Protein AF-A0A536C2M0-F1 (afdb_monomer)

Solvent-accessible surface area (backbone atoms only — not comparable to full-atom values): 43815 Å² total; per-residue (Å²): 137,82,63,84,84,75,64,47,43,55,42,24,46,32,40,23,33,34,29,74,51,56,62,31,41,65,32,45,52,44,29,53,51,19,35,37,63,30,38,89,35,29,48,61,45,98,79,72,23,25,18,38,5,13,20,39,30,31,41,58,37,59,72,48,51,52,53,48,32,55,76,70,71,53,86,73,71,83,84,46,45,65,25,37,28,34,34,38,30,42,58,54,72,66,70,65,17,54,48,48,42,51,50,52,54,48,43,45,48,54,23,27,53,76,48,73,32,47,70,76,50,74,45,74,56,68,66,36,66,81,43,38,25,70,72,36,49,77,68,45,52,45,47,34,32,40,35,31,36,39,62,74,90,54,50,73,67,56,52,39,40,33,33,50,53,21,48,40,46,31,54,51,49,34,60,75,69,71,48,63,64,47,76,57,21,55,27,64,36,34,43,52,53,58,36,37,19,25,34,70,31,52,54,57,26,29,50,64,75,66,38,79,67,47,30,22,26,34,25,36,30,27,24,34,15,58,85,75,58,83,71,40,60,85,71,16,31,39,54,78,42,34,37,72,32,37,39,52,68,22,44,58,12,52,53,49,53,54,57,22,35,53,96,44,45,55,62,84,70,53,99,53,64,72,60,55,56,74,66,57,56,85,86,44,51,64,63,52,32,49,36,36,54,41,50,52,38,34,61,40,72,41,55,66,68,56,32,43,48,37,38,40,38,50,53,52,87,58,44,97,60,60,67,55,45,40,25,39,52,58,43,39,56,47,64,35,56,46,61,35,32,38,27,26,35,36,38,37,85,53,78,36,44,35,38,39,25,16,44,79,33,72,38,63,40,23,34,39,41,30,66,82,32,49,34,37,36,20,50,45,76,79,32,53,87,62,83,91,35,71,63,68,52,74,55,65,62,50,52,31,29,40,40,36,37,31,42,91,76,79,6,80,42,49,41,68,63,51,44,53,52,60,25,66,71,52,69,38,53,58,26,36,73,75,36,41,41,79,49,73,42,50,53,71,82,89,73,84,64,90,60,50,70,67,49,37,53,70,50,66,60,51,74,61,49,48,66,59,39,50,45,38,12,21,53,70,32,33,69,58,86,85,79,84,78,89,85,69,65,58,62,76,71,38,86,66,93,72,64,75,60,71,31,47,41,78,54,62,45,70,91,76,46,68,54,49,53,55,79,87,49,37,50,61,43,46,53,44,32,76,38,36,41,52,42,34,68,46,52,81,63,51,65,40,27,45,33,37,41,26,75,47,33,59,29,30,71,55,17,51,52,53,51,58,68,36,52,87,81,42,23,49,43,83,39,71,34,48,36,55,48,91,52,48,82,69,34,53,58,58,38,43,54,48,45,24,52,52,50,50,52,43,43,75,72,56,27,10,26,37,33,41,28,33,81,78,43,52,98,62,21,41,59,49,60,64,61,59,46,44,20,31,34,40,56,44,27,46,76,70,54,44,40,44,42,38,26,36,32,37,39,31,56,66,40,73,49,43,69,41,50,51,49,35,26,17,39,42,32,52,32,39,26,38,54,46,39,47,53,49,44,27,53,39,14,76,69,63,76,38,62,71,75,15,44,40,43,51,50,12,32,53,19,34,52,43,10,36,52,56,40,40,44,47,54,37,9,36,44,27,42,47,42,40,61,25,41,37,40,28,51,65,40,44,66,56,62,86,74,68,69,81,81,29,61,99,89,49,80,44,66,77,69,45,80,82,79,77,73,84,73,81,88,74,80,79,83,76,77,86,78,81,84,90,72,87,88,80,83,89,89,90,85,84,88,80,82,89,79,87,82,88,82,90,81,92,75,94,70,92,80,79,81,74,82,77,73,70,58,72,70,51,61,77,78,53,92,83,76,135

Sequence (820 aa):
MYDSRFEHDACGIGFVADAGGRASRGIVDAALAALHRVRHRGAVAADHRSGDGAGLLLAIPDAFLRDWMQRAAIHVESPARLGVAVVFLSNAPGPDGHQQRRLTRRLFAEACGAEQLDLIDWRPVPVDPDALGDLARSTAPQIEQAIITAGDSVSTADAEARCYRARKRVERAIRAAGLQAYVASMSFRTMTYKAMCAADQLAAFYPDLRDPRFVAPFAIFHQRYSTNTAPSWERAQPFRMLCHNGEINTIQGNVNRMRAREGRLGAGLSDDEALLVPVIDDRGSDSAMLDNALELLVRGGRDIRQGLAMLVPEAWEGFDVDPAVRDFYRYHACLMEPWDGPAGLVFTDGTRVGAALDRNGLRPLRYAVCEDGLIACASEAGAVDVNGHGRVRRGKLGPGEMLCVDPEHGGLEENDAIKTRLAAQEPYGRWLEDELQSLDTGEPDETVMPDLVARQAAFGYTKEEFTYVLRPMATQGKEPIFSMGDDTALSVLAQPPRLLYSYFKQRFAQVTNPPIDHLRERLVMSLRSYLGAPAPLLSGGREAARLVQLDSFLLYPSGLEAVRTLGNPFASSDLNATFPVAEGACGLRAACERLAEDAERAARLGASILIISDRRAGPERAPIPALLAVGSVHHHLMRQGLRGQTSLLVETDEAREVHHIVCLLGYGAQAICPRLGMASIRALASAGHLKGEATDGRGAQEHYVKALEDGTLKVLAKMGISTLDGYQGAQIFEIRGRVCRGVAGPGEPGLLQAPQAGHRIPCDEPRCRRRPPRRGASGTGPGVSGAERDGGGARAATRCDGATGWQRLRLLRALCPHRQ

Mean predicted aligned error: 9.54 Å

pLDDT: mean 85.48, std 20.74, range [21.59, 98.56]

Nearest PDB structures (foldseek):
  1ofd-assembly2_B  TM=9.448E-01  e=6.809E-69  Synechocystis sp. PCC 6803
  1ea0-assembly2_B  TM=9.592E-01  e=6.047E-64  Azospirillum brasilense
  7mfm-assembly1_G  TM=9.576E-01  e=8.088E-64  Bacillus subtilis
  6s6u-assembly1_A  TM=9.479E-01  e=1.482E-64  Azospirillum brasilense
  6s6s-assembly1_C  TM=9.487E-01  e=2.995E-63  Azospirillum brasilense

Radius of gyration: 31.08 Å; Cα contacts (8 Å, |Δi|>4): 1672; chains: 1; bounding box: 67×86×111 Å

Secondary structure (DSSP, 8-state):
---TTS--B--EEEEEEETT---BHHHHHHHHHHHHHTGGGS-B-TTSS-BS-EEEEEE--HHHHHHHHHHTT----TTPEEEEEEEEE----HHHHHHHHHHHHHHHHHHHHHTT-EEEEEEEPP--GGGS-HHHHHH--EEEEEEEEE-TTS-HHHHHHHHHHHHHHHHHHHHHTT--EEEEEEESSEEEEEESS-GGGHHHH-GGGG-TT--BSEEEEEE--BSSS---TTTSS--SSEEEEE--TTHHHHHHHHHHHTT---SSS-S-GGGT-SSS-TTS-HHHHHHHHHHHHHHTT--HHHHHHHHS----SSS---HHHHHHHHHHHTT-----S-EEEEEE-SS-EEEEE-TT--S--EEEEETTSEEEEESSTTSS--TTSSSEEEEE--TT-EEEEEGGGTEEEPHHHHHHHHHTSS-HHHHHHHH-EEE-------PPPTTHHHHHHHTT--HHHIIIIIHHHHHHSS-----S---SPPTTT-SS---GGGGEEE----SSSPPP-TTTSGGG-B--EEES-PPPTT--SGGGG-SEEES-SB--HHHHHHHHT--TTS-EEEEE-EEEGGGHHHHHHHHHHHHHHHHHHHHHTT-SEEEEE-TT-BTTEEEPPHHHHHHHHHHHHHHTT-GGG-EEEEEESS--SHHHHHHHHHTT-SEEEEHHHHHHHHHHHHTT---GGGGSHHHHHHHHHHHHHHHHHHHHHTTT--BHHHHTT---EEE-S---GGGS-TTSPPSSPPS-------------PPPPP-------------------------------TTSTTTTGGGT-----

Foldseek 3Di:
DADLAPWFWQKWWWKKFFLQFDKALVRLVLQLLLLQVRLVSWDADPVNKFTLKKKKKFWDLVVVVVVVCVVVVQDDPPPWQKKKWKKFFDPDDDDVSVVLRVVLVVQLCVLCVVLVKDQRDKAFFDFDLVSHDPVQSVQGGRIIMGIITDDPVADQLSQFLSQVLSQLSSVVVCVVVVGPMDTQEIHSQMDMQMGRTRSNSSCVGGVLSVDNSPIGRMMIIMHIYIPRDDRDRSQHDDGHWKDKRWAQLLLLVQLLLLLLLQVFQDDDSDPDSVSCPPLADSSYHSNSRLVSQLCSQVSLPDDSLLSCCLAQNALLQLDDDDPLLSLSSVLSVLQHDHSDTFIWMWGDPSQKTKIWTHNQNQAWKKWKAFPSRMIMIISDPPSGDCPPRHDIDIDIDGGGWMWMAHSVVSGIDTRVRSSVVSSPPDPSVVLLVVAEAEAELDAFDPDFDPCLVVLCLLLPNDPCCVVQALQCLLFPLAGGDDDDDDPADQQQPDPDHDAPLSLWAFFFDDPRTAFDDCVPVVSSFAAKFWFFFAHNNSDDDSRRSNIYIYRHLEHAPRRVVVLCPDDPQQHEDEQAQKFFCVCFPVRLLVSLVVSLVVLVVCLVVNNQEYEYAPPPDDDGIRGRRQLLNLLSNCVSCSVVSRNSGHAYEYEDCNDAHLSSVLSSQQSAHRHYYNHSNLSSQLVCLVVVVYDDPSVDSRSSSVSNSSNSVSSNSVSCSSSRHRYSSSRGNSLSIDGHHCPDPVSDDVPDDDSDDDPDPDDDPDPDDDPDDDDDDDDDDDDDDDDDDDDYDDDDDDDDDDDDDDDPPPVSPPRVCSRDVDDD

Structure (mmCIF, N/CA/C/O backbone):
data_AF-A0A536C2M0-F1
#
_entry.id   AF-A0A536C2M0-F1
#
loop_
_atom_site.group_PDB
_atom_site.id
_atom_site.type_symbol
_atom_site.label_atom_id
_atom_site.label_alt_id
_atom_site.label_comp_id
_atom_site.label_asym_id
_atom_site.label_entity_id
_atom_site.label_seq_id
_atom_site.pdbx_PDB_ins_code
_atom_site.Cartn_x
_atom_site.Cartn_y
_atom_site.Cartn_z
_atom_site.occupancy
_atom_site.B_iso_or_equiv
_atom_site.auth_seq_id
_atom_site.auth_comp_id
_atom_site.auth_asym_id
_atom_site.auth_atom_id
_atom_site.pdbx_PDB_model_num
ATOM 1 N N . MET A 1 1 ? -18.039 -11.584 -13.721 1.00 43.62 1 MET A N 1
ATOM 2 C CA . MET A 1 1 ? -17.262 -10.357 -13.991 1.00 43.62 1 MET A CA 1
ATOM 3 C C . MET A 1 1 ? -17.204 -9.522 -12.709 1.00 43.62 1 MET A C 1
ATOM 5 O O . MET A 1 1 ? -17.569 -8.363 -12.707 1.00 43.62 1 MET A O 1
ATOM 9 N N . TYR A 1 2 ? -16.775 -10.140 -11.610 1.00 33.44 2 TYR A N 1
ATOM 10 C CA . TYR A 1 2 ? -16.559 -9.502 -10.313 1.00 33.44 2 TYR A CA 1
ATOM 11 C C . TYR A 1 2 ? -15.317 -10.175 -9.735 1.00 33.44 2 TYR A C 1
ATOM 13 O O . TYR A 1 2 ? -15.229 -11.405 -9.772 1.00 33.44 2 TYR A O 1
ATOM 21 N N . ASP A 1 3 ? -14.351 -9.373 -9.314 1.00 42.38 3 ASP A N 1
ATOM 22 C CA . ASP A 1 3 ? -13.128 -9.810 -8.657 1.00 42.38 3 ASP A CA 1
ATOM 23 C C . ASP A 1 3 ? -12.963 -8.908 -7.437 1.00 42.38 3 ASP A C 1
ATOM 25 O O . ASP A 1 3 ? -12.897 -7.686 -7.578 1.00 42.38 3 ASP A O 1
ATOM 29 N N . SER A 1 4 ? -12.952 -9.502 -6.245 1.00 41.84 4 SER A N 1
ATOM 30 C CA . SER A 1 4 ? -12.942 -8.791 -4.962 1.00 41.84 4 SER A CA 1
ATOM 31 C C . SER A 1 4 ? -11.640 -8.033 -4.686 1.00 41.84 4 SER A C 1
ATOM 33 O O . SER A 1 4 ? -11.461 -7.512 -3.595 1.00 41.84 4 SER A O 1
ATOM 35 N N . ARG A 1 5 ? -10.701 -8.001 -5.638 1.00 43.47 5 ARG A N 1
ATOM 36 C CA . ARG A 1 5 ? -9.422 -7.284 -5.537 1.00 43.47 5 ARG A CA 1
ATOM 37 C C . ARG A 1 5 ? -9.456 -5.864 -6.116 1.00 43.47 5 ARG A C 1
ATOM 39 O O . ARG A 1 5 ? -8.456 -5.165 -6.022 1.00 43.47 5 ARG A O 1
ATOM 46 N N . PHE A 1 6 ? -10.559 -5.444 -6.743 1.00 46.09 6 PHE A N 1
ATOM 47 C CA . PHE A 1 6 ? -10.724 -4.112 -7.357 1.00 46.09 6 PHE A CA 1
ATOM 48 C C . PHE A 1 6 ? -11.804 -3.294 -6.631 1.00 46.09 6 PHE A C 1
ATOM 50 O O . PHE A 1 6 ? -12.827 -2.935 -7.215 1.00 46.09 6 PHE A O 1
ATOM 57 N N . GLU A 1 7 ? -11.631 -3.099 -5.325 1.00 50.50 7 GLU A N 1
ATOM 58 C CA . GLU A 1 7 ? -12.629 -2.487 -4.437 1.00 50.50 7 GLU A CA 1
ATOM 59 C C . GLU A 1 7 ? -12.290 -1.023 -4.138 1.00 50.50 7 GLU A C 1
ATOM 61 O O . GLU A 1 7 ? -11.118 -0.679 -4.064 1.00 50.50 7 GLU A O 1
ATOM 66 N N . HIS A 1 8 ? -13.307 -0.163 -3.974 1.00 53.41 8 HIS A N 1
ATOM 67 C CA . HIS A 1 8 ? -13.130 1.296 -3.894 1.00 53.41 8 HIS A CA 1
ATOM 68 C C . HIS A 1 8 ? -14.104 1.935 -2.904 1.00 53.41 8 HIS A C 1
ATOM 70 O O . HIS A 1 8 ? -15.258 1.488 -2.838 1.00 53.41 8 HIS A O 1
ATOM 76 N N . ASP A 1 9 ? -13.670 3.018 -2.238 1.00 49.25 9 ASP A N 1
ATOM 77 C CA . ASP A 1 9 ? -14.422 3.664 -1.163 1.00 49.25 9 ASP A CA 1
ATOM 78 C C . ASP A 1 9 ? -14.393 5.225 -1.191 1.00 49.25 9 ASP A C 1
ATOM 80 O O . ASP A 1 9 ? -13.340 5.859 -1.304 1.00 49.25 9 ASP A O 1
ATOM 84 N N . ALA A 1 10 ? -15.554 5.884 -1.045 1.00 55.78 10 ALA A N 1
ATOM 85 C CA . ALA A 1 10 ? -15.697 7.351 -0.949 1.00 55.78 10 ALA A CA 1
ATOM 86 C C . ALA A 1 10 ? -16.332 7.776 0.389 1.00 55.78 10 ALA A C 1
ATOM 88 O O . ALA A 1 10 ? -17.512 8.081 0.459 1.00 55.78 10 ALA A O 1
ATOM 89 N N . CYS A 1 11 ? -15.550 7.784 1.466 1.00 79.12 11 CYS A N 1
ATOM 90 C CA . CYS A 1 11 ? -16.065 7.743 2.841 1.00 79.12 11 CYS A CA 1
ATOM 91 C C . CYS A 1 11 ? -16.278 9.112 3.523 1.00 79.12 11 CYS A C 1
ATOM 93 O O . CYS A 1 11 ? -15.862 10.168 3.038 1.00 79.12 11 CYS A O 1
ATOM 95 N N . GLY A 1 12 ? -16.853 9.084 4.723 1.00 87.62 12 GLY A N 1
ATOM 96 C CA . GLY A 1 12 ? -16.712 10.136 5.733 1.00 87.62 12 GLY A CA 1
ATOM 97 C C . GLY A 1 12 ? -15.883 9.613 6.904 1.00 87.62 12 GLY A C 1
ATOM 98 O O . GLY A 1 12 ? -16.214 8.567 7.449 1.00 87.62 12 GLY A O 1
ATOM 99 N N . ILE A 1 13 ? -14.804 10.303 7.280 1.00 95.12 13 ILE A N 1
ATOM 100 C CA . ILE A 1 13 ? -13.907 9.870 8.371 1.00 95.12 13 ILE A CA 1
ATOM 101 C C . ILE A 1 13 ? -13.542 11.020 9.304 1.00 95.12 13 ILE A C 1
ATOM 103 O O . ILE A 1 13 ? -13.619 12.189 8.899 1.00 95.12 13 ILE A O 1
ATOM 107 N N . GLY A 1 14 ? -13.104 10.682 10.516 1.00 97.12 14 GLY A N 1
ATOM 108 C CA . GLY A 1 14 ? -12.529 11.628 11.466 1.00 97.12 14 GLY A CA 1
ATOM 109 C C . GLY A 1 14 ? -12.258 11.033 12.847 1.00 97.12 14 GLY A C 1
ATOM 110 O O . GLY A 1 14 ? -12.533 9.862 13.105 1.00 97.12 14 GLY A O 1
ATOM 111 N N . PHE A 1 15 ? -11.733 11.868 13.741 1.00 98.31 15 PHE A N 1
ATOM 112 C CA . PHE A 1 15 ? -11.610 11.595 15.165 1.00 98.31 15 PHE A CA 1
ATOM 113 C C . PHE A 1 15 ? -11.997 12.808 16.014 1.00 98.31 15 PHE A C 1
ATOM 115 O O . PHE A 1 15 ? -11.946 13.958 15.566 1.00 98.31 15 PHE A O 1
ATOM 122 N N . VAL A 1 16 ? -12.338 12.528 17.269 1.00 98.12 16 VAL A N 1
ATOM 123 C CA . VAL A 1 16 ? -12.486 13.505 18.352 1.00 98.12 16 VAL A CA 1
ATOM 124 C C . VAL A 1 16 ? -11.619 13.046 19.521 1.00 98.12 16 VAL A C 1
ATOM 126 O O . VAL A 1 16 ? -11.600 11.853 19.820 1.00 98.12 16 VAL A O 1
ATOM 129 N N . ALA A 1 17 ? -10.892 13.959 20.161 1.00 98.19 17 ALA A N 1
ATOM 130 C CA . ALA A 1 17 ? -9.970 13.659 21.253 1.00 98.19 17 ALA A CA 1
ATOM 131 C C . ALA A 1 17 ? -9.904 14.791 22.284 1.00 98.19 17 ALA A C 1
ATOM 133 O O . ALA A 1 17 ? -10.069 15.962 21.944 1.00 98.19 17 ALA A O 1
ATOM 134 N N . ASP A 1 18 ? -9.615 14.438 23.534 1.00 97.56 18 ASP A N 1
ATOM 135 C CA . ASP A 1 18 ? -9.184 15.383 24.566 1.00 97.56 18 ASP A CA 1
ATOM 136 C C . ASP A 1 18 ? -7.654 15.506 24.542 1.00 97.56 18 ASP A C 1
ATOM 138 O O . ASP A 1 18 ? -6.939 14.503 24.596 1.00 97.56 18 ASP A O 1
ATOM 142 N N . ALA A 1 19 ? -7.142 16.737 24.484 1.00 96.00 19 ALA A N 1
ATOM 143 C CA . ALA A 1 19 ? -5.707 17.017 24.410 1.00 96.00 19 ALA A CA 1
ATOM 144 C C . ALA A 1 19 ? -4.906 16.440 25.591 1.00 96.00 19 ALA A C 1
ATOM 146 O O . ALA A 1 19 ? -3.742 16.090 25.424 1.00 96.00 19 ALA A O 1
ATOM 147 N N . GLY A 1 20 ? -5.517 16.338 26.776 1.00 95.31 20 GLY A N 1
ATOM 148 C CA . GLY A 1 20 ? -4.897 15.787 27.981 1.00 95.31 20 GLY A CA 1
ATOM 149 C C . GLY A 1 20 ? -5.212 14.310 28.223 1.00 95.31 20 GLY A C 1
ATOM 150 O O . GLY A 1 20 ? -4.865 13.791 29.281 1.00 95.31 20 GLY A O 1
ATOM 151 N N . GLY A 1 21 ? -5.896 13.631 27.294 1.00 95.12 21 GLY A N 1
ATOM 152 C CA . GLY A 1 21 ? -6.261 12.221 27.434 1.00 95.12 21 GLY A CA 1
ATOM 153 C C . GLY A 1 21 ? -7.352 11.948 28.476 1.00 95.12 21 GLY A C 1
ATOM 154 O O . GLY A 1 21 ? -7.460 10.824 28.969 1.00 95.12 21 GLY A O 1
ATOM 155 N N . ARG A 1 22 ? -8.173 12.942 28.841 1.00 95.44 22 ARG A N 1
ATOM 156 C CA . ARG A 1 22 ? -9.270 12.748 29.805 1.00 95.44 22 ARG A CA 1
ATOM 157 C C . ARG A 1 22 ? -10.456 12.056 29.144 1.00 95.44 22 ARG A C 1
ATOM 159 O O . ARG A 1 22 ? -11.030 12.561 28.183 1.00 95.44 22 ARG A O 1
ATOM 166 N N . ALA A 1 23 ? -10.869 10.920 29.700 1.00 96.38 23 ALA A N 1
ATOM 167 C CA . ALA A 1 23 ? -12.039 10.206 29.211 1.00 96.38 23 ALA A CA 1
ATOM 168 C C . ALA A 1 23 ? -13.341 10.922 29.590 1.00 96.38 23 ALA A C 1
ATOM 170 O O . ALA A 1 23 ? -13.558 11.259 30.754 1.00 96.38 23 ALA A O 1
ATOM 171 N N . SER A 1 24 ? -14.237 11.121 28.621 1.00 97.12 24 SER A N 1
ATOM 172 C CA . SER A 1 24 ? -15.564 11.678 28.890 1.00 97.12 24 SER A CA 1
ATOM 173 C C . SER A 1 24 ? -16.629 11.130 27.943 1.00 97.12 24 SER A C 1
ATOM 175 O O . SER A 1 24 ? -16.334 10.615 26.862 1.00 97.12 24 SER A O 1
ATOM 177 N N . ARG A 1 25 ? -17.894 11.257 28.355 1.00 97.06 25 ARG A N 1
ATOM 178 C CA . ARG A 1 25 ? -19.053 10.939 27.511 1.00 97.06 25 ARG A CA 1
ATOM 179 C C . ARG A 1 25 ? -19.182 11.916 26.338 1.00 97.06 25 ARG A C 1
ATOM 181 O O . ARG A 1 25 ? -19.550 11.505 25.243 1.00 97.06 25 ARG A O 1
ATOM 188 N N . GLY A 1 26 ? -18.785 13.176 26.546 1.00 97.00 26 GLY A N 1
ATOM 189 C CA . GLY A 1 26 ? -18.818 14.221 25.522 1.00 97.00 26 GLY A CA 1
ATOM 190 C C . GLY A 1 26 ? -17.988 13.886 24.279 1.00 97.00 26 GLY A C 1
ATOM 191 O O . GLY A 1 26 ? -18.430 14.166 23.171 1.00 97.00 26 GLY A O 1
ATOM 192 N N . ILE A 1 27 ? -16.843 13.209 24.435 1.00 97.75 27 ILE A N 1
ATOM 193 C CA . ILE A 1 27 ? -16.026 12.740 23.300 1.00 97.75 27 ILE A CA 1
ATOM 194 C C . ILE A 1 27 ? -16.785 11.711 22.452 1.00 97.75 27 ILE A C 1
ATOM 196 O O . ILE A 1 27 ? -16.799 11.804 21.224 1.00 97.75 27 ILE A O 1
ATOM 200 N N . VAL A 1 28 ? -17.449 10.749 23.099 1.00 97.94 28 VAL A N 1
ATOM 201 C CA . VAL A 1 28 ? -18.222 9.705 22.408 1.00 97.94 28 VAL A CA 1
ATOM 202 C C . VAL A 1 28 ? -19.438 10.315 21.706 1.00 97.94 28 VAL A C 1
ATOM 204 O O . VAL A 1 28 ? -19.684 10.017 20.538 1.00 97.94 28 VAL A O 1
ATOM 207 N N . ASP A 1 29 ? -20.162 11.216 22.375 1.00 97.50 29 ASP A N 1
ATOM 208 C CA . ASP A 1 29 ? -21.311 11.922 21.791 1.00 97.50 29 ASP A CA 1
ATOM 209 C C . ASP A 1 29 ? -20.912 12.784 20.592 1.00 97.50 29 ASP A C 1
ATOM 211 O O . ASP A 1 29 ? -21.575 12.741 19.554 1.00 97.50 29 ASP A O 1
ATOM 215 N N . ALA A 1 30 ? -19.803 13.519 20.699 1.00 97.38 30 ALA A N 1
ATOM 216 C CA . ALA A 1 30 ? -19.278 14.328 19.607 1.00 97.38 30 ALA A CA 1
ATOM 217 C C . ALA A 1 30 ? -18.901 13.466 18.392 1.00 97.38 30 ALA A C 1
ATOM 219 O O . ALA A 1 30 ? -19.223 13.831 17.261 1.00 97.38 30 ALA A O 1
ATOM 220 N N . ALA A 1 31 ? -18.279 12.302 18.608 1.00 97.62 31 ALA A N 1
ATOM 221 C CA . ALA A 1 31 ? -17.926 11.384 17.527 1.00 97.62 31 ALA A CA 1
ATOM 222 C C . ALA A 1 31 ? -19.160 10.744 16.864 1.00 97.62 31 ALA A C 1
ATOM 224 O O . ALA A 1 31 ? -19.213 10.651 15.638 1.00 97.62 31 ALA A O 1
ATOM 225 N N . LEU A 1 32 ? -20.183 10.358 17.636 1.00 97.12 32 LEU A N 1
ATOM 226 C CA . LEU A 1 32 ? -21.446 9.833 17.095 1.00 97.12 32 LEU A CA 1
ATOM 227 C C . LEU A 1 32 ? -22.232 10.901 16.321 1.00 97.12 32 LEU A C 1
ATOM 229 O O . LEU A 1 32 ? -22.760 10.625 15.241 1.00 97.12 32 LEU A O 1
ATOM 233 N N . ALA A 1 33 ? -22.278 12.134 16.832 1.00 96.62 33 ALA A N 1
ATOM 234 C CA . ALA A 1 33 ? -22.889 13.262 16.132 1.00 96.62 33 ALA A CA 1
ATOM 235 C C . ALA A 1 33 ? -22.145 13.584 14.825 1.00 96.62 33 ALA A C 1
ATOM 237 O O . ALA A 1 33 ? -22.774 13.867 13.803 1.00 96.62 33 ALA A O 1
ATOM 238 N N . ALA A 1 34 ? -20.813 13.496 14.833 1.00 96.00 34 ALA A N 1
ATOM 239 C CA . ALA A 1 34 ? -19.998 13.681 13.640 1.00 96.00 34 ALA A CA 1
ATOM 240 C C . ALA A 1 34 ? -20.207 12.565 12.612 1.00 96.00 34 ALA A C 1
ATOM 242 O O . ALA A 1 34 ? -20.372 12.862 11.428 1.00 96.00 34 ALA A O 1
ATOM 243 N N . LEU A 1 35 ? -20.291 11.308 13.060 1.00 95.25 35 LEU A N 1
ATOM 244 C CA . LEU A 1 35 ? -20.639 10.170 12.210 1.00 95.25 35 LEU A CA 1
ATOM 245 C C . LEU A 1 35 ? -21.989 10.406 11.518 1.00 95.25 35 LEU A C 1
ATOM 247 O O . LEU A 1 35 ? -22.083 10.307 10.296 1.00 95.25 35 LEU A O 1
ATOM 251 N N . HIS A 1 36 ? -23.012 10.822 12.270 1.00 92.94 36 HIS A N 1
ATOM 252 C CA . HIS A 1 36 ? -24.323 11.172 11.718 1.00 92.94 36 HIS A CA 1
ATOM 253 C C . HIS A 1 36 ? -24.239 12.271 10.642 1.00 92.94 36 HIS A C 1
ATOM 255 O O . HIS A 1 36 ? -24.861 12.162 9.584 1.00 92.94 36 HIS A O 1
ATOM 261 N N . ARG A 1 37 ? -23.437 13.316 10.878 1.00 93.19 37 ARG A N 1
ATOM 262 C CA . ARG A 1 37 ? -23.270 14.453 9.956 1.00 93.19 37 ARG A CA 1
ATOM 263 C C . ARG A 1 37 ? -22.512 14.113 8.675 1.00 93.19 37 ARG A C 1
ATOM 265 O O . ARG A 1 37 ? -22.620 14.876 7.726 1.00 93.19 37 ARG A O 1
ATOM 272 N N . VAL A 1 38 ? -21.790 12.991 8.615 1.00 89.94 38 VAL A N 1
ATOM 273 C CA . VAL A 1 38 ? -21.142 12.512 7.379 1.00 89.94 38 VAL A CA 1
ATOM 274 C C . VAL A 1 38 ? -21.971 11.468 6.627 1.00 89.94 38 VAL A C 1
ATOM 276 O O . VAL A 1 38 ? -21.480 10.864 5.673 1.00 89.94 38 VAL A O 1
ATOM 279 N N . ARG A 1 39 ? -23.245 11.269 6.995 1.00 87.06 39 ARG A N 1
ATOM 280 C CA . ARG A 1 39 ? -24.156 10.328 6.322 1.00 87.06 39 ARG A CA 1
ATOM 281 C C . ARG A 1 39 ? -24.278 10.577 4.817 1.00 87.06 39 ARG A C 1
ATOM 283 O O . ARG A 1 39 ? -24.389 9.617 4.063 1.00 87.06 39 ARG A O 1
ATOM 290 N N . HIS A 1 40 ? -24.230 11.830 4.359 1.00 85.44 40 HIS A N 1
ATOM 291 C CA . HIS A 1 40 ? -24.286 12.171 2.926 1.00 85.44 40 HIS A CA 1
ATOM 292 C C . HIS A 1 40 ? -23.073 11.674 2.131 1.00 85.44 40 HIS A C 1
ATOM 294 O O . HIS A 1 40 ? -23.117 11.667 0.904 1.00 85.44 40 HIS A O 1
ATOM 300 N N . ARG A 1 41 ? -22.000 11.258 2.815 1.00 82.12 41 ARG A N 1
ATOM 301 C CA . ARG A 1 41 ? -20.825 10.602 2.228 1.00 82.12 41 ARG A CA 1
ATOM 302 C C . ARG A 1 41 ? -20.906 9.076 2.267 1.00 82.12 41 ARG A C 1
ATOM 304 O O . ARG A 1 41 ? -19.920 8.430 1.961 1.00 82.12 41 ARG A O 1
ATOM 311 N N . GLY A 1 42 ? -22.030 8.490 2.674 1.00 75.56 42 GLY A N 1
ATOM 312 C CA . GLY A 1 42 ? -22.269 7.046 2.646 1.00 75.56 42 GLY A CA 1
ATOM 313 C C . GLY A 1 42 ? -23.322 6.674 1.607 1.00 75.56 42 GLY A C 1
ATOM 314 O O . GLY A 1 42 ? -24.225 7.463 1.325 1.00 75.56 42 GLY A O 1
ATOM 315 N N . ALA A 1 43 ? -23.217 5.477 1.028 1.00 71.00 43 ALA A N 1
ATOM 316 C CA . ALA A 1 43 ? -24.312 4.942 0.233 1.00 71.00 43 ALA A CA 1
ATOM 317 C C . ALA A 1 43 ? -25.363 4.406 1.205 1.00 71.00 43 ALA A C 1
ATOM 319 O O . ALA A 1 43 ? -25.044 3.686 2.155 1.00 71.00 43 ALA A O 1
ATOM 320 N N . VAL A 1 44 ? -26.616 4.786 0.980 1.00 74.94 44 VAL A N 1
ATOM 321 C CA . VAL A 1 44 ? -27.752 4.326 1.774 1.00 74.94 44 VAL A CA 1
ATOM 322 C C . VAL A 1 44 ? -28.727 3.662 0.817 1.00 74.94 44 VAL A C 1
ATOM 324 O O . VAL A 1 44 ? -29.064 4.234 -0.222 1.00 74.94 44 VAL A O 1
ATOM 327 N N . ALA A 1 45 ? -29.160 2.447 1.145 1.00 73.88 45 ALA A N 1
ATOM 328 C CA . ALA A 1 45 ? -30.148 1.744 0.342 1.00 73.88 45 ALA A CA 1
ATOM 329 C C . ALA A 1 45 ? -31.516 2.445 0.409 1.00 73.88 45 ALA A C 1
ATOM 331 O O . ALA A 1 45 ? -31.763 3.317 1.244 1.00 73.88 45 ALA A O 1
ATOM 332 N N . ALA A 1 46 ? -32.443 2.028 -0.456 1.00 75.50 46 ALA A N 1
ATOM 333 C CA . ALA A 1 46 ? -33.794 2.590 -0.510 1.00 75.50 46 ALA A CA 1
ATOM 334 C C . ALA A 1 46 ? -34.590 2.433 0.805 1.00 75.50 46 ALA A C 1
ATOM 336 O O . ALA A 1 46 ? -35.563 3.149 1.016 1.00 75.50 46 ALA A O 1
ATOM 337 N N . ASP A 1 47 ? -34.177 1.527 1.697 1.00 73.69 47 ASP A N 1
ATOM 338 C CA . ASP A 1 47 ? -34.771 1.340 3.029 1.00 73.69 47 ASP A CA 1
ATOM 339 C C . ASP A 1 47 ? -34.327 2.398 4.062 1.00 73.69 47 ASP A C 1
ATOM 341 O O . ASP A 1 47 ? -34.791 2.382 5.202 1.00 73.69 47 ASP A O 1
ATOM 345 N N . HIS A 1 48 ? -33.419 3.305 3.683 1.00 75.94 48 HIS A N 1
ATOM 346 C CA . HIS A 1 48 ? -32.809 4.338 4.523 1.00 75.94 48 HIS A CA 1
ATOM 347 C C . HIS A 1 48 ? -32.037 3.840 5.762 1.00 75.94 48 HIS A C 1
ATOM 349 O O . HIS A 1 48 ? -31.532 4.674 6.520 1.00 75.94 48 HIS A O 1
ATOM 355 N N . ARG A 1 49 ? -31.914 2.522 5.963 1.00 78.50 49 ARG A N 1
ATOM 356 C CA . ARG A 1 49 ? -31.291 1.884 7.138 1.00 78.50 49 ARG A CA 1
ATOM 357 C C . ARG A 1 49 ? -30.034 1.108 6.767 1.00 78.50 49 ARG A C 1
ATOM 359 O O . ARG A 1 49 ? -29.032 1.176 7.481 1.00 78.50 49 ARG A O 1
ATOM 366 N N . SER A 1 50 ? -30.077 0.385 5.652 1.00 78.31 50 SER A N 1
ATOM 367 C CA . SER A 1 50 ? -28.931 -0.344 5.127 1.00 78.31 50 SER A CA 1
ATOM 368 C C . SER A 1 50 ? -27.925 0.638 4.536 1.00 78.31 50 SER A C 1
ATOM 370 O O . SER A 1 50 ? -28.273 1.520 3.748 1.00 78.31 50 SER A O 1
ATOM 372 N N . GLY A 1 51 ? -26.664 0.464 4.914 1.00 83.25 51 GLY A N 1
ATOM 373 C CA . GLY A 1 51 ? -25.530 1.194 4.365 1.00 83.25 51 GLY A CA 1
ATOM 374 C C . GLY A 1 51 ? -24.317 0.278 4.275 1.00 83.25 51 GLY A C 1
ATOM 375 O O . GLY A 1 51 ? -24.301 -0.803 4.868 1.00 83.25 51 GLY A O 1
ATOM 376 N N . ASP A 1 52 ? -23.295 0.712 3.544 1.00 83.00 52 ASP A N 1
ATOM 377 C CA . ASP A 1 52 ? -22.133 -0.136 3.233 1.00 83.00 52 ASP A CA 1
ATOM 378 C C . ASP A 1 52 ? -21.219 -0.425 4.428 1.00 83.00 52 ASP A C 1
ATOM 380 O O . ASP A 1 52 ? -20.327 -1.273 4.339 1.00 83.00 52 ASP A O 1
ATOM 384 N N . GLY A 1 53 ? -21.422 0.291 5.532 1.00 91.38 53 GLY A N 1
ATOM 385 C CA . GLY A 1 53 ? -20.688 0.125 6.775 1.00 91.38 53 GLY A CA 1
ATOM 386 C C . GLY A 1 53 ? -20.531 1.438 7.531 1.00 91.38 53 GLY A C 1
ATOM 387 O O . GLY A 1 53 ? -20.189 2.460 6.940 1.00 91.38 53 GLY A O 1
ATOM 388 N N . ALA A 1 54 ? -20.726 1.388 8.842 1.00 94.62 54 ALA A N 1
ATOM 389 C CA . ALA A 1 54 ? -20.406 2.468 9.764 1.00 94.62 54 ALA A CA 1
ATOM 390 C C . ALA A 1 54 ? -19.722 1.887 11.001 1.00 94.62 54 ALA A C 1
ATOM 392 O O . ALA A 1 54 ? -20.004 0.750 11.397 1.00 94.62 54 ALA A O 1
ATOM 393 N N . GLY A 1 55 ? -18.852 2.664 11.637 1.00 96.69 55 GLY A N 1
ATOM 394 C CA . GLY A 1 55 ? -18.197 2.204 12.850 1.00 96.69 55 GLY A CA 1
ATOM 395 C C . GLY A 1 55 ? -17.524 3.290 13.669 1.00 96.69 55 GLY A C 1
ATOM 396 O O . GLY A 1 55 ? -17.308 4.419 13.222 1.00 96.69 55 GLY A O 1
ATOM 397 N N . LEU A 1 56 ? -17.194 2.890 14.892 1.00 97.81 56 LEU A N 1
ATOM 398 C CA . LEU A 1 56 ? -16.524 3.669 15.913 1.00 97.81 56 LEU A CA 1
ATOM 399 C C . LEU A 1 56 ? -15.418 2.812 16.544 1.00 97.81 56 LEU A C 1
ATOM 401 O O . LEU A 1 56 ? -15.681 1.709 17.028 1.00 97.81 56 LEU A O 1
ATOM 405 N N . LEU A 1 57 ? -14.192 3.323 16.557 1.00 98.25 57 LEU A N 1
ATOM 406 C CA . LEU A 1 57 ? -13.071 2.771 17.316 1.00 98.25 57 LEU A CA 1
ATOM 407 C C . LEU A 1 57 ? -12.755 3.726 18.455 1.00 98.25 57 LEU A C 1
ATOM 409 O O . LEU A 1 57 ? -12.637 4.931 18.251 1.00 98.25 57 LEU A O 1
ATOM 413 N N . LEU A 1 58 ? -12.621 3.187 19.657 1.00 97.44 58 LEU A N 1
ATOM 414 C CA . LEU A 1 58 ? -12.333 3.966 20.851 1.00 97.44 58 LEU A CA 1
ATOM 415 C C . LEU A 1 58 ? -11.472 3.170 21.833 1.00 97.44 58 LEU A C 1
ATOM 417 O O . LEU A 1 58 ? -11.269 1.962 21.667 1.00 97.44 58 LEU A O 1
ATOM 421 N N . ALA A 1 59 ? -10.996 3.851 22.872 1.00 96.19 59 ALA A N 1
ATOM 422 C CA . ALA A 1 59 ? -10.373 3.187 24.007 1.00 96.19 59 ALA A CA 1
ATOM 423 C C . ALA A 1 59 ? -11.373 2.270 24.734 1.00 96.19 59 ALA A C 1
ATOM 425 O O . ALA A 1 59 ? -12.578 2.524 24.737 1.00 96.19 59 ALA A O 1
ATOM 426 N N . ILE A 1 60 ? -10.877 1.212 25.373 1.00 96.12 60 ILE A N 1
ATOM 427 C CA . ILE A 1 60 ? -11.706 0.294 26.156 1.00 96.12 60 ILE A CA 1
ATOM 428 C C . ILE A 1 60 ? -12.290 1.039 27.373 1.00 96.12 60 ILE A C 1
ATOM 430 O O . ILE A 1 60 ? -11.519 1.524 28.204 1.00 96.12 60 ILE A O 1
ATOM 434 N N . PRO A 1 61 ? -13.629 1.116 27.536 1.00 94.75 61 PRO A N 1
ATOM 435 C CA . PRO A 1 61 ? -14.247 1.750 28.694 1.00 94.75 61 PRO A CA 1
ATOM 436 C C . PRO A 1 61 ? -14.215 0.779 29.884 1.00 94.75 61 PRO A C 1
ATOM 438 O O . PRO A 1 61 ? -15.199 0.110 30.200 1.00 94.75 61 PRO A O 1
ATOM 441 N N . ASP A 1 62 ? -13.052 0.685 30.531 1.00 92.38 62 ASP A N 1
ATOM 442 C CA . ASP A 1 62 ? -12.748 -0.283 31.597 1.00 92.38 62 ASP A CA 1
ATOM 443 C C . ASP A 1 62 ? -13.807 -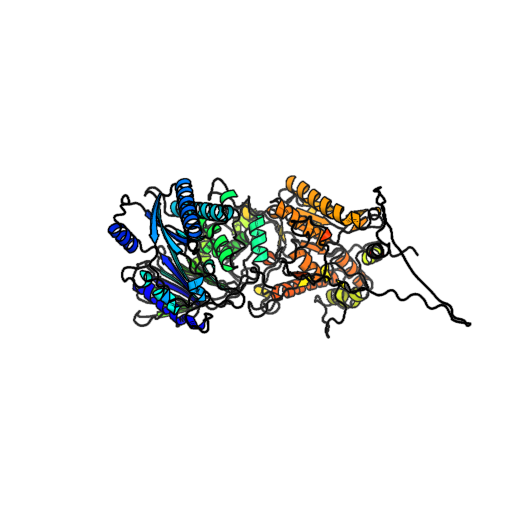0.285 32.717 1.00 92.38 62 ASP A C 1
ATOM 445 O O . ASP A 1 62 ? -14.362 -1.335 33.037 1.00 92.38 62 ASP A O 1
ATOM 449 N N . ALA A 1 63 ? -14.193 0.891 33.224 1.00 91.94 63 ALA A N 1
ATOM 450 C CA . ALA A 1 63 ? -15.198 1.012 34.283 1.00 91.94 63 ALA A CA 1
ATOM 451 C C . ALA A 1 63 ? -16.573 0.440 33.886 1.00 91.94 63 ALA A C 1
ATOM 453 O O . ALA A 1 63 ? -17.234 -0.204 34.700 1.00 91.94 63 ALA A O 1
ATOM 454 N N . PHE A 1 64 ? -16.996 0.637 32.631 1.00 95.00 64 PHE A N 1
ATOM 455 C CA . PHE A 1 64 ? -18.255 0.096 32.112 1.00 95.00 64 PHE A CA 1
ATOM 456 C C . PHE A 1 64 ? -18.227 -1.438 32.062 1.00 95.00 64 PHE A C 1
ATOM 458 O O . PHE A 1 64 ? -19.194 -2.096 32.452 1.00 95.00 64 PHE A O 1
ATOM 465 N N . LEU A 1 65 ? -17.106 -2.021 31.624 1.00 94.19 65 LEU A N 1
ATOM 466 C CA . LEU A 1 65 ? -16.953 -3.473 31.555 1.00 94.19 65 LEU A CA 1
ATOM 467 C C . LEU A 1 65 ? -16.838 -4.112 32.937 1.00 94.19 65 LEU A C 1
ATOM 469 O O . LEU A 1 65 ? -17.475 -5.135 33.173 1.00 94.19 65 LEU A O 1
ATOM 473 N N . ARG A 1 66 ? -16.089 -3.508 33.866 1.00 92.25 66 ARG A N 1
ATOM 474 C CA . ARG A 1 66 ? -15.972 -4.018 35.243 1.00 92.25 66 ARG A CA 1
ATOM 475 C C . ARG A 1 66 ? -17.310 -4.009 35.973 1.00 92.25 66 ARG A C 1
ATOM 477 O O . ARG A 1 66 ? -17.634 -4.970 36.661 1.00 92.25 66 ARG A O 1
ATOM 484 N N . ASP A 1 67 ? -18.121 -2.977 35.770 1.00 92.75 67 ASP A N 1
ATOM 485 C CA . ASP A 1 67 ? -19.490 -2.924 36.289 1.00 92.75 67 ASP A CA 1
ATOM 486 C C . ASP A 1 67 ? -20.393 -4.012 35.663 1.00 92.75 67 ASP A C 1
ATOM 488 O O . ASP A 1 67 ? -21.184 -4.648 36.366 1.00 92.75 67 ASP A O 1
ATOM 492 N N . TRP A 1 68 ? -20.250 -4.302 34.362 1.00 94.00 68 TRP A N 1
ATOM 493 C CA . TRP A 1 68 ? -20.913 -5.462 33.751 1.00 94.00 68 TRP A CA 1
ATOM 494 C C . TRP A 1 68 ? -20.443 -6.790 34.369 1.00 94.00 68 TRP A C 1
ATOM 496 O O . TRP A 1 68 ? -21.290 -7.611 34.722 1.00 94.00 68 TRP A O 1
ATOM 506 N N . MET A 1 69 ? -19.133 -6.980 34.560 1.00 93.19 69 MET A N 1
ATOM 507 C CA . MET A 1 69 ? -18.559 -8.186 35.175 1.00 93.19 69 MET A CA 1
ATOM 508 C C . MET A 1 69 ? -19.083 -8.390 36.597 1.00 93.19 69 MET A C 1
ATOM 510 O O . MET A 1 69 ? -19.515 -9.488 36.943 1.00 93.19 69 MET A O 1
ATOM 514 N N . GLN A 1 70 ? -19.135 -7.320 37.394 1.00 92.62 70 GLN A N 1
ATOM 515 C CA . GLN A 1 70 ? -19.675 -7.356 38.749 1.00 92.62 70 GLN A CA 1
ATOM 516 C C . GLN A 1 70 ? -21.145 -7.796 38.759 1.00 92.62 70 GLN A C 1
ATOM 518 O O . GLN A 1 70 ? -21.522 -8.662 39.548 1.00 92.62 70 GLN A O 1
ATOM 523 N N . ARG A 1 71 ? -21.979 -7.259 37.855 1.00 92.25 71 ARG A N 1
ATOM 524 C CA . ARG A 1 71 ? -23.379 -7.699 37.704 1.00 92.25 71 ARG A CA 1
ATOM 525 C C . ARG A 1 71 ? -23.509 -9.151 37.249 1.00 92.25 71 ARG A C 1
ATOM 527 O O . ARG A 1 71 ? -24.470 -9.813 37.629 1.00 92.25 71 ARG A O 1
ATOM 534 N N . ALA A 1 72 ? -22.570 -9.629 36.441 1.00 92.25 72 ALA A N 1
ATOM 535 C CA . ALA A 1 72 ? -22.509 -11.011 35.979 1.00 92.25 72 ALA A CA 1
ATOM 536 C C . ALA A 1 72 ? -21.881 -11.972 37.012 1.00 92.25 72 ALA A C 1
ATOM 538 O O . ALA A 1 72 ? -21.745 -13.157 36.724 1.00 92.25 72 ALA A O 1
ATOM 539 N N . ALA A 1 73 ? -21.510 -11.484 38.205 1.00 92.94 73 ALA A N 1
ATOM 540 C CA . ALA A 1 73 ? -20.786 -12.233 39.236 1.00 92.94 73 ALA A CA 1
ATOM 541 C C . ALA A 1 73 ? -19.441 -12.824 38.754 1.00 92.94 73 ALA A C 1
ATOM 543 O O . ALA A 1 73 ? -18.952 -13.818 39.299 1.00 92.94 73 ALA A O 1
ATOM 544 N N . ILE A 1 74 ? -18.817 -12.183 37.763 1.00 90.75 74 ILE A N 1
ATOM 545 C CA . ILE A 1 74 ? -17.491 -12.527 37.249 1.00 90.75 74 ILE A CA 1
ATOM 546 C C . ILE A 1 74 ? -16.453 -11.808 38.107 1.00 90.75 74 ILE A C 1
ATOM 548 O O . ILE A 1 74 ? -16.424 -10.578 38.174 1.00 90.75 74 ILE A O 1
ATOM 552 N N . HIS A 1 75 ? -15.592 -12.586 38.755 1.00 82.94 75 HIS A N 1
ATOM 553 C CA . HIS A 1 75 ? -14.534 -12.076 39.616 1.00 82.94 75 HIS A CA 1
ATOM 554 C C . HIS A 1 75 ? -13.194 -12.251 38.910 1.00 82.94 75 HIS A C 1
ATOM 556 O O . HIS A 1 75 ? -12.872 -13.339 38.442 1.00 82.94 75 HIS A O 1
ATOM 562 N N . VAL A 1 76 ? -12.422 -11.173 38.847 1.00 80.12 76 VAL A N 1
ATOM 563 C CA . VAL A 1 76 ? -11.050 -11.172 38.340 1.00 80.12 76 VAL A CA 1
ATOM 564 C C . VAL A 1 76 ? -10.145 -10.695 39.462 1.00 80.12 76 VAL A C 1
ATOM 566 O O . VAL A 1 76 ? -10.525 -9.804 40.226 1.00 80.12 76 VAL A O 1
ATOM 569 N N . GLU A 1 77 ? -8.966 -11.299 39.576 1.00 70.81 77 GLU A N 1
ATOM 570 C CA . GLU A 1 77 ? -7.957 -10.875 40.541 1.00 70.81 77 GLU A CA 1
ATOM 571 C C . GLU A 1 77 ? -7.586 -9.410 40.280 1.00 70.81 77 GLU A C 1
ATOM 573 O O . GLU A 1 77 ? -7.125 -9.039 39.203 1.00 70.81 77 GLU A O 1
ATOM 578 N N . SER A 1 78 ? -7.833 -8.541 41.257 1.00 62.53 78 SER A N 1
ATOM 579 C CA . SER A 1 78 ? -7.351 -7.162 41.202 1.00 62.53 78 SER A CA 1
ATOM 580 C C . SER A 1 78 ? -5.844 -7.170 41.476 1.00 62.53 78 SER A C 1
ATOM 582 O O . SER A 1 78 ? -5.469 -7.783 42.480 1.00 62.53 78 SER A O 1
ATOM 584 N N . PRO A 1 79 ? -4.987 -6.456 40.712 1.00 63.56 79 PRO A N 1
ATOM 585 C CA . PRO A 1 79 ? -5.286 -5.428 39.696 1.00 63.56 79 PRO A CA 1
ATOM 586 C C . PRO A 1 79 ? -5.203 -5.812 38.193 1.00 63.56 79 PRO A C 1
ATOM 588 O O . PRO A 1 79 ? -4.948 -4.923 37.380 1.00 63.56 79 PRO A O 1
ATOM 591 N N . ALA A 1 80 ? -5.531 -7.048 37.787 1.00 78.25 80 ALA A N 1
ATOM 592 C CA . ALA A 1 80 ? -5.323 -7.520 36.410 1.00 78.25 80 ALA A CA 1
ATOM 593 C C . ALA A 1 80 ? -5.835 -6.570 35.301 1.00 78.25 80 ALA A C 1
ATOM 595 O O . ALA A 1 80 ? -6.958 -6.028 35.333 1.00 78.25 80 ALA A O 1
ATOM 596 N N . ARG A 1 81 ? -5.003 -6.417 34.261 1.00 88.75 81 ARG A N 1
ATOM 597 C CA . ARG A 1 81 ? -5.292 -5.594 33.080 1.00 88.75 81 ARG A CA 1
ATOM 598 C C . ARG A 1 81 ? -6.404 -6.226 32.250 1.00 88.75 81 ARG A C 1
ATOM 600 O O . ARG A 1 81 ? -6.311 -7.397 31.895 1.00 88.75 81 ARG A O 1
ATOM 607 N N . LEU A 1 82 ? -7.410 -5.431 31.888 1.00 92.81 82 LEU A N 1
ATOM 608 C CA . LEU A 1 82 ? -8.565 -5.875 31.110 1.00 92.81 82 LEU A CA 1
ATOM 609 C C . LEU A 1 82 ? -8.366 -5.629 29.611 1.00 92.81 82 LEU A C 1
ATOM 611 O O . LEU A 1 82 ? -8.038 -4.522 29.189 1.00 92.81 82 LEU A O 1
ATOM 615 N N . GLY A 1 83 ? -8.587 -6.662 28.808 1.00 95.81 83 GLY A N 1
ATOM 616 C CA . GLY A 1 83 ? -8.584 -6.628 27.353 1.00 95.81 83 GLY A CA 1
ATOM 617 C C . GLY A 1 83 ? -9.864 -7.220 26.783 1.00 95.81 83 GLY A C 1
ATOM 618 O O . GLY A 1 83 ? -10.596 -7.953 27.451 1.00 95.81 83 GLY A O 1
ATOM 619 N N . VAL A 1 84 ? -10.152 -6.872 25.532 1.00 98.00 84 VAL A N 1
ATOM 620 C CA . VAL A 1 84 ? -11.378 -7.276 24.845 1.00 98.00 84 VAL A CA 1
ATOM 621 C C . VAL A 1 84 ? -11.064 -7.702 23.421 1.00 98.00 84 VAL A C 1
ATOM 623 O O . VAL A 1 84 ? -10.407 -6.980 22.667 1.00 98.00 84 VAL A O 1
ATOM 626 N N . ALA A 1 85 ? -11.600 -8.856 23.030 1.00 98.44 85 ALA A N 1
ATOM 627 C CA . ALA A 1 85 ? -11.737 -9.232 21.632 1.00 98.44 85 ALA A CA 1
ATOM 628 C C . ALA A 1 85 ? -13.192 -9.072 21.186 1.00 98.44 85 ALA A C 1
ATOM 630 O O . ALA A 1 85 ? -14.072 -9.736 21.724 1.00 98.44 85 ALA A O 1
ATOM 631 N N . VAL A 1 86 ? -13.449 -8.215 20.196 1.00 98.56 86 VAL A N 1
ATOM 632 C CA . VAL A 1 86 ? -14.763 -8.101 19.547 1.00 98.56 86 VAL A CA 1
ATOM 633 C C . VAL A 1 86 ? -14.802 -9.091 18.391 1.00 98.56 86 VAL A C 1
ATOM 635 O O . VAL A 1 86 ? -13.997 -9.000 17.458 1.00 98.56 86 VAL A O 1
ATOM 638 N N . VAL A 1 87 ? -15.727 -10.045 18.453 1.00 98.44 87 VAL A N 1
ATOM 639 C CA . VAL A 1 87 ? -15.775 -11.192 17.544 1.00 98.44 87 VAL A CA 1
ATOM 640 C C . VAL A 1 87 ? -17.138 -11.278 16.876 1.00 98.44 87 VAL A C 1
ATOM 642 O O . VAL A 1 87 ? -18.180 -11.278 17.529 1.00 98.44 87 VAL A O 1
ATOM 645 N N . PHE A 1 88 ? -17.119 -11.388 15.553 1.00 98.06 88 PHE A N 1
ATOM 646 C CA . PHE A 1 88 ? -18.281 -11.710 14.740 1.00 98.06 88 PHE A CA 1
ATOM 647 C C . PHE A 1 88 ? -18.303 -13.217 14.538 1.00 98.06 88 PHE A C 1
ATOM 649 O O . PHE A 1 88 ? -17.417 -13.779 13.896 1.00 98.06 88 PHE A O 1
ATOM 656 N N . LEU A 1 89 ? -19.290 -13.881 15.124 1.00 97.69 89 LEU A N 1
ATOM 657 C CA . LEU A 1 89 ? -19.469 -15.321 15.047 1.00 97.69 89 LEU A CA 1
ATOM 658 C C . LEU A 1 89 ? -20.563 -15.685 14.036 1.00 97.69 89 LEU A C 1
ATOM 660 O O . LEU A 1 89 ? -21.466 -14.894 13.760 1.00 97.69 89 LEU A O 1
ATOM 664 N N . SER A 1 90 ? -20.505 -16.924 13.544 1.00 95.69 90 SER A N 1
ATOM 665 C CA . SER A 1 90 ? -21.485 -17.499 12.618 1.00 95.69 90 SER A CA 1
ATOM 666 C C . SER A 1 90 ? -22.928 -17.220 13.042 1.00 95.69 90 SER A C 1
ATOM 668 O O . SER A 1 90 ? -23.341 -17.533 14.169 1.00 95.69 90 SER A O 1
ATOM 670 N N . ASN A 1 91 ? -23.701 -16.674 12.106 1.00 93.00 91 ASN A N 1
ATOM 671 C CA . ASN A 1 91 ? -25.130 -16.424 12.254 1.00 93.00 91 ASN A CA 1
ATOM 672 C C . ASN A 1 91 ? -26.001 -17.598 11.792 1.00 93.00 91 ASN A C 1
ATOM 674 O O . ASN A 1 91 ? -27.226 -17.497 11.837 1.00 93.00 91 ASN A O 1
ATOM 678 N N . ALA A 1 92 ? -25.387 -18.713 11.378 1.00 92.50 92 ALA A N 1
ATOM 679 C CA . ALA A 1 92 ? -26.122 -19.888 10.946 1.00 92.50 92 ALA A CA 1
ATOM 680 C C . ALA A 1 92 ? -27.108 -20.338 12.050 1.00 92.50 92 ALA A C 1
ATOM 682 O O . ALA A 1 92 ? -26.725 -20.421 13.233 1.00 92.50 92 ALA A O 1
ATOM 683 N N . PRO A 1 93 ? -28.381 -20.596 11.698 1.00 89.50 93 PRO A N 1
ATOM 684 C CA . PRO A 1 93 ? -29.365 -21.086 12.648 1.00 89.50 93 PRO A CA 1
ATOM 685 C C . PRO A 1 93 ? -29.138 -22.573 12.945 1.00 89.50 93 PRO A C 1
ATOM 687 O O . PRO A 1 93 ? -28.469 -23.291 12.202 1.00 89.50 93 PRO A O 1
ATOM 690 N N . GLY A 1 94 ? -29.737 -23.052 14.033 1.00 93.44 94 GLY A N 1
ATOM 691 C CA . GLY A 1 94 ? -29.758 -24.476 14.354 1.00 93.44 94 GLY A CA 1
ATOM 692 C C . GLY A 1 94 ? -28.408 -25.061 14.806 1.00 93.44 94 GLY A C 1
ATOM 693 O O . GLY A 1 94 ? -27.470 -24.319 15.128 1.00 93.44 94 GLY A O 1
ATOM 694 N N . PRO A 1 95 ? -28.320 -26.403 14.894 1.00 92.31 95 PRO A N 1
ATOM 695 C CA . PRO A 1 95 ? -27.198 -27.114 15.514 1.00 92.31 95 PRO A CA 1
ATOM 696 C C . PRO A 1 95 ? -25.830 -26.774 14.916 1.00 92.31 95 PRO A C 1
ATOM 698 O O . PRO A 1 95 ? -24.877 -26.574 15.669 1.00 92.31 95 PRO A O 1
ATOM 701 N N . ASP A 1 96 ? -25.753 -26.629 13.592 1.00 91.50 96 ASP A N 1
ATOM 702 C CA . ASP A 1 96 ? -24.507 -26.341 12.876 1.00 91.50 96 ASP A CA 1
ATOM 703 C C . ASP A 1 96 ? -23.917 -24.995 13.302 1.00 91.50 96 ASP A C 1
ATOM 705 O O . ASP A 1 96 ? -22.736 -24.898 13.641 1.00 91.50 96 ASP A O 1
ATOM 709 N N . GLY A 1 97 ? -24.746 -23.951 13.379 1.00 93.31 97 GLY A N 1
ATOM 710 C CA . GLY A 1 97 ? -24.301 -22.650 13.867 1.00 93.31 97 GLY A CA 1
ATOM 711 C C . GLY A 1 97 ? -23.869 -22.685 15.331 1.00 93.31 97 GLY A C 1
ATOM 712 O O . GLY A 1 97 ? -22.849 -22.096 15.688 1.00 93.31 97 GLY A O 1
ATOM 713 N N . HIS A 1 98 ? -24.588 -23.415 16.195 1.00 94.69 98 HIS A N 1
ATOM 714 C CA . HIS A 1 98 ? -24.173 -23.583 17.595 1.00 94.69 98 HIS A CA 1
ATOM 715 C C . HIS A 1 98 ? -22.823 -24.297 17.707 1.00 94.69 98 HIS A C 1
ATOM 717 O O . HIS A 1 98 ? -21.995 -23.916 18.540 1.00 94.69 98 HIS A O 1
ATOM 723 N N . GLN A 1 99 ? -22.581 -25.303 16.864 1.00 95.50 99 GLN A N 1
ATOM 724 C CA . GLN A 1 99 ? -21.308 -26.012 16.806 1.00 95.50 99 GLN A CA 1
ATOM 725 C C . GLN A 1 99 ? -20.178 -25.092 16.342 1.00 95.50 99 GLN A C 1
ATOM 727 O O . GLN A 1 99 ? -19.143 -25.054 17.008 1.00 95.50 99 GLN A O 1
ATOM 732 N N . GLN A 1 100 ? -20.382 -24.318 15.270 1.00 96.56 100 GLN A N 1
ATOM 733 C CA . GLN A 1 100 ? -19.393 -23.351 14.786 1.00 96.56 100 GLN A CA 1
ATOM 734 C C . GLN A 1 100 ? -19.031 -22.340 15.879 1.00 96.56 100 GLN A C 1
ATOM 736 O O . GLN A 1 100 ? -17.856 -22.189 16.201 1.00 96.56 100 GLN A O 1
ATOM 741 N N . ARG A 1 101 ? -20.031 -21.725 16.530 1.00 97.31 101 ARG A N 1
ATOM 742 C CA . ARG A 1 101 ? -19.812 -20.772 17.633 1.00 97.31 101 ARG A CA 1
ATOM 743 C C . ARG A 1 101 ? -19.034 -21.401 18.790 1.00 97.31 101 ARG A C 1
ATOM 745 O O . ARG A 1 101 ? -18.080 -20.809 19.284 1.00 97.31 101 ARG A O 1
ATOM 752 N N . ARG A 1 102 ? -19.402 -22.614 19.217 1.00 97.06 102 ARG A N 1
ATOM 753 C CA . ARG A 1 102 ? -18.683 -23.339 20.282 1.00 97.06 102 ARG A CA 1
ATOM 754 C C . ARG A 1 102 ? -17.237 -23.650 19.906 1.00 97.06 102 ARG A C 1
ATOM 756 O O . ARG A 1 102 ? -16.359 -23.489 20.749 1.00 97.06 102 ARG A O 1
ATOM 763 N N . LEU A 1 103 ? -16.994 -24.093 18.672 1.00 97.25 103 LEU A N 1
ATOM 764 C CA . LEU A 1 103 ? -15.645 -24.396 18.206 1.00 97.25 103 LEU A CA 1
ATOM 765 C C . LEU A 1 103 ? -14.797 -23.123 18.138 1.00 97.25 103 LEU A C 1
ATOM 767 O O . LEU A 1 103 ? -13.684 -23.130 18.650 1.00 97.25 103 LEU A O 1
ATOM 771 N N . THR A 1 104 ? -15.338 -22.015 17.624 1.00 97.81 104 THR A N 1
ATOM 772 C CA . THR A 1 104 ? -14.633 -20.727 17.618 1.00 97.81 104 THR A CA 1
ATOM 773 C C . THR A 1 104 ? -14.239 -20.289 19.029 1.00 97.81 104 THR A C 1
ATOM 775 O O . THR A 1 104 ? -13.076 -19.963 19.247 1.00 97.81 104 THR A O 1
ATOM 778 N N . ARG A 1 105 ? -15.147 -20.352 20.018 1.00 98.25 105 ARG A N 1
ATOM 779 C CA . ARG A 1 105 ? -14.810 -19.998 21.414 1.00 98.25 105 ARG A CA 1
ATOM 780 C C . ARG A 1 105 ? -13.707 -20.881 21.999 1.00 98.25 105 ARG A C 1
ATOM 782 O O . ARG A 1 105 ? -12.841 -20.386 22.713 1.00 98.25 105 ARG A O 1
ATOM 789 N N . ARG A 1 106 ? -13.707 -22.175 21.664 1.00 97.88 106 ARG A N 1
ATOM 790 C CA . ARG A 1 106 ? -12.644 -23.104 22.066 1.00 97.88 106 ARG A CA 1
ATOM 791 C C . ARG A 1 106 ? -11.293 -22.723 21.451 1.00 97.88 106 ARG A C 1
ATOM 793 O O . ARG A 1 106 ? -10.306 -22.693 22.175 1.00 97.88 106 ARG A O 1
ATOM 800 N N . LEU A 1 107 ? -11.256 -22.388 20.161 1.00 98.00 107 LEU A N 1
ATOM 801 C CA . LEU A 1 107 ? -10.027 -21.947 19.487 1.00 98.00 107 LEU A CA 1
ATOM 802 C C . LEU A 1 107 ? -9.467 -20.655 20.098 1.00 98.00 107 LEU A C 1
ATOM 804 O O . LEU A 1 107 ? -8.255 -20.507 20.214 1.00 98.00 107 LEU A O 1
ATOM 808 N N . PHE A 1 108 ? -10.340 -19.740 20.527 1.00 98.19 108 PHE A N 1
ATOM 809 C CA . PHE A 1 108 ? -9.940 -18.559 21.296 1.00 98.19 108 PHE A CA 1
ATOM 810 C C . PHE A 1 108 ? -9.307 -18.928 22.639 1.00 98.19 108 PHE A C 1
ATOM 812 O O . PHE A 1 108 ? -8.239 -18.417 22.952 1.00 98.19 108 PHE A O 1
ATOM 819 N N . ALA A 1 109 ? -9.922 -19.831 23.409 1.00 97.81 109 ALA A N 1
ATOM 820 C CA . ALA A 1 109 ? -9.359 -20.285 24.681 1.00 97.81 109 ALA A CA 1
ATOM 821 C C . ALA A 1 109 ? -7.973 -20.932 24.494 1.00 97.81 109 ALA A C 1
ATOM 823 O O . ALA A 1 109 ? -7.038 -20.615 25.225 1.00 97.81 109 ALA A O 1
ATOM 824 N N . GLU A 1 110 ? -7.822 -21.782 23.473 1.00 97.75 110 GLU A N 1
ATOM 825 C CA . GLU A 1 110 ? -6.548 -22.423 23.122 1.00 97.75 110 GLU A CA 1
ATOM 826 C C . GLU A 1 110 ? -5.483 -21.390 22.708 1.00 97.75 110 GLU A C 1
ATOM 828 O O . GLU A 1 110 ? -4.338 -21.464 23.154 1.00 97.75 110 GLU A O 1
ATOM 833 N N . ALA A 1 111 ? -5.854 -20.393 21.899 1.00 97.12 111 ALA A N 1
ATOM 834 C CA . ALA A 1 111 ? -4.939 -19.346 21.453 1.00 97.12 111 ALA A CA 1
ATOM 835 C C . ALA A 1 111 ? -4.525 -18.376 22.569 1.00 97.12 111 ALA A C 1
ATOM 837 O O . ALA A 1 111 ? -3.355 -18.002 22.627 1.00 97.12 111 ALA A O 1
ATOM 838 N N . CYS A 1 112 ? -5.454 -17.983 23.449 1.00 97.12 112 CYS A N 1
ATOM 839 C CA . CYS A 1 112 ? -5.150 -17.169 24.626 1.00 97.12 112 CYS A CA 1
ATOM 840 C C . CYS A 1 112 ? -4.215 -17.925 25.578 1.00 97.12 112 CYS A C 1
ATOM 842 O O . CYS A 1 112 ? -3.179 -17.386 25.961 1.00 97.12 112 CYS A O 1
ATOM 844 N N . GLY A 1 113 ? -4.502 -19.202 25.865 1.00 96.25 113 GLY A N 1
ATOM 845 C CA . GLY A 1 113 ? -3.641 -20.039 26.704 1.00 96.25 113 GLY A CA 1
ATOM 846 C C . GLY A 1 113 ? -2.224 -20.197 26.141 1.00 96.25 113 GLY A C 1
ATOM 847 O O . GLY A 1 113 ? -1.250 -20.088 26.884 1.00 96.25 113 GLY A O 1
ATOM 848 N N . ALA A 1 114 ? -2.086 -20.363 24.820 1.00 95.00 114 ALA A N 1
ATOM 849 C CA . ALA A 1 114 ? -0.782 -20.427 24.151 1.00 95.00 114 ALA A CA 1
ATOM 850 C C . ALA A 1 114 ? 0.038 -19.127 24.266 1.00 95.00 114 ALA A C 1
ATOM 852 O O . ALA A 1 114 ? 1.258 -19.159 24.130 1.00 95.00 114 ALA A O 1
ATOM 853 N N . GLU A 1 115 ? -0.621 -17.994 24.511 1.00 94.38 115 GLU A N 1
ATOM 854 C CA . GLU A 1 115 ? -0.004 -16.675 24.689 1.00 94.38 115 GLU A CA 1
ATOM 855 C C . GLU A 1 115 ? -0.000 -16.197 26.143 1.00 94.38 115 GLU A C 1
ATOM 857 O O . GLU A 1 115 ? 0.322 -15.037 26.407 1.00 94.38 115 GLU A O 1
ATOM 862 N N . GLN A 1 116 ? -0.315 -17.092 27.091 1.00 93.94 116 GLN A N 1
ATOM 863 C CA . GLN A 1 116 ? -0.393 -16.781 28.521 1.00 93.94 116 GLN A CA 1
ATOM 864 C C . GLN A 1 116 ? -1.312 -15.574 28.784 1.00 93.94 116 GLN A C 1
ATOM 866 O O . GLN A 1 116 ? -0.949 -14.633 29.495 1.00 93.94 116 GLN A O 1
ATOM 871 N N . LEU A 1 117 ? -2.468 -15.581 28.123 1.00 95.38 117 LEU A N 1
ATOM 872 C CA . LEU A 1 117 ? -3.574 -14.664 28.344 1.00 95.38 117 LEU A CA 1
ATOM 873 C C . LEU A 1 117 ? -4.742 -15.456 28.923 1.00 95.38 117 LEU A C 1
ATOM 875 O O . LEU A 1 117 ? -5.062 -16.542 28.430 1.00 95.38 117 LEU A O 1
ATOM 879 N N . ASP A 1 118 ? -5.420 -14.889 29.911 1.00 94.19 118 ASP A N 1
ATOM 880 C CA . ASP A 1 118 ? -6.553 -15.551 30.548 1.00 94.19 118 ASP A CA 1
ATOM 881 C C . ASP A 1 118 ? -7.846 -15.107 29.869 1.00 94.19 118 ASP A C 1
ATOM 883 O O . ASP A 1 118 ? -8.216 -13.936 29.910 1.00 94.19 118 ASP A O 1
ATOM 887 N N . LEU A 1 119 ? -8.540 -16.038 29.213 1.00 96.12 119 LEU A N 1
ATOM 888 C CA . LEU A 1 119 ? -9.883 -15.797 28.690 1.00 96.12 119 LEU A CA 1
ATOM 889 C C . LEU A 1 119 ? -10.894 -16.024 29.819 1.00 96.12 119 LEU A C 1
ATOM 891 O O . LEU A 1 119 ? -11.155 -17.168 30.188 1.00 96.12 119 LEU A O 1
ATOM 895 N N . ILE A 1 120 ? -11.449 -14.937 30.349 1.00 95.25 120 ILE A N 1
ATOM 896 C CA . ILE A 1 120 ? -12.299 -14.948 31.544 1.00 95.25 120 ILE A CA 1
ATOM 897 C C . ILE A 1 120 ? -13.729 -15.357 31.206 1.00 95.25 120 ILE A C 1
ATOM 899 O O . ILE A 1 120 ? -14.265 -16.287 31.802 1.00 95.25 120 ILE A O 1
ATOM 903 N N . ASP A 1 121 ? -14.355 -14.661 30.257 1.00 95.69 121 ASP A N 1
ATOM 904 C CA . ASP A 1 121 ? -15.739 -14.931 29.864 1.00 95.69 121 ASP A CA 1
ATOM 905 C C . ASP A 1 121 ? -16.061 -14.341 28.482 1.00 95.69 121 ASP A C 1
ATOM 907 O O . ASP A 1 121 ? -15.284 -13.575 27.906 1.00 95.69 121 ASP A O 1
ATOM 911 N N . TRP A 1 122 ? -17.232 -14.687 27.955 1.00 97.25 122 TRP A N 1
ATOM 912 C CA . TRP A 1 122 ? -17.827 -14.125 26.752 1.00 97.25 122 TRP A CA 1
ATOM 913 C C . TRP A 1 122 ? -19.038 -13.277 27.123 1.00 97.25 122 TRP A C 1
ATOM 915 O O . TRP A 1 122 ? -20.039 -13.774 27.633 1.00 97.25 122 TRP A O 1
ATOM 925 N N . ARG A 1 123 ? -18.980 -11.989 26.795 1.00 97.31 123 ARG A N 1
ATOM 926 C CA . ARG A 1 123 ? -20.105 -11.063 26.885 1.00 97.31 123 ARG A CA 1
ATOM 927 C C . ARG A 1 123 ? -20.857 -11.040 25.551 1.00 97.31 123 ARG A C 1
ATOM 929 O O . ARG A 1 123 ? -20.306 -10.537 24.569 1.00 97.31 123 ARG A O 1
ATOM 936 N N . PRO A 1 124 ? -22.116 -11.503 25.480 1.00 96.88 124 PRO A N 1
ATOM 937 C CA . PRO A 1 124 ? -22.972 -11.206 24.338 1.00 96.88 124 PRO A CA 1
ATOM 938 C C . PRO A 1 124 ? -23.166 -9.693 24.243 1.00 96.88 124 PRO A C 1
ATOM 940 O O . PRO A 1 124 ? -23.560 -9.061 25.227 1.00 96.88 124 PRO A O 1
ATOM 943 N N . VAL A 1 125 ? -22.865 -9.102 23.086 1.00 97.81 125 VAL A N 1
ATOM 944 C CA . VAL A 1 125 ? -23.031 -7.656 22.902 1.00 97.81 125 VAL A CA 1
ATOM 945 C C . VAL A 1 125 ? -24.519 -7.369 22.703 1.00 97.81 125 VAL A C 1
ATOM 947 O O . VAL A 1 125 ? -25.120 -7.949 21.796 1.00 97.81 125 VAL A O 1
ATOM 950 N N . PRO A 1 126 ? -25.139 -6.496 23.520 1.00 97.00 126 PRO A N 1
ATOM 951 C CA . PRO A 1 126 ? -26.513 -6.077 23.289 1.00 97.00 126 PRO A CA 1
ATOM 952 C C . PRO A 1 126 ? -26.629 -5.431 21.909 1.00 97.00 126 PRO A C 1
ATOM 954 O O . PRO A 1 126 ? -25.837 -4.551 21.570 1.00 97.00 126 PRO A O 1
ATOM 957 N N . VAL A 1 127 ? -27.615 -5.864 21.126 1.00 97.12 127 VAL A N 1
ATOM 958 C CA . VAL A 1 127 ? -27.908 -5.301 19.806 1.00 97.12 127 VAL A CA 1
ATOM 959 C C . VAL A 1 127 ? -29.405 -5.102 19.624 1.00 97.12 127 VAL A C 1
ATOM 961 O O . VAL A 1 127 ? -30.200 -5.861 20.179 1.00 97.12 127 VAL A O 1
ATOM 964 N N . ASP A 1 128 ? -29.779 -4.108 18.823 1.00 96.69 128 ASP A N 1
ATOM 965 C CA . ASP A 1 128 ? -31.149 -3.904 18.349 1.00 96.69 128 ASP A CA 1
ATOM 966 C C . ASP A 1 128 ? -31.236 -4.206 16.841 1.00 96.69 128 ASP A C 1
ATOM 968 O O . ASP A 1 128 ? -30.927 -3.340 16.016 1.00 96.69 128 ASP A O 1
ATOM 972 N N . PRO A 1 129 ? -31.654 -5.424 16.441 1.00 93.19 129 PRO A N 1
ATOM 973 C CA . PRO A 1 129 ? -31.766 -5.795 15.034 1.00 93.19 129 PRO A CA 1
ATOM 974 C C . PRO A 1 129 ? -32.738 -4.915 14.239 1.00 93.19 129 PRO A C 1
ATOM 976 O O . PRO A 1 129 ? -32.635 -4.877 13.010 1.00 93.19 129 PRO A O 1
ATOM 979 N N . ASP A 1 130 ? -33.664 -4.209 14.902 1.00 92.56 130 ASP A N 1
ATOM 980 C CA . ASP A 1 130 ? -34.643 -3.359 14.229 1.00 92.56 130 ASP A CA 1
ATOM 981 C C . ASP A 1 130 ? -34.041 -2.080 13.644 1.00 92.56 130 ASP A C 1
ATOM 983 O O . ASP A 1 130 ? -34.588 -1.536 12.679 1.00 92.56 130 ASP A O 1
ATOM 987 N N . ALA A 1 131 ? -32.870 -1.661 14.129 1.00 91.44 131 ALA A N 1
ATOM 988 C CA . ALA A 1 131 ? -32.091 -0.571 13.542 1.00 91.44 131 ALA A CA 1
ATOM 989 C C . ALA A 1 131 ? -31.535 -0.914 12.143 1.00 91.44 131 ALA A C 1
ATOM 991 O O . ALA A 1 131 ? -31.207 -0.022 11.360 1.00 91.44 131 ALA A O 1
ATOM 992 N N . LEU A 1 132 ? -31.442 -2.203 11.802 1.00 92.06 132 LEU A N 1
ATOM 993 C CA . LEU A 1 132 ? -30.903 -2.671 10.527 1.00 92.06 132 LEU A CA 1
ATOM 994 C C . LEU A 1 132 ? -31.998 -2.836 9.469 1.00 92.06 132 LEU A C 1
ATOM 996 O O . LEU A 1 132 ? -33.124 -3.254 9.766 1.00 92.06 132 LEU A O 1
ATOM 1000 N N . GLY A 1 133 ? -31.632 -2.584 8.212 1.00 88.38 133 GLY A N 1
ATOM 1001 C CA . GLY A 1 133 ? -32.421 -3.021 7.063 1.00 88.38 133 GLY A CA 1
ATOM 1002 C C . GLY A 1 133 ? -32.295 -4.527 6.809 1.00 88.38 133 GLY A C 1
ATOM 1003 O O . GLY A 1 133 ? -31.440 -5.201 7.390 1.00 88.38 133 GLY A O 1
ATOM 1004 N N . ASP A 1 134 ? -33.154 -5.071 5.947 1.00 88.62 134 ASP A N 1
ATOM 1005 C CA . ASP A 1 134 ? -33.357 -6.523 5.806 1.00 88.62 134 ASP A CA 1
ATOM 1006 C C . ASP A 1 134 ? -32.091 -7.281 5.390 1.00 88.62 134 ASP A C 1
ATOM 1008 O O . ASP A 1 134 ? -31.772 -8.333 5.952 1.00 88.62 134 ASP A O 1
ATOM 1012 N N . LEU A 1 135 ? -31.325 -6.730 4.440 1.00 85.31 135 LEU A N 1
ATOM 1013 C CA . LEU A 1 135 ? -30.074 -7.337 3.985 1.00 85.31 135 LEU A CA 1
ATOM 1014 C C . LEU A 1 135 ? -29.068 -7.439 5.137 1.00 85.31 135 LEU A C 1
ATOM 1016 O O . LEU A 1 135 ? -28.515 -8.512 5.391 1.00 85.31 135 LEU A O 1
ATOM 1020 N N . ALA A 1 136 ? -28.873 -6.342 5.870 1.00 89.50 136 ALA A N 1
ATOM 1021 C CA . ALA A 1 136 ? -27.966 -6.311 7.006 1.00 89.50 136 ALA A CA 1
ATOM 1022 C C . ALA A 1 136 ? -28.412 -7.227 8.132 1.00 89.50 136 ALA A C 1
ATOM 1024 O O . ALA A 1 136 ? -27.611 -8.006 8.642 1.00 89.50 136 ALA A O 1
ATOM 1025 N N . ARG A 1 137 ? -29.704 -7.223 8.443 1.00 92.38 137 ARG A N 1
ATOM 1026 C CA . ARG A 1 137 ? -30.296 -8.096 9.451 1.00 92.38 137 ARG A CA 1
ATOM 1027 C C . ARG A 1 137 ? -30.123 -9.577 9.118 1.00 92.38 137 ARG A C 1
ATOM 1029 O O . ARG A 1 137 ? -29.747 -10.351 9.990 1.00 92.38 137 ARG A O 1
ATOM 1036 N N . SER A 1 138 ? -30.352 -9.973 7.864 1.00 90.88 138 SER A N 1
ATOM 1037 C CA . SER A 1 138 ? -30.249 -11.378 7.431 1.00 90.88 138 SER A CA 1
ATOM 1038 C C . SER A 1 138 ? -28.819 -11.931 7.477 1.00 90.88 138 SER A C 1
ATOM 1040 O O . SER A 1 138 ? -28.615 -13.132 7.648 1.00 90.88 138 SER A O 1
ATOM 1042 N N . THR A 1 139 ? -27.826 -11.051 7.350 1.00 91.69 139 THR A N 1
ATOM 1043 C CA . THR A 1 139 ? -26.394 -11.380 7.342 1.00 91.69 139 THR A CA 1
ATOM 1044 C C . THR A 1 139 ? -25.698 -11.035 8.657 1.00 91.69 139 THR A C 1
ATOM 1046 O O . THR A 1 139 ? -24.497 -11.261 8.784 1.00 91.69 139 THR A O 1
ATOM 1049 N N . ALA A 1 140 ? -26.436 -10.506 9.639 1.00 94.69 140 ALA A N 1
ATOM 1050 C CA . ALA A 1 140 ? -25.884 -10.039 10.901 1.00 94.69 140 ALA A CA 1
ATOM 1051 C C . ALA A 1 140 ? -25.208 -11.184 11.666 1.00 94.69 140 ALA A C 1
ATOM 1053 O O . ALA A 1 140 ? -25.873 -12.190 11.932 1.00 94.69 140 ALA A O 1
ATOM 1054 N N . PRO A 1 141 ? -23.915 -11.059 12.025 1.00 96.00 141 PRO A N 1
ATOM 1055 C CA . PRO A 1 141 ? -23.229 -12.045 12.843 1.00 96.00 141 PRO A CA 1
ATOM 1056 C C . PRO A 1 141 ? -23.775 -12.047 14.272 1.00 96.00 141 PRO A C 1
ATOM 1058 O O . PRO A 1 141 ? -24.360 -11.072 14.744 1.00 96.00 141 PRO A O 1
ATOM 1061 N N . GLN A 1 142 ? -23.524 -13.135 14.997 1.00 96.94 142 GLN A N 1
ATOM 1062 C CA . GLN A 1 142 ? -23.642 -13.117 16.456 1.00 96.94 142 GLN A CA 1
ATOM 1063 C C . GLN A 1 142 ? -22.420 -12.380 17.010 1.00 96.94 142 GLN A C 1
ATOM 1065 O O . GLN A 1 142 ? -21.291 -12.822 16.797 1.00 96.94 142 GLN A O 1
ATOM 1070 N N . ILE A 1 143 ? -22.633 -11.235 17.655 1.00 98.31 143 ILE A N 1
ATOM 1071 C CA . ILE A 1 143 ? -21.546 -10.354 18.095 1.00 98.31 143 ILE A CA 1
ATOM 1072 C C . ILE A 1 143 ? -21.279 -10.597 19.576 1.00 98.31 143 ILE A C 1
ATOM 1074 O O . ILE A 1 143 ? -22.154 -10.406 20.421 1.00 98.31 143 ILE A O 1
ATOM 1078 N N . GLU A 1 144 ? -20.052 -10.997 19.892 1.00 98.25 144 GLU A N 1
ATOM 1079 C CA . GLU A 1 144 ? -19.633 -11.274 21.264 1.00 98.25 144 GLU A CA 1
ATOM 1080 C C . GLU A 1 144 ? -18.291 -10.614 21.577 1.00 98.25 144 GLU A C 1
ATOM 1082 O O . GLU A 1 144 ? -17.453 -10.395 20.699 1.00 98.25 144 GLU A O 1
ATOM 1087 N N . GLN A 1 145 ? -18.099 -10.295 22.852 1.00 98.50 145 GLN A N 1
ATOM 1088 C CA . GLN A 1 145 ? -16.868 -9.762 23.413 1.00 98.50 145 GLN A CA 1
ATOM 1089 C C . GLN A 1 145 ? -16.218 -10.825 24.294 1.00 98.50 145 GLN A C 1
ATOM 1091 O O . GLN A 1 145 ? -16.746 -11.164 25.349 1.00 98.50 145 GLN A O 1
ATOM 1096 N N . ALA A 1 146 ? -15.069 -11.342 23.873 1.00 98.06 146 ALA A N 1
ATOM 1097 C CA . ALA A 1 146 ? -14.227 -12.167 24.728 1.00 98.06 146 ALA A CA 1
ATOM 1098 C C . ALA A 1 146 ? -13.456 -11.255 25.689 1.00 98.06 146 ALA A C 1
ATOM 1100 O O . ALA A 1 146 ? -12.693 -10.392 25.247 1.00 98.06 146 ALA A O 1
ATOM 1101 N N . ILE A 1 147 ? -13.680 -11.440 26.988 1.00 97.12 147 ILE A N 1
ATOM 1102 C CA . ILE A 1 147 ? -13.020 -10.701 28.060 1.00 97.12 147 ILE A CA 1
ATOM 1103 C C . ILE A 1 147 ? -11.729 -11.421 28.416 1.00 97.12 147 ILE A C 1
ATOM 1105 O O . ILE A 1 147 ? -11.747 -12.596 28.781 1.00 97.12 147 ILE A O 1
ATOM 1109 N N . ILE A 1 148 ? -10.613 -10.717 28.277 1.00 96.06 148 ILE A N 1
ATOM 1110 C CA . ILE A 1 148 ? -9.273 -11.279 28.416 1.00 96.06 148 ILE A CA 1
ATOM 1111 C C . ILE A 1 148 ? -8.534 -10.502 29.494 1.00 96.06 148 ILE A C 1
ATOM 1113 O O . ILE A 1 148 ? -8.690 -9.286 29.594 1.00 96.06 148 ILE A O 1
ATOM 1117 N N . THR A 1 149 ? -7.705 -11.176 30.280 1.00 94.75 149 THR A N 1
ATOM 1118 C CA . THR A 1 149 ? -6.815 -10.518 31.232 1.00 94.75 149 THR A CA 1
ATOM 1119 C C . THR A 1 149 ? -5.363 -10.898 31.010 1.00 94.75 149 THR A C 1
ATOM 1121 O O . THR A 1 149 ? -5.042 -11.955 30.463 1.00 94.75 149 THR A O 1
ATOM 1124 N N . ALA A 1 150 ? -4.478 -9.997 31.420 1.00 92.44 150 ALA A N 1
ATOM 1125 C CA . ALA A 1 150 ? -3.054 -10.257 31.551 1.00 92.44 150 ALA A CA 1
ATOM 1126 C C . ALA A 1 150 ? -2.629 -9.908 32.980 1.00 92.44 150 ALA A C 1
ATOM 1128 O O . ALA A 1 150 ? -3.128 -8.935 33.554 1.00 92.44 150 ALA A O 1
ATOM 1129 N N . GLY A 1 151 ? -1.712 -10.700 33.537 1.00 85.25 151 GLY A N 1
ATOM 1130 C CA . GLY A 1 151 ? -1.150 -10.435 34.859 1.00 85.25 151 GLY A CA 1
ATOM 1131 C C . GLY A 1 151 ? -0.417 -9.092 34.913 1.00 85.25 151 GLY A C 1
ATOM 1132 O O . GLY A 1 151 ? 0.130 -8.626 33.913 1.00 85.25 151 GLY A O 1
ATOM 1133 N N . ASP A 1 152 ? -0.365 -8.480 36.093 1.00 80.12 152 ASP A N 1
ATOM 1134 C CA . ASP A 1 152 ? 0.138 -7.105 36.257 1.00 80.12 152 ASP A CA 1
ATOM 1135 C C . ASP A 1 152 ? 1.632 -6.933 36.010 1.00 80.12 152 ASP A C 1
ATOM 1137 O O . ASP A 1 152 ? 2.098 -5.829 35.733 1.00 80.12 152 ASP A O 1
ATOM 1141 N N . SER A 1 153 ? 2.395 -8.023 36.085 1.00 84.56 153 SER A N 1
ATOM 1142 C CA . SER A 1 153 ? 3.814 -8.030 35.735 1.00 84.56 153 SER A CA 1
ATOM 1143 C C . SER A 1 153 ? 4.062 -7.881 34.230 1.00 84.56 153 SER A C 1
ATOM 1145 O O . SER A 1 153 ? 5.191 -7.605 33.829 1.00 84.56 153 SER A O 1
ATOM 1147 N N . VAL A 1 154 ? 3.035 -8.056 33.391 1.00 88.38 154 VAL A N 1
ATOM 1148 C CA . VAL A 1 154 ? 3.140 -7.945 31.934 1.00 88.38 154 VAL A CA 1
ATOM 1149 C C . VAL A 1 154 ? 2.991 -6.483 31.520 1.00 88.38 154 VAL A C 1
ATOM 1151 O O . VAL A 1 154 ? 1.988 -5.824 31.814 1.00 88.38 154 VAL A O 1
ATOM 1154 N N . SER A 1 155 ? 3.984 -5.964 30.794 1.00 90.62 155 SER A N 1
ATOM 1155 C CA . SER A 1 155 ? 3.920 -4.603 30.265 1.00 90.62 155 SER A CA 1
ATOM 1156 C C . SER A 1 155 ? 2.753 -4.453 29.278 1.00 90.62 155 SER A C 1
ATOM 1158 O O . SER A 1 155 ? 2.330 -5.408 28.625 1.00 90.62 155 SER A O 1
ATOM 1160 N N . THR A 1 156 ? 2.231 -3.234 29.115 1.00 88.81 156 THR A N 1
ATOM 1161 C CA . THR A 1 156 ? 1.156 -2.979 28.140 1.00 88.81 156 THR A CA 1
ATOM 1162 C C . THR A 1 156 ? 1.574 -3.370 26.719 1.00 88.81 156 THR A C 1
ATOM 1164 O O . THR A 1 156 ? 0.761 -3.901 25.969 1.00 88.81 156 THR A O 1
ATOM 1167 N N . ALA A 1 157 ? 2.832 -3.119 26.344 1.00 90.12 157 ALA A N 1
ATOM 1168 C CA . ALA A 1 157 ? 3.349 -3.463 25.022 1.00 90.12 157 ALA A CA 1
ATOM 1169 C C . ALA A 1 157 ? 3.379 -4.986 24.809 1.00 90.12 157 ALA A C 1
ATOM 1171 O O . ALA A 1 157 ? 2.914 -5.469 23.776 1.00 90.12 157 ALA A O 1
ATOM 1172 N N . ASP A 1 158 ? 3.828 -5.742 25.815 1.00 91.81 158 ASP A N 1
ATOM 1173 C CA . ASP A 1 158 ? 3.858 -7.206 25.755 1.00 91.81 158 ASP A CA 1
ATOM 1174 C C . ASP A 1 158 ? 2.452 -7.805 25.712 1.00 91.81 158 ASP A C 1
ATOM 1176 O O . ASP A 1 158 ? 2.206 -8.750 24.961 1.00 91.81 158 ASP A O 1
ATOM 1180 N N . ALA A 1 159 ? 1.512 -7.249 26.482 1.00 94.00 159 ALA A N 1
ATOM 1181 C CA . ALA A 1 159 ? 0.117 -7.678 26.479 1.00 94.00 159 ALA A CA 1
ATOM 1182 C C . ALA A 1 159 ? -0.527 -7.478 25.095 1.00 94.00 159 ALA A C 1
ATOM 1184 O O . ALA A 1 159 ? -1.197 -8.372 24.575 1.00 94.00 159 ALA A O 1
ATOM 1185 N N . GLU A 1 160 ? -0.273 -6.340 24.446 1.00 94.75 160 GLU A N 1
ATOM 1186 C CA . GLU A 1 160 ? -0.728 -6.093 23.077 1.00 94.75 160 GLU A CA 1
ATOM 1187 C C . GLU A 1 160 ? -0.067 -7.028 22.047 1.00 94.75 160 GLU A C 1
ATOM 1189 O O . GLU A 1 160 ? -0.746 -7.526 21.146 1.00 94.75 160 GLU A O 1
ATOM 1194 N N . ALA A 1 161 ? 1.237 -7.301 22.172 1.00 93.06 161 ALA A N 1
ATOM 1195 C CA . ALA A 1 161 ? 1.945 -8.232 21.291 1.00 93.06 161 ALA A CA 1
ATOM 1196 C C . ALA A 1 161 ? 1.417 -9.674 21.437 1.00 93.06 161 ALA A C 1
ATOM 1198 O O . ALA A 1 161 ? 1.212 -10.367 20.437 1.00 93.06 161 ALA A O 1
ATOM 1199 N N . ARG A 1 162 ? 1.117 -10.107 22.670 1.00 94.31 162 ARG A N 1
ATOM 1200 C CA . ARG A 1 162 ? 0.432 -11.381 22.959 1.00 94.31 162 ARG A CA 1
ATOM 1201 C C . ARG A 1 162 ? -0.958 -11.419 22.326 1.00 94.31 162 ARG A C 1
ATOM 1203 O O . ARG A 1 162 ? -1.287 -12.402 21.669 1.00 94.31 162 ARG A O 1
ATOM 1210 N N . CYS A 1 163 ? -1.746 -10.345 22.435 1.00 95.25 163 CYS A N 1
ATOM 1211 C CA . CYS A 1 163 ? -3.052 -10.230 21.769 1.00 95.25 163 CYS A CA 1
ATOM 1212 C C . CYS A 1 163 ? -2.939 -10.344 20.245 1.00 95.25 163 CYS A C 1
ATOM 1214 O O . CYS A 1 163 ? -3.712 -11.077 19.626 1.00 95.25 163 CYS A O 1
ATOM 1216 N N . TYR A 1 164 ? -1.952 -9.679 19.638 1.00 95.44 164 TYR A N 1
ATOM 1217 C CA . TYR A 1 164 ? -1.675 -9.791 18.206 1.00 95.44 164 TYR A CA 1
ATOM 1218 C C . TYR A 1 164 ? -1.393 -11.245 17.805 1.00 95.44 164 TYR A C 1
ATOM 1220 O O . TYR A 1 164 ? -2.063 -11.792 16.926 1.00 95.44 164 TYR A O 1
ATOM 1228 N N . ARG A 1 165 ? -0.473 -11.920 18.504 1.00 95.38 165 ARG A N 1
ATOM 1229 C CA . ARG A 1 165 ? -0.144 -13.330 18.247 1.00 95.38 165 ARG A CA 1
ATOM 1230 C C . ARG A 1 165 ? -1.315 -14.283 18.505 1.00 95.38 165 ARG A C 1
ATOM 1232 O O . ARG A 1 165 ? -1.523 -15.223 17.733 1.00 95.38 165 ARG A O 1
ATOM 1239 N N . ALA A 1 166 ? -2.093 -14.060 19.561 1.00 96.62 166 ALA A N 1
ATOM 1240 C CA . ALA A 1 166 ? -3.281 -14.851 19.868 1.00 96.62 166 ALA A CA 1
ATOM 1241 C C . ALA A 1 166 ? -4.326 -14.702 18.753 1.00 96.62 166 ALA A C 1
ATOM 1243 O O . ALA A 1 166 ? -4.830 -15.705 18.247 1.00 96.62 166 ALA A O 1
ATOM 1244 N N . ARG A 1 167 ? -4.562 -13.475 18.268 1.00 96.69 167 ARG A N 1
ATOM 1245 C CA . ARG A 1 167 ? -5.433 -13.225 17.113 1.00 96.69 167 ARG A CA 1
ATOM 1246 C C . ARG A 1 167 ? -4.943 -13.951 15.862 1.00 96.69 167 ARG A C 1
ATOM 1248 O O . ARG A 1 167 ? -5.750 -14.615 15.218 1.00 96.69 167 ARG A O 1
ATOM 1255 N N . LYS A 1 168 ? -3.643 -13.903 15.542 1.00 95.44 168 LYS A N 1
ATOM 1256 C CA . LYS A 1 168 ? -3.080 -14.635 14.388 1.00 95.44 168 LYS A CA 1
ATOM 1257 C C . LYS A 1 168 ? -3.306 -16.149 14.499 1.00 95.44 168 LYS A C 1
ATOM 1259 O O . LYS A 1 168 ? -3.684 -16.775 13.506 1.00 95.44 168 LYS A O 1
ATOM 1264 N N . ARG A 1 169 ? -3.166 -16.741 15.697 1.00 95.75 169 ARG A N 1
ATOM 1265 C CA . ARG A 1 169 ? -3.503 -18.164 15.934 1.00 95.75 169 ARG A CA 1
ATOM 1266 C C . ARG A 1 169 ? -4.974 -18.449 15.680 1.00 95.75 169 ARG A C 1
ATOM 1268 O O . ARG A 1 169 ? -5.290 -19.394 14.960 1.00 95.75 169 ARG A O 1
ATOM 1275 N N . VAL A 1 170 ? -5.858 -17.627 16.241 1.00 96.44 170 VAL A N 1
ATOM 1276 C CA . VAL A 1 170 ? -7.308 -17.765 16.077 1.00 96.44 170 VAL A CA 1
ATOM 1277 C C . VAL A 1 170 ? -7.707 -17.653 14.607 1.00 96.44 170 VAL A C 1
ATOM 1279 O O . VAL A 1 170 ? -8.398 -18.530 14.101 1.00 96.44 170 VAL A O 1
ATOM 1282 N N . GLU A 1 171 ? -7.248 -16.622 13.897 1.00 95.00 171 GLU A N 1
ATOM 1283 C CA . GLU A 1 171 ? -7.559 -16.399 12.479 1.00 95.00 171 GLU A CA 1
ATOM 1284 C C . GLU A 1 171 ? -7.099 -17.579 11.611 1.00 95.00 171 GLU A C 1
ATOM 1286 O O . GLU A 1 171 ? -7.846 -18.061 10.751 1.00 95.00 171 GLU A O 1
ATOM 1291 N N . ARG A 1 172 ? -5.895 -18.105 11.871 1.00 93.56 172 ARG A N 1
ATOM 1292 C CA . ARG A 1 172 ? -5.370 -19.290 11.182 1.00 93.56 172 ARG A CA 1
ATOM 1293 C C . ARG A 1 172 ? -6.196 -20.537 11.485 1.00 93.56 172 ARG A C 1
ATOM 1295 O O . ARG A 1 172 ? -6.518 -21.284 10.561 1.00 93.56 172 ARG A O 1
ATOM 1302 N N . ALA A 1 173 ? -6.559 -20.757 12.746 1.00 95.12 173 ALA A N 1
ATOM 1303 C CA . ALA A 1 173 ? -7.344 -21.914 13.160 1.00 95.12 173 ALA A CA 1
ATOM 1304 C C . ALA A 1 173 ? -8.780 -21.869 12.606 1.00 95.12 173 ALA A C 1
ATOM 1306 O O . ALA A 1 173 ? -9.262 -22.874 12.088 1.00 95.12 173 ALA A O 1
ATOM 1307 N N . ILE A 1 174 ? -9.428 -2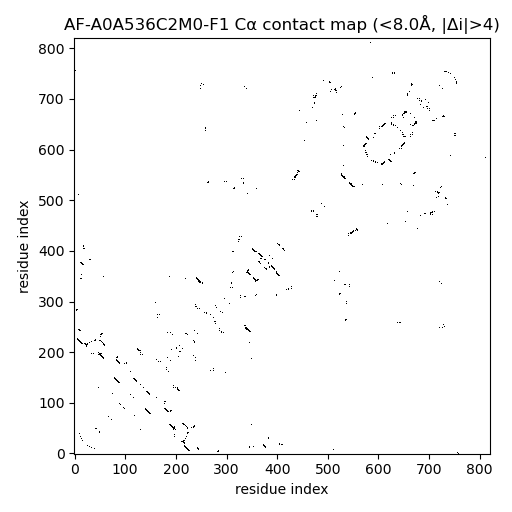0.698 12.621 1.00 94.50 174 ILE A N 1
ATOM 1308 C CA . ILE A 1 174 ? -10.737 -20.455 11.990 1.00 94.50 174 ILE A CA 1
ATOM 1309 C C . ILE A 1 174 ? -10.674 -20.804 10.501 1.00 94.50 174 ILE A C 1
ATOM 1311 O O . ILE A 1 174 ? -11.521 -21.547 10.004 1.00 94.50 174 ILE A O 1
ATOM 1315 N N . ARG A 1 175 ? -9.644 -20.314 9.795 1.00 91.94 175 ARG A N 1
ATOM 1316 C CA . ARG A 1 175 ? -9.447 -20.577 8.364 1.00 91.94 175 ARG A CA 1
ATOM 1317 C C . ARG A 1 175 ? -9.229 -22.062 8.083 1.00 91.94 175 ARG A C 1
ATOM 1319 O O . ARG A 1 175 ? -9.848 -22.591 7.164 1.00 91.94 175 ARG A O 1
ATOM 1326 N N . ALA A 1 176 ? -8.380 -22.726 8.865 1.00 94.25 176 ALA A N 1
ATOM 1327 C CA . ALA A 1 176 ? -8.098 -24.154 8.721 1.00 94.25 176 ALA A CA 1
ATOM 1328 C C . ALA A 1 176 ? -9.337 -25.025 8.990 1.00 94.25 176 ALA A C 1
ATOM 1330 O O . ALA A 1 176 ? -9.540 -26.029 8.314 1.00 94.25 176 ALA A O 1
ATOM 1331 N N . ALA A 1 177 ? -10.184 -24.616 9.937 1.00 94.56 177 ALA A N 1
ATOM 1332 C CA . ALA A 1 177 ? -11.428 -25.301 10.275 1.00 94.56 177 ALA A CA 1
ATOM 1333 C C . ALA A 1 177 ? -12.615 -24.931 9.361 1.00 94.56 177 ALA A C 1
ATOM 1335 O O . ALA A 1 177 ? -13.694 -25.500 9.516 1.00 94.56 177 ALA A O 1
ATOM 1336 N N . GLY A 1 178 ? -12.452 -23.981 8.431 1.00 94.12 178 GLY A N 1
ATOM 1337 C CA . GLY A 1 178 ? -13.533 -23.514 7.555 1.00 94.12 178 GLY A CA 1
ATOM 1338 C C . GLY A 1 178 ? -14.678 -22.817 8.301 1.00 94.12 178 GLY A C 1
ATOM 1339 O O . GLY A 1 178 ? -15.822 -22.868 7.854 1.00 94.12 178 GLY A O 1
ATOM 1340 N N . LEU A 1 179 ? -14.390 -22.199 9.450 1.00 94.31 179 LEU A N 1
ATOM 1341 C CA . LEU A 1 179 ? -15.390 -21.555 10.300 1.00 94.31 179 LEU A CA 1
ATOM 1342 C C . LEU A 1 179 ? -15.739 -20.149 9.808 1.00 94.31 179 LEU A C 1
ATOM 1344 O O . LEU A 1 179 ? -14.872 -19.390 9.379 1.00 94.31 179 LEU A O 1
ATOM 1348 N N . GLN A 1 180 ? -17.013 -19.776 9.941 1.00 92.62 180 GLN A N 1
ATOM 1349 C CA . GLN A 1 180 ? -17.469 -18.405 9.723 1.00 92.62 180 GLN A CA 1
ATOM 1350 C C . GLN A 1 180 ? -17.295 -17.604 11.014 1.00 92.62 180 GLN A C 1
ATOM 1352 O O . GLN A 1 180 ? -18.157 -17.622 11.896 1.00 92.62 180 GLN A O 1
ATOM 1357 N N . ALA A 1 181 ? -16.146 -16.949 11.151 1.00 95.56 181 ALA A N 1
ATOM 1358 C CA . ALA A 1 181 ? -15.884 -16.021 12.239 1.00 95.56 181 ALA A CA 1
ATOM 1359 C C . ALA A 1 181 ? -14.841 -14.971 11.835 1.00 95.56 181 ALA A C 1
ATOM 1361 O O . ALA A 1 181 ? -13.933 -15.255 11.054 1.00 95.56 181 ALA A O 1
ATOM 1362 N N . TYR A 1 182 ? -14.958 -13.772 12.401 1.00 96.12 182 TYR A N 1
ATOM 1363 C CA . TYR A 1 182 ? -14.060 -12.648 12.150 1.00 96.12 182 TYR A CA 1
ATOM 1364 C C . TYR A 1 182 ? -13.736 -11.911 13.451 1.00 96.12 182 TYR A C 1
ATOM 1366 O O . TYR A 1 182 ? -14.620 -11.634 14.261 1.00 96.12 182 TYR A O 1
ATOM 1374 N N . VAL A 1 183 ? -12.460 -11.582 13.650 1.00 97.38 183 VAL A N 1
ATOM 1375 C CA . VAL A 1 183 ? -11.985 -10.841 14.826 1.00 97.38 183 VAL A CA 1
ATOM 1376 C C . VAL A 1 183 ? -11.874 -9.363 14.457 1.00 97.38 183 VAL A C 1
ATOM 1378 O O . VAL A 1 183 ? -10.913 -8.958 13.798 1.00 97.38 183 VAL A O 1
ATOM 1381 N N . ALA A 1 184 ? -12.861 -8.560 14.859 1.00 97.06 184 ALA A N 1
ATOM 1382 C CA . ALA A 1 184 ? -12.920 -7.136 14.528 1.00 97.06 184 ALA A CA 1
ATOM 1383 C C . ALA A 1 184 ? -11.823 -6.340 15.245 1.00 97.06 184 ALA A C 1
ATOM 1385 O O . ALA A 1 184 ? -11.123 -5.552 14.615 1.00 97.06 184 ALA A O 1
ATOM 1386 N N . SER A 1 185 ? -11.613 -6.610 16.531 1.00 97.69 185 SER A N 1
ATOM 1387 C CA . SER A 1 185 ? -10.504 -6.070 17.323 1.00 97.69 185 SER A CA 1
ATOM 1388 C C . SER A 1 185 ? -10.119 -7.061 18.419 1.00 97.69 185 SER A C 1
ATOM 1390 O O . SER A 1 185 ? -10.965 -7.833 18.859 1.00 97.69 185 SER A O 1
ATOM 1392 N N . MET A 1 186 ? -8.862 -7.047 18.863 1.00 97.94 186 MET A N 1
ATOM 1393 C CA . MET A 1 186 ? -8.371 -7.809 20.019 1.00 97.94 186 MET A CA 1
ATOM 1394 C C . MET A 1 186 ? -7.210 -7.037 20.644 1.00 97.94 186 MET A C 1
ATOM 1396 O O . MET A 1 186 ? -6.130 -6.980 20.059 1.00 97.94 186 MET A O 1
ATOM 1400 N N . SER A 1 187 ? -7.462 -6.374 21.772 1.00 97.38 187 SER A N 1
ATOM 1401 C CA . SER A 1 187 ? -6.526 -5.417 22.377 1.00 97.38 187 SER A CA 1
ATOM 1402 C C . SER A 1 187 ? -6.822 -5.221 23.871 1.00 97.38 187 SER A C 1
ATOM 1404 O O . SER A 1 187 ? -7.901 -5.559 24.354 1.00 97.38 187 SER A O 1
ATOM 1406 N N . PHE A 1 188 ? -5.847 -4.679 24.597 1.00 96.38 188 PHE A N 1
ATOM 1407 C CA . PHE A 1 188 ? -5.943 -4.156 25.962 1.00 96.38 188 PHE A CA 1
ATOM 1408 C C . PHE A 1 188 ? -6.111 -2.630 26.005 1.00 96.38 188 PHE A C 1
ATOM 1410 O O . PHE A 1 188 ? -6.196 -2.049 27.086 1.00 96.38 188 PHE A O 1
ATOM 1417 N N . ARG A 1 189 ? -6.150 -1.963 24.846 1.00 95.44 189 ARG A N 1
ATOM 1418 C CA . ARG A 1 189 ? -6.312 -0.509 24.736 1.00 95.44 189 ARG A CA 1
ATOM 1419 C C . ARG A 1 189 ? -7.559 -0.108 23.981 1.00 95.44 189 ARG A C 1
ATOM 1421 O O . ARG A 1 189 ? -8.246 0.804 24.428 1.00 95.44 189 ARG A O 1
ATOM 1428 N N . THR A 1 190 ? -7.852 -0.755 22.856 1.00 97.12 190 THR A N 1
ATOM 1429 C CA . THR A 1 190 ? -8.924 -0.325 21.948 1.00 97.12 190 THR A CA 1
ATOM 1430 C C . THR A 1 190 ? -9.958 -1.408 21.696 1.00 97.12 190 THR A C 1
ATOM 1432 O O . THR A 1 190 ? -9.710 -2.606 21.828 1.00 97.12 190 THR A O 1
ATOM 1435 N N . MET A 1 191 ? -11.149 -0.980 21.297 1.00 96.94 191 MET A N 1
ATOM 1436 C CA . MET A 1 191 ? -12.168 -1.859 20.739 1.00 96.94 191 MET A CA 1
ATOM 1437 C C . MET A 1 191 ? -12.917 -1.153 19.613 1.00 96.94 191 MET A C 1
ATOM 1439 O O . MET A 1 191 ? -12.986 0.077 19.573 1.00 96.94 191 MET A O 1
ATOM 1443 N N . THR A 1 192 ? -13.488 -1.939 18.701 1.00 97.38 192 THR A N 1
ATOM 1444 C CA . THR A 1 192 ? -14.245 -1.414 17.560 1.00 97.38 192 THR A CA 1
ATOM 1445 C C . THR A 1 192 ? -15.688 -1.897 17.586 1.00 97.38 192 THR A C 1
ATOM 1447 O O . THR A 1 192 ? -15.944 -3.099 17.630 1.00 97.38 192 THR A O 1
ATOM 1450 N N . TYR A 1 193 ? -16.626 -0.956 17.492 1.00 97.88 193 TYR A N 1
ATOM 1451 C CA . TYR A 1 193 ? -18.031 -1.211 17.184 1.00 97.88 193 TYR A CA 1
ATOM 1452 C C . TYR A 1 193 ? -18.274 -0.844 15.730 1.00 97.88 193 TYR A C 1
ATOM 1454 O O . TYR A 1 193 ? -18.169 0.323 15.363 1.00 97.88 193 TYR A O 1
ATOM 1462 N N . LYS A 1 194 ? -18.599 -1.824 14.890 1.00 96.75 194 LYS A N 1
ATOM 1463 C CA . LYS A 1 194 ? -18.861 -1.588 13.469 1.00 96.75 194 LYS A CA 1
ATOM 1464 C C . LYS A 1 194 ? -19.976 -2.486 12.969 1.00 96.75 194 LYS A C 1
ATOM 1466 O O . LYS A 1 194 ? -20.080 -3.635 13.388 1.00 96.75 194 LYS A O 1
ATOM 1471 N N . ALA A 1 195 ? -20.799 -1.959 12.077 1.00 95.06 195 ALA A N 1
ATOM 1472 C CA . ALA A 1 195 ? -21.962 -2.656 11.557 1.00 95.06 195 ALA A CA 1
ATOM 1473 C C . ALA A 1 195 ? -22.213 -2.289 10.096 1.00 95.06 195 ALA A C 1
ATOM 1475 O O . ALA A 1 195 ? -21.811 -1.224 9.622 1.00 95.06 195 ALA A O 1
ATOM 1476 N N . MET A 1 196 ? -22.913 -3.171 9.385 1.00 93.06 196 MET A N 1
ATOM 1477 C CA . MET A 1 196 ? -23.378 -2.917 8.023 1.00 93.06 196 MET A CA 1
ATOM 1478 C C . MET A 1 196 ? -24.659 -2.070 8.050 1.00 93.06 196 MET A C 1
ATOM 1480 O O . MET A 1 196 ? -25.758 -2.556 7.792 1.00 93.06 196 MET A O 1
ATOM 1484 N N . CYS A 1 197 ? -24.531 -0.808 8.449 1.00 91.75 197 CYS A N 1
ATOM 1485 C CA . CYS A 1 197 ? -25.649 0.118 8.590 1.00 91.75 197 CYS A CA 1
ATOM 1486 C C . CYS A 1 197 ? -25.277 1.523 8.105 1.00 91.75 197 CYS A C 1
ATOM 1488 O O . CYS A 1 197 ? -24.108 1.832 7.863 1.00 91.75 197 CYS A O 1
ATOM 1490 N N . ALA A 1 198 ? -26.283 2.384 7.968 1.00 89.31 198 ALA A N 1
ATOM 1491 C CA . ALA A 1 198 ? -26.051 3.813 7.807 1.00 89.31 198 ALA A CA 1
ATOM 1492 C C . ALA A 1 198 ? -25.467 4.430 9.095 1.00 89.31 198 ALA A C 1
ATOM 1494 O O . ALA A 1 198 ? -25.722 3.952 10.204 1.00 89.31 198 ALA A O 1
ATOM 1495 N N . ALA A 1 199 ? -24.707 5.517 8.942 1.00 89.31 199 ALA A N 1
ATOM 1496 C CA . ALA A 1 199 ? -24.027 6.244 10.017 1.00 89.31 199 ALA A CA 1
ATOM 1497 C C . ALA A 1 199 ? -24.919 6.551 11.228 1.00 89.31 199 ALA A C 1
ATOM 1499 O O . ALA A 1 199 ? -24.495 6.436 12.376 1.00 89.31 199 ALA A O 1
ATOM 1500 N N . ASP A 1 200 ? -26.165 6.942 10.971 1.00 89.12 200 ASP A N 1
ATOM 1501 C CA . ASP A 1 200 ? -27.138 7.346 11.981 1.00 89.12 200 ASP A CA 1
ATOM 1502 C C . ASP A 1 200 ? -27.745 6.172 12.758 1.00 89.12 200 ASP A C 1
ATOM 1504 O O . ASP A 1 200 ? -28.338 6.379 13.814 1.00 89.12 200 ASP A O 1
ATOM 1508 N N . GLN A 1 201 ? -27.573 4.945 12.267 1.00 93.31 201 GLN A N 1
ATOM 1509 C CA . GLN A 1 201 ? -28.119 3.738 12.882 1.00 93.31 201 GLN A CA 1
ATOM 1510 C C . GLN A 1 201 ? -27.139 3.056 13.844 1.00 93.31 201 GLN A C 1
ATOM 1512 O O . GLN A 1 201 ? -27.567 2.210 14.624 1.00 93.31 201 GLN A O 1
ATOM 1517 N N . LEU A 1 202 ? -25.848 3.419 13.856 1.00 95.62 202 LEU A N 1
ATOM 1518 C CA . LEU A 1 202 ? -24.835 2.700 14.644 1.00 95.62 202 LEU A CA 1
ATOM 1519 C C . LEU A 1 202 ? -25.151 2.693 16.152 1.00 95.62 202 LEU A C 1
ATOM 1521 O O . LEU A 1 202 ? -25.129 1.640 16.786 1.00 95.62 202 LEU A O 1
ATOM 1525 N N . ALA A 1 203 ? -25.485 3.854 16.723 1.00 95.88 203 ALA A N 1
ATOM 1526 C CA . ALA A 1 203 ? -25.836 3.967 18.141 1.00 95.88 203 ALA A CA 1
ATOM 1527 C C . ALA A 1 203 ? -27.217 3.372 18.468 1.00 95.88 203 ALA A C 1
ATOM 1529 O O . ALA A 1 203 ? -27.470 3.006 19.613 1.00 95.88 203 ALA A O 1
ATOM 1530 N N . ALA A 1 204 ? -28.115 3.278 17.482 1.00 95.50 204 ALA A N 1
ATOM 1531 C CA . ALA A 1 204 ? -29.380 2.571 17.646 1.00 95.50 204 ALA A CA 1
ATOM 1532 C C . ALA A 1 204 ? -29.142 1.055 17.702 1.00 95.50 204 ALA A C 1
ATOM 1534 O O . ALA A 1 204 ? -29.635 0.399 18.613 1.00 95.50 204 ALA A O 1
ATOM 1535 N N . PHE A 1 205 ? -28.317 0.532 16.789 1.00 97.12 205 PHE A N 1
ATOM 1536 C CA . PHE A 1 205 ? -27.963 -0.883 16.715 1.00 97.12 205 PHE A CA 1
ATOM 1537 C C . PHE A 1 205 ? -27.157 -1.365 17.926 1.00 97.12 205 PHE A C 1
ATOM 1539 O O . PHE A 1 205 ? -27.392 -2.480 18.378 1.00 97.12 205 PHE A O 1
ATOM 1546 N N . TYR A 1 206 ? -26.245 -0.548 18.467 1.00 97.94 206 TYR A N 1
ATOM 1547 C CA . TYR A 1 206 ? -25.449 -0.869 19.659 1.00 97.94 206 TYR A CA 1
ATOM 1548 C C . TYR A 1 206 ? -25.861 -0.022 20.877 1.00 97.94 206 TYR A C 1
ATOM 1550 O O . TYR A 1 206 ? -25.290 1.052 21.091 1.00 97.94 206 TYR A O 1
ATOM 1558 N N . PRO A 1 207 ? -26.786 -0.506 21.732 1.00 96.94 207 PRO A N 1
ATOM 1559 C CA . PRO A 1 207 ? -27.200 0.175 22.959 1.00 96.94 207 PRO A CA 1
ATOM 1560 C C . PRO A 1 207 ? -26.057 0.603 23.887 1.00 96.94 207 PRO A C 1
ATOM 1562 O O . PRO A 1 207 ? -26.171 1.640 24.535 1.00 96.94 207 PRO A O 1
ATOM 1565 N N . ASP A 1 208 ? -24.944 -0.139 23.918 1.00 97.31 208 ASP A N 1
ATOM 1566 C CA . ASP A 1 208 ? -23.751 0.215 24.702 1.00 97.31 208 ASP A CA 1
A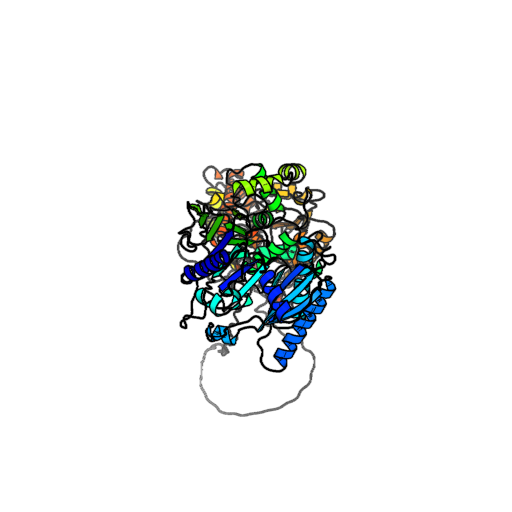TOM 1567 C C . ASP A 1 208 ? -23.249 1.634 24.376 1.00 97.31 208 ASP A C 1
ATOM 1569 O O . ASP A 1 208 ? -22.905 2.400 25.275 1.00 97.31 208 ASP A O 1
ATOM 1573 N N . LEU A 1 209 ? -23.297 2.037 23.098 1.00 97.06 209 LEU A N 1
ATOM 1574 C CA . LEU A 1 209 ? -22.859 3.363 22.649 1.00 97.06 209 LEU A CA 1
ATOM 1575 C C . LEU A 1 209 ? -23.752 4.499 23.162 1.00 97.06 209 LEU A C 1
ATOM 1577 O O . LEU A 1 209 ? -23.355 5.662 23.081 1.00 97.06 209 LEU A O 1
ATOM 1581 N N . ARG A 1 210 ? -24.935 4.191 23.703 1.00 95.44 210 ARG A N 1
ATOM 1582 C CA . ARG A 1 210 ? -25.869 5.155 24.307 1.00 95.44 210 ARG A CA 1
ATOM 1583 C C . ARG A 1 210 ? -25.767 5.205 25.832 1.00 95.44 210 ARG A C 1
ATOM 1585 O O . ARG A 1 210 ? -26.408 6.060 26.439 1.00 95.44 210 ARG A O 1
ATOM 1592 N N . ASP A 1 211 ? -24.996 4.314 26.456 1.00 95.81 211 ASP A N 1
ATOM 1593 C CA . ASP A 1 211 ? -24.842 4.299 27.909 1.00 95.81 211 ASP A CA 1
ATOM 1594 C C . ASP A 1 211 ? -24.024 5.526 28.378 1.00 95.81 211 ASP A C 1
ATOM 1596 O O . ASP A 1 211 ? -22.928 5.776 27.858 1.00 95.81 211 ASP A O 1
ATOM 1600 N N . PRO A 1 212 ? -24.506 6.303 29.368 1.00 94.62 212 PRO A N 1
ATOM 1601 C CA . PRO A 1 212 ? -23.784 7.463 29.900 1.00 94.62 212 PRO A CA 1
ATOM 1602 C C . PRO A 1 212 ? -22.402 7.143 30.484 1.00 94.62 212 PRO A C 1
ATOM 1604 O O . PRO A 1 212 ? -21.541 8.018 30.540 1.00 94.62 212 PRO A O 1
ATOM 1607 N N . ARG A 1 213 ? -22.179 5.900 30.926 1.00 94.00 213 ARG A N 1
ATOM 1608 C CA . ARG A 1 213 ? -20.912 5.429 31.513 1.00 94.00 213 ARG A CA 1
ATOM 1609 C C . ARG A 1 213 ? -19.885 5.048 30.454 1.00 94.00 213 ARG A C 1
ATOM 1611 O O . ARG A 1 213 ? -18.726 4.801 30.780 1.00 94.00 213 ARG A O 1
ATOM 1618 N N . PHE A 1 214 ? -20.305 4.983 29.196 1.00 95.38 214 PHE A N 1
ATOM 1619 C CA . PHE A 1 214 ? -19.441 4.682 28.072 1.00 95.38 214 PHE A CA 1
ATOM 1620 C C . PHE A 1 214 ? -18.627 5.933 27.715 1.00 95.38 214 PHE A C 1
ATOM 1622 O O . PHE A 1 214 ? -19.078 6.800 26.967 1.00 95.38 214 PHE A O 1
ATOM 1629 N N . VAL A 1 215 ? -17.448 6.056 28.326 1.00 97.19 215 VAL A N 1
ATOM 1630 C CA . VAL A 1 215 ? -16.554 7.217 28.215 1.00 97.19 215 VAL A CA 1
ATOM 1631 C C . VAL A 1 215 ? -15.250 6.835 27.524 1.00 97.19 215 VAL A C 1
ATOM 1633 O O . VAL A 1 215 ? -14.758 5.722 27.696 1.00 97.19 215 VAL A O 1
ATOM 1636 N N . ALA A 1 216 ? -14.670 7.767 26.769 1.00 97.31 216 ALA A N 1
ATOM 1637 C CA . ALA A 1 216 ? -13.390 7.560 26.097 1.00 97.31 216 ALA A CA 1
ATOM 1638 C C . ALA A 1 216 ? -12.593 8.872 26.005 1.00 97.31 216 ALA A C 1
ATOM 1640 O O . ALA A 1 216 ? -13.201 9.944 25.973 1.00 97.31 216 ALA A O 1
ATOM 1641 N N . PRO A 1 217 ? -11.248 8.816 25.983 1.00 97.19 217 PRO A N 1
ATOM 1642 C CA . PRO A 1 217 ? -10.400 9.994 25.788 1.00 97.19 217 PRO A CA 1
ATOM 1643 C C . PRO A 1 217 ? -10.318 10.419 24.318 1.00 97.19 217 PRO A C 1
ATOM 1645 O O . PRO A 1 217 ? -10.074 11.584 24.015 1.00 97.19 217 PRO A O 1
ATOM 1648 N N . PHE A 1 218 ? -10.560 9.480 23.403 1.00 98.00 218 PHE A N 1
ATOM 1649 C CA . PHE A 1 218 ? -10.710 9.726 21.979 1.00 98.00 218 PHE A CA 1
ATOM 1650 C C . PHE A 1 218 ? -11.696 8.732 21.361 1.00 98.00 218 PHE A C 1
ATOM 1652 O O . PHE A 1 218 ? -11.952 7.660 21.917 1.00 98.00 218 PHE A O 1
ATOM 1659 N N . ALA A 1 219 ? -12.208 9.072 20.182 1.00 98.06 219 ALA A N 1
ATOM 1660 C CA . ALA A 1 219 ? -12.962 8.163 19.333 1.00 98.06 219 ALA A CA 1
ATOM 1661 C C . ALA A 1 219 ? -12.720 8.480 17.849 1.00 98.06 219 ALA A C 1
ATOM 1663 O O . ALA A 1 219 ? -12.706 9.642 17.445 1.00 98.06 219 ALA A O 1
ATOM 1664 N N . ILE A 1 220 ? -12.547 7.435 17.042 1.00 98.50 220 ILE A N 1
ATOM 1665 C CA . ILE A 1 220 ? -12.407 7.471 15.583 1.00 98.50 220 ILE A CA 1
ATOM 1666 C C . ILE A 1 220 ? -13.712 6.978 14.973 1.00 98.50 220 ILE A C 1
ATOM 1668 O O . ILE A 1 220 ? -14.175 5.895 15.325 1.00 98.50 220 ILE A O 1
ATOM 1672 N N . PHE A 1 221 ? -14.271 7.722 14.025 1.00 97.56 221 PHE A N 1
ATOM 1673 C CA . PHE A 1 221 ? -15.488 7.343 13.313 1.00 97.56 221 PHE A CA 1
ATOM 1674 C C . PHE A 1 221 ? -15.234 7.169 11.815 1.00 97.56 221 PHE A C 1
ATOM 1676 O O . PHE A 1 221 ? -14.378 7.831 11.217 1.00 97.56 221 PHE A O 1
ATOM 1683 N N . HIS A 1 222 ? -16.005 6.278 11.196 1.00 95.94 222 HIS A N 1
ATOM 1684 C CA . HIS A 1 222 ? -15.972 6.042 9.755 1.00 95.94 222 HIS A CA 1
ATOM 1685 C C . HIS A 1 222 ? -17.362 5.690 9.226 1.00 95.94 222 HIS A C 1
ATOM 1687 O O . HIS A 1 222 ? -18.083 4.894 9.828 1.00 95.94 222 HIS A O 1
ATOM 1693 N N . GLN A 1 223 ? -17.711 6.281 8.087 1.00 91.25 223 GLN A N 1
ATOM 1694 C CA . GLN A 1 223 ? -18.831 5.896 7.239 1.00 91.25 223 GLN A CA 1
ATOM 1695 C C . GLN A 1 223 ? -18.297 5.492 5.870 1.00 91.25 223 GLN A C 1
ATOM 1697 O O . GLN A 1 223 ? -17.654 6.294 5.188 1.00 91.25 223 GLN A O 1
ATOM 1702 N N . ARG A 1 224 ? -18.642 4.281 5.439 1.00 85.25 224 ARG A N 1
ATOM 1703 C CA . ARG A 1 224 ? -18.237 3.708 4.160 1.00 85.25 224 ARG A CA 1
ATOM 1704 C C . ARG A 1 224 ? -19.194 4.077 3.024 1.00 85.25 224 ARG A C 1
ATOM 1706 O O . ARG A 1 224 ? -20.403 4.185 3.230 1.00 85.25 224 ARG A O 1
ATOM 1713 N N . TYR A 1 225 ? -18.645 4.217 1.821 1.00 79.75 225 TYR A N 1
ATOM 1714 C CA . TYR A 1 225 ? -19.386 4.252 0.557 1.00 79.75 225 TYR A CA 1
ATOM 1715 C C . TYR A 1 225 ? -18.670 3.343 -0.422 1.00 79.75 225 TYR A C 1
ATOM 1717 O O . TYR A 1 225 ? -17.556 3.672 -0.809 1.00 79.75 225 TYR A O 1
ATOM 1725 N N . SER A 1 226 ? -19.290 2.258 -0.859 1.00 68.50 226 SER A N 1
ATOM 1726 C CA . SER A 1 226 ? -18.724 1.353 -1.843 1.00 68.50 226 SER A CA 1
ATOM 1727 C C . SER A 1 226 ? -19.443 1.467 -3.176 1.00 68.50 226 SER A C 1
ATOM 1729 O O . SER A 1 226 ? -20.655 1.315 -3.271 1.00 68.50 226 SER A O 1
ATOM 1731 N N . THR A 1 227 ? -18.682 1.694 -4.241 1.00 53.81 227 THR A N 1
ATOM 1732 C CA . THR A 1 227 ? -19.234 1.777 -5.601 1.00 53.81 227 THR A CA 1
ATOM 1733 C C . THR A 1 227 ? -19.356 0.415 -6.285 1.00 53.81 227 THR A C 1
ATOM 1735 O O . THR A 1 227 ? -20.152 0.287 -7.208 1.00 53.81 227 THR A O 1
ATOM 1738 N N . ASN A 1 228 ? -18.602 -0.604 -5.841 1.00 49.12 228 ASN A N 1
ATOM 1739 C CA . ASN A 1 228 ? -18.426 -1.866 -6.579 1.00 49.12 228 ASN A CA 1
ATOM 1740 C C . ASN A 1 228 ? -18.423 -3.147 -5.718 1.00 49.12 228 ASN A C 1
ATOM 1742 O O . ASN A 1 228 ? -18.212 -4.229 -6.267 1.00 49.12 228 ASN A O 1
ATOM 1746 N N . THR A 1 229 ? -18.614 -3.073 -4.393 1.00 55.91 229 THR A N 1
ATOM 1747 C CA . THR A 1 229 ? -18.586 -4.269 -3.523 1.00 55.91 229 THR A CA 1
ATOM 1748 C C . THR A 1 229 ? -19.962 -4.647 -3.011 1.00 55.91 229 THR A C 1
ATOM 1750 O O . THR A 1 229 ? -20.793 -3.782 -2.754 1.00 55.91 229 THR A O 1
ATOM 1753 N N . ALA A 1 230 ? -20.184 -5.948 -2.813 1.00 66.62 230 ALA A N 1
ATOM 1754 C CA . ALA A 1 230 ? -21.259 -6.374 -1.932 1.00 66.62 230 ALA A CA 1
ATOM 1755 C C . ALA A 1 230 ? -20.903 -5.913 -0.506 1.00 66.62 230 ALA A C 1
ATOM 1757 O O . ALA A 1 230 ? -19.772 -6.156 -0.060 1.00 66.62 230 ALA A O 1
ATOM 1758 N N . PRO A 1 231 ? -21.817 -5.230 0.197 1.00 73.25 231 PRO A N 1
ATOM 1759 C CA . PRO A 1 231 ? -21.547 -4.778 1.549 1.00 73.25 231 PRO A CA 1
ATOM 1760 C C . PRO A 1 231 ? -21.346 -6.010 2.449 1.00 73.25 231 PRO A C 1
ATOM 1762 O O . PRO A 1 231 ? -22.033 -7.024 2.298 1.00 73.25 231 PRO A O 1
ATOM 1765 N N . SER A 1 232 ? -20.355 -5.954 3.343 1.00 87.31 232 SER A N 1
ATOM 1766 C CA . SER A 1 232 ? -20.087 -7.016 4.317 1.00 87.31 232 SER A CA 1
ATOM 1767 C C . SER A 1 232 ? -19.709 -6.429 5.671 1.00 87.31 232 SER A C 1
ATOM 1769 O O . SER A 1 232 ? -19.123 -5.348 5.771 1.00 87.31 232 SER A O 1
ATOM 1771 N N . TRP A 1 233 ? -20.029 -7.173 6.726 1.00 92.44 233 TRP A N 1
ATOM 1772 C CA . TRP A 1 233 ? -19.759 -6.782 8.105 1.00 92.44 233 TRP A CA 1
ATOM 1773 C C . TRP A 1 233 ? -18.262 -6.642 8.395 1.00 92.44 233 TRP A C 1
ATOM 1775 O O . TRP A 1 233 ? -17.859 -5.713 9.096 1.00 92.44 233 TRP A O 1
ATOM 1785 N N . GLU A 1 234 ? -17.416 -7.523 7.846 1.00 92.06 234 GLU A N 1
ATOM 1786 C CA . GLU A 1 234 ? -15.971 -7.465 8.108 1.00 92.06 234 GLU A CA 1
ATOM 1787 C C . GLU A 1 234 ? -15.309 -6.234 7.475 1.00 92.06 234 GLU A C 1
ATOM 1789 O O . GLU A 1 234 ? -14.309 -5.741 8.002 1.00 92.06 234 GLU A O 1
ATOM 1794 N N . ARG A 1 235 ? -15.877 -5.735 6.367 1.00 90.06 235 ARG A N 1
ATOM 1795 C CA . ARG A 1 235 ? -15.348 -4.620 5.564 1.00 90.06 235 ARG A CA 1
ATOM 1796 C C . ARG A 1 235 ? -15.749 -3.242 6.069 1.00 90.06 235 ARG A C 1
ATOM 1798 O O . ARG A 1 235 ? -15.132 -2.257 5.667 1.00 90.06 235 ARG A O 1
ATOM 1805 N N . ALA A 1 236 ? -16.751 -3.157 6.944 1.00 92.62 236 ALA A N 1
ATOM 1806 C CA . ALA A 1 236 ? -17.014 -1.924 7.673 1.00 92.62 236 ALA A CA 1
ATOM 1807 C C . ALA A 1 236 ? -15.743 -1.491 8.427 1.00 92.62 236 ALA A C 1
ATOM 1809 O O . ALA A 1 236 ? -14.964 -2.328 8.892 1.00 92.62 236 ALA A O 1
ATOM 1810 N N . GLN A 1 237 ? -15.536 -0.185 8.536 1.00 94.62 237 GLN A N 1
ATOM 1811 C CA . GLN A 1 237 ? -14.394 0.424 9.215 1.00 94.62 237 GLN A CA 1
ATOM 1812 C C . GLN A 1 237 ? -14.877 1.174 10.466 1.00 94.62 237 GLN A C 1
ATOM 1814 O O . GLN A 1 237 ? -16.073 1.466 10.548 1.00 94.62 237 GLN A O 1
ATOM 1819 N N . PRO A 1 238 ? -14.001 1.518 11.430 1.00 97.00 238 PRO A N 1
ATOM 1820 C CA . PRO A 1 238 ? -12.535 1.341 11.455 1.00 97.00 238 PRO A CA 1
ATOM 1821 C C . PRO A 1 238 ? -12.029 -0.114 11.470 1.00 97.00 238 PRO A C 1
ATOM 1823 O O . PRO A 1 238 ? -12.781 -1.045 11.770 1.00 97.00 238 PRO A O 1
ATOM 1826 N N . PHE A 1 239 ? -10.754 -0.307 11.119 1.00 96.50 239 PHE A N 1
ATOM 1827 C CA . PHE A 1 239 ? -10.023 -1.558 11.354 1.00 96.50 239 PHE A CA 1
ATOM 1828 C C . PHE A 1 239 ? -9.349 -1.525 12.733 1.00 96.50 239 PHE A C 1
ATOM 1830 O O . PHE A 1 239 ? -9.933 -0.976 13.661 1.00 96.50 239 PHE A O 1
ATOM 1837 N N . ARG A 1 240 ? -8.188 -2.162 12.938 1.00 95.94 240 ARG A N 1
ATOM 1838 C CA . ARG A 1 240 ? -7.616 -2.308 14.292 1.00 95.94 240 ARG A CA 1
ATOM 1839 C C . ARG A 1 240 ? -6.808 -1.095 14.727 1.00 95.94 240 ARG A C 1
ATOM 1841 O O . ARG A 1 240 ? -6.791 -0.785 15.916 1.00 95.94 240 ARG A O 1
ATOM 1848 N N . MET A 1 241 ? -6.151 -0.432 13.782 1.00 96.38 241 MET A N 1
ATOM 1849 C CA . MET A 1 241 ? -5.276 0.713 14.036 1.00 96.38 241 MET A CA 1
ATOM 1850 C C . MET A 1 241 ? -5.613 1.918 13.169 1.00 96.38 241 MET A C 1
ATOM 1852 O O . MET A 1 241 ? -5.241 3.033 13.530 1.00 96.38 241 MET A O 1
ATOM 1856 N N . LEU A 1 242 ? -6.315 1.727 12.047 1.00 94.94 242 LEU A N 1
ATOM 1857 C CA . LEU A 1 242 ? -6.673 2.823 11.151 1.00 94.94 242 LEU A CA 1
ATOM 1858 C C . LEU A 1 242 ? -8.096 2.742 10.597 1.00 94.94 242 LEU A C 1
ATOM 1860 O O . LEU A 1 242 ? -8.729 1.685 10.534 1.00 94.94 242 LEU A O 1
ATOM 1864 N N . CYS A 1 243 ? -8.577 3.887 10.125 1.00 94.06 243 CYS A N 1
ATOM 1865 C CA . CYS A 1 243 ? -9.617 3.973 9.115 1.00 94.06 243 CYS A CA 1
ATOM 1866 C C . CYS A 1 243 ? -9.128 4.828 7.937 1.00 94.06 243 CYS A C 1
ATOM 1868 O O . CYS A 1 243 ? -8.277 5.709 8.082 1.00 94.06 243 CYS A O 1
ATOM 1870 N N . HIS A 1 244 ? -9.654 4.527 6.757 1.00 95.12 244 HIS A N 1
ATOM 1871 C CA . HIS A 1 244 ? -9.163 5.012 5.480 1.00 95.12 244 HIS A CA 1
ATOM 1872 C C . HIS A 1 244 ? -10.315 5.547 4.628 1.00 95.12 244 HIS A C 1
ATOM 1874 O O . HIS A 1 244 ? -11.357 4.908 4.440 1.00 95.12 244 HIS A O 1
ATOM 1880 N N . ASN A 1 245 ? -10.106 6.752 4.113 1.00 92.75 245 ASN A N 1
ATOM 1881 C CA . ASN A 1 245 ? -10.882 7.374 3.059 1.00 92.75 245 ASN A CA 1
ATOM 1882 C C . ASN A 1 245 ? -10.013 7.431 1.810 1.00 92.75 245 ASN A C 1
ATOM 1884 O O . ASN A 1 245 ? -9.083 8.229 1.785 1.00 92.75 245 ASN A O 1
ATOM 1888 N N . GLY A 1 246 ? -10.299 6.640 0.779 1.00 89.94 246 GLY A N 1
ATOM 1889 C CA . GLY A 1 246 ? -9.342 6.540 -0.312 1.00 89.94 246 GLY A CA 1
ATOM 1890 C C . GLY A 1 246 ? -9.302 5.198 -1.007 1.00 89.94 246 GLY A C 1
ATOM 1891 O O . GLY A 1 246 ? -10.201 4.378 -0.832 1.00 89.94 246 GLY A O 1
ATOM 1892 N N . GLU A 1 247 ? -8.254 5.032 -1.801 1.00 89.00 247 GLU A N 1
ATOM 1893 C CA . GLU A 1 247 ? -7.925 3.812 -2.525 1.00 89.00 247 GLU A CA 1
ATOM 1894 C C . GLU A 1 247 ? -6.404 3.694 -2.641 1.00 89.00 247 GLU A C 1
ATOM 1896 O O . GLU A 1 247 ? -5.743 4.643 -3.063 1.00 89.00 247 GLU A O 1
ATOM 1901 N N . ILE A 1 248 ? -5.860 2.518 -2.327 1.00 92.75 248 ILE A N 1
ATOM 1902 C CA . ILE A 1 248 ? -4.439 2.224 -2.544 1.00 92.75 248 ILE A CA 1
ATOM 1903 C C . ILE A 1 248 ? -4.251 1.635 -3.947 1.00 92.75 248 ILE A C 1
ATOM 1905 O O . ILE A 1 248 ? -4.485 0.449 -4.188 1.00 92.75 248 ILE A O 1
ATOM 1909 N N . ASN A 1 249 ? -3.788 2.447 -4.895 1.00 91.38 249 ASN A N 1
ATOM 1910 C CA . ASN A 1 249 ? -3.671 2.054 -6.303 1.00 91.38 249 ASN A CA 1
ATOM 1911 C C . ASN A 1 249 ? -2.443 1.165 -6.597 1.00 91.38 249 ASN A C 1
ATOM 1913 O O . ASN A 1 249 ? -2.409 0.488 -7.630 1.00 91.38 249 ASN A O 1
ATOM 1917 N N . THR A 1 250 ? -1.470 1.094 -5.679 1.00 93.06 250 THR A N 1
ATOM 1918 C CA . THR A 1 250 ? -0.316 0.174 -5.750 1.00 93.06 250 THR A CA 1
ATOM 1919 C C . THR A 1 250 ? -0.542 -1.153 -5.018 1.00 93.06 250 THR A C 1
ATOM 1921 O O . THR A 1 250 ? 0.375 -1.974 -4.938 1.00 93.06 250 THR A O 1
ATOM 1924 N N . ILE A 1 251 ? -1.760 -1.425 -4.522 1.00 92.19 251 ILE A N 1
ATOM 1925 C CA . ILE A 1 251 ? -2.030 -2.514 -3.566 1.00 92.19 251 ILE A CA 1
ATOM 1926 C C . ILE A 1 251 ? -1.492 -3.884 -3.996 1.00 92.19 251 ILE A C 1
ATOM 1928 O O . ILE A 1 251 ? -0.909 -4.605 -3.190 1.00 92.19 251 ILE A O 1
ATOM 1932 N N . GLN A 1 252 ? -1.619 -4.248 -5.274 1.00 89.62 252 GLN A N 1
ATOM 1933 C CA . GLN A 1 252 ? -1.149 -5.547 -5.760 1.00 89.62 252 GLN A CA 1
ATOM 1934 C C . GLN A 1 252 ? 0.381 -5.679 -5.686 1.00 89.62 252 GLN A C 1
ATOM 1936 O O . GLN A 1 252 ? 0.880 -6.759 -5.355 1.00 89.62 252 GLN A O 1
ATOM 1941 N N . GLY A 1 253 ? 1.115 -4.598 -5.970 1.00 92.19 253 GLY A N 1
ATOM 1942 C CA . GLY A 1 253 ? 2.569 -4.538 -5.814 1.00 92.19 253 GLY A CA 1
ATOM 1943 C C . GLY A 1 253 ? 2.963 -4.656 -4.350 1.00 92.19 253 GLY A C 1
ATOM 1944 O O . GLY A 1 253 ? 3.769 -5.518 -4.001 1.00 92.19 253 GLY A O 1
ATOM 1945 N N . ASN A 1 254 ? 2.299 -3.891 -3.486 1.00 95.25 254 ASN A N 1
ATOM 1946 C CA . ASN A 1 254 ? 2.546 -3.892 -2.045 1.00 95.25 254 ASN A CA 1
ATOM 1947 C C . ASN A 1 254 ? 2.324 -5.279 -1.422 1.00 95.25 254 ASN A C 1
ATOM 1949 O O . ASN A 1 254 ? 3.167 -5.785 -0.683 1.00 95.25 254 ASN A O 1
ATOM 1953 N N . VAL A 1 255 ? 1.226 -5.957 -1.777 1.00 93.81 255 VAL A N 1
ATOM 1954 C CA . VAL A 1 255 ? 0.939 -7.331 -1.329 1.00 93.81 255 VAL A CA 1
ATOM 1955 C C . VAL A 1 255 ? 2.035 -8.294 -1.784 1.00 93.81 255 VAL A C 1
ATOM 1957 O O . VAL A 1 255 ? 2.500 -9.118 -0.997 1.00 93.81 255 VAL A O 1
ATOM 1960 N N . ASN A 1 256 ? 2.474 -8.197 -3.042 1.00 91.94 256 ASN A N 1
ATOM 1961 C CA . ASN A 1 256 ? 3.533 -9.057 -3.571 1.00 91.94 256 ASN A CA 1
ATOM 1962 C C . ASN A 1 256 ? 4.868 -8.813 -2.854 1.00 91.94 256 ASN A C 1
ATOM 1964 O O . ASN A 1 256 ? 5.580 -9.767 -2.547 1.00 91.94 256 ASN A O 1
ATOM 1968 N N . ARG A 1 257 ? 5.191 -7.558 -2.542 1.00 92.50 257 ARG A N 1
ATOM 1969 C CA . ARG A 1 257 ? 6.407 -7.179 -1.813 1.00 92.50 257 ARG A CA 1
ATOM 1970 C C . ARG A 1 257 ? 6.358 -7.634 -0.358 1.00 92.50 257 ARG A C 1
ATOM 1972 O O . ARG A 1 257 ? 7.337 -8.192 0.125 1.00 92.50 257 ARG A O 1
ATOM 1979 N N . MET A 1 258 ? 5.213 -7.511 0.312 1.00 93.75 258 MET A N 1
ATOM 1980 C CA . MET A 1 258 ? 5.016 -8.079 1.649 1.00 93.75 258 MET A CA 1
ATOM 1981 C C . MET A 1 258 ? 5.171 -9.600 1.650 1.00 93.75 258 MET A C 1
ATOM 1983 O O . MET A 1 258 ? 5.913 -10.119 2.475 1.00 93.75 258 MET A O 1
ATOM 1987 N N . ARG A 1 259 ? 4.583 -10.307 0.677 1.00 91.94 259 ARG A N 1
ATOM 1988 C CA . ARG A 1 259 ? 4.785 -11.758 0.499 1.00 91.94 259 ARG A CA 1
ATOM 1989 C C . ARG A 1 259 ? 6.249 -12.123 0.268 1.00 91.94 259 ARG A C 1
ATOM 1991 O O . ARG A 1 259 ? 6.719 -13.123 0.788 1.00 91.94 259 ARG A O 1
ATOM 1998 N N . ALA A 1 260 ? 6.990 -11.307 -0.481 1.00 91.00 260 ALA A N 1
ATOM 1999 C CA . ALA A 1 260 ? 8.416 -11.533 -0.721 1.00 91.00 260 ALA A CA 1
ATOM 2000 C C . ALA A 1 260 ? 9.277 -11.402 0.551 1.00 91.00 260 ALA A C 1
ATOM 2002 O O . ALA A 1 260 ? 10.404 -11.896 0.562 1.00 91.00 260 ALA A O 1
ATOM 2003 N N . ARG A 1 261 ? 8.762 -10.725 1.589 1.00 90.88 261 ARG A N 1
ATOM 2004 C CA . ARG A 1 261 ? 9.405 -10.544 2.901 1.00 90.88 261 ARG A CA 1
ATOM 2005 C C . ARG A 1 261 ? 9.020 -11.627 3.916 1.00 90.88 261 ARG A C 1
ATOM 2007 O O . ARG A 1 261 ? 9.658 -11.707 4.961 1.00 90.88 261 ARG A O 1
ATOM 2014 N N . GLU A 1 262 ? 7.993 -12.436 3.647 1.00 88.31 262 GLU A N 1
ATOM 2015 C CA . GLU A 1 262 ? 7.558 -13.511 4.548 1.00 88.31 262 GLU A CA 1
ATOM 2016 C C . GLU A 1 262 ? 8.673 -14.561 4.711 1.00 88.31 262 GLU A C 1
ATOM 2018 O O . GLU A 1 262 ? 9.246 -15.034 3.729 1.00 88.31 262 GLU A O 1
ATOM 2023 N N . GLY A 1 263 ? 9.006 -14.905 5.958 1.00 84.12 263 GLY A N 1
ATOM 2024 C CA . GLY A 1 263 ? 10.163 -15.737 6.313 1.00 84.12 263 GLY A CA 1
ATOM 2025 C C . GLY A 1 263 ? 11.454 -14.942 6.559 1.00 84.12 263 GLY A C 1
ATOM 2026 O O . GLY A 1 263 ? 12.492 -15.541 6.843 1.00 84.12 263 GLY A O 1
ATOM 2027 N N . ARG A 1 264 ? 11.409 -13.611 6.405 1.00 86.19 264 ARG A N 1
ATOM 2028 C CA . ARG A 1 264 ? 12.501 -12.660 6.660 1.00 86.19 264 ARG A CA 1
ATOM 2029 C C . ARG A 1 264 ? 11.982 -11.333 7.232 1.00 86.19 264 ARG A C 1
ATOM 2031 O O . ARG A 1 264 ? 12.547 -10.275 6.948 1.00 86.19 264 ARG A O 1
ATOM 2038 N N . LEU A 1 265 ? 10.908 -11.346 8.019 1.00 88.19 265 LEU A N 1
ATOM 2039 C CA . LEU A 1 265 ? 10.333 -10.121 8.585 1.00 88.19 265 LEU A CA 1
ATOM 2040 C C . LEU A 1 265 ? 11.254 -9.467 9.618 1.00 88.19 265 LEU A C 1
ATOM 2042 O O . LEU A 1 265 ? 11.279 -8.244 9.699 1.00 88.19 265 LEU A O 1
ATOM 2046 N N . GLY A 1 266 ? 12.065 -10.238 10.345 1.00 79.75 266 GLY A N 1
ATOM 2047 C CA . GLY A 1 266 ? 12.964 -9.701 11.372 1.00 79.75 266 GLY A CA 1
ATOM 2048 C C . GLY A 1 266 ? 12.346 -9.686 12.772 1.00 79.75 266 GLY A C 1
ATOM 2049 O O . GLY A 1 266 ? 11.208 -10.095 12.971 1.00 79.75 266 GLY A O 1
ATOM 2050 N N . ALA A 1 267 ? 13.158 -9.296 13.755 1.00 67.00 267 ALA A N 1
ATOM 2051 C CA . ALA A 1 267 ? 13.113 -9.839 15.113 1.00 67.00 267 ALA A CA 1
ATOM 2052 C C . ALA A 1 267 ? 11.868 -9.529 15.981 1.00 67.00 267 ALA A C 1
ATOM 2054 O O . ALA A 1 267 ? 11.197 -8.512 15.833 1.00 67.00 267 ALA A O 1
ATOM 2055 N N . GLY A 1 268 ? 11.661 -10.403 16.980 1.00 66.50 268 GLY A N 1
ATOM 2056 C CA . GLY A 1 268 ? 11.112 -10.092 18.312 1.00 66.50 268 GLY A CA 1
ATOM 2057 C C . GLY A 1 268 ? 9.616 -10.319 18.526 1.00 66.50 268 GLY A C 1
ATOM 2058 O O . GLY A 1 268 ? 9.182 -10.549 19.653 1.00 66.50 268 GLY A O 1
ATOM 2059 N N . LEU A 1 269 ? 8.820 -10.288 17.458 1.00 72.88 269 LEU A N 1
ATOM 2060 C CA . LEU A 1 269 ? 7.367 -10.419 17.576 1.00 72.88 269 LEU A CA 1
ATOM 2061 C C . LEU A 1 269 ? 6.909 -11.817 17.970 1.00 72.88 269 LEU A C 1
ATOM 2063 O O . LEU A 1 269 ? 5.911 -11.945 18.672 1.00 72.88 269 LEU A O 1
ATOM 2067 N N . SER A 1 270 ? 7.591 -12.852 17.492 1.00 70.06 270 SER A N 1
ATOM 2068 C CA . SER A 1 270 ? 7.328 -14.256 17.798 1.00 70.06 270 SER A CA 1
ATOM 2069 C C . SER A 1 270 ? 8.594 -15.069 17.545 1.00 70.06 270 SER A C 1
ATOM 2071 O O . SER A 1 270 ? 9.327 -14.764 16.607 1.00 70.06 270 SER A O 1
ATOM 2073 N N . ASP A 1 271 ? 8.810 -16.120 18.338 1.00 72.31 271 ASP A N 1
ATOM 2074 C CA . ASP A 1 271 ? 9.867 -17.108 18.081 1.00 72.31 271 ASP A CA 1
ATOM 2075 C C . ASP A 1 271 ? 9.599 -17.921 16.800 1.00 72.31 271 ASP A C 1
ATOM 2077 O O . ASP A 1 271 ? 10.527 -18.451 16.193 1.00 72.31 271 ASP A O 1
ATOM 2081 N N . ASP A 1 272 ? 8.332 -18.004 16.373 1.00 80.56 272 ASP A N 1
ATOM 2082 C CA . ASP A 1 272 ? 7.905 -18.660 15.139 1.00 80.56 272 ASP A CA 1
ATOM 2083 C C . ASP A 1 272 ? 7.313 -17.632 14.166 1.00 80.56 272 ASP A C 1
ATOM 2085 O O . ASP A 1 272 ? 6.134 -17.278 14.235 1.00 80.56 272 ASP A O 1
ATOM 2089 N N . GLU A 1 273 ? 8.120 -17.157 13.216 1.00 83.44 273 GLU A N 1
ATOM 2090 C CA . GLU A 1 273 ? 7.659 -16.223 12.181 1.00 83.44 273 GLU A CA 1
ATOM 2091 C C . GLU A 1 273 ? 6.518 -16.814 11.329 1.00 83.44 273 GLU A C 1
ATOM 2093 O O . GLU A 1 273 ? 5.658 -16.074 10.842 1.00 83.44 273 GLU A O 1
ATOM 2098 N N . ALA A 1 274 ? 6.427 -18.147 11.208 1.00 86.25 274 ALA A N 1
ATOM 2099 C CA . ALA A 1 274 ? 5.350 -18.799 10.466 1.00 86.25 274 ALA A CA 1
ATOM 2100 C C . ALA A 1 274 ? 3.971 -18.568 11.103 1.00 86.25 274 ALA A C 1
ATOM 2102 O O . ALA A 1 274 ? 2.950 -18.774 10.441 1.00 86.25 274 ALA A O 1
ATOM 2103 N N . LEU A 1 275 ? 3.913 -18.122 12.362 1.00 89.31 275 LEU A N 1
ATOM 2104 C CA . LEU A 1 275 ? 2.680 -17.666 12.994 1.00 89.31 275 LEU A CA 1
ATOM 2105 C C . LEU A 1 275 ? 2.145 -16.370 12.366 1.00 89.31 275 LEU A C 1
ATOM 2107 O O . LEU A 1 275 ? 0.930 -16.172 12.290 1.00 89.31 275 LEU A O 1
ATOM 2111 N N . LEU A 1 276 ? 3.039 -15.478 11.941 1.00 88.56 276 LEU A N 1
ATOM 2112 C CA . LEU A 1 276 ? 2.680 -14.161 11.413 1.00 88.56 276 LEU A CA 1
ATOM 2113 C C . LEU A 1 276 ? 2.207 -14.237 9.956 1.00 88.56 276 LEU A C 1
ATOM 2115 O O . LEU A 1 276 ? 1.458 -13.369 9.509 1.00 88.56 276 LEU A O 1
ATOM 2119 N N . VAL A 1 277 ? 2.597 -15.299 9.247 1.00 88.19 277 VAL A N 1
ATOM 2120 C CA . VAL A 1 277 ? 2.307 -15.540 7.830 1.00 88.19 277 VAL A CA 1
ATOM 2121 C C . VAL A 1 277 ? 0.924 -16.204 7.631 1.00 88.19 277 VAL A C 1
ATOM 2123 O O . VAL A 1 277 ? 0.599 -17.174 8.322 1.00 88.19 277 VAL A O 1
ATOM 2126 N N . PRO A 1 278 ? 0.100 -15.747 6.662 1.00 89.38 278 PRO A N 1
ATOM 2127 C CA . PRO A 1 278 ? 0.325 -14.579 5.813 1.00 89.38 278 PRO A CA 1
ATOM 2128 C C . PRO A 1 278 ? 0.154 -13.280 6.604 1.00 89.38 278 PRO A C 1
ATOM 2130 O O . PRO A 1 278 ? -0.772 -13.164 7.416 1.00 89.38 278 PRO A O 1
ATOM 2133 N N . VAL A 1 279 ? 1.028 -12.301 6.356 1.00 90.94 279 VAL A N 1
ATOM 2134 C CA . VAL A 1 279 ? 0.939 -10.988 7.023 1.00 90.94 279 VAL A CA 1
ATOM 2135 C C . VAL A 1 279 ? -0.313 -10.260 6.554 1.00 90.94 279 VAL A C 1
ATOM 2137 O O . VAL A 1 279 ? -1.094 -9.776 7.371 1.00 90.94 279 VAL A O 1
ATOM 2140 N N . ILE A 1 280 ? -0.506 -10.230 5.236 1.00 94.31 280 ILE A N 1
ATOM 2141 C CA . ILE A 1 280 ? -1.614 -9.550 4.577 1.00 94.31 280 ILE A CA 1
ATOM 2142 C C . ILE A 1 280 ? -2.719 -10.557 4.262 1.00 94.31 280 ILE A C 1
ATOM 2144 O O . ILE A 1 280 ? -2.478 -11.549 3.566 1.00 94.31 280 ILE A O 1
ATOM 2148 N N . ASP A 1 281 ? -3.938 -10.294 4.737 1.00 90.62 281 ASP A N 1
ATOM 2149 C CA . ASP A 1 281 ? -5.106 -11.074 4.331 1.00 90.62 281 ASP A CA 1
ATOM 2150 C C . ASP A 1 281 ? -5.664 -10.561 2.996 1.00 90.62 281 ASP A C 1
ATOM 2152 O O . ASP A 1 281 ? -6.320 -9.522 2.930 1.00 90.62 281 ASP A O 1
ATOM 2156 N N . ASP A 1 282 ? -5.430 -11.315 1.921 1.00 86.56 282 ASP A N 1
ATOM 2157 C CA . ASP A 1 282 ? -5.815 -10.939 0.555 1.00 86.56 282 ASP A CA 1
ATOM 2158 C C . ASP A 1 282 ? -7.328 -10.986 0.278 1.00 86.56 282 ASP A C 1
ATOM 2160 O O . ASP A 1 282 ? -7.771 -10.608 -0.807 1.00 86.56 282 ASP A O 1
ATOM 2164 N N . ARG A 1 283 ? -8.127 -11.425 1.258 1.00 84.25 283 ARG A N 1
ATOM 2165 C CA . ARG A 1 283 ? -9.598 -11.398 1.218 1.00 84.25 283 ARG A CA 1
ATOM 2166 C C . ARG A 1 283 ? -10.193 -10.068 1.693 1.00 84.25 283 ARG A C 1
ATOM 2168 O O . ARG A 1 283 ? -11.374 -9.813 1.442 1.00 84.25 283 ARG A O 1
ATOM 2175 N N . GLY A 1 284 ? -9.409 -9.267 2.417 1.00 85.06 284 GLY A N 1
ATOM 2176 C CA . GLY A 1 284 ? -9.813 -7.951 2.908 1.00 85.06 284 GLY A CA 1
ATOM 2177 C C . GLY A 1 284 ? -9.865 -6.897 1.801 1.00 85.06 284 GLY A C 1
ATOM 2178 O O . GLY A 1 284 ? -9.474 -7.156 0.666 1.00 85.06 284 GLY A O 1
ATOM 2179 N N . SER A 1 285 ? -10.340 -5.695 2.137 1.00 88.94 285 SER A N 1
ATOM 2180 C CA . SER A 1 285 ? -10.176 -4.526 1.266 1.00 88.94 285 SER A CA 1
ATOM 2181 C C . SER A 1 285 ? -8.726 -4.029 1.290 1.00 88.94 285 SER A C 1
ATOM 2183 O O . SER A 1 285 ? -7.958 -4.371 2.191 1.00 88.94 285 SER A O 1
ATOM 2185 N N . ASP A 1 286 ? -8.358 -3.170 0.343 1.00 90.81 286 ASP A N 1
ATOM 2186 C CA . ASP A 1 286 ? -7.067 -2.464 0.311 1.00 90.81 286 ASP A CA 1
ATOM 2187 C C . ASP A 1 286 ? -6.704 -1.800 1.657 1.00 90.81 286 ASP A C 1
ATOM 2189 O O . ASP A 1 286 ? -5.583 -1.897 2.152 1.00 90.81 286 ASP A O 1
ATOM 2193 N N . SER A 1 287 ? -7.706 -1.214 2.299 1.00 92.81 287 SER A N 1
ATOM 2194 C CA . SER A 1 287 ? -7.647 -0.531 3.581 1.00 92.81 287 SER A CA 1
ATOM 2195 C C . SER A 1 287 ? -7.367 -1.507 4.729 1.00 92.81 287 SER A C 1
ATOM 2197 O O . SER A 1 287 ? -6.598 -1.196 5.636 1.00 92.81 287 SER A O 1
ATOM 2199 N N . ALA A 1 288 ? -7.949 -2.711 4.674 1.00 94.12 288 ALA A N 1
ATOM 2200 C CA . ALA A 1 288 ? -7.668 -3.774 5.638 1.00 94.12 288 ALA A CA 1
ATOM 2201 C C . ALA A 1 288 ? -6.235 -4.298 5.481 1.00 94.12 288 ALA A C 1
ATOM 2203 O O . ALA A 1 288 ? -5.572 -4.606 6.470 1.00 94.12 288 ALA A O 1
ATOM 2204 N N . MET A 1 289 ? -5.748 -4.387 4.242 1.00 96.06 289 MET A N 1
ATOM 2205 C CA . MET A 1 289 ? -4.376 -4.798 3.951 1.00 96.06 289 MET A CA 1
ATOM 2206 C C . MET A 1 289 ? -3.365 -3.755 4.449 1.00 96.06 289 MET A C 1
ATOM 2208 O O . MET A 1 289 ? -2.356 -4.132 5.045 1.00 96.06 289 MET A O 1
ATOM 2212 N N . LEU A 1 290 ? -3.661 -2.460 4.287 1.00 97.19 290 LEU A N 1
ATOM 2213 C CA . LEU A 1 290 ? -2.858 -1.376 4.861 1.00 97.19 290 LEU A CA 1
ATOM 2214 C C . LEU A 1 290 ? -2.831 -1.446 6.398 1.00 97.19 290 LEU A C 1
ATOM 2216 O O . LEU A 1 290 ? -1.763 -1.331 6.995 1.00 97.19 290 LEU A O 1
ATOM 2220 N N . ASP A 1 291 ? -3.978 -1.704 7.039 1.00 97.50 291 ASP A N 1
ATOM 2221 C CA . ASP A 1 291 ? -4.070 -1.899 8.495 1.00 97.50 291 ASP A CA 1
ATOM 2222 C C . ASP A 1 291 ? -3.210 -3.084 8.965 1.00 97.50 291 ASP A C 1
ATOM 2224 O O . ASP A 1 291 ? -2.509 -2.972 9.964 1.00 97.50 291 ASP A O 1
ATOM 2228 N N . ASN A 1 292 ? -3.182 -4.196 8.216 1.00 97.06 292 ASN A N 1
ATOM 2229 C CA . ASN A 1 292 ? -2.333 -5.352 8.542 1.00 97.06 292 ASN A CA 1
ATOM 2230 C C . ASN A 1 292 ? -0.837 -5.011 8.472 1.00 97.06 292 ASN A C 1
ATOM 2232 O O . ASN A 1 292 ? -0.071 -5.444 9.335 1.00 97.06 292 ASN A O 1
ATOM 2236 N N . ALA A 1 293 ? -0.422 -4.247 7.456 1.00 97.12 293 ALA A N 1
ATOM 2237 C CA . ALA A 1 293 ? 0.961 -3.803 7.312 1.00 97.12 293 ALA A CA 1
ATOM 2238 C C . ALA A 1 293 ? 1.359 -2.839 8.441 1.00 97.12 293 ALA A C 1
ATOM 2240 O O . ALA A 1 293 ? 2.412 -3.018 9.054 1.00 97.12 293 ALA A O 1
ATOM 2241 N N . LEU A 1 294 ? 0.502 -1.862 8.759 1.00 97.69 294 LEU A N 1
ATOM 2242 C CA . LEU A 1 294 ? 0.745 -0.914 9.847 1.00 97.69 294 LEU A CA 1
ATOM 2243 C C . LEU A 1 294 ? 0.818 -1.624 11.201 1.00 97.69 294 LEU A C 1
ATOM 2245 O O . LEU A 1 294 ? 1.737 -1.372 11.979 1.00 97.69 294 LEU A O 1
ATOM 2249 N N . GLU A 1 295 ? -0.109 -2.543 11.469 1.00 96.31 295 GLU A N 1
ATOM 2250 C CA . GLU A 1 295 ? -0.125 -3.308 12.711 1.00 96.31 295 GLU A CA 1
ATOM 2251 C C . GLU A 1 295 ? 1.135 -4.158 12.865 1.00 96.31 295 GLU A C 1
ATOM 2253 O O . GLU A 1 295 ? 1.713 -4.178 13.948 1.00 96.31 295 GLU A O 1
ATOM 2258 N N . LEU A 1 296 ? 1.633 -4.781 11.791 1.00 95.38 296 LEU A N 1
ATOM 2259 C CA . LEU A 1 296 ? 2.911 -5.489 11.843 1.00 95.38 296 LEU A CA 1
ATOM 2260 C C . LEU A 1 296 ? 4.061 -4.551 12.255 1.00 95.38 296 LEU A C 1
ATOM 2262 O O . LEU A 1 296 ? 4.845 -4.908 13.132 1.00 95.38 296 LEU A O 1
ATOM 2266 N N . LEU A 1 297 ? 4.160 -3.361 11.652 1.00 95.12 297 LEU A N 1
ATOM 2267 C CA . LEU A 1 297 ? 5.230 -2.401 11.956 1.00 95.12 297 LEU A CA 1
ATOM 2268 C C . LEU A 1 297 ? 5.166 -1.909 13.406 1.00 95.12 297 LEU A C 1
ATOM 2270 O O . LEU A 1 297 ? 6.192 -1.870 14.086 1.00 95.12 297 LEU A O 1
ATOM 2274 N N . VAL A 1 298 ? 3.969 -1.573 13.894 1.00 94.88 298 VAL A N 1
ATOM 2275 C CA . VAL A 1 298 ? 3.794 -1.063 15.261 1.00 94.88 298 VAL A CA 1
ATOM 2276 C C . VAL A 1 298 ? 4.016 -2.156 16.296 1.00 94.88 298 VAL A C 1
ATOM 2278 O O . VAL A 1 298 ? 4.710 -1.943 17.288 1.00 94.88 298 VAL A O 1
ATOM 2281 N N . ARG A 1 299 ? 3.485 -3.362 16.065 1.00 93.31 299 ARG A N 1
ATOM 2282 C CA . ARG A 1 299 ? 3.730 -4.499 16.963 1.00 93.31 299 ARG A CA 1
ATOM 2283 C C . ARG A 1 299 ? 5.188 -4.961 16.909 1.00 93.31 299 ARG A C 1
ATOM 2285 O O . ARG A 1 299 ? 5.682 -5.476 17.904 1.00 93.31 299 ARG A O 1
ATOM 2292 N N . GLY A 1 300 ? 5.884 -4.706 15.802 1.00 91.31 300 GLY A N 1
ATOM 2293 C CA . GLY A 1 300 ? 7.332 -4.868 15.663 1.00 91.31 300 GLY A CA 1
ATOM 2294 C C . GLY A 1 300 ? 8.167 -3.825 16.412 1.00 91.31 300 GLY A C 1
ATOM 2295 O O . GLY A 1 300 ? 9.389 -3.874 16.333 1.00 91.31 300 GLY A O 1
ATOM 2296 N N . GLY A 1 301 ? 7.535 -2.895 17.136 1.00 90.38 301 GLY A N 1
ATOM 2297 C CA . GLY A 1 301 ? 8.202 -1.934 18.017 1.00 90.38 301 GLY A CA 1
ATOM 2298 C C . GLY A 1 301 ? 8.359 -0.529 17.439 1.00 90.38 301 GLY A C 1
ATOM 2299 O O . GLY A 1 301 ? 8.926 0.331 18.110 1.00 90.38 301 GLY A O 1
ATOM 2300 N N . ARG A 1 302 ? 7.860 -0.259 16.225 1.00 92.38 302 ARG A N 1
ATOM 2301 C CA . ARG A 1 302 ? 7.919 1.091 15.644 1.00 92.38 302 ARG A CA 1
ATOM 2302 C C . ARG A 1 302 ? 6.821 1.989 16.203 1.00 92.38 302 ARG A C 1
ATOM 2304 O O . ARG A 1 302 ? 5.706 1.550 16.479 1.00 92.38 302 ARG A O 1
ATOM 2311 N N . ASP A 1 303 ? 7.122 3.280 16.297 1.00 94.75 303 ASP A N 1
ATOM 2312 C CA . ASP A 1 303 ? 6.107 4.301 16.554 1.00 94.75 303 ASP A CA 1
ATOM 2313 C C . ASP A 1 303 ? 5.065 4.302 15.417 1.00 94.75 303 ASP A C 1
ATOM 2315 O O . ASP A 1 303 ? 5.423 4.181 14.244 1.00 94.75 303 ASP A O 1
ATOM 2319 N N . ILE A 1 304 ? 3.773 4.456 15.727 1.00 96.62 304 ILE A N 1
ATOM 2320 C CA . ILE A 1 304 ? 2.711 4.449 14.703 1.00 96.62 304 ILE A CA 1
ATOM 2321 C C . ILE A 1 304 ? 2.897 5.536 13.639 1.00 96.62 304 ILE A C 1
ATOM 2323 O O . ILE A 1 304 ? 2.592 5.311 12.467 1.00 96.62 304 ILE A O 1
ATOM 2327 N N . ARG A 1 305 ? 3.462 6.689 14.018 1.00 97.12 305 ARG A N 1
ATOM 2328 C CA . ARG A 1 305 ? 3.753 7.790 13.094 1.00 97.12 305 ARG A CA 1
ATOM 2329 C C . ARG A 1 305 ? 4.898 7.422 12.161 1.00 97.12 305 ARG A C 1
ATOM 2331 O O . ARG A 1 305 ? 4.816 7.702 10.971 1.00 97.12 305 ARG A O 1
ATOM 2338 N N . GLN A 1 306 ? 5.915 6.728 12.677 1.00 97.31 306 GLN A N 1
ATOM 2339 C CA . GLN A 1 306 ? 6.993 6.166 11.862 1.00 97.31 306 GLN A CA 1
ATOM 2340 C C . GLN A 1 306 ? 6.453 5.102 10.900 1.00 97.31 306 GLN A C 1
ATOM 2342 O O . GLN A 1 306 ? 6.755 5.154 9.714 1.00 97.31 306 GLN A O 1
ATOM 2347 N N . GLY A 1 307 ? 5.625 4.168 11.383 1.00 97.12 307 GLY A N 1
ATOM 2348 C CA . GLY A 1 307 ? 5.020 3.125 10.550 1.00 97.12 307 GLY A CA 1
ATOM 2349 C C . GLY A 1 307 ? 4.195 3.699 9.394 1.00 97.12 307 GLY A C 1
ATOM 2350 O O . GLY A 1 307 ? 4.309 3.233 8.263 1.00 97.12 307 GLY A O 1
ATOM 2351 N N . LEU A 1 308 ? 3.430 4.764 9.647 1.00 97.56 308 LEU A N 1
ATOM 2352 C CA . LEU A 1 308 ? 2.713 5.486 8.596 1.00 97.56 308 LEU A CA 1
ATOM 2353 C C . LEU A 1 308 ? 3.641 6.253 7.659 1.00 97.56 308 LEU A C 1
ATOM 2355 O O . LEU A 1 308 ? 3.447 6.169 6.455 1.00 97.56 308 LEU A O 1
ATOM 2359 N N . ALA A 1 309 ? 4.667 6.934 8.169 1.00 97.38 309 ALA A N 1
ATOM 2360 C CA . ALA A 1 309 ? 5.642 7.627 7.329 1.00 97.38 309 ALA A CA 1
ATOM 2361 C C . ALA A 1 309 ? 6.468 6.660 6.453 1.00 97.38 309 ALA A C 1
ATOM 2363 O O . ALA A 1 309 ? 6.966 7.064 5.408 1.00 97.38 309 ALA A O 1
ATOM 2364 N N . MET A 1 310 ? 6.591 5.387 6.850 1.00 96.88 310 MET A N 1
ATOM 2365 C CA . MET A 1 310 ? 7.170 4.320 6.025 1.00 96.88 310 MET A CA 1
ATOM 2366 C C . MET A 1 310 ? 6.220 3.843 4.923 1.00 96.88 310 MET A C 1
ATOM 2368 O O . MET A 1 310 ? 6.657 3.625 3.798 1.00 96.88 310 MET A O 1
ATOM 2372 N N . LEU A 1 311 ? 4.942 3.625 5.251 1.00 97.56 311 LEU A N 1
ATOM 2373 C CA . LEU A 1 311 ? 3.951 3.089 4.311 1.00 97.56 311 LEU A CA 1
ATOM 2374 C C . LEU A 1 311 ? 3.452 4.158 3.334 1.00 97.56 311 LEU A C 1
ATOM 2376 O O . LEU A 1 311 ? 3.333 3.892 2.145 1.00 97.56 311 LEU A O 1
ATOM 2380 N N . VAL A 1 312 ? 3.180 5.364 3.825 1.00 97.06 312 VAL A N 1
ATOM 2381 C CA . VAL A 1 312 ? 2.631 6.499 3.074 1.00 97.06 312 VAL A CA 1
ATOM 2382 C C . VAL A 1 312 ? 3.558 7.710 3.272 1.00 97.06 312 VAL A C 1
ATOM 2384 O O . VAL A 1 312 ? 3.217 8.648 3.995 1.00 97.06 312 VAL A O 1
ATOM 2387 N N . PRO A 1 313 ? 4.778 7.675 2.698 1.00 96.25 313 PRO A N 1
ATOM 2388 C CA . PRO A 1 313 ? 5.748 8.755 2.845 1.00 96.25 313 PRO A CA 1
ATOM 2389 C C . PRO A 1 313 ? 5.299 10.024 2.117 1.00 96.25 313 PRO A C 1
ATOM 2391 O O . PRO A 1 313 ? 4.602 9.959 1.102 1.00 96.25 313 PRO A O 1
ATOM 2394 N N . GLU A 1 314 ? 5.762 11.185 2.583 1.00 94.56 314 GLU A N 1
ATOM 2395 C CA . GLU A 1 314 ? 5.570 12.434 1.845 1.00 94.56 314 GLU A CA 1
ATOM 2396 C C . GLU A 1 314 ? 6.387 12.460 0.544 1.00 94.56 314 GLU A C 1
ATOM 2398 O O . GLU A 1 314 ? 7.248 11.613 0.296 1.00 94.56 314 GLU A O 1
ATOM 2403 N N . ALA A 1 315 ? 6.129 13.440 -0.321 1.00 93.62 315 ALA A N 1
ATOM 2404 C CA . ALA A 1 315 ? 7.010 13.692 -1.451 1.00 93.62 315 ALA A CA 1
ATOM 2405 C C . ALA A 1 315 ? 8.262 14.444 -0.988 1.00 93.62 315 ALA A C 1
ATOM 2407 O O . ALA A 1 315 ? 8.207 15.636 -0.715 1.00 93.62 315 ALA A O 1
ATOM 2408 N N . TRP A 1 316 ? 9.391 13.739 -0.912 1.00 93.44 316 TRP A N 1
ATOM 2409 C CA . TRP A 1 316 ? 10.651 14.274 -0.387 1.00 93.44 316 TRP A CA 1
ATOM 2410 C C . TRP A 1 316 ? 11.744 14.393 -1.455 1.00 93.44 316 TRP A C 1
ATOM 2412 O O . TRP A 1 316 ? 12.725 15.106 -1.254 1.00 93.44 316 TRP A O 1
ATOM 2422 N N . GLU A 1 317 ? 11.599 13.700 -2.591 1.00 89.38 317 GLU A N 1
ATOM 2423 C CA . GLU A 1 317 ? 12.618 13.662 -3.645 1.00 89.38 317 GLU A CA 1
ATOM 2424 C C . GLU A 1 317 ? 12.711 14.978 -4.422 1.00 89.38 317 GLU A C 1
ATOM 2426 O O . GLU A 1 317 ? 13.807 15.457 -4.700 1.00 89.38 317 GLU A O 1
ATOM 2431 N N . GLY A 1 318 ? 11.561 15.547 -4.794 1.00 83.44 318 GLY A N 1
ATOM 2432 C CA . GLY A 1 318 ? 11.477 16.768 -5.600 1.00 83.44 318 GLY A CA 1
ATOM 2433 C C . GLY A 1 318 ? 11.245 18.048 -4.799 1.00 83.44 318 GLY A C 1
ATOM 2434 O O . GLY A 1 318 ? 11.171 19.120 -5.396 1.00 83.44 318 GLY A O 1
ATOM 2435 N N . PHE A 1 319 ? 11.101 17.953 -3.476 1.00 89.06 319 PHE A N 1
ATOM 2436 C CA . PHE A 1 319 ? 10.778 19.084 -2.607 1.00 89.06 319 PHE A CA 1
ATOM 2437 C C . PHE A 1 319 ? 11.956 19.477 -1.713 1.00 89.06 319 PHE A C 1
ATOM 2439 O O . PHE A 1 319 ? 12.807 18.661 -1.338 1.00 89.06 319 PHE A O 1
ATOM 2446 N N . ASP A 1 320 ? 11.990 20.762 -1.363 1.00 88.00 320 ASP A N 1
ATOM 2447 C CA . ASP A 1 320 ? 12.939 21.281 -0.389 1.00 88.00 320 ASP A CA 1
ATOM 2448 C C . ASP A 1 320 ? 12.421 20.997 1.024 1.00 88.00 320 ASP A C 1
ATOM 2450 O O . ASP A 1 320 ? 11.560 21.700 1.548 1.00 88.00 320 ASP A O 1
ATOM 2454 N N . VAL A 1 321 ? 12.896 19.891 1.590 1.00 91.00 321 VAL A N 1
ATOM 2455 C CA . VAL A 1 321 ? 12.594 19.430 2.946 1.00 91.00 321 VAL A CA 1
ATOM 2456 C C . VAL A 1 321 ? 13.870 19.474 3.779 1.00 91.00 321 VAL A C 1
ATOM 2458 O O . VAL A 1 321 ? 14.976 19.413 3.229 1.00 91.00 321 VAL A O 1
ATOM 2461 N N . ASP A 1 322 ? 13.718 19.546 5.103 1.00 95.00 322 ASP A N 1
ATOM 2462 C CA . ASP A 1 322 ? 14.848 19.482 6.031 1.00 95.00 322 ASP A CA 1
ATOM 2463 C C . ASP A 1 322 ? 15.745 18.261 5.713 1.00 95.00 322 ASP A C 1
ATOM 2465 O O . ASP A 1 322 ? 15.218 17.161 5.508 1.00 95.00 322 ASP A O 1
ATOM 2469 N N . PRO A 1 323 ? 17.084 18.416 5.646 1.00 96.25 323 PRO A N 1
ATOM 2470 C CA . PRO A 1 323 ? 17.984 17.325 5.281 1.00 96.25 323 PRO A CA 1
ATOM 2471 C C . PRO A 1 323 ? 17.838 16.071 6.149 1.00 96.25 323 PRO A C 1
ATOM 2473 O O . PRO A 1 323 ? 17.844 14.967 5.610 1.00 96.25 323 PRO A O 1
ATOM 2476 N N . ALA A 1 324 ? 17.631 16.214 7.461 1.00 97.00 324 ALA A N 1
ATOM 2477 C CA . ALA A 1 324 ? 17.461 15.063 8.345 1.00 97.00 324 ALA A CA 1
ATOM 2478 C C . ALA A 1 324 ? 16.140 14.332 8.056 1.00 97.00 324 ALA A C 1
ATOM 2480 O O . ALA A 1 324 ? 16.082 13.102 8.087 1.00 97.00 324 ALA A O 1
ATOM 2481 N N . VAL A 1 325 ? 15.082 15.077 7.720 1.00 97.00 325 VAL A N 1
ATOM 2482 C CA . VAL A 1 325 ? 13.799 14.506 7.283 1.00 97.00 325 VAL A CA 1
ATOM 2483 C C . VAL A 1 325 ? 13.951 13.807 5.929 1.00 97.00 325 VAL A C 1
ATOM 2485 O O . VAL A 1 325 ? 13.445 12.696 5.749 1.00 97.00 325 VAL A O 1
ATOM 2488 N N . ARG A 1 326 ? 14.705 14.394 4.991 1.00 96.88 326 ARG A N 1
ATOM 2489 C CA . ARG A 1 326 ? 15.039 13.754 3.708 1.00 96.88 326 ARG A CA 1
ATOM 2490 C C . ARG A 1 326 ? 15.754 12.422 3.923 1.00 96.88 326 ARG A C 1
ATOM 2492 O O . ARG A 1 326 ? 15.371 11.422 3.317 1.00 96.88 326 ARG A O 1
ATOM 2499 N N . ASP A 1 327 ? 16.749 12.400 4.804 1.00 97.38 327 ASP A N 1
ATOM 2500 C CA . ASP A 1 327 ? 17.526 11.202 5.124 1.00 97.38 327 ASP A CA 1
ATOM 2501 C C . ASP A 1 327 ? 16.675 10.136 5.817 1.00 97.38 327 ASP A C 1
ATOM 2503 O O . ASP A 1 327 ? 16.784 8.953 5.491 1.00 97.38 327 ASP A O 1
ATOM 2507 N N . PHE A 1 328 ? 15.759 10.540 6.702 1.00 97.75 328 PHE A N 1
ATOM 2508 C CA . PHE A 1 328 ? 14.768 9.639 7.288 1.00 97.75 328 PHE A CA 1
ATOM 2509 C C . PHE A 1 328 ? 13.957 8.923 6.201 1.00 97.75 328 PHE A C 1
ATOM 2511 O O . PHE A 1 328 ? 13.871 7.692 6.208 1.00 97.75 328 PHE A O 1
ATOM 2518 N N . TYR A 1 329 ? 13.386 9.655 5.241 1.00 97.19 329 TYR A N 1
ATOM 2519 C CA . TYR A 1 329 ? 12.595 9.028 4.183 1.00 97.19 329 TYR A CA 1
ATOM 2520 C C . TYR A 1 329 ? 13.449 8.212 3.210 1.00 97.19 329 TYR A C 1
ATOM 2522 O O . TYR A 1 329 ? 13.037 7.124 2.803 1.00 97.19 329 TYR A O 1
ATOM 2530 N N . ARG A 1 330 ? 14.653 8.687 2.875 1.00 96.12 330 ARG A N 1
ATOM 2531 C CA . ARG A 1 330 ? 15.597 7.970 2.007 1.00 96.12 330 ARG A CA 1
ATOM 2532 C C . ARG A 1 330 ? 16.028 6.635 2.603 1.00 96.12 330 ARG A C 1
ATOM 2534 O O . ARG A 1 330 ? 16.073 5.639 1.885 1.00 96.12 330 ARG A O 1
ATOM 2541 N N . TYR A 1 331 ? 16.279 6.593 3.908 1.00 97.00 331 TYR A N 1
ATOM 2542 C CA . TYR A 1 331 ? 16.567 5.354 4.623 1.00 97.00 331 TYR A CA 1
ATOM 2543 C C . TYR A 1 331 ? 15.368 4.399 4.598 1.00 97.00 331 TYR A C 1
ATOM 2545 O O . TYR A 1 331 ? 15.514 3.228 4.255 1.00 97.00 331 TYR A O 1
ATOM 2553 N N . HIS A 1 332 ? 14.158 4.879 4.894 1.00 96.31 332 HIS A N 1
ATOM 2554 C CA . HIS A 1 332 ? 12.981 4.005 4.929 1.00 96.31 332 HIS A CA 1
ATOM 2555 C C . HIS A 1 332 ? 12.534 3.524 3.538 1.00 96.31 332 HIS A C 1
ATOM 2557 O O . HIS A 1 332 ? 12.000 2.418 3.434 1.00 96.31 332 HIS A O 1
ATOM 2563 N N . ALA A 1 333 ? 12.835 4.270 2.468 1.00 95.06 333 ALA A N 1
ATOM 2564 C CA . ALA A 1 333 ? 12.637 3.826 1.085 1.00 95.06 333 ALA A CA 1
ATOM 2565 C C . ALA A 1 333 ? 13.478 2.584 0.720 1.00 95.06 333 ALA A C 1
ATOM 2567 O O . ALA A 1 333 ? 13.107 1.835 -0.182 1.00 95.06 333 ALA A O 1
ATOM 2568 N N . CYS A 1 334 ? 14.567 2.313 1.452 1.00 94.69 334 CYS A N 1
ATOM 2569 C CA . CYS A 1 334 ? 15.352 1.083 1.306 1.00 94.69 334 CYS A CA 1
ATOM 2570 C C . CYS A 1 334 ? 14.619 -0.158 1.858 1.00 94.69 334 CYS A C 1
ATOM 2572 O O . CYS A 1 334 ? 14.926 -1.288 1.477 1.00 94.69 334 CYS A O 1
ATOM 2574 N N . LEU A 1 335 ? 13.638 0.033 2.750 1.00 93.25 335 LEU A N 1
ATOM 2575 C CA . LEU A 1 335 ? 12.905 -1.043 3.429 1.00 93.25 335 LEU A CA 1
ATOM 2576 C C . LEU A 1 335 ? 11.492 -1.251 2.874 1.00 93.25 335 LEU A C 1
ATOM 2578 O O . LEU A 1 335 ? 11.038 -2.395 2.746 1.00 93.25 335 LEU A O 1
ATOM 2582 N N . MET A 1 336 ? 10.784 -0.163 2.566 1.00 94.50 336 MET A N 1
ATOM 2583 C CA . MET A 1 336 ? 9.359 -0.163 2.235 1.00 94.50 336 MET A CA 1
ATOM 2584 C C . MET A 1 336 ? 9.085 0.649 0.968 1.00 94.50 336 MET A C 1
ATOM 2586 O O . MET A 1 336 ? 9.526 1.787 0.836 1.00 94.50 336 MET A O 1
ATOM 2590 N N . GLU A 1 337 ? 8.329 0.058 0.044 1.00 95.00 337 GLU A N 1
ATOM 2591 C CA . GLU A 1 337 ? 7.751 0.788 -1.085 1.00 95.00 337 GLU A CA 1
ATOM 2592 C C . GLU A 1 337 ? 6.515 1.591 -0.646 1.00 95.00 337 GLU A C 1
ATOM 2594 O O . GLU A 1 337 ? 5.768 1.122 0.217 1.00 95.00 337 GLU A O 1
ATOM 2599 N N . PRO A 1 338 ? 6.245 2.761 -1.252 1.00 95.56 338 PRO A N 1
ATOM 2600 C CA . PRO A 1 338 ? 5.044 3.527 -0.944 1.00 95.56 338 PRO A CA 1
ATOM 2601 C C . PRO A 1 338 ? 3.748 2.779 -1.293 1.00 95.56 338 PRO A C 1
ATOM 2603 O O . PRO A 1 338 ? 3.548 2.306 -2.418 1.00 95.56 338 PRO A O 1
ATOM 2606 N N . TRP A 1 339 ? 2.826 2.765 -0.337 1.00 96.75 339 TRP A N 1
ATOM 2607 C CA . TRP A 1 339 ? 1.435 2.367 -0.507 1.00 96.75 339 TRP A CA 1
ATOM 2608 C C . TRP A 1 339 ? 0.655 3.576 -1.021 1.00 96.75 339 TRP A C 1
ATOM 2610 O O . TRP A 1 339 ? 0.036 4.311 -0.257 1.00 96.75 339 TRP A O 1
ATOM 2620 N N . ASP A 1 340 ? 0.780 3.810 -2.325 1.00 92.31 340 ASP A N 1
ATOM 2621 C CA . ASP A 1 340 ? 0.330 5.022 -3.002 1.00 92.31 340 ASP A CA 1
ATOM 2622 C C . ASP A 1 340 ? -1.156 4.970 -3.380 1.00 92.31 340 ASP A C 1
ATOM 2624 O O . ASP A 1 340 ? -1.782 3.904 -3.429 1.00 92.31 340 ASP A O 1
ATOM 2628 N N . GLY A 1 341 ? -1.698 6.147 -3.677 1.00 91.88 341 GLY A N 1
ATOM 2629 C CA . GLY A 1 341 ? -3.101 6.384 -3.995 1.00 91.88 341 GLY A CA 1
ATOM 2630 C C . GLY A 1 341 ? -3.739 7.416 -3.059 1.00 91.88 341 GLY A C 1
ATOM 2631 O O . GLY A 1 341 ? -3.130 7.815 -2.066 1.00 91.88 341 GLY A O 1
ATOM 2632 N N . PRO A 1 342 ? -4.952 7.909 -3.375 1.00 92.75 342 PRO A N 1
ATOM 2633 C CA . PRO A 1 342 ? -5.648 8.847 -2.504 1.00 92.75 342 PRO A CA 1
ATOM 2634 C C . PRO A 1 342 ? -5.846 8.232 -1.128 1.00 92.75 342 PRO A C 1
ATOM 2636 O O . PRO A 1 342 ? -6.505 7.202 -1.041 1.00 92.75 342 PRO A O 1
ATOM 2639 N N . ALA A 1 343 ? -5.354 8.872 -0.071 1.00 94.00 343 ALA A N 1
ATOM 2640 C CA . ALA A 1 343 ? -5.502 8.355 1.282 1.00 94.00 343 ALA A CA 1
ATOM 2641 C C . ALA A 1 343 ? -5.666 9.491 2.291 1.00 94.00 343 ALA A C 1
ATOM 2643 O O . ALA A 1 343 ? -4.744 10.245 2.588 1.00 94.00 343 ALA A O 1
ATOM 2644 N N . GLY A 1 344 ? -6.866 9.586 2.857 1.00 96.19 344 GLY A N 1
ATOM 2645 C CA . GLY A 1 344 ? -7.100 10.224 4.143 1.00 96.19 344 GLY A CA 1
ATOM 2646 C C . GLY A 1 344 ? -7.107 9.153 5.217 1.00 96.19 344 GLY A C 1
ATOM 2647 O O . GLY A 1 344 ? -7.983 8.287 5.207 1.00 96.19 344 GLY A O 1
ATOM 2648 N N . LEU A 1 345 ? -6.139 9.200 6.124 1.00 97.69 345 LEU A N 1
ATOM 2649 C CA . LEU A 1 345 ? -5.974 8.209 7.179 1.00 97.69 345 LEU A CA 1
ATOM 2650 C C . LEU A 1 345 ? -6.256 8.843 8.530 1.00 97.69 345 LEU A C 1
ATOM 2652 O O . LEU A 1 345 ? -5.773 9.933 8.822 1.00 97.69 345 LEU A O 1
ATOM 2656 N N . VAL A 1 346 ? -7.009 8.136 9.364 1.00 98.31 346 VAL A N 1
ATOM 2657 C CA . VAL A 1 346 ? -7.130 8.418 10.795 1.00 98.31 346 VAL A CA 1
ATOM 2658 C C . VAL A 1 346 ? -6.681 7.169 11.535 1.00 98.31 346 VAL A C 1
ATOM 2660 O O . VAL A 1 346 ? -7.105 6.067 11.194 1.00 98.31 346 VAL A O 1
ATOM 2663 N N . PHE A 1 347 ? -5.796 7.328 12.511 1.00 98.31 347 PHE A N 1
ATOM 2664 C CA . PHE A 1 347 ? -5.056 6.218 13.102 1.00 98.31 347 PHE A CA 1
ATOM 2665 C C . PHE A 1 347 ? -4.932 6.331 14.618 1.00 98.31 347 PHE A C 1
ATOM 2667 O O . PHE A 1 347 ? -5.045 7.419 15.182 1.00 98.31 347 PHE A O 1
ATOM 2674 N N . THR A 1 348 ? -4.664 5.205 15.278 1.00 98.06 348 THR A N 1
ATOM 2675 C CA . THR A 1 348 ? -4.382 5.139 16.714 1.00 98.06 348 THR A CA 1
ATOM 2676 C C . THR A 1 348 ? -3.602 3.884 17.098 1.00 98.06 348 THR A C 1
ATOM 2678 O O . THR A 1 348 ? -3.775 2.818 16.511 1.00 98.06 348 THR A O 1
ATOM 2681 N N . ASP A 1 349 ? -2.759 4.006 18.122 1.00 95.69 349 ASP A N 1
ATOM 2682 C CA . ASP A 1 349 ? -2.107 2.890 18.827 1.00 95.69 349 ASP A CA 1
ATOM 2683 C C . ASP A 1 349 ? -2.778 2.573 20.184 1.00 95.69 349 ASP A C 1
ATOM 2685 O O . ASP A 1 349 ? -2.249 1.816 21.009 1.00 95.69 349 ASP A O 1
ATOM 2689 N N . GLY A 1 350 ? -3.940 3.186 20.428 1.00 94.25 350 GLY A N 1
ATOM 2690 C CA . GLY A 1 350 ? -4.713 3.106 21.660 1.00 94.25 350 GLY A CA 1
ATOM 2691 C C . GLY A 1 350 ? -4.360 4.132 22.732 1.00 94.25 350 GLY A C 1
ATOM 2692 O O . GLY A 1 350 ? -5.147 4.300 23.660 1.00 94.25 350 GLY A O 1
ATOM 2693 N N . THR A 1 351 ? -3.234 4.833 22.601 1.00 90.81 351 THR A N 1
ATOM 2694 C CA . THR A 1 351 ? -2.855 5.950 23.483 1.00 90.81 351 THR A CA 1
ATOM 2695 C C . THR A 1 351 ? -2.946 7.275 22.734 1.00 90.81 351 THR A C 1
ATOM 2697 O O . THR A 1 351 ? -3.466 8.261 23.252 1.00 90.81 351 THR A O 1
ATOM 2700 N N . ARG A 1 352 ? -2.462 7.280 21.494 1.00 95.25 352 ARG A N 1
ATOM 2701 C CA . ARG A 1 352 ? -2.392 8.436 20.604 1.00 95.25 352 ARG A CA 1
ATOM 2702 C C . ARG A 1 352 ? -3.425 8.287 19.508 1.00 95.25 352 ARG A C 1
ATOM 2704 O O . ARG A 1 352 ? -3.721 7.172 19.077 1.00 95.25 352 ARG A O 1
ATOM 2711 N N . VAL A 1 353 ? -3.945 9.402 19.015 1.00 98.06 353 VAL A N 1
ATOM 2712 C CA . VAL A 1 353 ? -4.843 9.422 17.855 1.00 98.06 353 VAL A CA 1
ATOM 2713 C C . VAL A 1 353 ? -4.411 10.516 16.900 1.00 98.06 353 VAL A C 1
ATOM 2715 O O . VAL A 1 353 ? -4.056 11.610 17.324 1.00 98.06 353 VAL A O 1
ATOM 2718 N N . GLY A 1 354 ? -4.413 10.233 15.608 1.00 97.88 354 GLY A N 1
ATOM 2719 C CA . GLY A 1 354 ? -3.915 11.177 14.624 1.00 97.88 354 GLY A CA 1
ATOM 2720 C C . GLY A 1 354 ? -4.553 11.011 13.265 1.00 97.88 354 GLY A C 1
ATOM 2721 O O . GLY A 1 354 ? -5.416 10.157 13.053 1.00 97.88 354 GLY A O 1
ATOM 2722 N N . ALA A 1 355 ? -4.124 11.863 12.344 1.00 98.12 355 ALA A N 1
ATOM 2723 C CA . ALA A 1 355 ? -4.511 11.785 10.952 1.00 98.12 355 ALA A CA 1
ATOM 2724 C C . ALA A 1 355 ? -3.327 12.092 10.032 1.00 98.12 355 ALA A C 1
ATOM 2726 O O . ALA A 1 355 ? -2.430 12.846 10.406 1.00 98.12 355 ALA A O 1
ATOM 2727 N N . ALA A 1 356 ? -3.316 11.488 8.848 1.00 97.94 356 ALA A N 1
ATOM 2728 C CA . ALA A 1 356 ? -2.277 11.664 7.838 1.00 97.94 356 ALA A CA 1
ATOM 2729 C C . ALA A 1 356 ? -2.898 11.693 6.438 1.00 97.94 356 ALA A C 1
ATOM 2731 O O . ALA A 1 356 ? -3.939 11.067 6.206 1.00 97.94 356 ALA A O 1
ATOM 2732 N N . LEU A 1 357 ? -2.262 12.421 5.522 1.00 97.19 357 LEU A N 1
ATOM 2733 C CA . LEU A 1 357 ? -2.626 12.437 4.108 1.00 97.19 357 LEU A CA 1
ATOM 2734 C C . LEU A 1 357 ? -1.584 11.740 3.242 1.00 97.19 357 LEU A C 1
ATOM 2736 O O . LEU A 1 357 ? -0.393 11.743 3.546 1.00 97.19 357 LEU A O 1
ATOM 2740 N N . ASP A 1 358 ? -2.057 11.189 2.125 1.00 95.50 358 ASP A N 1
ATOM 2741 C CA . ASP A 1 358 ? -1.201 10.741 1.038 1.00 95.50 358 ASP A CA 1
ATOM 2742 C C . ASP A 1 358 ? -0.316 11.874 0.516 1.00 95.50 358 ASP A C 1
ATOM 2744 O O . ASP A 1 358 ? -0.593 13.067 0.685 1.00 95.50 358 ASP A O 1
ATOM 2748 N N . ARG A 1 359 ? 0.751 11.485 -0.174 1.00 93.81 359 ARG A N 1
ATOM 2749 C CA . ARG A 1 359 ? 1.778 12.398 -0.673 1.00 93.81 359 ARG A CA 1
ATOM 2750 C C . ARG A 1 359 ? 1.286 13.484 -1.626 1.00 93.81 359 ARG A C 1
ATOM 2752 O O . ARG A 1 359 ? 1.984 14.476 -1.794 1.00 93.81 359 ARG A O 1
ATOM 2759 N N . ASN A 1 360 ? 0.121 13.294 -2.244 1.00 92.88 360 ASN A N 1
ATOM 2760 C CA . ASN A 1 360 ? -0.501 14.235 -3.170 1.00 92.88 360 ASN A CA 1
ATOM 2761 C C . ASN A 1 360 ? -1.654 15.019 -2.509 1.00 92.88 360 ASN A C 1
ATOM 2763 O O . ASN A 1 360 ? -2.169 15.968 -3.098 1.00 92.88 360 ASN A O 1
ATOM 2767 N N . GLY A 1 361 ? -2.058 14.658 -1.285 1.00 93.19 361 GLY A N 1
ATOM 2768 C CA . GLY A 1 361 ? -3.138 15.316 -0.549 1.00 93.19 361 GLY A CA 1
ATOM 2769 C C . GLY A 1 361 ? -4.493 15.189 -1.246 1.00 93.19 361 GLY A C 1
ATOM 2770 O O . GLY A 1 361 ? -5.263 16.150 -1.294 1.00 93.19 361 GLY A O 1
ATOM 2771 N N . LEU A 1 362 ? -4.792 14.018 -1.817 1.00 92.25 362 LEU A N 1
ATOM 2772 C CA . LEU A 1 362 ? -5.952 13.814 -2.697 1.00 92.25 362 LEU A CA 1
ATOM 2773 C C . LEU A 1 362 ? -7.281 13.711 -1.937 1.00 92.25 362 LEU A C 1
ATOM 2775 O O . LEU A 1 362 ? -8.355 13.675 -2.551 1.00 92.25 362 LEU A O 1
ATOM 2779 N N . ARG A 1 363 ? -7.236 13.666 -0.601 1.00 92.94 363 ARG A N 1
ATOM 2780 C CA . ARG A 1 363 ? -8.410 13.594 0.274 1.00 92.94 363 ARG A CA 1
ATOM 2781 C C . ARG A 1 363 ? -8.433 14.744 1.283 1.00 92.94 363 ARG A C 1
ATOM 2783 O O . ARG A 1 363 ? -7.389 15.178 1.755 1.00 92.94 363 ARG A O 1
ATOM 2790 N N . PRO A 1 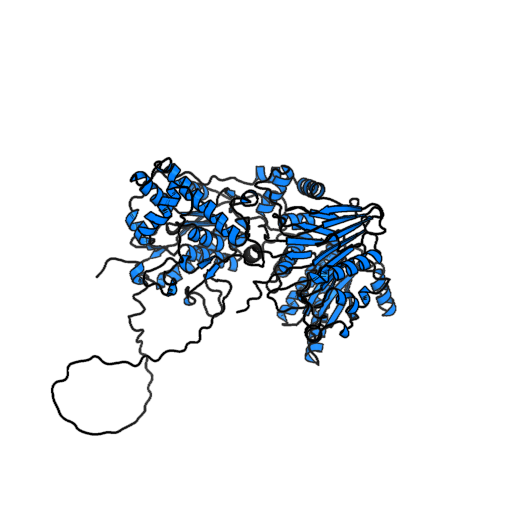364 ? -9.621 15.268 1.634 1.00 93.31 364 PRO A N 1
ATOM 2791 C CA . PRO A 1 364 ? -9.713 16.379 2.567 1.00 93.31 364 PRO A CA 1
ATOM 2792 C C . PRO A 1 364 ? -9.626 15.889 4.013 1.00 93.31 364 PRO A C 1
ATOM 2794 O O . PRO A 1 364 ? -10.365 14.990 4.408 1.00 93.31 364 PRO A O 1
ATOM 2797 N N . LEU A 1 365 ? -8.815 16.564 4.825 1.00 95.94 365 LEU A N 1
ATOM 2798 C CA . LEU A 1 365 ? -8.852 16.480 6.284 1.00 95.94 365 LEU A CA 1
ATOM 2799 C C . LEU A 1 365 ? -8.709 17.883 6.876 1.00 95.94 365 LEU A C 1
ATOM 2801 O O . LEU A 1 365 ? -7.817 18.652 6.512 1.00 95.94 365 LEU A O 1
ATOM 2805 N N . ARG A 1 366 ? -9.634 18.241 7.765 1.00 96.12 366 ARG A N 1
ATOM 2806 C CA . ARG A 1 366 ? -9.695 19.539 8.442 1.00 96.12 366 ARG A CA 1
ATOM 2807 C C . ARG A 1 366 ? -9.755 19.317 9.936 1.00 96.12 366 ARG A C 1
ATOM 2809 O O . ARG A 1 366 ? -10.470 18.425 10.383 1.00 96.12 366 ARG A O 1
ATOM 2816 N N . TYR A 1 367 ? -9.054 20.153 10.688 1.00 97.38 367 TYR A N 1
ATOM 2817 C CA . TYR A 1 367 ? -8.994 20.031 12.135 1.00 97.38 367 TYR A CA 1
ATOM 2818 C C . TYR A 1 367 ? -9.369 21.329 12.845 1.00 97.38 367 TYR A C 1
ATOM 2820 O O . TYR A 1 367 ? -9.240 22.429 12.299 1.00 97.38 367 TYR A O 1
ATOM 2828 N N . ALA A 1 368 ? -9.865 21.177 14.067 1.00 97.38 368 ALA A N 1
ATOM 2829 C CA . ALA A 1 368 ? -10.213 22.241 14.986 1.00 97.38 368 ALA A CA 1
ATOM 2830 C C . ALA A 1 368 ? -9.616 21.936 16.364 1.00 97.38 368 ALA A C 1
ATOM 2832 O O . ALA A 1 368 ? -9.694 20.807 16.845 1.00 97.38 368 ALA A O 1
ATOM 2833 N N . VAL A 1 369 ? -9.025 22.954 16.982 1.00 97.31 369 VAL A N 1
ATOM 2834 C CA . VAL A 1 369 ? -8.420 22.904 18.315 1.00 97.31 369 VAL A CA 1
ATOM 2835 C C . VAL A 1 369 ? -9.129 23.936 19.169 1.00 97.31 369 VAL A C 1
ATOM 2837 O O . VAL A 1 369 ? -9.096 25.127 18.842 1.00 97.31 369 VAL A O 1
ATOM 2840 N N . CYS A 1 370 ? -9.792 23.481 20.222 1.00 97.12 370 CYS A N 1
ATOM 2841 C CA . CYS A 1 370 ? -10.584 24.325 21.103 1.00 97.12 370 CYS A CA 1
ATOM 2842 C C . CYS A 1 370 ? -9.820 24.674 22.385 1.00 97.12 370 CYS A C 1
ATOM 2844 O O . CYS A 1 370 ? -8.853 24.007 22.755 1.00 97.12 370 CYS A O 1
ATOM 2846 N N . GLU A 1 371 ? -10.248 25.739 23.059 1.00 96.06 371 GLU A N 1
ATOM 2847 C CA . GLU A 1 371 ? -9.565 26.300 24.231 1.00 96.06 371 GLU A CA 1
ATOM 2848 C C . GLU A 1 371 ? -9.653 25.401 25.471 1.00 96.06 371 GLU A C 1
ATOM 2850 O O . GLU A 1 371 ? -8.742 25.387 26.294 1.00 96.06 371 GLU A O 1
ATOM 2855 N N . ASP A 1 372 ? -10.717 24.610 25.581 1.00 94.56 372 ASP A N 1
ATOM 2856 C CA . ASP A 1 372 ? -10.937 23.661 26.675 1.00 94.56 372 ASP A CA 1
ATOM 2857 C C . ASP A 1 372 ? -10.211 22.313 26.497 1.00 94.56 372 ASP A C 1
ATOM 2859 O O . ASP A 1 372 ? -10.250 21.454 27.383 1.00 94.56 372 ASP A O 1
ATOM 2863 N N . GLY A 1 373 ? -9.506 22.138 25.375 1.00 94.81 373 GLY A N 1
ATOM 2864 C CA . GLY A 1 373 ? -8.739 20.938 25.054 1.00 94.81 373 GLY A CA 1
ATOM 2865 C C . GLY A 1 373 ? -9.435 19.965 24.102 1.00 94.81 373 GLY A C 1
ATOM 2866 O O . GLY A 1 373 ? -8.834 18.938 23.786 1.00 94.81 373 GLY A O 1
ATOM 2867 N N . LEU A 1 374 ? -10.643 20.260 23.603 1.00 97.06 374 LEU A N 1
ATOM 2868 C CA . LEU A 1 374 ? -11.261 19.452 22.548 1.00 97.06 374 LEU A CA 1
ATOM 2869 C C . LEU A 1 374 ? -10.498 19.610 21.223 1.00 97.06 374 LEU A C 1
ATOM 2871 O O . LEU A 1 374 ? -10.379 20.712 20.678 1.00 97.06 374 LEU A O 1
ATOM 2875 N N . ILE A 1 375 ? -10.042 18.491 20.662 1.00 97.81 375 ILE A N 1
ATOM 2876 C CA . ILE A 1 375 ? -9.412 18.420 19.344 1.00 97.81 375 ILE A CA 1
ATOM 2877 C C . ILE A 1 375 ? -10.267 17.538 18.440 1.00 97.81 375 ILE A C 1
ATOM 2879 O O . ILE A 1 375 ? -10.590 16.398 18.769 1.00 97.81 375 ILE A O 1
ATOM 2883 N N . ALA A 1 376 ? -10.614 18.062 17.272 1.00 97.31 376 ALA A N 1
ATOM 2884 C CA . ALA A 1 376 ? -11.405 17.364 16.272 1.00 97.31 376 ALA A CA 1
ATOM 2885 C C . ALA A 1 376 ? -10.683 17.383 14.929 1.00 97.31 376 ALA A C 1
ATOM 2887 O O . ALA A 1 376 ? -10.196 18.430 14.512 1.00 97.31 376 ALA A O 1
ATOM 2888 N N . CYS A 1 377 ? -10.665 16.257 14.220 1.00 97.69 377 CYS A N 1
ATOM 2889 C CA . CYS A 1 377 ? -10.226 16.183 12.830 1.00 97.69 377 CYS A CA 1
ATOM 2890 C C . CYS A 1 377 ? -11.248 15.390 12.028 1.00 97.69 377 CYS A C 1
ATOM 2892 O O . CYS A 1 377 ? -11.657 14.311 12.443 1.00 97.69 377 CYS A O 1
ATOM 2894 N N . ALA A 1 378 ? -11.679 15.905 10.884 1.00 96.56 378 ALA A N 1
ATOM 2895 C CA . ALA A 1 378 ? -12.653 15.230 10.045 1.00 96.56 378 ALA A CA 1
ATOM 2896 C C . ALA A 1 378 ? -12.484 15.596 8.573 1.00 96.56 378 ALA A C 1
ATOM 2898 O O . ALA A 1 378 ? -11.937 16.638 8.207 1.00 96.56 378 ALA A O 1
ATOM 2899 N N . SER A 1 379 ? -13.041 14.749 7.715 1.00 92.94 379 SER A N 1
ATOM 2900 C CA . SER A 1 379 ? -13.134 15.002 6.272 1.00 92.94 379 SER A CA 1
ATOM 2901 C C . SER A 1 379 ? -13.859 16.316 5.918 1.00 92.94 379 SER A C 1
ATOM 2903 O O . SER A 1 379 ? -13.579 16.941 4.889 1.00 92.94 379 SER A O 1
ATOM 2905 N N . GLU A 1 380 ? -14.736 16.805 6.800 1.00 90.88 380 GLU A N 1
ATOM 2906 C CA . GLU A 1 380 ? -15.451 18.076 6.666 1.00 90.88 380 GLU A CA 1
ATOM 2907 C C . GLU A 1 380 ? -15.356 18.922 7.938 1.00 90.88 380 GLU A C 1
ATOM 2909 O O . GLU A 1 380 ? -15.522 18.419 9.044 1.00 90.88 380 GLU A O 1
ATOM 2914 N N . ALA A 1 381 ? -15.154 20.236 7.784 1.00 88.44 381 ALA A N 1
ATOM 2915 C CA . ALA A 1 381 ? -14.997 21.150 8.922 1.00 88.44 381 ALA A CA 1
ATOM 2916 C C . ALA A 1 381 ? -16.245 21.245 9.817 1.00 88.44 381 ALA A C 1
ATOM 2918 O O . ALA A 1 381 ? -16.119 21.577 10.989 1.00 88.44 381 ALA A O 1
ATOM 2919 N N . GLY A 1 382 ? -17.435 20.995 9.262 1.00 88.81 382 GLY A N 1
ATOM 2920 C CA . GLY A 1 382 ? -18.707 21.058 9.988 1.00 88.81 382 GLY A CA 1
ATOM 2921 C C . GLY A 1 382 ? -19.131 19.741 10.640 1.00 88.81 382 GLY A C 1
ATOM 2922 O O . GLY A 1 382 ? -20.220 19.680 11.206 1.00 88.81 382 GLY A O 1
ATOM 2923 N N . ALA A 1 383 ? -18.319 18.680 10.547 1.00 92.75 383 ALA A N 1
ATOM 2924 C CA . ALA A 1 383 ? -18.691 17.376 11.089 1.00 92.75 383 ALA A CA 1
ATOM 2925 C C . ALA A 1 383 ? -18.779 17.411 12.623 1.00 92.75 383 ALA A C 1
ATOM 2927 O O . ALA A 1 383 ? -19.767 16.959 13.193 1.00 92.75 383 ALA A O 1
ATOM 2928 N N . VAL A 1 384 ? -17.804 18.013 13.305 1.00 94.56 384 VAL A N 1
ATOM 2929 C CA . VAL A 1 384 ? -17.791 18.106 14.773 1.00 94.56 384 VAL A CA 1
ATOM 2930 C C . VAL A 1 384 ? -18.283 19.484 15.207 1.00 94.56 384 VAL A C 1
ATOM 2932 O O . VAL A 1 384 ? -17.862 20.502 14.659 1.00 94.56 384 VAL A O 1
ATOM 2935 N N . ASP A 1 385 ? -19.211 19.517 16.167 1.00 93.75 385 ASP A N 1
ATOM 2936 C CA . ASP A 1 385 ? -19.675 20.774 16.751 1.00 93.75 385 ASP A CA 1
ATOM 2937 C C . ASP A 1 385 ? -18.624 21.297 17.722 1.00 93.75 385 ASP A C 1
ATOM 2939 O O . ASP A 1 385 ? -18.185 20.566 18.602 1.00 93.75 385 ASP A O 1
ATOM 2943 N N . VAL A 1 386 ? -18.221 22.549 17.547 1.00 94.62 386 VAL A N 1
ATOM 2944 C CA . VAL A 1 386 ? -17.224 23.216 18.398 1.00 94.62 386 VAL A CA 1
ATOM 2945 C C . VAL A 1 386 ? -17.820 24.426 19.118 1.00 94.62 386 VAL A C 1
ATOM 2947 O O . VAL A 1 386 ? -17.103 25.210 19.738 1.00 94.62 386 VAL A O 1
ATOM 2950 N N . ASN A 1 387 ? -19.140 24.616 19.029 1.00 93.44 387 ASN A N 1
ATOM 2951 C CA . ASN A 1 387 ? -19.822 25.688 19.739 1.00 93.44 387 ASN A CA 1
ATOM 2952 C C . ASN A 1 387 ? -19.790 25.427 21.250 1.00 93.44 387 ASN A C 1
ATOM 2954 O O . ASN A 1 387 ? -20.045 24.317 21.701 1.00 93.44 387 ASN A O 1
ATOM 2958 N N . GLY A 1 388 ? -19.492 26.464 22.034 1.00 92.62 388 GLY A N 1
ATOM 2959 C CA . GLY A 1 388 ? -19.370 26.350 23.491 1.00 92.62 388 GLY A CA 1
ATOM 2960 C C . GLY A 1 388 ? -17.981 25.944 23.996 1.00 92.62 388 GLY A C 1
ATOM 2961 O O . GLY A 1 388 ? -17.766 25.987 25.200 1.00 92.62 388 GLY A O 1
ATOM 2962 N N . HIS A 1 389 ? -17.023 25.656 23.108 1.00 94.38 389 HIS A N 1
ATOM 2963 C CA . HIS A 1 389 ? -15.655 25.239 23.460 1.00 94.38 389 HIS A CA 1
ATOM 2964 C C . HIS A 1 389 ? -14.620 26.395 23.461 1.00 94.38 389 HIS A C 1
ATOM 2966 O O . HIS A 1 389 ? -13.423 26.197 23.244 1.00 94.38 389 HIS A O 1
ATOM 2972 N N . GLY A 1 390 ? -15.071 27.637 23.676 1.00 95.00 390 GLY A N 1
ATOM 2973 C CA . GLY A 1 390 ? -14.201 28.821 23.734 1.00 95.00 390 GLY A CA 1
ATOM 2974 C C . GLY A 1 390 ? -13.586 29.213 22.383 1.00 95.00 390 GLY A C 1
ATOM 2975 O O . GLY A 1 390 ? -14.236 29.127 21.335 1.00 95.00 390 GLY A O 1
ATOM 2976 N N . ARG A 1 391 ? -12.337 29.700 22.391 1.00 96.25 391 ARG A N 1
ATOM 2977 C CA . ARG A 1 391 ? -11.620 30.082 21.163 1.00 96.25 391 ARG A CA 1
ATOM 2978 C C . ARG A 1 391 ? -11.197 28.846 20.361 1.00 96.25 391 ARG A C 1
ATOM 2980 O O . ARG A 1 391 ? -10.506 27.974 20.873 1.00 96.25 391 ARG A O 1
ATOM 2987 N N . VAL A 1 392 ? -11.531 28.821 19.068 1.00 96.69 392 VAL A N 1
ATOM 2988 C CA . VAL A 1 392 ? -11.245 27.685 18.172 1.00 96.69 392 VAL A CA 1
ATOM 2989 C C . VAL A 1 392 ? -10.218 28.058 17.101 1.00 96.69 392 VAL A C 1
ATOM 2991 O O . VAL A 1 392 ? -10.454 28.964 16.297 1.00 96.69 392 VAL A O 1
ATOM 2994 N N . ARG A 1 393 ? -9.105 27.318 17.031 1.00 96.38 393 ARG A N 1
ATOM 2995 C CA . ARG A 1 393 ? -8.135 27.363 15.921 1.00 96.38 393 ARG A CA 1
ATOM 2996 C C . ARG A 1 393 ? -8.501 26.304 14.887 1.00 96.38 393 ARG A C 1
ATOM 2998 O O . ARG A 1 393 ? -8.670 25.145 15.243 1.00 96.38 393 ARG A O 1
ATOM 3005 N N . ARG A 1 394 ? -8.614 26.683 13.612 1.00 96.12 394 ARG A N 1
ATOM 3006 C CA . ARG A 1 394 ? -8.937 25.762 12.509 1.00 96.12 394 ARG A CA 1
ATOM 3007 C C . ARG A 1 394 ? -7.765 25.631 11.545 1.00 96.12 394 ARG A C 1
ATOM 3009 O O . ARG A 1 394 ? -7.119 26.630 11.242 1.00 96.12 394 ARG A O 1
ATOM 3016 N N . GLY A 1 395 ? -7.552 24.424 11.034 1.00 95.69 395 GLY A N 1
ATOM 3017 C CA . GLY A 1 395 ? -6.533 24.116 10.036 1.00 95.69 395 GLY A CA 1
ATOM 3018 C C . GLY A 1 395 ? -6.983 23.031 9.057 1.00 95.69 395 GLY A C 1
ATOM 3019 O O . GLY A 1 395 ? -8.095 22.497 9.140 1.00 95.69 395 GLY A O 1
ATOM 3020 N N . LYS A 1 396 ? -6.114 22.725 8.098 1.00 95.69 396 LYS A N 1
ATOM 3021 C CA . LYS A 1 396 ? -6.264 21.620 7.145 1.00 95.69 396 LYS A CA 1
ATOM 3022 C C . LYS A 1 396 ? -4.928 20.904 7.019 1.00 95.69 396 LYS A C 1
ATOM 3024 O O . LYS A 1 396 ? -3.906 21.563 7.162 1.00 95.69 396 LYS A O 1
ATOM 3029 N N . LEU A 1 397 ? -4.963 19.610 6.726 1.00 96.56 397 LEU A N 1
ATOM 3030 C CA . LEU A 1 397 ? -3.764 18.880 6.326 1.00 96.56 397 LEU A CA 1
ATOM 3031 C C . LEU A 1 397 ? -3.507 19.082 4.829 1.00 96.56 397 LEU A C 1
ATOM 3033 O O . LEU A 1 397 ? -4.445 19.097 4.023 1.00 96.56 397 LEU A O 1
ATOM 3037 N N . GLY A 1 398 ? -2.241 19.283 4.486 1.00 95.44 398 GLY A N 1
ATOM 3038 C CA . GLY A 1 398 ? -1.694 19.311 3.137 1.00 95.44 398 GLY A CA 1
ATOM 3039 C C . GLY A 1 398 ? -1.106 17.962 2.694 1.00 95.44 398 GLY A C 1
ATOM 3040 O O . GLY A 1 398 ? -1.134 16.987 3.446 1.00 95.44 398 GLY A O 1
ATOM 3041 N N . PRO A 1 399 ? -0.590 17.890 1.455 1.00 95.06 399 PRO A N 1
ATOM 3042 C CA . PRO A 1 399 ? 0.020 16.678 0.909 1.00 95.06 399 PRO A CA 1
ATOM 3043 C C . PRO A 1 399 ? 1.146 16.135 1.800 1.00 95.06 399 PRO A C 1
ATOM 3045 O O . PRO A 1 399 ? 2.057 16.874 2.159 1.00 95.06 399 PRO A O 1
ATOM 3048 N N . GLY A 1 400 ? 1.078 14.852 2.167 1.00 94.50 400 GLY A N 1
ATOM 3049 C CA . GLY A 1 400 ? 2.076 14.188 3.013 1.00 94.50 400 GLY A CA 1
ATOM 3050 C C . GLY A 1 400 ? 2.161 14.699 4.457 1.00 94.50 400 GLY A C 1
ATOM 3051 O O . GLY A 1 400 ? 3.098 14.338 5.175 1.00 94.50 400 GLY A O 1
ATOM 3052 N N . GLU A 1 401 ? 1.233 15.557 4.894 1.00 97.06 401 GLU A N 1
ATOM 3053 C CA . GLU A 1 401 ? 1.218 16.076 6.259 1.00 97.06 401 GLU A CA 1
ATOM 3054 C C . GLU A 1 401 ? 0.537 15.120 7.237 1.00 97.06 401 GLU A C 1
ATOM 3056 O O . GLU A 1 401 ? -0.376 14.363 6.886 1.00 97.06 401 GLU A O 1
ATOM 3061 N N . MET A 1 402 ? 0.942 15.213 8.505 1.00 97.12 402 MET A N 1
ATOM 3062 C CA . MET A 1 402 ? 0.294 14.494 9.594 1.00 97.12 402 MET A CA 1
ATOM 3063 C C . MET A 1 402 ? 0.064 15.348 10.841 1.00 97.12 402 MET A C 1
ATOM 3065 O O . MET A 1 402 ? 0.746 16.340 11.090 1.00 97.12 402 MET A O 1
ATOM 3069 N N . LEU A 1 403 ? -0.899 14.910 11.644 1.00 96.94 403 LEU A N 1
ATOM 3070 C CA . LEU A 1 403 ? -1.298 15.476 12.927 1.00 96.94 403 LEU A CA 1
ATOM 3071 C C . LEU A 1 403 ? -1.433 14.338 13.935 1.00 96.94 403 LEU A C 1
ATOM 3073 O O . LEU A 1 403 ? -1.967 13.281 13.593 1.00 96.94 403 LEU A O 1
ATOM 3077 N N . CYS A 1 404 ? -1.023 14.549 15.180 1.00 97.88 404 CYS A N 1
ATOM 3078 C CA . CYS A 1 404 ? -1.193 13.563 16.242 1.00 97.88 404 CYS A CA 1
ATOM 3079 C C . CYS A 1 404 ? -1.574 14.246 17.554 1.00 97.88 404 CYS A C 1
ATOM 3081 O O . CYS A 1 404 ? -0.984 15.250 17.925 1.00 97.88 404 CYS A O 1
ATOM 3083 N N . VAL A 1 405 ? -2.545 13.693 18.271 1.00 97.94 405 VAL A N 1
ATOM 3084 C CA . VAL A 1 405 ? -2.826 14.019 19.667 1.00 97.94 405 VAL A CA 1
ATOM 3085 C C . VAL A 1 405 ? -2.109 12.988 20.523 1.00 97.94 405 VAL A C 1
ATOM 3087 O O . VAL A 1 405 ? -2.432 11.799 20.480 1.00 97.94 405 VAL A O 1
ATOM 3090 N N . ASP A 1 406 ? -1.118 13.455 21.267 1.00 95.69 406 ASP A N 1
ATOM 3091 C CA . ASP A 1 406 ? -0.310 12.684 22.194 1.00 95.69 406 ASP A CA 1
ATOM 3092 C C . ASP A 1 406 ? -0.405 13.305 23.600 1.00 95.69 406 ASP A C 1
ATOM 3094 O O . ASP A 1 406 ? 0.285 14.287 23.902 1.00 95.69 406 ASP A O 1
ATOM 3098 N N . PRO A 1 407 ? -1.268 12.756 24.476 1.00 93.12 407 PRO A N 1
ATOM 3099 C CA . PRO A 1 407 ? -1.430 13.255 25.839 1.00 93.12 407 PRO A CA 1
ATOM 3100 C C . PRO A 1 407 ? -0.130 13.266 26.655 1.00 93.12 407 PRO A C 1
ATOM 3102 O O . PRO A 1 407 ? 0.018 14.094 27.552 1.00 93.12 407 PRO A O 1
ATOM 3105 N N . GLU A 1 408 ? 0.822 12.379 26.345 1.00 88.81 408 GLU A N 1
ATOM 3106 C CA . GLU A 1 408 ? 2.108 12.288 27.050 1.00 88.81 408 GLU A CA 1
ATOM 3107 C C . GLU A 1 408 ? 3.061 13.431 26.664 1.00 88.81 408 GLU A C 1
ATOM 3109 O O . GLU A 1 408 ? 3.902 13.831 27.468 1.00 88.81 408 GLU A O 1
ATOM 3114 N N . HIS A 1 409 ? 2.902 13.998 25.464 1.00 84.19 409 HIS A N 1
ATOM 3115 C CA . HIS A 1 409 ? 3.766 15.045 24.906 1.00 84.19 409 HIS A CA 1
ATOM 3116 C C . HIS A 1 409 ? 3.074 16.416 24.823 1.00 84.19 409 HIS A C 1
ATOM 3118 O O . HIS A 1 409 ? 3.428 17.257 24.000 1.00 84.19 409 HIS A O 1
ATOM 3124 N N . GLY A 1 410 ? 2.102 16.672 25.702 1.00 81.19 410 GLY A N 1
ATOM 3125 C CA . GLY A 1 410 ? 1.462 17.987 25.824 1.00 81.19 410 GLY A CA 1
ATOM 3126 C C . GLY A 1 410 ? 0.292 18.230 24.865 1.00 81.19 410 GLY A C 1
ATOM 3127 O O . GLY A 1 410 ? -0.141 19.374 24.717 1.00 81.19 410 GLY A O 1
ATOM 3128 N N . GLY A 1 411 ? -0.252 17.179 24.245 1.00 91.12 411 GLY A N 1
ATOM 3129 C CA . GLY A 1 411 ? -1.463 17.242 23.432 1.00 91.12 411 GLY A CA 1
ATOM 3130 C C . GLY A 1 411 ? -1.177 17.229 21.936 1.00 91.12 411 GLY A C 1
ATOM 3131 O O . GLY A 1 411 ? -0.799 16.201 21.390 1.00 91.12 411 GLY A O 1
ATOM 3132 N N . LEU A 1 412 ? -1.450 18.327 21.231 1.00 95.50 412 LEU A N 1
ATOM 3133 C CA . LEU A 1 412 ? -1.381 18.346 19.768 1.00 95.50 412 LEU A CA 1
ATOM 3134 C C . LEU A 1 412 ? 0.053 18.494 19.245 1.00 95.50 412 LEU A C 1
ATOM 3136 O O . LEU A 1 412 ? 0.676 19.536 19.428 1.00 95.50 412 LEU A O 1
ATOM 3140 N N . GLU A 1 413 ? 0.511 17.507 18.485 1.00 95.81 413 GLU A N 1
ATOM 3141 C CA . GLU A 1 413 ? 1.709 17.568 17.654 1.00 95.81 413 GLU A CA 1
ATOM 3142 C C . GLU A 1 413 ? 1.326 17.758 16.176 1.00 95.81 413 GLU A C 1
ATOM 3144 O O . GLU A 1 413 ? 0.520 17.008 15.615 1.00 95.81 413 GLU A O 1
ATOM 3149 N N . GLU A 1 414 ? 1.917 18.769 15.538 1.00 95.94 414 GLU A N 1
ATOM 3150 C CA . GLU A 1 414 ? 1.744 19.078 14.113 1.00 95.94 414 GLU A CA 1
ATOM 3151 C C . GLU A 1 414 ? 2.910 18.520 13.273 1.00 95.94 414 GLU A C 1
ATOM 3153 O O . GLU A 1 414 ? 3.925 18.063 13.806 1.00 95.94 414 GLU A O 1
ATOM 3158 N N . ASN A 1 415 ? 2.748 18.553 11.948 1.00 96.12 415 ASN A N 1
ATOM 3159 C CA . ASN A 1 415 ? 3.606 17.901 10.957 1.00 96.12 415 ASN A CA 1
ATOM 3160 C C . ASN A 1 415 ? 5.115 18.042 11.216 1.00 96.12 415 ASN A C 1
ATOM 3162 O O . ASN A 1 415 ? 5.817 17.038 11.336 1.00 96.12 415 ASN A O 1
ATOM 3166 N N . ASP A 1 416 ? 5.602 19.278 11.326 1.00 94.88 416 ASP A N 1
ATOM 3167 C CA . ASP A 1 416 ? 7.039 19.560 11.391 1.00 94.88 416 ASP A CA 1
ATOM 3168 C C . ASP A 1 416 ? 7.657 19.035 12.689 1.00 94.88 416 ASP A C 1
ATOM 3170 O O . ASP A 1 416 ? 8.751 18.472 12.676 1.00 94.88 416 ASP A O 1
ATOM 3174 N N . ALA A 1 417 ? 6.931 19.148 13.807 1.00 95.31 417 ALA A N 1
ATOM 3175 C CA . ALA A 1 417 ? 7.368 18.620 15.095 1.00 95.31 417 ALA A CA 1
ATOM 3176 C C . ALA A 1 417 ? 7.462 17.089 15.064 1.00 95.31 417 ALA A C 1
ATOM 3178 O O . ALA A 1 417 ? 8.444 16.517 15.543 1.00 95.31 417 ALA A O 1
ATOM 3179 N N . ILE A 1 418 ? 6.478 16.425 14.446 1.00 96.06 418 ILE A N 1
ATOM 3180 C CA . ILE A 1 418 ? 6.479 14.967 14.305 1.00 96.06 418 ILE A CA 1
ATOM 3181 C C . ILE A 1 418 ? 7.653 14.523 13.431 1.00 96.06 418 ILE A C 1
ATOM 3183 O O . ILE A 1 418 ? 8.443 13.684 13.861 1.00 96.06 418 ILE A O 1
ATOM 3187 N N . LYS A 1 419 ? 7.803 15.098 12.233 1.00 95.94 419 LYS A N 1
ATOM 3188 C CA . LYS A 1 419 ? 8.847 14.710 11.272 1.00 95.94 419 LYS A CA 1
ATOM 3189 C C . LYS A 1 419 ? 10.250 14.983 11.799 1.00 95.94 419 LYS A C 1
ATOM 3191 O O . LYS A 1 419 ? 11.102 14.105 11.707 1.00 95.94 419 LYS A O 1
ATOM 3196 N N . THR A 1 420 ? 10.469 16.135 12.432 1.00 95.94 420 THR A N 1
ATOM 3197 C CA . THR A 1 420 ? 11.756 16.470 13.064 1.00 95.94 420 THR A CA 1
ATOM 3198 C C . THR A 1 420 ? 12.107 15.458 14.152 1.00 95.94 420 THR A C 1
ATOM 3200 O O . THR A 1 420 ? 13.229 14.958 14.204 1.00 95.94 420 THR A O 1
ATOM 3203 N N . ARG A 1 421 ? 11.138 15.093 15.003 1.00 95.06 421 ARG A N 1
ATOM 3204 C CA . ARG A 1 421 ? 11.357 14.103 16.062 1.00 95.06 421 ARG A CA 1
ATOM 3205 C C . ARG A 1 421 ? 11.630 12.712 15.497 1.00 95.06 421 ARG A C 1
ATOM 3207 O O . ARG A 1 421 ? 12.509 12.038 16.018 1.00 95.06 421 ARG A O 1
ATOM 3214 N N . LEU A 1 422 ? 10.911 12.288 14.454 1.00 96.38 422 LEU A N 1
ATOM 3215 C CA . LEU A 1 422 ? 11.147 11.007 13.777 1.00 96.38 422 LEU A CA 1
ATOM 3216 C C . LEU A 1 422 ? 12.534 10.957 13.126 1.00 96.38 422 LEU A C 1
ATOM 3218 O O . LEU A 1 422 ? 13.249 9.971 13.291 1.00 96.38 422 LEU A O 1
ATOM 3222 N N . ALA A 1 423 ? 12.934 12.031 12.445 1.00 97.12 423 ALA A N 1
ATOM 3223 C CA . ALA A 1 423 ? 14.247 12.157 11.822 1.00 97.12 423 ALA A CA 1
ATOM 3224 C C . ALA A 1 423 ? 15.396 12.154 12.840 1.00 97.12 423 ALA A C 1
ATOM 3226 O O . ALA A 1 423 ? 16.474 11.651 12.544 1.00 97.12 423 ALA A O 1
ATOM 3227 N N . ALA A 1 424 ? 15.154 12.656 14.053 1.00 96.56 424 ALA A N 1
ATOM 3228 C CA . ALA A 1 424 ? 16.137 12.692 15.131 1.00 96.56 424 ALA A CA 1
ATOM 3229 C C . ALA A 1 424 ? 16.252 11.383 15.940 1.00 96.56 424 ALA A C 1
ATOM 3231 O O . ALA A 1 424 ? 17.090 11.311 16.837 1.00 96.56 424 ALA A O 1
ATOM 3232 N N . GLN A 1 425 ? 15.423 10.362 15.672 1.00 95.25 425 GLN A N 1
ATOM 3233 C CA . GLN A 1 425 ? 15.449 9.102 16.435 1.00 95.25 425 GLN A CA 1
ATOM 3234 C C . GLN A 1 425 ? 16.760 8.336 16.262 1.00 95.25 425 GLN A C 1
ATOM 3236 O O . GLN A 1 425 ? 17.244 7.731 17.212 1.00 95.25 425 GLN A O 1
ATOM 3241 N N . GLU A 1 426 ? 17.309 8.352 15.051 1.00 96.25 426 GLU A N 1
ATOM 3242 C CA . GLU A 1 426 ? 18.477 7.568 14.666 1.00 96.25 426 GLU A CA 1
ATOM 3243 C C . GLU A 1 426 ? 19.340 8.366 13.676 1.00 96.25 426 GLU A C 1
ATOM 3245 O O . GLU A 1 426 ? 18.833 9.259 12.992 1.00 96.25 426 GLU A O 1
ATOM 3250 N N . PRO A 1 427 ? 20.642 8.062 13.547 1.00 96.75 427 PRO A N 1
ATOM 3251 C CA . PRO A 1 427 ? 21.542 8.777 12.647 1.00 96.75 427 PRO A CA 1
ATOM 3252 C C . PRO A 1 427 ? 21.386 8.304 11.187 1.00 96.75 427 PRO A C 1
ATOM 3254 O O . PRO A 1 427 ? 22.334 7.795 10.587 1.00 96.75 427 PRO A O 1
ATOM 3257 N N . TYR A 1 428 ? 20.191 8.472 10.609 1.00 97.56 428 TYR A N 1
ATOM 3258 C CA . TYR A 1 428 ? 19.840 7.971 9.272 1.00 97.56 428 TYR A CA 1
ATOM 3259 C C . TYR A 1 428 ? 20.795 8.452 8.173 1.00 97.56 428 TYR A C 1
ATOM 3261 O O . TYR A 1 428 ? 21.250 7.635 7.374 1.00 97.56 428 TYR A O 1
ATOM 3269 N N . GLY A 1 429 ? 21.150 9.743 8.167 1.00 97.06 429 GLY A N 1
ATOM 3270 C CA . GLY A 1 429 ? 22.079 10.318 7.187 1.00 97.06 429 GLY A CA 1
ATOM 3271 C C . GLY A 1 429 ? 23.445 9.636 7.207 1.00 97.06 429 GLY A C 1
ATOM 3272 O O . GLY A 1 429 ? 23.942 9.206 6.171 1.00 97.06 429 GLY A O 1
ATOM 3273 N N . ARG A 1 430 ? 23.994 9.390 8.403 1.00 97.50 430 ARG A N 1
ATOM 3274 C CA . ARG A 1 430 ? 25.262 8.666 8.560 1.00 97.50 430 ARG A CA 1
ATOM 3275 C C . ARG A 1 430 ? 25.172 7.232 8.035 1.00 97.50 430 ARG A C 1
ATOM 3277 O O . ARG A 1 430 ? 26.091 6.762 7.381 1.00 97.50 430 ARG A O 1
ATOM 3284 N N . TRP A 1 431 ? 24.082 6.518 8.320 1.00 97.31 431 TRP A N 1
ATOM 3285 C CA . TRP A 1 431 ? 23.908 5.153 7.809 1.00 97.31 431 TRP A CA 1
ATOM 3286 C C . TRP A 1 431 ? 23.815 5.107 6.285 1.00 97.31 431 TRP A C 1
ATOM 3288 O O . TRP A 1 431 ? 24.332 4.175 5.676 1.00 97.31 431 TRP A O 1
ATOM 3298 N N . LEU A 1 432 ? 23.177 6.107 5.675 1.00 96.88 432 LEU A N 1
ATOM 3299 C CA . LEU A 1 432 ? 23.124 6.248 4.224 1.00 96.88 432 LEU A CA 1
ATOM 3300 C C . LEU A 1 432 ? 24.509 6.535 3.640 1.00 96.88 432 LEU A C 1
ATOM 3302 O O . LEU A 1 432 ? 24.895 5.877 2.682 1.00 96.88 432 LEU A O 1
ATOM 3306 N N . GLU A 1 433 ? 25.264 7.465 4.226 1.00 96.44 433 GLU A N 1
ATOM 3307 C CA . GLU A 1 433 ? 26.636 7.777 3.802 1.00 96.44 433 GLU A CA 1
ATOM 3308 C C . GLU A 1 433 ? 27.575 6.566 3.915 1.00 96.44 433 GLU A C 1
ATOM 3310 O O . GLU A 1 433 ? 28.398 6.342 3.027 1.00 96.44 433 GLU A O 1
ATOM 3315 N N . ASP A 1 434 ? 27.435 5.778 4.985 1.00 95.19 434 ASP A N 1
ATOM 3316 C CA . ASP A 1 434 ? 28.305 4.635 5.269 1.00 95.19 434 ASP A CA 1
ATOM 3317 C C . ASP A 1 434 ? 27.987 3.401 4.391 1.00 95.19 434 ASP A C 1
ATOM 3319 O O . ASP A 1 434 ? 28.901 2.647 4.051 1.00 95.19 434 ASP A O 1
ATOM 3323 N N . GLU A 1 435 ? 26.713 3.143 4.056 1.00 95.81 435 GLU A N 1
ATOM 3324 C CA . GLU A 1 435 ? 26.281 1.849 3.484 1.00 95.81 435 GLU A CA 1
ATOM 3325 C C . GLU A 1 435 ? 25.553 1.940 2.127 1.00 95.81 435 GLU A C 1
ATOM 3327 O O . GLU A 1 435 ? 25.553 0.947 1.392 1.00 95.81 435 GLU A O 1
ATOM 3332 N N . LEU A 1 436 ? 24.936 3.076 1.766 1.00 96.44 436 LEU A N 1
ATOM 3333 C CA . LEU A 1 436 ? 24.198 3.203 0.503 1.00 96.44 436 LEU A CA 1
ATOM 3334 C C . LEU A 1 436 ? 25.146 3.586 -0.636 1.00 96.44 436 LEU A C 1
ATOM 3336 O O . LEU A 1 436 ? 25.619 4.718 -0.734 1.00 96.44 436 LEU A O 1
ATOM 3340 N N . GLN A 1 437 ? 25.371 2.657 -1.562 1.00 95.62 437 GLN A N 1
ATOM 3341 C CA . GLN A 1 437 ? 26.222 2.901 -2.721 1.00 95.62 437 GLN A CA 1
ATOM 3342 C C . GLN A 1 437 ? 25.407 3.506 -3.871 1.00 95.62 437 GLN A C 1
ATOM 3344 O O . GLN A 1 437 ? 24.455 2.899 -4.352 1.00 95.62 437 GLN A O 1
ATOM 3349 N N . SER A 1 438 ? 25.799 4.679 -4.368 1.00 94.81 438 SER A N 1
ATOM 3350 C CA . SER A 1 438 ? 25.245 5.224 -5.614 1.00 94.81 438 SER A CA 1
ATOM 3351 C C . SER A 1 438 ? 25.994 4.646 -6.812 1.00 94.81 438 SER A C 1
ATOM 3353 O O . SER A 1 438 ? 27.228 4.635 -6.812 1.00 94.81 438 SER A O 1
ATOM 3355 N N . LEU A 1 439 ? 25.273 4.182 -7.832 1.00 94.81 439 LEU A N 1
ATOM 3356 C CA . LEU A 1 439 ? 25.865 3.690 -9.075 1.00 94.81 439 LEU A CA 1
ATOM 3357 C C . LEU A 1 439 ? 25.298 4.448 -10.278 1.00 94.81 439 LEU A C 1
ATOM 3359 O O . LEU A 1 439 ? 24.086 4.607 -10.411 1.00 94.81 439 LEU A O 1
ATOM 3363 N N . ASP A 1 440 ? 26.196 4.900 -11.153 1.00 92.25 440 ASP A N 1
ATOM 3364 C CA . ASP A 1 440 ? 25.838 5.584 -12.393 1.00 92.25 440 ASP A CA 1
ATOM 3365 C C . ASP A 1 440 ? 25.199 4.613 -13.402 1.00 92.25 440 ASP A C 1
ATOM 3367 O O . ASP A 1 440 ? 25.535 3.426 -13.466 1.00 92.25 440 ASP A O 1
ATOM 3371 N N . THR A 1 441 ? 24.276 5.119 -14.219 1.00 92.50 441 THR A N 1
ATOM 3372 C CA . THR A 1 441 ? 23.565 4.328 -15.236 1.00 92.50 441 THR A CA 1
ATOM 3373 C C . THR A 1 441 ? 24.446 3.904 -16.416 1.00 92.50 441 THR A C 1
ATOM 3375 O O . THR A 1 441 ? 24.017 3.107 -17.258 1.00 92.50 441 THR A O 1
ATOM 3378 N N . GLY A 1 442 ? 25.677 4.408 -16.478 1.00 94.00 442 GLY A N 1
ATOM 3379 C CA . GLY A 1 442 ? 26.628 4.254 -17.564 1.00 94.00 442 GLY A CA 1
ATOM 3380 C C . GLY A 1 442 ? 26.520 5.366 -18.603 1.00 94.00 442 GLY A C 1
ATOM 3381 O O . GLY A 1 442 ? 25.668 6.248 -18.538 1.00 94.00 442 GLY A O 1
ATOM 3382 N N . GLU A 1 443 ? 27.374 5.266 -19.614 1.00 93.62 443 GLU A N 1
ATOM 3383 C CA . GLU A 1 443 ? 27.437 6.197 -20.739 1.00 93.62 443 GLU A CA 1
ATOM 3384 C C . GLU A 1 443 ? 26.959 5.563 -22.059 1.00 93.62 443 GLU A C 1
ATOM 3386 O O . GLU A 1 443 ? 27.129 4.347 -22.250 1.00 93.62 443 GLU A O 1
ATOM 3391 N N . PRO A 1 444 ? 26.432 6.378 -22.999 1.00 91.31 444 PRO A N 1
ATOM 3392 C CA . PRO A 1 444 ? 26.103 5.956 -24.360 1.00 91.31 444 PRO A CA 1
ATOM 3393 C C . PRO A 1 444 ? 27.238 5.200 -25.063 1.00 91.31 444 PRO A C 1
ATOM 3395 O O . PRO A 1 444 ? 28.404 5.583 -24.989 1.00 91.31 444 PRO A O 1
ATOM 3398 N N . ASP A 1 445 ? 26.887 4.144 -25.802 1.00 86.88 445 ASP A N 1
ATOM 3399 C CA . ASP A 1 445 ? 27.870 3.269 -26.448 1.00 86.88 445 ASP A CA 1
ATOM 3400 C C . ASP A 1 445 ? 28.253 3.766 -27.854 1.00 86.88 445 ASP A C 1
ATOM 3402 O O . ASP A 1 445 ? 27.403 3.977 -28.729 1.00 86.88 445 ASP A O 1
ATOM 3406 N N . GLU A 1 446 ? 29.558 3.892 -28.093 1.00 78.38 446 GLU A N 1
ATOM 3407 C CA . GLU A 1 446 ? 30.180 4.305 -29.353 1.00 78.38 446 GLU A CA 1
ATOM 3408 C C . GLU A 1 446 ? 30.739 3.136 -30.192 1.00 78.38 446 GLU A C 1
ATOM 3410 O O . GLU A 1 446 ? 31.358 3.358 -31.232 1.00 78.38 446 GLU A O 1
ATOM 3415 N N . THR A 1 447 ? 30.449 1.870 -29.871 1.00 80.19 447 THR A N 1
ATOM 3416 C CA . THR A 1 447 ? 30.826 0.681 -30.676 1.00 80.19 447 THR A CA 1
ATOM 3417 C C . THR A 1 447 ? 29.724 0.165 -31.629 1.00 80.19 447 THR A C 1
ATOM 3419 O O . THR A 1 447 ? 28.587 -0.071 -31.222 1.00 80.19 447 THR A O 1
ATOM 3422 N N . VAL A 1 448 ? 29.970 0.088 -32.947 1.00 74.94 448 VAL A N 1
ATOM 3423 C CA . VAL A 1 448 ? 28.917 -0.345 -33.901 1.00 74.94 448 VAL A CA 1
ATOM 3424 C C . VAL A 1 448 ? 28.721 -1.855 -33.780 1.00 74.94 448 VAL A C 1
ATOM 3426 O O . VAL A 1 448 ? 29.683 -2.609 -33.904 1.00 74.94 448 VAL A O 1
ATOM 3429 N N . MET A 1 449 ? 27.476 -2.305 -33.603 1.00 84.31 449 MET A N 1
ATOM 3430 C CA . MET A 1 449 ? 27.148 -3.732 -33.555 1.00 84.31 449 MET A CA 1
ATOM 3431 C C . MET A 1 449 ? 27.311 -4.386 -34.946 1.00 84.31 449 MET A C 1
ATOM 3433 O O . MET A 1 449 ? 26.611 -3.977 -35.877 1.00 84.31 449 MET A O 1
ATOM 3437 N N . PRO A 1 450 ? 28.181 -5.403 -35.120 1.00 78.19 450 PRO A N 1
ATOM 3438 C CA . PRO A 1 450 ? 28.480 -5.975 -36.440 1.00 78.19 450 PRO A CA 1
ATOM 3439 C C . PRO A 1 450 ? 27.302 -6.682 -37.135 1.00 78.19 450 PRO A C 1
ATOM 3441 O O . PRO A 1 450 ? 27.193 -6.631 -38.357 1.00 78.19 450 PRO A O 1
ATOM 3444 N N . ASP A 1 451 ? 26.411 -7.336 -36.384 1.00 86.31 451 ASP A N 1
ATOM 3445 C CA . ASP A 1 451 ? 25.292 -8.155 -36.885 1.00 86.31 451 ASP A CA 1
ATOM 3446 C C . ASP A 1 451 ? 23.915 -7.477 -36.731 1.00 86.31 451 ASP A C 1
ATOM 3448 O O . ASP A 1 451 ? 22.868 -8.135 -36.747 1.00 86.31 451 ASP A O 1
ATOM 3452 N N . LEU A 1 452 ? 23.912 -6.144 -36.624 1.00 91.06 452 LEU A N 1
ATOM 3453 C CA . LEU A 1 452 ? 22.765 -5.330 -36.217 1.00 91.06 452 LEU A CA 1
ATOM 3454 C C . LEU A 1 452 ? 21.453 -5.686 -36.940 1.00 91.06 452 LEU A C 1
ATOM 3456 O O . LEU A 1 452 ? 20.440 -5.928 -36.291 1.00 91.06 452 LEU A O 1
ATOM 3460 N N . VAL A 1 453 ? 21.460 -5.746 -38.276 1.00 92.12 453 VAL A N 1
ATOM 3461 C CA . VAL A 1 453 ? 20.237 -5.945 -39.081 1.00 92.12 453 VAL A CA 1
ATOM 3462 C C . VAL A 1 453 ? 19.665 -7.355 -38.928 1.00 92.12 453 VAL A C 1
ATOM 3464 O O . VAL A 1 453 ? 18.451 -7.525 -38.801 1.00 92.12 453 VAL A O 1
ATOM 3467 N N . ALA A 1 454 ? 20.524 -8.378 -38.920 1.00 91.62 454 ALA A N 1
ATOM 3468 C CA . ALA A 1 454 ? 20.089 -9.760 -38.720 1.00 91.62 454 ALA A CA 1
ATOM 3469 C C . ALA A 1 454 ? 19.455 -9.925 -37.333 1.00 91.62 454 ALA A C 1
ATOM 3471 O O . ALA A 1 454 ? 18.429 -10.591 -37.174 1.00 91.62 454 ALA A O 1
ATOM 3472 N N . ARG A 1 455 ? 20.030 -9.244 -36.342 1.00 93.31 455 ARG A N 1
ATOM 3473 C CA . ARG A 1 455 ? 19.555 -9.264 -34.967 1.00 93.31 455 ARG A CA 1
ATOM 3474 C C . ARG A 1 455 ? 18.248 -8.492 -34.785 1.00 93.31 455 ARG A C 1
ATOM 3476 O O . ARG A 1 455 ? 17.312 -9.026 -34.201 1.00 93.31 455 ARG A O 1
ATOM 3483 N N . GLN A 1 456 ? 18.122 -7.309 -35.387 1.00 94.69 456 GLN A N 1
ATOM 3484 C CA . GLN A 1 456 ? 16.860 -6.559 -35.486 1.00 94.69 456 GLN A CA 1
ATOM 3485 C C . GLN A 1 456 ? 15.735 -7.424 -36.064 1.00 94.69 456 GLN A C 1
ATOM 3487 O O . GLN A 1 456 ? 14.642 -7.469 -35.501 1.00 94.69 456 GLN A O 1
ATOM 3492 N N . ALA A 1 457 ? 16.009 -8.163 -37.142 1.00 92.06 457 ALA A N 1
ATOM 3493 C CA . ALA A 1 457 ? 15.029 -9.065 -37.737 1.00 92.06 457 ALA A CA 1
ATOM 3494 C C . ALA A 1 457 ? 14.636 -10.213 -36.787 1.00 92.06 457 ALA A C 1
ATOM 3496 O O . ALA A 1 457 ? 13.450 -10.522 -36.670 1.00 92.06 457 ALA A O 1
ATOM 3497 N N . ALA A 1 458 ? 15.598 -10.810 -36.074 1.00 91.38 458 ALA A N 1
ATOM 3498 C CA . ALA A 1 458 ? 15.341 -11.890 -35.117 1.00 91.38 458 ALA A CA 1
ATOM 3499 C C . ALA A 1 458 ? 14.466 -11.447 -33.927 1.00 91.38 458 ALA A C 1
ATOM 3501 O O . ALA A 1 458 ? 13.609 -12.207 -33.482 1.00 91.38 458 ALA A O 1
ATOM 3502 N N . PHE A 1 459 ? 14.638 -10.210 -33.454 1.00 93.81 459 PHE A N 1
ATOM 3503 C CA . PHE A 1 459 ? 13.837 -9.611 -32.375 1.00 93.81 459 PHE A CA 1
ATOM 3504 C C . PHE A 1 459 ? 12.584 -8.863 -32.876 1.00 93.81 459 PHE A C 1
ATOM 3506 O O . PHE A 1 459 ? 11.905 -8.164 -32.116 1.00 93.81 459 PHE A O 1
ATOM 3513 N N . GLY A 1 460 ? 12.253 -9.014 -34.162 1.00 92.38 460 GLY A N 1
ATOM 3514 C CA . GLY A 1 460 ? 11.010 -8.522 -34.749 1.00 92.38 460 GLY A CA 1
ATOM 3515 C C . GLY A 1 460 ? 10.922 -7.003 -34.877 1.00 92.38 460 GLY A C 1
ATOM 3516 O O . GLY A 1 460 ? 9.821 -6.472 -34.767 1.00 92.38 460 GLY A O 1
ATOM 3517 N N . TYR A 1 461 ? 12.044 -6.305 -35.068 1.00 94.50 461 TYR A N 1
ATOM 3518 C CA . TYR A 1 461 ? 12.045 -4.881 -35.409 1.00 94.50 461 TYR A CA 1
ATOM 3519 C C . TYR A 1 461 ? 11.544 -4.683 -36.840 1.00 94.50 461 TYR A C 1
ATOM 3521 O O . TYR A 1 461 ? 11.914 -5.409 -37.766 1.00 94.50 461 TYR A O 1
ATOM 3529 N N . THR A 1 462 ? 10.745 -3.644 -37.036 1.00 92.50 462 THR A N 1
ATOM 3530 C CA . THR A 1 462 ? 10.131 -3.300 -38.316 1.00 92.50 462 THR A CA 1
ATOM 3531 C C . THR A 1 462 ? 10.551 -1.908 -38.775 1.00 92.50 462 THR A C 1
ATOM 3533 O O . THR A 1 462 ? 10.858 -1.017 -37.982 1.00 92.50 462 THR A O 1
ATOM 3536 N N . LYS A 1 463 ? 10.538 -1.685 -40.094 1.00 91.19 463 LYS A N 1
ATOM 3537 C CA . LYS A 1 463 ? 10.839 -0.366 -40.679 1.00 91.19 463 LYS A CA 1
ATOM 3538 C C . LYS A 1 463 ? 9.865 0.722 -40.211 1.00 91.19 463 LYS A C 1
ATOM 3540 O O . LYS A 1 463 ? 10.249 1.890 -40.134 1.00 91.19 463 LYS A O 1
ATOM 3545 N N . GLU A 1 464 ? 8.624 0.338 -39.918 1.00 89.69 464 GLU A N 1
ATOM 3546 C CA . GLU A 1 464 ? 7.600 1.233 -39.385 1.00 89.69 464 GLU A CA 1
ATOM 3547 C C . GLU A 1 464 ? 7.990 1.722 -37.989 1.00 89.69 464 GLU A C 1
ATOM 3549 O O . GLU A 1 464 ? 8.103 2.931 -37.808 1.00 89.69 464 GLU A O 1
ATOM 3554 N N . GLU A 1 465 ? 8.328 0.825 -37.054 1.00 91.00 465 GLU A N 1
ATOM 3555 C CA . GLU A 1 465 ? 8.815 1.203 -35.712 1.00 91.00 465 GLU A CA 1
ATOM 3556 C C . GLU A 1 465 ? 10.036 2.136 -35.798 1.00 91.00 465 GLU A C 1
ATOM 3558 O O . GLU A 1 465 ? 10.107 3.147 -35.102 1.00 91.00 465 GLU A O 1
ATOM 3563 N N . PHE A 1 466 ? 10.976 1.869 -36.709 1.00 91.19 466 PHE A N 1
ATOM 3564 C CA . PHE A 1 466 ? 12.131 2.748 -36.925 1.00 91.19 466 PHE A CA 1
ATOM 3565 C C . PHE A 1 466 ? 11.747 4.171 -37.334 1.00 91.19 466 PHE A C 1
ATOM 3567 O O . PHE A 1 466 ? 12.322 5.146 -36.847 1.00 91.19 466 PHE A O 1
ATOM 3574 N N . THR A 1 467 ? 10.799 4.288 -38.258 1.00 89.50 467 THR A N 1
ATOM 3575 C CA . THR A 1 467 ? 10.401 5.571 -38.847 1.00 89.50 467 THR A CA 1
ATOM 3576 C C . THR A 1 467 ? 9.521 6.372 -37.896 1.00 89.50 467 THR A C 1
ATOM 3578 O O . THR A 1 467 ? 9.689 7.584 -37.772 1.00 89.50 467 THR A O 1
ATOM 3581 N N . TYR A 1 468 ? 8.596 5.684 -37.235 1.00 90.81 468 TYR A N 1
ATOM 3582 C CA . TYR A 1 468 ? 7.466 6.271 -36.528 1.00 90.81 468 TYR A CA 1
ATOM 3583 C C . TYR A 1 468 ? 7.630 6.266 -35.006 1.00 90.81 468 TYR A C 1
ATOM 3585 O O . TYR A 1 468 ? 6.995 7.078 -34.344 1.00 90.81 468 TYR A O 1
ATOM 3593 N N . VAL A 1 469 ? 8.501 5.418 -34.449 1.00 92.94 469 VAL A N 1
ATOM 3594 C CA . VAL A 1 469 ? 8.705 5.304 -32.997 1.00 92.94 469 VAL A CA 1
ATOM 3595 C C . VAL A 1 469 ? 10.125 5.683 -32.593 1.00 92.94 469 VAL A C 1
ATOM 3597 O O . VAL A 1 469 ? 10.328 6.690 -31.916 1.00 92.94 469 VAL A O 1
ATOM 3600 N N . LEU A 1 470 ? 11.124 4.940 -33.070 1.00 93.12 470 LEU A N 1
ATOM 3601 C CA . LEU A 1 470 ? 12.511 5.099 -32.623 1.00 93.12 470 LEU A CA 1
ATOM 3602 C C . LEU A 1 470 ? 13.127 6.429 -33.070 1.00 93.12 470 LEU A C 1
ATOM 3604 O O . LEU A 1 470 ? 13.773 7.106 -32.274 1.00 93.12 470 LEU A O 1
ATOM 3608 N N . ARG A 1 471 ? 12.908 6.843 -34.326 1.00 91.38 471 ARG A N 1
ATOM 3609 C CA . ARG A 1 471 ? 13.440 8.117 -34.836 1.00 91.38 471 ARG A CA 1
ATOM 3610 C C . ARG A 1 471 ? 12.888 9.336 -34.074 1.00 91.38 471 ARG A C 1
ATOM 3612 O O . ARG A 1 471 ? 13.707 10.174 -33.690 1.00 91.38 471 ARG A O 1
ATOM 3619 N N . PRO A 1 472 ? 11.568 9.481 -33.835 1.00 92.00 472 PRO A N 1
ATOM 3620 C CA . PRO A 1 472 ? 11.045 10.559 -32.995 1.00 92.00 472 PRO A CA 1
ATOM 3621 C C . PRO A 1 472 ? 11.637 10.578 -31.585 1.00 92.00 472 PRO A C 1
ATOM 3623 O O . PRO A 1 472 ? 12.075 11.640 -31.146 1.00 92.00 472 PRO A O 1
ATOM 3626 N N . MET A 1 473 ? 11.742 9.419 -30.926 1.00 93.62 473 MET A N 1
ATOM 3627 C CA . MET A 1 473 ? 12.333 9.320 -29.586 1.00 93.62 473 MET A CA 1
ATOM 3628 C C . MET A 1 473 ? 13.798 9.768 -29.570 1.00 93.62 473 MET A C 1
ATOM 3630 O O . MET A 1 473 ? 14.169 10.576 -28.726 1.00 93.62 473 MET A O 1
ATOM 3634 N N . ALA A 1 474 ? 14.599 9.335 -30.550 1.00 92.06 474 ALA A N 1
ATOM 3635 C CA . ALA A 1 474 ? 15.994 9.760 -30.705 1.00 92.06 474 ALA A CA 1
ATOM 3636 C C . ALA A 1 474 ? 16.148 11.265 -30.974 1.00 92.06 474 ALA A C 1
ATOM 3638 O O . ALA A 1 474 ? 17.113 11.894 -30.553 1.00 92.06 474 ALA A O 1
ATOM 3639 N N . THR A 1 475 ? 15.219 11.844 -31.741 1.00 90.56 475 THR A N 1
ATOM 3640 C CA . THR A 1 475 ? 15.341 13.233 -32.205 1.00 90.56 475 THR A CA 1
ATOM 3641 C C . THR A 1 475 ? 14.833 14.227 -31.166 1.00 90.56 475 THR A C 1
ATOM 3643 O O . THR A 1 475 ? 15.425 15.285 -30.992 1.00 90.56 475 THR A O 1
ATOM 3646 N N . GLN A 1 476 ? 13.704 13.920 -30.522 1.00 89.62 476 GLN A N 1
ATOM 3647 C CA . GLN A 1 476 ? 12.951 14.870 -29.694 1.00 89.62 476 GLN A CA 1
ATOM 3648 C C . GLN A 1 476 ? 13.031 14.566 -28.197 1.00 89.62 476 GLN A C 1
ATOM 3650 O O . GLN A 1 476 ? 12.557 15.372 -27.396 1.00 89.62 476 GLN A O 1
ATOM 3655 N N . GLY A 1 477 ? 13.541 13.393 -27.817 1.00 91.38 477 GLY A N 1
ATOM 3656 C CA . GLY A 1 477 ? 13.511 12.926 -26.435 1.00 91.38 477 GLY A CA 1
ATOM 3657 C C . GLY A 1 477 ? 12.100 12.683 -25.901 1.00 91.38 477 GLY A C 1
ATOM 3658 O O . GLY A 1 477 ? 11.871 12.795 -24.703 1.00 91.38 477 GLY A O 1
ATOM 3659 N N . LYS A 1 478 ? 11.133 12.406 -26.788 1.00 90.81 478 LYS A N 1
ATOM 3660 C CA . LYS A 1 478 ? 9.714 12.215 -26.454 1.00 90.81 478 LYS A CA 1
ATOM 3661 C C . LYS A 1 478 ? 9.134 11.019 -27.198 1.00 90.81 478 LYS A C 1
ATOM 3663 O O . LYS A 1 478 ? 9.527 10.735 -28.328 1.00 90.81 478 LYS A O 1
ATOM 3668 N N . GLU A 1 479 ? 8.168 10.344 -26.578 1.00 90.25 479 GLU A N 1
ATOM 3669 C CA . GLU A 1 479 ? 7.355 9.331 -27.260 1.00 90.25 479 GLU A CA 1
ATOM 3670 C C . GLU A 1 479 ? 6.630 9.962 -28.466 1.00 90.25 479 GLU A C 1
ATOM 3672 O O . GLU A 1 479 ? 6.177 11.110 -28.373 1.00 90.25 479 GLU A O 1
ATOM 3677 N N . PRO A 1 480 ? 6.511 9.255 -29.605 1.00 92.00 480 PRO A N 1
ATOM 3678 C CA . PRO A 1 480 ? 5.792 9.774 -30.762 1.00 92.00 480 PRO A CA 1
ATOM 3679 C C . PRO A 1 480 ? 4.310 10.044 -30.468 1.00 92.00 480 PRO A C 1
ATOM 3681 O O . PRO A 1 480 ? 3.658 9.343 -29.695 1.00 92.00 480 PRO A O 1
ATOM 3684 N N . ILE A 1 481 ? 3.755 11.041 -31.158 1.00 91.31 481 ILE A N 1
ATOM 3685 C CA . ILE A 1 481 ? 2.329 11.376 -31.111 1.00 91.31 481 ILE A CA 1
ATOM 3686 C C . ILE A 1 481 ? 1.671 10.915 -32.415 1.00 91.31 481 ILE A C 1
ATOM 3688 O O . ILE A 1 481 ? 2.140 11.251 -33.502 1.00 91.31 481 ILE A O 1
ATOM 3692 N N . PHE A 1 482 ? 0.558 10.188 -32.289 1.00 90.94 482 PHE A N 1
ATOM 3693 C CA . PHE A 1 482 ? -0.300 9.751 -33.395 1.00 90.94 482 PHE A CA 1
ATOM 3694 C C . PHE A 1 482 ? -1.728 10.285 -33.237 1.00 90.94 482 PHE A C 1
ATOM 3696 O O . PHE A 1 482 ? -2.096 10.829 -32.196 1.00 90.94 482 PHE A O 1
ATOM 3703 N N . SER A 1 483 ? -2.537 10.120 -34.282 1.00 91.81 483 SER A N 1
ATOM 3704 C CA . SER A 1 483 ? -3.972 10.411 -34.296 1.00 91.81 483 SER A CA 1
ATOM 3705 C C . SER A 1 483 ? -4.757 9.220 -34.860 1.00 91.81 483 SER A C 1
ATOM 3707 O O . SER A 1 483 ? -4.159 8.289 -35.396 1.00 91.81 483 SER A O 1
ATOM 3709 N N . MET A 1 484 ? -6.093 9.269 -34.755 1.00 94.94 484 MET A N 1
ATOM 3710 C CA . MET A 1 484 ? -7.029 8.165 -35.042 1.00 94.94 484 MET A CA 1
ATOM 3711 C C . MET A 1 484 ? -6.988 7.028 -34.002 1.00 94.94 484 MET A C 1
ATOM 3713 O O . MET A 1 484 ? -6.185 7.042 -33.071 1.00 94.94 484 MET A O 1
ATOM 3717 N N . GLY A 1 485 ? -7.935 6.089 -34.102 1.00 91.94 485 GLY A N 1
ATOM 3718 C CA . GLY A 1 485 ? -7.973 4.891 -33.256 1.00 91.94 485 GLY A CA 1
ATOM 3719 C C . GLY A 1 485 ? -7.105 3.761 -33.813 1.00 91.94 485 GLY A C 1
ATOM 3720 O O . GLY A 1 485 ? -6.818 3.743 -35.006 1.00 91.94 485 GLY A O 1
ATOM 3721 N N . ASP A 1 486 ? -6.727 2.807 -32.957 1.00 90.56 486 ASP A N 1
ATOM 3722 C CA . ASP A 1 486 ? -6.093 1.551 -33.382 1.00 90.56 486 ASP A CA 1
ATOM 3723 C C . ASP A 1 486 ? -7.124 0.687 -34.126 1.00 90.56 486 ASP A C 1
ATOM 3725 O O . ASP A 1 486 ? -8.001 0.073 -33.514 1.00 90.56 486 ASP A O 1
ATOM 3729 N N . ASP A 1 487 ? -7.049 0.695 -35.457 1.00 92.00 487 ASP A N 1
ATOM 3730 C CA . ASP A 1 487 ? -7.904 -0.079 -36.361 1.00 92.00 487 ASP A CA 1
ATOM 3731 C C . ASP A 1 487 ? -7.333 -1.472 -36.671 1.00 92.00 487 ASP A C 1
ATOM 3733 O O . ASP A 1 487 ? -7.929 -2.252 -37.425 1.00 92.00 487 ASP A O 1
ATOM 3737 N N . THR A 1 488 ? -6.190 -1.821 -36.073 1.00 89.69 488 THR A N 1
ATOM 3738 C CA . THR A 1 488 ? -5.553 -3.114 -36.291 1.00 89.69 488 THR A CA 1
ATOM 3739 C C . THR A 1 488 ? -6.257 -4.221 -35.505 1.00 89.69 488 THR A C 1
ATOM 3741 O O . THR A 1 488 ? -6.869 -4.020 -34.455 1.00 89.69 488 THR A O 1
ATOM 3744 N N . ALA A 1 489 ? -6.188 -5.451 -36.020 1.00 89.75 489 ALA A N 1
ATOM 3745 C CA . ALA A 1 489 ? -6.750 -6.597 -35.317 1.00 89.75 489 ALA A CA 1
ATOM 3746 C C . ALA A 1 489 ? -6.046 -6.807 -33.964 1.00 89.75 489 ALA A C 1
ATOM 3748 O O . ALA A 1 489 ? -4.814 -6.768 -33.891 1.00 89.75 489 ALA A O 1
ATOM 3749 N N . LEU A 1 490 ? -6.823 -7.137 -32.922 1.00 90.19 490 LEU A N 1
ATOM 3750 C CA . LEU A 1 490 ? -6.288 -7.579 -31.628 1.00 90.19 490 LEU A CA 1
ATOM 3751 C C . LEU A 1 490 ? -5.198 -8.639 -31.833 1.00 90.19 490 LEU A C 1
ATOM 3753 O O . LEU A 1 490 ? -5.346 -9.508 -32.691 1.00 90.19 490 LEU A O 1
ATOM 3757 N N . SER A 1 491 ? -4.149 -8.634 -31.006 1.00 89.31 491 SER A N 1
ATOM 3758 C CA . SER A 1 491 ? -2.956 -9.476 -31.205 1.00 89.31 491 SER A CA 1
ATOM 3759 C C . SER A 1 491 ? -3.254 -10.962 -31.418 1.00 89.31 491 SER A C 1
ATOM 3761 O O . SER A 1 491 ? -2.596 -11.611 -32.221 1.00 89.31 491 SER A O 1
ATOM 3763 N N . VAL A 1 492 ? -4.284 -11.496 -30.753 1.00 86.56 492 VAL A N 1
ATOM 3764 C CA . VAL A 1 492 ? -4.717 -12.899 -30.893 1.00 86.56 492 VAL A CA 1
ATOM 3765 C C . VAL A 1 492 ? -5.371 -13.218 -32.251 1.00 86.56 492 VAL A C 1
ATOM 3767 O O . VAL A 1 492 ? -5.425 -14.378 -32.652 1.00 86.56 492 VAL A O 1
ATOM 3770 N N . LEU A 1 493 ? -5.883 -12.202 -32.948 1.00 89.38 493 LEU A N 1
ATOM 3771 C CA . LEU A 1 493 ? -6.530 -12.286 -34.262 1.00 89.38 493 LEU A CA 1
ATOM 3772 C C . LEU A 1 493 ? -5.611 -11.825 -35.402 1.00 89.38 493 LEU A C 1
ATOM 3774 O O . LEU A 1 493 ? -5.928 -12.051 -36.571 1.00 89.38 493 LEU A O 1
ATOM 3778 N N . ALA A 1 494 ? -4.492 -11.175 -35.077 1.00 88.19 494 ALA A N 1
ATOM 3779 C CA . ALA A 1 494 ? -3.540 -10.685 -36.056 1.00 88.19 494 ALA A CA 1
ATOM 3780 C C . ALA A 1 494 ? -2.944 -11.845 -36.875 1.00 88.19 494 ALA A C 1
ATOM 3782 O O . ALA A 1 494 ? -2.557 -12.886 -36.346 1.00 88.19 494 ALA A O 1
ATOM 3783 N N . GLN A 1 495 ? -2.875 -11.659 -38.194 1.00 83.38 495 GLN A N 1
ATOM 3784 C CA . GLN A 1 495 ? -2.177 -12.578 -39.093 1.00 83.38 495 GLN A CA 1
ATOM 3785 C C . GLN A 1 495 ? -0.644 -12.497 -38.977 1.00 83.38 495 GLN A C 1
ATOM 3787 O O . GLN A 1 495 ? -0.019 -13.563 -38.960 1.00 83.38 495 GLN A O 1
ATOM 3792 N N . PRO A 1 496 ? -0.014 -11.302 -38.913 1.00 84.00 496 PRO A N 1
ATOM 3793 C CA . PRO A 1 496 ? 1.422 -11.219 -38.680 1.00 84.00 496 PRO A CA 1
ATOM 3794 C C . PRO A 1 496 ? 1.764 -11.547 -37.218 1.00 84.00 496 PRO A C 1
ATOM 3796 O O . PRO A 1 496 ? 0.957 -11.276 -36.322 1.00 84.00 496 PRO A O 1
ATOM 3799 N N . PRO A 1 497 ? 2.961 -12.103 -36.953 1.00 82.88 497 PRO A N 1
ATOM 3800 C CA . PRO A 1 497 ? 3.423 -12.314 -35.588 1.00 82.88 497 PRO A CA 1
ATOM 3801 C C . PRO A 1 497 ? 3.538 -10.967 -34.862 1.00 82.88 497 PRO A C 1
ATOM 3803 O O . PRO A 1 497 ? 4.034 -9.987 -35.414 1.00 82.88 497 PRO A O 1
ATOM 3806 N N . ARG A 1 498 ? 3.069 -10.922 -33.614 1.00 88.12 498 ARG A N 1
ATOM 3807 C CA . ARG A 1 498 ? 3.170 -9.760 -32.723 1.00 88.12 498 ARG A CA 1
ATOM 3808 C C . ARG A 1 498 ? 3.969 -10.145 -31.485 1.00 88.12 498 ARG A C 1
ATOM 3810 O O . ARG A 1 498 ? 3.871 -11.283 -31.022 1.00 88.12 498 ARG A O 1
ATOM 3817 N N . LEU A 1 499 ? 4.707 -9.188 -30.930 1.00 92.00 499 LEU A N 1
ATOM 3818 C CA . LEU A 1 499 ? 5.411 -9.382 -29.667 1.00 92.00 499 LEU A CA 1
ATOM 3819 C C . LEU A 1 499 ? 4.447 -9.634 -28.509 1.00 92.00 499 LEU A C 1
ATOM 3821 O O . LEU A 1 499 ? 3.287 -9.201 -28.525 1.00 92.00 499 LEU A O 1
ATOM 3825 N N . LEU A 1 500 ? 4.967 -10.291 -27.472 1.00 92.75 500 LEU A N 1
ATOM 3826 C CA . LEU A 1 500 ? 4.209 -10.653 -26.280 1.00 92.75 500 LEU A CA 1
ATOM 3827 C C . LEU A 1 500 ? 3.602 -9.426 -25.584 1.00 92.75 500 LEU A C 1
ATOM 3829 O O . LEU A 1 500 ? 2.453 -9.497 -25.159 1.00 92.75 500 LEU A O 1
ATOM 3833 N N . TYR A 1 501 ? 4.306 -8.291 -25.562 1.00 94.62 501 TYR A N 1
ATOM 3834 C CA . TYR A 1 501 ? 3.828 -7.034 -24.972 1.00 94.62 501 TYR A CA 1
ATOM 3835 C C . TYR A 1 501 ? 2.453 -6.609 -25.493 1.00 94.62 501 TYR A C 1
ATOM 3837 O O . TYR A 1 501 ? 1.609 -6.179 -24.722 1.00 94.62 501 TYR A O 1
ATOM 3845 N N . SER A 1 502 ? 2.168 -6.824 -26.781 1.00 92.75 502 SER A N 1
ATOM 3846 C CA . SER A 1 502 ? 0.911 -6.382 -27.404 1.00 92.75 502 SER A CA 1
ATOM 3847 C C . SER A 1 502 ? -0.357 -7.017 -26.801 1.00 92.75 502 SER A C 1
ATOM 3849 O O . SER A 1 502 ? -1.449 -6.450 -26.928 1.00 92.75 502 SER A O 1
ATOM 3851 N N . TYR A 1 503 ? -0.217 -8.170 -26.133 1.00 92.75 503 TYR A N 1
ATOM 3852 C CA . TYR A 1 503 ? -1.296 -8.869 -25.427 1.00 92.75 503 TYR A CA 1
ATOM 3853 C C . TYR A 1 503 ? -1.625 -8.235 -24.069 1.00 92.75 503 TYR A C 1
ATOM 3855 O O . TYR A 1 503 ? -2.704 -8.493 -23.534 1.00 92.75 503 TYR A O 1
ATOM 3863 N N . PHE A 1 504 ? -0.725 -7.420 -23.519 1.00 94.31 504 PHE A N 1
ATOM 3864 C CA . PHE A 1 504 ? -0.869 -6.755 -22.229 1.00 94.31 504 PHE A CA 1
ATOM 3865 C C . PHE A 1 504 ? -1.406 -5.353 -22.474 1.00 94.31 504 PHE A C 1
ATOM 3867 O O . PHE A 1 504 ? -0.814 -4.549 -23.181 1.00 94.31 504 PHE A O 1
ATOM 3874 N N . LYS A 1 505 ? -2.566 -5.041 -21.911 1.00 94.31 505 LYS A N 1
ATOM 3875 C CA . LYS A 1 505 ? -3.170 -3.713 -21.999 1.00 94.31 505 LYS A CA 1
ATOM 3876 C C . LYS A 1 505 ? -2.980 -3.012 -20.666 1.00 94.31 505 LYS A C 1
ATOM 3878 O O . LYS A 1 505 ? -3.311 -3.570 -19.626 1.00 94.31 505 LYS A O 1
ATOM 3883 N N . GLN A 1 506 ? -2.400 -1.815 -20.702 1.00 94.31 506 GLN A N 1
ATOM 3884 C CA . GLN A 1 506 ? -2.198 -0.989 -19.512 1.00 94.31 506 GLN A CA 1
ATOM 3885 C C . GLN A 1 506 ? -3.555 -0.722 -18.859 1.00 94.31 506 GLN A C 1
ATOM 3887 O O . GLN A 1 506 ? -4.487 -0.282 -19.538 1.00 94.31 506 GLN A O 1
ATOM 3892 N N . ARG A 1 507 ? -3.670 -0.987 -17.557 1.00 92.44 507 ARG A N 1
ATOM 3893 C CA . ARG A 1 507 ? -4.829 -0.522 -16.792 1.00 92.44 507 ARG A CA 1
ATOM 3894 C C . ARG A 1 507 ? -4.671 0.977 -16.528 1.00 92.44 507 ARG A C 1
ATOM 3896 O O . ARG A 1 507 ? -3.553 1.485 -16.467 1.00 92.44 507 ARG A O 1
ATOM 3903 N N . PHE A 1 508 ? -5.785 1.673 -16.369 1.00 90.88 508 PHE A N 1
ATOM 3904 C CA . PHE A 1 508 ? -5.820 3.086 -16.001 1.00 90.88 508 PHE A CA 1
ATOM 3905 C C . PHE A 1 508 ? -6.935 3.320 -14.982 1.00 90.88 508 PHE A C 1
ATOM 3907 O O . PHE A 1 508 ? -7.875 2.526 -14.901 1.00 90.88 508 PHE A O 1
ATOM 3914 N N . ALA A 1 509 ? -6.793 4.382 -14.199 1.00 86.94 509 ALA A N 1
ATOM 3915 C CA . ALA A 1 509 ? -7.747 4.774 -13.179 1.00 86.94 509 ALA A CA 1
ATOM 3916 C C . ALA A 1 509 ? -8.946 5.497 -13.805 1.00 86.94 509 ALA A C 1
ATOM 3918 O O . ALA A 1 509 ? -8.790 6.318 -14.714 1.00 86.94 509 ALA A O 1
ATOM 3919 N N . GLN A 1 510 ? -10.152 5.200 -13.321 1.00 83.31 510 GLN A N 1
ATOM 3920 C CA . GLN A 1 510 ? -11.372 5.873 -13.757 1.00 83.31 510 GLN A CA 1
ATOM 3921 C C . GLN A 1 510 ? -12.361 5.966 -12.593 1.00 83.31 510 GLN A C 1
ATOM 3923 O O . GLN A 1 510 ? -12.781 4.944 -12.063 1.00 83.31 510 GLN A O 1
ATOM 3928 N N . VAL A 1 511 ? -12.781 7.190 -12.249 1.00 79.06 511 VAL A N 1
ATOM 3929 C CA . VAL A 1 511 ? -13.688 7.539 -11.129 1.00 79.06 511 VAL A CA 1
ATOM 3930 C C . VAL A 1 511 ? -13.108 7.277 -9.734 1.00 79.06 511 VAL A C 1
ATOM 3932 O O . VAL A 1 511 ? -13.213 8.148 -8.877 1.00 79.06 511 VAL A O 1
ATOM 3935 N N . THR A 1 512 ? -12.530 6.105 -9.498 1.00 69.56 512 THR A N 1
ATOM 3936 C CA . THR A 1 512 ? -12.202 5.574 -8.166 1.00 69.56 512 THR A CA 1
ATOM 3937 C C . THR A 1 512 ? -11.028 6.312 -7.529 1.00 69.56 512 THR A C 1
ATOM 3939 O O . THR A 1 512 ? -11.137 6.828 -6.415 1.00 69.56 512 THR A O 1
ATOM 3942 N N . ASN A 1 513 ? -9.977 6.512 -8.316 1.00 83.19 513 ASN A N 1
ATOM 3943 C CA . ASN A 1 513 ? -8.844 7.360 -8.006 1.00 83.19 513 ASN A CA 1
ATOM 3944 C C . ASN A 1 513 ? -8.504 8.263 -9.214 1.00 83.19 513 ASN A C 1
ATOM 3946 O O . ASN A 1 513 ? -8.789 7.905 -10.363 1.00 83.19 513 ASN A O 1
ATOM 3950 N N . PRO A 1 514 ? -7.942 9.463 -8.991 1.00 87.00 514 PRO A N 1
ATOM 3951 C CA . PRO A 1 514 ? -7.535 10.342 -10.074 1.00 87.00 514 PRO A CA 1
ATOM 3952 C C . PRO A 1 514 ? -6.177 9.904 -10.656 1.00 87.00 514 PRO A C 1
ATOM 3954 O O . PRO A 1 514 ? -5.299 9.466 -9.907 1.00 87.00 514 PRO A O 1
ATOM 3957 N N . PRO A 1 515 ? -5.969 10.037 -11.979 1.00 91.31 515 PRO A N 1
ATOM 3958 C CA . PRO A 1 515 ? -4.627 10.026 -12.545 1.00 91.31 515 PRO A CA 1
ATOM 3959 C C . PRO A 1 515 ? -3.851 11.285 -12.122 1.00 91.31 515 PRO A C 1
ATOM 3961 O O . PRO A 1 515 ? -4.445 12.286 -11.723 1.00 91.31 515 PRO A O 1
ATOM 3964 N N . ILE A 1 516 ? -2.527 11.236 -12.262 1.00 91.50 516 ILE A N 1
ATOM 3965 C CA . ILE A 1 516 ? -1.604 12.340 -11.945 1.00 91.50 516 ILE A CA 1
ATOM 3966 C C . ILE A 1 516 ? -1.191 13.063 -13.234 1.00 91.50 516 ILE A C 1
ATOM 3968 O O . ILE A 1 516 ? -1.142 12.462 -14.313 1.00 91.50 516 ILE A O 1
ATOM 3972 N N . ASP A 1 517 ? -0.858 14.350 -13.149 1.00 93.88 517 ASP A N 1
ATOM 3973 C CA . ASP A 1 517 ? -0.213 15.056 -14.260 1.00 93.88 517 ASP A CA 1
ATOM 3974 C C . ASP A 1 517 ? 1.314 14.903 -14.174 1.00 93.88 517 ASP A C 1
ATOM 3976 O O . ASP A 1 517 ? 2.003 15.688 -13.530 1.00 93.88 517 ASP A O 1
ATOM 3980 N N . HIS A 1 518 ? 1.868 13.900 -14.859 1.00 91.88 518 HIS A N 1
ATOM 3981 C CA . HIS A 1 518 ? 3.318 13.642 -14.874 1.00 91.88 518 HIS A CA 1
ATOM 3982 C C . HIS A 1 518 ? 4.194 14.807 -15.377 1.00 91.88 518 HIS A C 1
ATOM 3984 O O . HIS A 1 518 ? 5.408 14.768 -15.182 1.00 91.88 518 HIS A O 1
ATOM 3990 N N . LEU A 1 519 ? 3.615 15.825 -16.026 1.00 90.31 519 LEU A N 1
ATOM 3991 C CA . LEU A 1 519 ? 4.343 17.011 -16.479 1.00 90.31 519 LEU A CA 1
ATOM 3992 C C . LEU A 1 519 ? 4.299 18.119 -15.424 1.00 90.31 519 LEU A C 1
ATOM 3994 O O . LEU A 1 519 ? 5.334 18.696 -15.097 1.00 90.31 519 LEU A O 1
ATOM 3998 N N . ARG A 1 520 ? 3.109 18.429 -14.896 1.00 93.00 520 ARG A N 1
ATOM 3999 C CA . ARG A 1 520 ? 2.909 19.544 -13.948 1.00 93.00 520 ARG A CA 1
ATOM 4000 C C . ARG A 1 520 ? 3.219 19.168 -12.505 1.00 93.00 520 ARG A C 1
ATOM 4002 O O . ARG A 1 520 ? 3.687 20.007 -11.745 1.00 93.00 520 ARG A O 1
ATOM 4009 N N . GLU A 1 521 ? 2.995 17.912 -12.148 1.00 91.56 521 GLU A N 1
ATOM 4010 C CA . GLU A 1 521 ? 3.184 17.353 -10.808 1.00 91.56 521 GLU A CA 1
ATOM 4011 C C . GLU A 1 521 ? 4.430 16.446 -10.774 1.00 91.56 521 GLU A C 1
ATOM 4013 O O . GLU A 1 521 ? 4.580 15.581 -9.918 1.00 91.56 521 GLU A O 1
ATOM 4018 N N . ARG A 1 522 ? 5.388 16.657 -11.690 1.00 91.75 522 ARG A N 1
ATOM 4019 C CA . ARG A 1 522 ? 6.612 15.844 -11.821 1.00 91.75 522 ARG A CA 1
ATOM 4020 C C . ARG A 1 522 ? 7.413 15.705 -10.519 1.00 91.75 522 ARG A C 1
ATOM 4022 O O . ARG A 1 522 ? 8.077 14.683 -10.341 1.00 91.75 522 ARG A O 1
ATOM 4029 N N . LEU A 1 523 ? 7.359 16.711 -9.641 1.00 91.38 523 LEU A N 1
ATOM 4030 C CA . LEU A 1 523 ? 8.094 16.764 -8.369 1.00 91.38 523 LEU A CA 1
ATOM 4031 C C . LEU A 1 523 ? 7.640 15.707 -7.361 1.00 91.38 523 LEU A C 1
ATOM 4033 O O . LEU A 1 523 ? 8.436 15.296 -6.520 1.00 91.38 523 LEU A O 1
ATOM 4037 N N . VAL A 1 524 ? 6.392 15.236 -7.455 1.00 92.31 524 VAL A N 1
ATOM 4038 C CA . VAL A 1 524 ? 5.940 14.112 -6.630 1.00 92.31 524 VAL A CA 1
ATOM 4039 C C . VAL A 1 524 ? 6.408 12.776 -7.201 1.00 92.31 524 VAL A C 1
ATOM 4041 O O . VAL A 1 524 ? 6.305 11.770 -6.5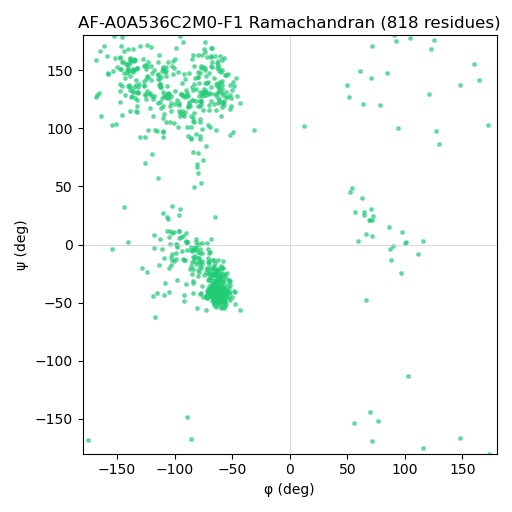21 1.00 92.31 524 VAL A O 1
ATOM 4044 N N . MET A 1 525 ? 6.927 12.704 -8.430 1.00 94.50 525 MET A N 1
ATOM 4045 C CA . MET A 1 525 ? 7.244 11.425 -9.070 1.00 94.50 525 MET A CA 1
ATOM 4046 C C . MET A 1 525 ? 8.717 11.026 -8.947 1.00 94.50 525 MET A C 1
ATOM 4048 O O . MET A 1 525 ? 9.610 11.872 -8.986 1.00 94.50 525 MET A O 1
ATOM 4052 N N . SER A 1 526 ? 8.987 9.719 -8.884 1.00 94.56 526 SER A N 1
ATOM 4053 C CA . SER A 1 526 ? 10.352 9.184 -8.786 1.00 94.56 526 SER A CA 1
ATOM 4054 C C . SER A 1 526 ? 10.557 7.931 -9.642 1.00 94.56 526 SER A C 1
ATOM 4056 O O . SER A 1 526 ? 9.698 7.048 -9.675 1.00 94.56 526 SER A O 1
ATOM 4058 N N . LEU A 1 527 ? 11.707 7.866 -10.324 1.00 95.00 527 LEU A N 1
ATOM 4059 C CA . LEU A 1 527 ? 12.140 6.757 -11.191 1.00 95.00 527 LEU A CA 1
ATOM 4060 C C . LEU A 1 527 ? 13.344 5.983 -10.643 1.00 95.00 527 LEU A C 1
ATOM 4062 O O . LEU A 1 527 ? 13.852 5.095 -11.330 1.00 95.00 527 LEU A O 1
ATOM 4066 N N . ARG A 1 528 ? 13.795 6.311 -9.427 1.00 92.75 528 ARG A N 1
ATOM 4067 C CA . ARG A 1 528 ? 14.910 5.602 -8.800 1.00 92.75 528 ARG A CA 1
ATOM 4068 C C . ARG A 1 528 ? 14.596 4.116 -8.654 1.00 92.75 528 ARG A C 1
ATOM 4070 O O . ARG A 1 528 ? 13.432 3.718 -8.578 1.00 92.75 528 ARG A O 1
ATOM 4077 N N . SER A 1 529 ? 15.643 3.318 -8.522 1.00 94.19 529 SER A N 1
ATOM 4078 C CA . SER A 1 529 ? 15.519 1.913 -8.152 1.00 94.19 529 SER A CA 1
ATOM 4079 C C . SER A 1 529 ? 16.637 1.510 -7.197 1.00 94.19 529 SER A C 1
ATOM 4081 O O . SER A 1 529 ? 17.765 1.983 -7.313 1.00 94.19 529 SER A O 1
ATOM 4083 N N . TYR A 1 530 ? 16.334 0.586 -6.289 1.00 95.25 530 TYR A N 1
ATOM 4084 C CA . TYR A 1 530 ? 17.314 -0.019 -5.389 1.00 95.25 530 TYR A CA 1
ATOM 4085 C C . TYR A 1 530 ? 17.633 -1.455 -5.801 1.00 95.25 530 TYR A C 1
ATOM 4087 O O . TYR A 1 530 ? 16.728 -2.236 -6.119 1.00 95.25 530 TYR A O 1
ATOM 4095 N N . LEU A 1 531 ? 18.918 -1.806 -5.774 1.00 96.44 531 LEU A N 1
ATOM 4096 C CA . LEU A 1 531 ? 19.428 -3.145 -6.039 1.00 96.44 531 LEU A CA 1
ATOM 4097 C C . LEU A 1 531 ? 20.071 -3.750 -4.786 1.00 96.44 531 LEU A C 1
ATOM 4099 O O . LEU A 1 531 ? 20.712 -3.052 -4.002 1.00 96.44 531 LEU A O 1
ATOM 4103 N N . GLY A 1 532 ? 19.933 -5.064 -4.634 1.00 94.19 532 GLY A N 1
ATOM 4104 C CA . GLY A 1 532 ? 20.445 -5.834 -3.505 1.00 94.19 532 GLY A CA 1
ATOM 4105 C C . GLY A 1 532 ? 19.334 -6.472 -2.675 1.00 94.19 532 GLY A C 1
ATOM 4106 O O . GLY A 1 532 ? 18.155 -6.422 -3.025 1.00 94.19 532 GLY A O 1
ATOM 4107 N N . ALA A 1 533 ? 19.730 -7.105 -1.572 1.00 92.00 533 ALA A N 1
ATOM 4108 C CA . ALA A 1 533 ? 18.822 -7.747 -0.629 1.00 92.00 533 ALA A CA 1
ATOM 4109 C C . ALA A 1 533 ? 18.511 -6.784 0.528 1.00 92.00 533 ALA A C 1
ATOM 4111 O O . ALA A 1 533 ? 19.403 -6.551 1.346 1.00 92.00 533 ALA A O 1
ATOM 4112 N N . PRO A 1 534 ? 17.280 -6.250 0.646 1.00 88.81 534 PRO A N 1
ATOM 4113 C CA . PRO A 1 534 ? 16.915 -5.417 1.783 1.00 88.81 534 PRO A CA 1
ATOM 4114 C C . PRO A 1 534 ? 17.074 -6.165 3.111 1.00 88.81 534 PRO A C 1
ATOM 4116 O O . PRO A 1 534 ? 16.888 -7.390 3.197 1.00 88.81 534 PRO A O 1
ATOM 4119 N N . ALA A 1 535 ? 17.381 -5.410 4.165 1.00 91.94 535 ALA A N 1
ATOM 4120 C CA . ALA A 1 535 ? 17.349 -5.930 5.523 1.00 91.94 535 ALA A CA 1
ATOM 4121 C C . ALA A 1 535 ? 15.919 -6.370 5.910 1.00 91.94 535 ALA A C 1
ATOM 4123 O O . ALA A 1 535 ? 14.939 -5.916 5.306 1.00 91.94 535 ALA A O 1
ATOM 4124 N N . PRO A 1 536 ? 15.768 -7.257 6.910 1.00 91.62 536 PRO A N 1
ATOM 4125 C CA . PRO A 1 536 ? 14.457 -7.629 7.433 1.00 91.62 536 PRO A CA 1
ATOM 4126 C C . PRO A 1 536 ? 13.611 -6.403 7.809 1.00 91.62 536 PRO A C 1
ATOM 4128 O O . PRO A 1 536 ? 14.112 -5.470 8.434 1.00 91.62 536 PRO A O 1
ATOM 4131 N N . LEU A 1 537 ? 12.323 -6.402 7.465 1.00 91.50 537 LEU A N 1
ATOM 4132 C CA . LEU A 1 537 ? 11.450 -5.220 7.572 1.00 91.50 537 LEU A CA 1
ATOM 4133 C C . LEU A 1 537 ? 11.378 -4.612 8.990 1.00 91.50 537 LEU A C 1
ATOM 4135 O O . LEU A 1 537 ? 11.313 -3.391 9.171 1.00 91.50 537 LEU A O 1
ATOM 4139 N N . LEU A 1 538 ? 11.372 -5.473 10.001 1.00 90.50 538 LEU A N 1
ATOM 4140 C CA . LEU A 1 538 ? 11.281 -5.110 11.413 1.00 90.50 538 LEU A CA 1
ATOM 4141 C C . LEU A 1 538 ? 12.650 -4.862 12.048 1.00 90.50 538 LEU A C 1
ATOM 4143 O O . LEU A 1 538 ? 12.719 -4.446 13.199 1.00 90.50 538 LEU A O 1
ATOM 4147 N N . SER A 1 539 ? 13.740 -5.084 11.311 1.00 84.44 539 SER A N 1
ATOM 4148 C CA . SER A 1 539 ? 15.071 -4.701 11.774 1.00 84.44 539 SER A CA 1
ATOM 4149 C C . SER A 1 539 ? 15.304 -3.191 11.624 1.00 84.44 539 SER A C 1
ATOM 4151 O O . SER A 1 539 ? 14.693 -2.510 10.793 1.00 84.44 539 SER A O 1
ATOM 4153 N N . GLY A 1 540 ? 16.181 -2.655 12.470 1.00 81.06 540 GLY A N 1
ATOM 4154 C CA . GLY A 1 540 ? 16.704 -1.295 12.378 1.00 81.06 540 GLY A CA 1
ATOM 4155 C C . GLY A 1 540 ? 18.230 -1.308 12.310 1.00 81.06 540 GLY A C 1
ATOM 4156 O O . GLY A 1 540 ? 18.855 -2.350 12.511 1.00 81.06 540 GLY A O 1
ATOM 4157 N N . GLY A 1 541 ? 18.827 -0.148 12.049 1.00 90.31 541 GLY A N 1
ATOM 4158 C CA . GLY A 1 541 ? 20.276 0.022 11.994 1.00 90.31 541 GLY A CA 1
ATOM 4159 C C . GLY A 1 541 ? 20.834 0.139 10.577 1.00 90.31 541 GLY A C 1
ATOM 4160 O O . GLY A 1 541 ? 20.131 0.011 9.577 1.00 90.31 541 GLY A O 1
ATOM 4161 N N . ARG A 1 542 ? 22.150 0.344 10.496 1.00 93.62 542 ARG A N 1
ATOM 4162 C CA . ARG A 1 542 ? 22.863 0.635 9.241 1.00 93.62 542 ARG A CA 1
ATOM 4163 C C . ARG A 1 542 ? 22.662 -0.393 8.119 1.00 93.62 542 ARG A C 1
ATOM 4165 O O . ARG A 1 542 ? 22.692 -0.032 6.952 1.00 93.62 542 ARG A O 1
ATOM 4172 N N . GLU A 1 543 ? 22.419 -1.661 8.454 1.00 91.44 543 GLU A N 1
ATOM 4173 C CA . GLU A 1 543 ? 22.286 -2.742 7.464 1.00 91.44 543 GLU A CA 1
ATOM 4174 C C . GLU A 1 543 ? 21.104 -2.543 6.509 1.00 91.44 543 GLU A C 1
ATOM 4176 O O . GLU A 1 543 ? 21.149 -3.019 5.378 1.00 91.44 543 GLU A O 1
ATOM 4181 N N . ALA A 1 544 ? 20.069 -1.807 6.923 1.00 91.50 544 ALA A N 1
ATOM 4182 C CA . ALA A 1 544 ? 18.939 -1.473 6.062 1.00 91.50 544 ALA A CA 1
ATOM 4183 C C . ALA A 1 544 ? 19.313 -0.557 4.888 1.00 91.50 544 ALA A C 1
ATOM 4185 O O . ALA A 1 544 ? 18.649 -0.606 3.856 1.00 91.50 544 ALA A O 1
ATOM 4186 N N . ALA A 1 545 ? 20.372 0.246 5.029 1.00 94.31 545 ALA A N 1
ATOM 4187 C CA . ALA A 1 545 ? 20.864 1.139 3.982 1.00 94.31 545 ALA A CA 1
ATOM 4188 C C . ALA A 1 545 ? 21.839 0.454 3.007 1.00 94.31 545 ALA A C 1
ATOM 4190 O O . ALA A 1 545 ? 22.229 1.066 2.016 1.00 94.31 545 ALA A O 1
ATOM 4191 N N . ARG A 1 546 ? 22.216 -0.811 3.249 1.00 95.31 546 ARG A N 1
ATOM 4192 C CA . ARG A 1 546 ? 23.180 -1.570 2.436 1.00 95.31 546 ARG A CA 1
ATOM 4193 C C . ARG A 1 546 ? 22.569 -2.037 1.113 1.00 95.31 546 ARG A C 1
ATOM 4195 O O . ARG A 1 546 ? 22.277 -3.217 0.916 1.00 95.31 546 ARG A O 1
ATOM 4202 N N . LEU A 1 547 ? 22.373 -1.095 0.202 1.00 96.38 547 LEU A N 1
ATOM 4203 C CA . LEU A 1 547 ? 21.825 -1.295 -1.137 1.00 96.38 547 LEU A CA 1
ATOM 4204 C C . LEU A 1 547 ? 22.638 -0.497 -2.160 1.00 96.38 547 LEU A C 1
ATOM 4206 O O . LEU A 1 547 ? 23.439 0.370 -1.810 1.00 96.38 547 LEU A O 1
ATOM 4210 N N . VAL A 1 548 ? 22.403 -0.778 -3.438 1.00 97.19 548 VAL A N 1
ATOM 4211 C CA . VAL A 1 548 ? 22.881 0.057 -4.543 1.00 97.19 548 VAL A CA 1
ATOM 4212 C C . VAL A 1 548 ? 21.712 0.878 -5.073 1.00 97.19 548 VAL A C 1
ATOM 4214 O O . VAL A 1 548 ? 20.700 0.313 -5.489 1.00 97.19 548 VAL A O 1
ATOM 4217 N N . GLN A 1 549 ? 21.830 2.202 -5.063 1.00 96.44 549 GLN A N 1
ATOM 4218 C CA . GLN A 1 549 ? 20.853 3.110 -5.658 1.00 96.44 549 GLN A CA 1
ATOM 4219 C C . GLN A 1 549 ? 21.217 3.389 -7.119 1.00 96.44 549 GLN A C 1
ATOM 4221 O O . GLN A 1 549 ? 22.358 3.733 -7.427 1.00 96.44 549 GLN A O 1
ATOM 4226 N N . LEU A 1 550 ? 20.215 3.293 -7.991 1.00 95.81 550 LEU A N 1
ATOM 4227 C CA . LEU A 1 550 ? 20.242 3.805 -9.355 1.00 95.81 550 LEU A CA 1
ATOM 4228 C C . LEU A 1 550 ? 19.266 4.976 -9.475 1.00 95.81 550 LEU A C 1
ATOM 4230 O O . LEU A 1 550 ? 18.115 4.871 -9.040 1.00 95.81 550 LEU A O 1
ATOM 4234 N N . ASP A 1 551 ? 19.697 6.055 -10.121 1.00 90.25 551 ASP A N 1
ATOM 4235 C CA . ASP A 1 551 ? 18.838 7.222 -10.363 1.00 90.25 551 ASP A CA 1
ATOM 4236 C C . ASP A 1 551 ? 17.840 6.992 -11.510 1.00 90.25 551 ASP A C 1
ATOM 4238 O O . ASP A 1 551 ? 16.788 7.633 -11.562 1.00 90.25 551 ASP A O 1
ATOM 4242 N N . SER A 1 552 ? 18.123 6.014 -12.376 1.00 93.88 552 SER A N 1
ATOM 4243 C CA . SER A 1 552 ? 17.209 5.518 -13.404 1.00 93.88 552 SER A CA 1
ATOM 4244 C C . SER A 1 552 ? 17.158 3.995 -13.413 1.00 93.88 552 SER A C 1
ATOM 4246 O O . SER A 1 552 ? 18.123 3.303 -13.097 1.00 93.88 552 SER A O 1
ATOM 4248 N N . PHE A 1 553 ? 16.022 3.456 -13.841 1.00 95.75 553 PHE A N 1
ATOM 4249 C CA . PHE A 1 553 ? 15.865 2.032 -14.118 1.00 95.75 553 PHE A CA 1
ATOM 4250 C C . PHE A 1 553 ? 16.437 1.631 -15.488 1.00 95.75 553 PHE A C 1
ATOM 4252 O O . PHE A 1 553 ? 16.448 0.443 -15.815 1.00 95.75 553 PHE A O 1
ATOM 4259 N N . LEU A 1 554 ? 16.870 2.58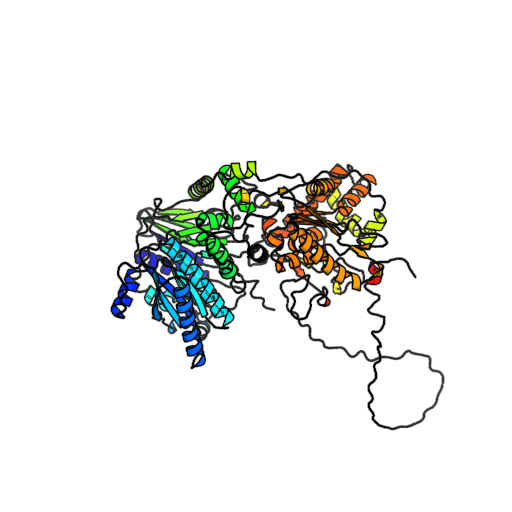5 -16.318 1.00 97.38 554 LEU A N 1
ATOM 4260 C CA . LEU A 1 554 ? 17.534 2.307 -17.590 1.00 97.38 554 LEU A CA 1
ATOM 4261 C C . LEU A 1 554 ? 19.044 2.319 -17.403 1.00 97.38 554 LEU A C 1
ATOM 4263 O O . LEU A 1 554 ? 19.606 3.265 -16.864 1.00 97.38 554 LEU A O 1
ATOM 4267 N N . LEU A 1 555 ? 19.691 1.264 -17.888 1.00 97.19 555 LEU A N 1
ATOM 4268 C CA . LEU A 1 555 ? 21.143 1.145 -17.891 1.00 97.19 555 LEU A CA 1
ATOM 4269 C C . LEU A 1 555 ? 21.657 1.155 -19.323 1.00 97.19 555 LEU A C 1
ATOM 4271 O O . LEU A 1 555 ? 21.127 0.456 -20.193 1.00 97.19 555 LEU A O 1
ATOM 4275 N N . TYR A 1 556 ? 22.738 1.890 -19.545 1.00 97.00 556 TYR A N 1
ATOM 4276 C CA . TYR A 1 556 ? 23.576 1.694 -20.717 1.00 97.00 556 TYR A CA 1
ATOM 4277 C C . TYR A 1 556 ? 24.375 0.389 -20.576 1.00 97.00 556 TYR A C 1
ATOM 4279 O O . TYR A 1 556 ? 24.547 -0.122 -19.462 1.00 97.00 556 TYR A O 1
ATOM 4287 N N . PRO A 1 557 ? 24.904 -0.177 -21.678 1.00 95.44 557 PRO A N 1
ATOM 4288 C CA . PRO A 1 557 ? 25.735 -1.377 -21.610 1.00 95.44 557 PRO A CA 1
ATOM 4289 C C . PRO A 1 557 ? 26.901 -1.243 -20.622 1.00 95.44 557 PRO A C 1
ATOM 4291 O O . PRO A 1 557 ? 27.147 -2.164 -19.851 1.00 95.44 557 PRO A O 1
ATOM 4294 N N . SER A 1 558 ? 27.557 -0.081 -20.584 1.00 95.75 558 SER A N 1
ATOM 4295 C CA . SER A 1 558 ? 28.649 0.234 -19.653 1.00 95.75 558 SER A CA 1
ATOM 4296 C C . SER A 1 558 ? 28.209 0.211 -18.182 1.00 95.75 558 SER A C 1
ATOM 4298 O O . SER A 1 558 ? 28.907 -0.366 -17.351 1.00 95.75 558 SER A O 1
ATOM 4300 N N . GLY A 1 559 ? 27.026 0.746 -17.860 1.00 96.38 559 GLY A N 1
ATOM 4301 C CA . GLY A 1 559 ? 26.456 0.699 -16.509 1.00 96.38 559 GLY A CA 1
ATOM 4302 C C . GLY A 1 559 ? 26.086 -0.720 -16.078 1.00 96.38 559 GLY A C 1
ATOM 4303 O O . GLY A 1 559 ? 26.330 -1.116 -14.940 1.00 96.38 559 GLY A O 1
ATOM 4304 N N . LEU A 1 560 ? 25.579 -1.543 -17.003 1.00 96.38 560 LEU A N 1
ATOM 4305 C CA . LEU A 1 560 ? 25.330 -2.960 -16.727 1.00 96.38 560 LEU A CA 1
ATOM 4306 C C . LEU A 1 560 ? 26.632 -3.735 -16.461 1.00 96.38 560 LEU A C 1
ATOM 4308 O O . LEU A 1 560 ? 26.665 -4.579 -15.566 1.00 96.38 560 LEU A O 1
ATOM 4312 N N . GLU A 1 561 ? 27.710 -3.456 -17.201 1.00 96.06 561 GLU A N 1
ATOM 4313 C CA . GLU A 1 561 ? 29.028 -4.033 -16.899 1.00 96.06 561 GLU A CA 1
ATOM 4314 C C . GLU A 1 561 ? 29.543 -3.562 -15.527 1.00 96.06 561 GLU A C 1
ATOM 4316 O O . GLU A 1 561 ? 30.082 -4.373 -14.776 1.00 96.06 561 GLU A O 1
ATOM 4321 N N . ALA A 1 562 ? 29.299 -2.307 -15.130 1.00 96.00 562 ALA A N 1
ATOM 4322 C CA . ALA A 1 562 ? 29.632 -1.835 -13.784 1.00 96.00 562 ALA A CA 1
ATOM 4323 C C . ALA A 1 562 ? 28.893 -2.641 -12.698 1.00 96.00 562 ALA A C 1
ATOM 4325 O O . ALA A 1 562 ? 29.522 -3.083 -11.735 1.00 96.00 562 ALA A O 1
ATOM 4326 N N . VAL A 1 563 ? 27.602 -2.948 -12.897 1.00 96.12 563 VAL A N 1
ATOM 4327 C CA . VAL A 1 563 ? 26.844 -3.851 -12.008 1.00 96.12 563 VAL A CA 1
ATOM 4328 C C . VAL A 1 563 ? 27.469 -5.250 -11.953 1.00 96.12 563 VAL A C 1
ATOM 4330 O O . VAL A 1 563 ? 27.564 -5.834 -10.875 1.00 96.12 563 VAL A O 1
ATOM 4333 N N . ARG A 1 564 ? 27.940 -5.793 -13.086 1.00 95.69 564 ARG A N 1
ATOM 4334 C CA . ARG A 1 564 ? 28.606 -7.111 -13.123 1.00 95.69 564 ARG A CA 1
ATOM 4335 C C . ARG A 1 564 ? 29.882 -7.159 -12.289 1.00 95.69 564 ARG A C 1
ATOM 4337 O O . ARG A 1 564 ? 30.194 -8.197 -11.711 1.00 95.69 564 ARG A O 1
ATOM 4344 N N . THR A 1 565 ? 30.608 -6.045 -12.221 1.00 95.06 565 THR A N 1
ATOM 4345 C CA . THR A 1 565 ? 31.853 -5.943 -11.444 1.00 95.06 565 THR A CA 1
ATOM 4346 C C . THR A 1 565 ? 31.637 -5.772 -9.942 1.00 95.06 565 THR A C 1
ATOM 4348 O O . THR A 1 565 ? 32.608 -5.837 -9.185 1.00 95.06 565 THR A O 1
ATOM 4351 N N . LEU A 1 566 ? 30.393 -5.576 -9.492 1.00 93.06 566 LEU A N 1
ATOM 4352 C CA . LEU A 1 566 ? 30.095 -5.475 -8.070 1.00 93.06 566 LEU A CA 1
ATOM 4353 C C . LEU A 1 566 ? 30.441 -6.790 -7.354 1.00 93.06 566 LEU A C 1
ATOM 4355 O O . LEU A 1 566 ? 30.016 -7.880 -7.741 1.00 93.06 566 LEU A O 1
ATOM 4359 N N . GLY A 1 567 ? 31.246 -6.672 -6.299 1.00 90.12 567 GLY A N 1
ATOM 4360 C CA . GLY A 1 567 ? 31.609 -7.779 -5.421 1.00 90.12 567 GLY A CA 1
ATOM 4361 C C . GLY A 1 567 ? 30.580 -8.006 -4.315 1.00 90.12 567 GLY A C 1
ATOM 4362 O O . GLY A 1 567 ? 29.490 -7.440 -4.316 1.00 90.12 567 GLY A O 1
ATOM 4363 N N . ASN A 1 568 ? 30.943 -8.817 -3.321 1.00 88.75 568 ASN A N 1
ATOM 4364 C CA . ASN A 1 568 ? 30.118 -9.004 -2.127 1.00 88.75 568 ASN A CA 1
ATOM 4365 C C . ASN A 1 568 ? 29.894 -7.664 -1.402 1.00 88.75 568 ASN A C 1
ATOM 4367 O O . ASN A 1 568 ? 30.856 -6.912 -1.240 1.00 88.75 568 ASN A O 1
ATOM 4371 N N . PRO A 1 569 ? 28.670 -7.370 -0.927 1.00 90.94 569 PRO A N 1
ATOM 4372 C CA . PRO A 1 569 ? 27.481 -8.236 -0.854 1.00 90.94 569 PRO A CA 1
ATOM 4373 C C . PRO A 1 569 ? 26.577 -8.205 -2.107 1.00 90.94 569 PRO A C 1
ATOM 4375 O O . PRO A 1 569 ? 25.537 -8.864 -2.141 1.00 90.94 569 PRO A O 1
ATOM 4378 N N . PHE A 1 570 ? 26.953 -7.455 -3.140 1.00 95.62 570 PHE A N 1
ATOM 4379 C CA . PHE A 1 570 ? 26.176 -7.213 -4.361 1.00 95.62 570 PHE A CA 1
ATOM 4380 C C . PHE A 1 570 ? 26.544 -8.163 -5.511 1.00 95.62 570 PHE A C 1
ATOM 4382 O O . PHE A 1 570 ? 26.459 -7.796 -6.682 1.00 95.62 570 PHE A O 1
ATOM 4389 N N . ALA A 1 571 ? 26.970 -9.386 -5.176 1.00 95.69 571 ALA A N 1
ATOM 4390 C CA . ALA A 1 571 ? 27.412 -10.370 -6.153 1.00 95.69 571 ALA A CA 1
ATOM 4391 C C . ALA A 1 571 ? 26.325 -10.622 -7.209 1.00 95.69 571 ALA A C 1
ATOM 4393 O O . ALA A 1 571 ? 25.172 -10.935 -6.884 1.00 95.69 571 ALA A O 1
ATOM 4394 N N . SER A 1 572 ? 26.715 -10.494 -8.477 1.00 96.75 572 SER A N 1
ATOM 4395 C CA . SER A 1 572 ? 25.819 -10.643 -9.618 1.00 96.75 572 SER A CA 1
ATOM 4396 C C . SER A 1 572 ? 25.974 -12.002 -10.313 1.00 96.75 572 SER A C 1
ATOM 4398 O O . SER A 1 572 ? 27.027 -12.638 -10.256 1.00 96.75 572 SER A O 1
ATOM 4400 N N . SER A 1 573 ? 24.911 -12.474 -10.968 1.00 97.38 573 SER A N 1
ATOM 4401 C CA . SER A 1 573 ? 24.926 -13.707 -11.762 1.00 97.38 573 SER A CA 1
ATOM 4402 C C . SER A 1 573 ? 24.174 -13.534 -13.081 1.00 97.38 573 SER A C 1
ATOM 4404 O O . SER A 1 573 ? 23.009 -13.132 -13.090 1.00 97.38 573 SER A O 1
ATOM 4406 N N . ASP A 1 574 ? 24.832 -13.855 -14.198 1.00 97.44 574 ASP A N 1
ATOM 4407 C CA . ASP A 1 574 ? 24.229 -13.845 -15.532 1.00 97.44 574 ASP A CA 1
ATOM 4408 C C . ASP A 1 574 ? 23.426 -15.127 -15.801 1.00 97.44 574 ASP A C 1
ATOM 4410 O O . ASP A 1 574 ? 23.945 -16.246 -15.788 1.00 97.44 574 ASP A O 1
ATOM 4414 N N . LEU A 1 575 ? 22.152 -14.945 -16.135 1.00 97.94 575 LEU A N 1
ATOM 4415 C CA . LEU A 1 575 ? 21.203 -15.989 -16.487 1.00 97.94 575 LEU A CA 1
ATOM 4416 C C . LEU A 1 575 ? 20.931 -15.959 -17.993 1.00 97.94 575 LEU A C 1
ATOM 4418 O O . LEU A 1 575 ? 20.542 -14.941 -18.567 1.00 97.94 575 LEU A O 1
ATOM 4422 N N . ASN A 1 576 ? 21.111 -17.102 -18.651 1.00 97.38 576 ASN A N 1
ATOM 4423 C CA . ASN A 1 576 ? 21.013 -17.202 -20.103 1.00 97.38 576 ASN A CA 1
ATOM 4424 C C . ASN A 1 576 ? 19.563 -17.424 -20.572 1.00 97.38 576 ASN A C 1
ATOM 4426 O O . ASN A 1 576 ? 19.077 -18.558 -20.596 1.00 97.38 576 ASN A O 1
ATOM 4430 N N . ALA A 1 577 ? 18.904 -16.365 -21.039 1.00 97.06 577 ALA A N 1
ATOM 4431 C CA . ALA A 1 577 ? 17.531 -16.388 -21.543 1.00 97.06 577 ALA A CA 1
ATOM 4432 C C . ALA A 1 577 ? 17.440 -16.830 -23.019 1.00 97.06 577 ALA A C 1
ATOM 4434 O O . ALA A 1 577 ? 16.795 -16.187 -23.846 1.00 97.06 577 ALA A O 1
ATOM 4435 N N . THR A 1 578 ? 18.091 -17.940 -23.378 1.00 96.62 578 THR A N 1
ATOM 4436 C CA . THR A 1 578 ? 18.074 -18.490 -24.748 1.00 96.62 578 THR A CA 1
ATOM 4437 C C . THR A 1 578 ? 17.945 -20.012 -24.758 1.00 96.62 578 THR A C 1
ATOM 4439 O O . THR A 1 578 ? 18.330 -20.692 -23.800 1.00 96.62 578 THR A O 1
ATOM 4442 N N . PHE A 1 579 ? 17.474 -20.577 -25.869 1.00 95.12 579 PHE A N 1
ATOM 4443 C CA . PHE A 1 579 ? 17.317 -22.023 -26.053 1.00 95.12 579 PHE A CA 1
ATOM 4444 C C . PHE A 1 579 ? 17.705 -22.486 -27.464 1.00 95.12 579 PHE A C 1
ATOM 4446 O O . PHE A 1 579 ? 17.653 -21.683 -28.397 1.00 95.12 579 PHE A O 1
ATOM 4453 N N . PRO A 1 580 ? 18.123 -23.752 -27.650 1.00 95.81 580 PRO A N 1
ATOM 4454 C CA . PRO A 1 580 ? 18.512 -24.258 -28.963 1.00 95.81 580 PRO A CA 1
ATOM 4455 C C . PRO A 1 580 ? 17.360 -24.217 -29.973 1.00 95.81 580 PRO A C 1
ATOM 4457 O O . PRO A 1 580 ? 16.268 -24.718 -29.706 1.00 95.81 580 PRO A O 1
ATOM 4460 N N . VAL A 1 581 ? 17.618 -23.693 -31.175 1.00 92.12 581 VAL A N 1
ATOM 4461 C CA . VAL A 1 581 ? 16.615 -23.628 -32.260 1.00 92.12 581 VAL A CA 1
ATOM 4462 C C . VAL A 1 581 ? 16.121 -25.028 -32.653 1.00 92.12 581 VAL A C 1
ATOM 4464 O O . VAL A 1 581 ? 14.950 -25.203 -32.991 1.00 92.12 581 VAL A O 1
ATOM 4467 N N . ALA A 1 582 ? 16.990 -26.040 -32.548 1.00 92.62 582 ALA A N 1
ATOM 4468 C CA . ALA A 1 582 ? 16.683 -27.435 -32.867 1.00 92.62 582 ALA A CA 1
ATOM 4469 C C . ALA A 1 582 ? 15.543 -28.039 -32.019 1.00 92.62 582 ALA A C 1
ATOM 4471 O O . ALA A 1 582 ? 14.869 -28.958 -32.477 1.00 92.62 582 ALA A O 1
ATOM 4472 N N . GLU A 1 583 ? 15.289 -27.514 -30.815 1.00 88.62 583 GLU A N 1
ATOM 4473 C CA . GLU A 1 583 ? 14.207 -27.983 -29.931 1.00 88.62 583 GLU A CA 1
ATOM 4474 C C . GLU A 1 583 ? 12.820 -27.454 -30.346 1.00 88.62 583 GLU A C 1
ATOM 4476 O O . GLU A 1 583 ? 11.783 -27.914 -29.853 1.00 88.62 583 GLU A O 1
ATOM 4481 N N . GLY A 1 584 ? 12.779 -26.484 -31.266 1.00 84.94 584 GLY A N 1
ATOM 4482 C CA . GLY A 1 584 ? 11.553 -25.864 -31.752 1.00 84.94 584 GLY A CA 1
ATOM 4483 C C . GLY A 1 584 ? 10.692 -25.263 -30.634 1.00 84.94 584 GLY A C 1
ATOM 4484 O O . GLY A 1 584 ? 11.166 -24.883 -29.567 1.00 84.94 584 GLY A O 1
ATOM 4485 N N . ALA A 1 585 ? 9.381 -25.185 -30.870 1.00 78.88 585 ALA A N 1
ATOM 4486 C CA . ALA A 1 585 ? 8.429 -24.575 -29.936 1.00 78.88 585 ALA A CA 1
ATOM 4487 C C . ALA A 1 585 ? 8.373 -25.257 -28.555 1.00 78.88 585 ALA A C 1
ATOM 4489 O O . ALA A 1 585 ? 8.051 -24.610 -27.560 1.00 78.88 585 ALA A O 1
ATOM 4490 N N . CYS A 1 586 ? 8.654 -26.560 -28.491 1.00 80.25 586 CYS A N 1
ATOM 4491 C CA . CYS A 1 586 ? 8.625 -27.320 -27.243 1.00 80.25 586 CYS A CA 1
ATOM 4492 C C . CYS A 1 586 ? 9.778 -26.933 -26.304 1.00 80.25 586 CYS A C 1
ATOM 4494 O O . CYS A 1 586 ? 9.579 -26.946 -25.089 1.00 80.25 586 CYS A O 1
ATOM 4496 N N . GLY A 1 587 ? 10.928 -26.523 -26.855 1.00 87.81 587 GLY A N 1
ATOM 4497 C CA . GLY A 1 587 ? 12.097 -26.090 -26.082 1.00 87.81 587 GLY A CA 1
ATOM 4498 C C . GLY A 1 587 ? 11.863 -24.831 -25.245 1.00 87.81 587 GLY A C 1
ATOM 4499 O O . GLY A 1 587 ? 12.473 -24.675 -24.192 1.00 87.81 587 GLY A O 1
ATOM 4500 N N . LEU A 1 588 ? 10.920 -23.963 -25.639 1.00 88.94 588 LEU A N 1
ATOM 4501 C CA . LEU A 1 588 ? 10.649 -22.706 -24.930 1.00 88.94 588 LEU A CA 1
ATOM 4502 C C . LEU A 1 588 ? 10.213 -22.929 -23.475 1.00 88.94 588 LEU A C 1
ATOM 4504 O O . LEU A 1 588 ? 10.704 -22.251 -22.579 1.00 88.94 588 LEU A O 1
ATOM 4508 N N . ARG A 1 589 ? 9.315 -23.891 -23.227 1.00 88.94 589 ARG A N 1
ATOM 4509 C CA . ARG A 1 589 ? 8.887 -24.223 -21.859 1.00 88.94 589 ARG A CA 1
ATOM 4510 C C . ARG A 1 589 ? 10.077 -24.668 -21.019 1.00 88.94 589 ARG A C 1
ATOM 4512 O O . ARG A 1 589 ? 10.305 -24.106 -19.955 1.00 88.94 589 ARG A O 1
ATOM 4519 N N . ALA A 1 590 ? 10.799 -25.678 -21.505 1.00 91.00 590 ALA A N 1
ATOM 4520 C CA . ALA A 1 590 ? 11.923 -26.259 -20.782 1.00 91.00 590 ALA A CA 1
ATOM 4521 C C . ALA A 1 590 ? 13.007 -25.203 -20.522 1.00 91.00 590 ALA A C 1
ATOM 4523 O O . ALA A 1 590 ? 13.694 -25.237 -19.508 1.00 91.00 590 ALA A O 1
ATOM 4524 N N . ALA A 1 591 ? 13.137 -24.222 -21.418 1.00 93.75 591 ALA A N 1
ATOM 4525 C CA . ALA A 1 591 ? 14.021 -23.087 -21.232 1.00 93.75 591 ALA A CA 1
ATOM 4526 C C . ALA A 1 591 ? 13.559 -22.129 -20.128 1.00 93.75 591 ALA A C 1
ATOM 4528 O O . ALA A 1 591 ? 14.402 -21.674 -19.363 1.00 93.75 591 ALA A O 1
ATOM 4529 N N . CYS A 1 592 ? 12.258 -21.842 -20.011 1.00 94.06 592 CYS A N 1
ATOM 4530 C CA . CYS A 1 592 ? 11.715 -21.052 -18.902 1.00 94.06 592 CYS A CA 1
ATOM 4531 C C . CYS A 1 592 ? 11.879 -21.764 -17.552 1.00 94.06 592 CYS A C 1
ATOM 4533 O O . CYS A 1 592 ? 12.263 -21.125 -16.577 1.00 94.06 592 CYS A O 1
ATOM 4535 N N . GLU A 1 593 ? 11.614 -23.071 -17.506 1.00 93.62 593 GLU A N 1
ATOM 4536 C CA . GLU A 1 593 ? 11.790 -23.905 -16.307 1.00 93.62 593 GLU A CA 1
ATOM 4537 C C . GLU A 1 593 ? 13.267 -23.938 -15.888 1.00 93.62 593 GLU A C 1
ATOM 4539 O O . GLU A 1 593 ? 13.592 -23.571 -14.761 1.00 93.62 593 GLU A O 1
ATOM 4544 N N . ARG A 1 594 ? 14.179 -24.220 -16.827 1.00 95.69 594 ARG A N 1
ATOM 4545 C CA . ARG A 1 594 ? 15.627 -24.164 -16.582 1.00 95.69 594 ARG A CA 1
ATOM 4546 C C . ARG A 1 594 ? 16.083 -22.783 -16.116 1.00 95.69 594 ARG A C 1
ATOM 4548 O O . ARG A 1 594 ? 16.846 -22.691 -15.168 1.00 95.69 594 ARG A O 1
ATOM 4555 N N . LEU A 1 595 ? 15.622 -21.705 -16.754 1.00 97.31 595 LEU A N 1
ATOM 4556 C CA . LEU A 1 595 ? 15.988 -20.341 -16.362 1.00 97.31 595 LEU A CA 1
ATOM 4557 C C . LEU A 1 595 ? 15.559 -20.036 -14.918 1.00 97.31 595 LEU A C 1
ATOM 4559 O O . LEU A 1 595 ? 16.300 -19.399 -14.173 1.00 97.31 595 LEU A O 1
ATOM 4563 N N . ALA A 1 596 ? 14.374 -20.502 -14.520 1.00 96.69 596 ALA A N 1
ATOM 4564 C CA . ALA A 1 596 ? 13.870 -20.359 -13.161 1.00 96.69 596 ALA A CA 1
ATOM 4565 C C . ALA A 1 596 ? 14.698 -21.170 -12.145 1.00 96.69 596 ALA A C 1
ATOM 4567 O O . ALA A 1 596 ? 15.038 -20.649 -11.082 1.00 96.69 596 ALA A O 1
ATOM 4568 N N . GLU A 1 597 ? 15.078 -22.404 -12.483 1.00 97.38 597 GLU A N 1
ATOM 4569 C CA . GLU A 1 597 ? 15.967 -23.235 -11.661 1.00 97.38 597 GLU A CA 1
ATOM 4570 C C . GLU A 1 597 ? 17.379 -22.642 -11.548 1.00 97.38 597 GLU A C 1
ATOM 4572 O O . GLU A 1 597 ? 17.964 -22.636 -10.467 1.00 97.38 597 GLU A O 1
ATOM 4577 N N . ASP A 1 598 ? 17.936 -22.125 -12.646 1.00 97.81 598 ASP A N 1
ATOM 4578 C CA . ASP A 1 598 ? 19.243 -21.463 -12.676 1.00 97.81 598 ASP A CA 1
ATOM 4579 C C . ASP A 1 598 ? 19.241 -20.231 -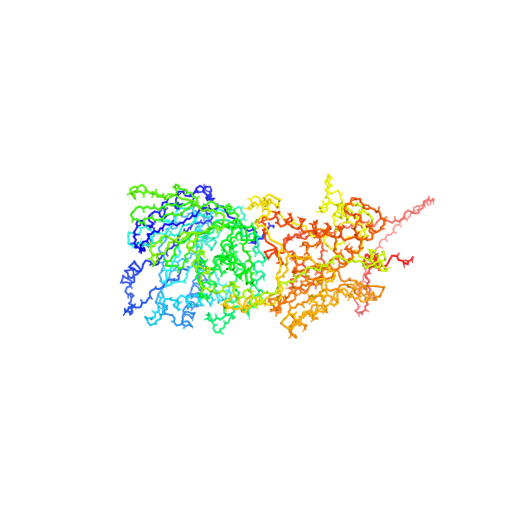11.756 1.00 97.81 598 ASP A C 1
ATOM 4581 O O . ASP A 1 598 ? 20.170 -20.048 -10.967 1.00 97.81 598 ASP A O 1
ATOM 4585 N N . ALA A 1 599 ? 18.166 -19.435 -11.803 1.00 98.06 599 ALA A N 1
ATOM 4586 C CA . ALA A 1 599 ? 17.965 -18.286 -10.925 1.00 98.06 599 ALA A CA 1
ATOM 4587 C C . ALA A 1 599 ? 17.888 -18.688 -9.446 1.00 98.06 599 ALA A C 1
ATOM 4589 O O . ALA A 1 599 ? 18.521 -18.058 -8.601 1.00 98.06 599 ALA A O 1
ATOM 4590 N N . GLU A 1 600 ? 17.140 -19.747 -9.126 1.00 97.81 600 GLU A N 1
ATOM 4591 C CA . GLU A 1 600 ? 17.068 -20.279 -7.764 1.00 97.81 600 GLU A CA 1
ATOM 4592 C C . GLU A 1 600 ? 18.443 -20.732 -7.267 1.00 97.81 600 GLU A C 1
ATOM 4594 O O . GLU A 1 600 ? 18.840 -20.386 -6.152 1.00 97.81 600 GLU A O 1
ATOM 4599 N N . ARG A 1 601 ? 19.192 -21.483 -8.085 1.00 98.06 601 ARG A N 1
ATOM 4600 C CA . ARG A 1 601 ? 20.537 -21.935 -7.708 1.00 98.06 601 ARG A CA 1
ATOM 4601 C C . ARG A 1 601 ? 21.472 -20.753 -7.474 1.00 98.06 601 ARG A C 1
ATOM 4603 O O . ARG A 1 601 ? 22.169 -20.746 -6.465 1.00 98.06 601 ARG A O 1
ATOM 4610 N N . ALA A 1 602 ? 21.459 -19.751 -8.352 1.00 97.19 602 ALA A N 1
ATOM 4611 C CA . ALA A 1 602 ? 22.270 -18.545 -8.194 1.00 97.19 602 ALA A CA 1
ATOM 4612 C C . ALA A 1 602 ? 21.927 -17.785 -6.900 1.00 97.19 602 ALA A C 1
ATOM 4614 O O . ALA A 1 602 ? 22.825 -17.442 -6.132 1.00 97.19 602 ALA A O 1
ATOM 4615 N N . ALA A 1 603 ? 20.636 -17.601 -6.610 1.00 95.75 603 ALA A N 1
ATOM 4616 C CA . ALA A 1 603 ? 20.174 -16.951 -5.385 1.00 95.75 603 ALA A CA 1
ATOM 4617 C C . ALA A 1 603 ? 20.625 -17.708 -4.122 1.00 95.75 603 ALA A C 1
ATOM 4619 O O . ALA A 1 603 ? 21.136 -17.108 -3.180 1.00 95.75 603 ALA A O 1
ATOM 4620 N N . ARG A 1 604 ? 20.506 -19.044 -4.113 1.00 95.81 604 ARG A N 1
ATOM 4621 C CA . ARG A 1 604 ? 20.959 -19.889 -2.990 1.00 95.81 604 ARG A CA 1
ATOM 4622 C C . ARG A 1 604 ? 22.479 -19.887 -2.805 1.00 95.81 604 ARG A C 1
ATOM 4624 O O . ARG A 1 604 ? 22.943 -20.106 -1.691 1.00 95.81 604 ARG A O 1
ATOM 4631 N N . LEU A 1 605 ? 23.243 -19.632 -3.869 1.00 94.81 605 LEU A N 1
ATOM 4632 C CA . LEU A 1 605 ? 24.699 -19.456 -3.818 1.00 94.81 605 LEU A CA 1
ATOM 4633 C C . LEU A 1 605 ? 25.127 -18.051 -3.356 1.00 94.81 605 LEU A C 1
ATOM 4635 O O . LEU A 1 605 ? 26.323 -17.796 -3.245 1.00 94.81 605 LEU A O 1
ATOM 4639 N N . GLY A 1 606 ? 24.176 -17.158 -3.062 1.00 93.31 606 GLY A N 1
ATOM 4640 C CA . GLY A 1 606 ? 24.443 -15.826 -2.518 1.00 93.31 606 GLY A CA 1
ATOM 4641 C C . GLY A 1 606 ? 24.467 -14.699 -3.551 1.00 93.31 606 GLY A C 1
ATOM 4642 O O . GLY A 1 606 ? 24.856 -13.587 -3.201 1.00 93.31 606 GLY A O 1
ATOM 4643 N N . ALA A 1 607 ? 24.049 -14.941 -4.800 1.00 96.25 607 ALA A N 1
ATOM 4644 C CA . ALA A 1 607 ? 23.883 -13.860 -5.769 1.00 96.25 607 ALA A CA 1
ATOM 4645 C C . ALA A 1 607 ? 22.684 -12.984 -5.378 1.00 96.25 607 ALA A C 1
ATOM 4647 O O . ALA A 1 607 ? 21.541 -13.444 -5.383 1.00 96.25 607 ALA A O 1
ATOM 4648 N N . SER A 1 608 ? 22.943 -11.717 -5.059 1.00 95.88 608 SER A N 1
ATOM 4649 C CA . SER A 1 608 ? 21.910 -10.733 -4.720 1.00 95.88 608 SER A CA 1
ATOM 4650 C C . SER A 1 608 ? 21.410 -9.968 -5.946 1.00 95.88 608 SER A C 1
ATOM 4652 O O . SER A 1 608 ? 20.351 -9.347 -5.884 1.00 95.88 608 SER A O 1
ATOM 4654 N N . ILE A 1 609 ? 22.111 -10.047 -7.082 1.00 98.00 609 ILE A N 1
ATOM 4655 C CA . ILE A 1 609 ? 21.695 -9.456 -8.359 1.00 98.00 609 ILE A CA 1
ATOM 4656 C C . ILE A 1 609 ? 21.678 -10.543 -9.442 1.00 98.00 609 ILE A C 1
ATOM 4658 O O . ILE A 1 609 ? 22.673 -11.219 -9.684 1.00 98.00 609 ILE A O 1
ATOM 4662 N N . LEU A 1 610 ? 20.551 -10.716 -10.127 1.00 98.44 610 LEU A N 1
ATOM 4663 C CA . LEU A 1 610 ? 20.384 -11.679 -11.216 1.00 98.44 610 LEU A CA 1
ATOM 4664 C C . LEU A 1 610 ? 20.137 -10.930 -12.526 1.00 98.44 610 LEU A C 1
ATOM 4666 O O . LEU A 1 610 ? 19.169 -10.176 -12.644 1.00 98.44 610 LEU A O 1
ATOM 4670 N N . ILE A 1 611 ? 21.000 -11.152 -13.515 1.00 98.56 611 ILE A N 1
ATOM 4671 C CA . ILE A 1 611 ? 20.946 -10.489 -14.820 1.00 98.56 611 ILE A CA 1
ATOM 4672 C C . ILE A 1 611 ? 20.391 -11.479 -15.839 1.00 98.56 611 ILE A C 1
ATOM 4674 O O . ILE A 1 611 ? 21.072 -12.407 -16.264 1.00 98.56 611 ILE A O 1
ATOM 4678 N N . ILE A 1 612 ? 19.138 -11.294 -16.241 1.00 98.50 612 ILE A N 1
ATOM 4679 C CA . ILE A 1 612 ? 18.482 -12.100 -17.272 1.00 98.50 612 ILE A CA 1
ATOM 4680 C C . ILE A 1 612 ? 18.885 -11.536 -18.633 1.00 98.50 612 ILE A C 1
ATOM 4682 O O . ILE A 1 612 ? 18.508 -10.412 -18.959 1.00 98.50 612 ILE A O 1
ATOM 4686 N N . SER A 1 613 ? 19.646 -12.306 -19.415 1.00 98.06 613 SER A N 1
ATOM 4687 C CA . SER A 1 613 ? 20.258 -11.827 -20.658 1.00 98.06 613 SER A CA 1
ATOM 4688 C C . SER A 1 613 ? 19.917 -12.692 -21.870 1.00 98.06 613 SER A C 1
ATOM 4690 O O . SER A 1 613 ? 20.128 -13.910 -21.869 1.00 98.06 613 SER A O 1
ATOM 4692 N N . ASP A 1 614 ? 19.447 -12.050 -22.943 1.00 96.38 614 ASP A N 1
ATOM 4693 C CA . ASP A 1 614 ? 19.266 -12.653 -24.275 1.00 96.38 614 ASP A CA 1
ATOM 4694 C C . ASP A 1 614 ? 20.464 -12.393 -25.222 1.00 96.38 614 ASP A C 1
ATOM 4696 O O . ASP A 1 614 ? 20.425 -12.731 -26.412 1.00 96.38 614 ASP A O 1
ATOM 4700 N N . ARG A 1 615 ? 21.587 -11.881 -24.686 1.00 94.12 615 ARG A N 1
ATOM 4701 C CA . ARG A 1 615 ? 22.817 -11.531 -25.429 1.00 94.12 615 ARG A CA 1
ATOM 4702 C C . ARG A 1 615 ? 23.350 -12.678 -26.296 1.00 94.12 615 ARG A C 1
ATOM 4704 O O . ARG A 1 615 ? 23.912 -12.424 -27.356 1.00 94.12 615 ARG A O 1
ATOM 4711 N N . ARG A 1 616 ? 23.153 -13.938 -25.881 1.00 94.62 616 ARG A N 1
ATOM 4712 C CA . ARG A 1 616 ? 23.611 -15.150 -26.599 1.00 94.62 616 ARG A CA 1
ATOM 4713 C C . ARG A 1 616 ? 22.693 -15.600 -27.747 1.00 94.62 616 ARG A C 1
ATOM 4715 O O . ARG A 1 616 ? 22.920 -16.675 -28.304 1.00 94.62 616 ARG A O 1
ATOM 4722 N N . ALA A 1 617 ? 21.642 -14.845 -28.066 1.00 93.75 617 ALA A N 1
ATOM 4723 C CA . ALA A 1 617 ? 20.765 -15.153 -29.190 1.00 93.75 617 ALA A CA 1
ATOM 4724 C C . ALA A 1 617 ? 21.536 -15.080 -30.518 1.00 93.75 617 ALA A C 1
ATOM 4726 O O . ALA A 1 617 ? 22.312 -14.152 -30.745 1.00 93.75 617 ALA A O 1
ATOM 4727 N N . GLY A 1 618 ? 21.304 -16.055 -31.394 1.00 91.56 618 GLY A N 1
ATOM 4728 C CA . GLY A 1 618 ? 22.012 -16.195 -32.662 1.00 91.56 618 GLY A CA 1
ATOM 4729 C C . GLY A 1 618 ? 21.450 -17.340 -33.512 1.00 91.56 618 GLY A C 1
ATOM 4730 O O . GLY A 1 618 ? 20.399 -17.889 -33.184 1.00 91.56 618 GLY A O 1
ATOM 4731 N N . PRO A 1 619 ? 22.143 -17.750 -34.588 1.00 90.12 619 PRO A N 1
ATOM 4732 C CA . PRO A 1 619 ? 21.626 -18.741 -35.540 1.00 90.12 619 PRO A CA 1
ATOM 4733 C C . PRO A 1 619 ? 21.238 -20.093 -34.921 1.00 90.12 619 PRO A C 1
ATOM 4735 O O . PRO A 1 619 ? 20.305 -20.742 -35.384 1.00 90.12 619 PRO A O 1
ATOM 4738 N N . GLU A 1 620 ? 21.932 -20.513 -33.861 1.00 93.81 620 GLU A N 1
ATOM 4739 C CA . GLU A 1 620 ? 21.692 -21.793 -33.178 1.00 93.81 620 GLU A CA 1
ATOM 4740 C C . GLU A 1 620 ? 20.839 -21.656 -31.910 1.00 93.81 620 GLU A C 1
ATOM 4742 O O . GLU A 1 620 ? 20.368 -22.659 -31.365 1.00 93.81 620 GLU A O 1
ATOM 4747 N N . ARG A 1 621 ? 20.625 -20.425 -31.425 1.00 94.56 621 ARG A N 1
ATOM 4748 C CA . ARG A 1 621 ? 19.958 -20.146 -30.149 1.00 94.56 621 ARG A CA 1
ATOM 4749 C C . ARG A 1 621 ? 18.889 -19.072 -30.302 1.00 94.56 621 ARG A C 1
ATOM 4751 O O . ARG A 1 621 ? 19.202 -17.906 -30.525 1.00 94.56 621 ARG A O 1
ATOM 4758 N N . ALA A 1 622 ? 17.634 -19.455 -30.107 1.00 93.50 622 ALA A N 1
ATOM 4759 C CA . ALA A 1 622 ? 16.513 -18.529 -30.069 1.00 93.50 622 ALA A CA 1
ATOM 4760 C C . ALA A 1 622 ? 16.420 -17.834 -28.694 1.00 93.50 622 ALA A C 1
ATOM 4762 O O . ALA A 1 622 ? 16.691 -18.474 -27.669 1.00 93.50 622 ALA A O 1
ATOM 4763 N N . PRO A 1 623 ? 16.031 -16.548 -28.642 1.00 94.81 623 PRO A N 1
ATOM 4764 C CA . PRO A 1 623 ? 15.765 -15.858 -27.386 1.00 94.81 623 PRO A CA 1
ATOM 4765 C C . PRO A 1 623 ? 14.454 -16.346 -26.754 1.00 94.81 623 PRO A C 1
ATOM 4767 O O . PRO A 1 623 ? 13.476 -16.638 -27.447 1.00 94.81 623 PRO A O 1
ATOM 4770 N N . ILE A 1 624 ? 14.418 -16.411 -25.424 1.00 95.50 624 ILE A N 1
ATOM 4771 C CA . ILE A 1 624 ? 13.160 -16.453 -24.671 1.00 95.50 624 ILE A CA 1
ATOM 4772 C C . ILE A 1 624 ? 12.608 -15.018 -24.674 1.00 95.50 624 ILE A C 1
ATOM 4774 O O . ILE A 1 624 ? 13.366 -14.112 -24.329 1.00 95.50 624 ILE A O 1
ATOM 4778 N N . PRO A 1 625 ? 11.324 -14.778 -25.015 1.00 95.50 625 PRO A N 1
ATOM 4779 C CA . PRO A 1 625 ? 10.743 -13.436 -24.940 1.00 95.50 625 PRO A CA 1
ATOM 4780 C C . PRO A 1 625 ? 10.981 -12.815 -23.563 1.00 95.50 625 PRO A C 1
ATOM 4782 O O . PRO A 1 625 ? 10.679 -13.450 -22.546 1.00 95.50 625 PRO A O 1
ATOM 4785 N N . ALA A 1 626 ? 11.512 -11.594 -23.510 1.00 96.81 626 ALA A N 1
ATOM 4786 C CA . ALA A 1 626 ? 12.091 -11.051 -22.280 1.00 96.81 626 ALA A CA 1
ATOM 4787 C C . ALA A 1 626 ? 11.052 -10.923 -21.155 1.00 96.81 626 ALA A C 1
ATOM 4789 O O . ALA A 1 626 ? 11.330 -11.267 -20.006 1.00 96.81 626 ALA A O 1
ATOM 4790 N N . LEU A 1 627 ? 9.814 -10.546 -21.499 1.00 96.12 627 LEU A N 1
ATOM 4791 C CA . LEU A 1 627 ? 8.694 -10.500 -20.554 1.00 96.12 627 LEU A CA 1
ATOM 4792 C C . LEU A 1 627 ? 8.355 -11.873 -19.955 1.00 96.12 627 LEU A C 1
ATOM 4794 O O . LEU A 1 627 ? 8.043 -11.979 -18.769 1.00 96.12 627 LEU A O 1
ATOM 4798 N N . LEU A 1 628 ? 8.440 -12.939 -20.755 1.00 94.94 628 LEU A N 1
ATOM 4799 C CA . LEU A 1 628 ? 8.233 -14.300 -20.266 1.00 94.94 628 LEU A CA 1
ATOM 4800 C C . LEU A 1 628 ? 9.415 -14.756 -19.402 1.00 94.94 628 LEU A C 1
ATOM 4802 O O . LEU A 1 628 ? 9.193 -15.394 -18.375 1.00 94.94 628 LEU A O 1
ATOM 4806 N N . ALA A 1 629 ? 10.647 -14.418 -19.788 1.00 96.62 629 ALA A N 1
ATOM 4807 C CA . ALA A 1 629 ? 11.852 -14.750 -19.033 1.00 96.62 629 ALA A CA 1
ATOM 4808 C C . ALA A 1 629 ? 11.821 -14.132 -17.624 1.00 96.62 629 ALA A C 1
ATOM 4810 O O . ALA A 1 629 ? 11.919 -14.863 -16.635 1.00 96.62 629 ALA A O 1
ATOM 4811 N N . VAL A 1 630 ? 11.590 -12.815 -17.520 1.00 97.38 630 VAL A N 1
ATOM 4812 C CA . VAL A 1 630 ? 11.511 -12.125 -16.222 1.00 97.38 630 VAL A CA 1
ATOM 4813 C C . VAL A 1 630 ? 10.324 -12.602 -15.390 1.00 97.38 630 VAL A C 1
ATOM 4815 O O . VAL A 1 630 ? 10.504 -12.891 -14.210 1.00 97.38 630 VAL A O 1
ATOM 4818 N N . GLY A 1 631 ? 9.142 -12.783 -15.993 1.00 95.31 631 GLY A N 1
ATOM 4819 C CA . GLY A 1 631 ? 7.962 -13.281 -15.281 1.00 95.31 631 GLY A CA 1
ATOM 4820 C C . GLY A 1 631 ? 8.167 -14.690 -14.716 1.00 95.31 631 GLY A C 1
ATOM 4821 O O . GLY A 1 631 ? 7.793 -14.960 -13.574 1.00 95.31 631 GLY A O 1
ATOM 4822 N N . SER A 1 632 ? 8.832 -15.570 -15.476 1.00 95.06 632 SER A N 1
ATOM 4823 C CA . SER A 1 632 ? 9.148 -16.938 -15.040 1.00 95.06 632 SER A CA 1
ATOM 4824 C C . SER A 1 632 ? 10.060 -16.942 -13.816 1.00 95.06 632 SER A C 1
ATOM 4826 O O . SER A 1 632 ? 9.744 -17.593 -12.818 1.00 95.06 632 SER A O 1
ATOM 4828 N N . VAL A 1 633 ? 11.153 -16.174 -13.868 1.00 97.62 633 VAL A N 1
ATOM 4829 C CA . VAL A 1 633 ? 12.112 -16.051 -12.762 1.00 97.62 633 VAL A CA 1
ATOM 4830 C C . VAL A 1 633 ? 11.466 -15.378 -11.552 1.00 97.62 633 VAL A C 1
ATOM 4832 O O . VAL A 1 633 ? 11.528 -15.915 -10.448 1.00 97.62 633 VAL A O 1
ATOM 4835 N N . HIS A 1 634 ? 10.789 -14.243 -11.747 1.00 95.62 634 HIS A N 1
ATOM 4836 C CA . HIS A 1 634 ? 10.153 -13.482 -10.672 1.00 95.62 634 HIS A CA 1
ATOM 4837 C C . HIS A 1 634 ? 9.165 -14.337 -9.874 1.00 95.62 634 HIS A C 1
ATOM 4839 O O . HIS A 1 634 ? 9.284 -14.436 -8.652 1.00 95.62 634 HIS A O 1
ATOM 4845 N N . HIS A 1 635 ? 8.224 -14.999 -10.550 1.00 93.56 635 HIS A N 1
ATOM 4846 C CA . HIS A 1 635 ? 7.220 -15.816 -9.873 1.00 93.56 635 HIS A CA 1
ATOM 4847 C C . HIS A 1 635 ? 7.795 -17.098 -9.270 1.00 93.56 635 HIS A C 1
ATOM 4849 O O . HIS A 1 635 ? 7.284 -17.564 -8.250 1.00 93.56 635 HIS A O 1
ATOM 4855 N N . HIS A 1 636 ? 8.846 -17.671 -9.860 1.00 95.44 636 HIS A N 1
ATOM 4856 C CA . HIS A 1 636 ? 9.534 -18.812 -9.259 1.00 95.44 636 HIS A CA 1
ATOM 4857 C C . HIS A 1 636 ? 10.225 -18.434 -7.955 1.00 95.44 636 HIS A C 1
ATOM 4859 O O . HIS A 1 636 ? 9.956 -19.051 -6.928 1.00 95.44 636 HIS A O 1
ATOM 4865 N N . LEU A 1 637 ? 11.018 -17.361 -7.955 1.00 94.94 637 LEU A N 1
ATOM 4866 C CA . LEU A 1 637 ? 11.689 -16.874 -6.749 1.00 94.94 637 LEU A CA 1
ATOM 4867 C C . LEU A 1 637 ? 10.694 -16.442 -5.664 1.00 94.94 637 LEU A C 1
ATOM 4869 O O . LEU A 1 637 ? 10.980 -16.618 -4.482 1.00 94.94 637 LEU A O 1
ATOM 4873 N N . MET A 1 638 ? 9.519 -15.922 -6.042 1.00 91.81 638 MET A N 1
ATOM 4874 C CA . MET A 1 638 ? 8.424 -15.652 -5.101 1.00 91.81 638 MET A CA 1
ATOM 4875 C C . MET A 1 638 ? 7.943 -16.934 -4.409 1.00 91.81 638 MET A C 1
ATOM 4877 O O . MET A 1 638 ? 7.838 -16.958 -3.188 1.00 91.81 638 MET A O 1
ATOM 4881 N N . ARG A 1 639 ? 7.693 -18.015 -5.165 1.00 91.56 639 ARG A N 1
ATOM 4882 C CA . ARG A 1 639 ? 7.258 -19.308 -4.597 1.00 91.56 639 ARG A CA 1
ATOM 4883 C C . ARG A 1 639 ? 8.310 -19.940 -3.687 1.00 91.56 639 ARG A C 1
ATOM 4885 O O . ARG A 1 639 ? 7.944 -20.616 -2.736 1.00 91.56 639 ARG A O 1
ATOM 4892 N N . GLN A 1 640 ? 9.591 -19.722 -3.984 1.00 92.81 640 GLN A N 1
ATOM 4893 C CA . GLN A 1 640 ? 10.704 -20.252 -3.192 1.00 92.81 640 GLN A CA 1
ATOM 4894 C C . GLN A 1 640 ? 11.091 -19.369 -1.990 1.00 92.81 640 GLN A C 1
ATOM 4896 O O . GLN A 1 640 ? 12.010 -19.732 -1.261 1.00 92.81 640 GLN A O 1
ATOM 4901 N N . GLY A 1 641 ? 10.453 -18.206 -1.783 1.00 91.19 641 GLY A N 1
ATOM 4902 C CA . GLY A 1 641 ? 10.829 -17.267 -0.711 1.00 91.19 641 GLY A CA 1
ATOM 4903 C C . GLY A 1 641 ? 12.190 -16.581 -0.923 1.00 91.19 641 GLY A C 1
ATOM 4904 O O . GLY A 1 641 ? 12.823 -16.107 0.020 1.00 91.19 641 GLY A O 1
ATOM 4905 N N . LEU A 1 642 ? 12.674 -16.541 -2.168 1.00 93.75 642 LEU A N 1
ATOM 4906 C CA . LEU A 1 642 ? 13.983 -15.985 -2.533 1.00 93.75 642 LEU A CA 1
ATOM 4907 C C . LEU A 1 642 ? 13.881 -14.594 -3.172 1.00 93.75 642 LEU A C 1
ATOM 4909 O O . LEU A 1 642 ? 14.870 -13.868 -3.198 1.00 93.75 642 LEU A O 1
ATOM 4913 N N . ARG A 1 643 ? 12.698 -14.177 -3.654 1.00 93.81 643 ARG A N 1
ATOM 4914 C CA . ARG A 1 643 ? 12.551 -12.904 -4.389 1.00 93.81 643 ARG A CA 1
ATOM 4915 C C . ARG A 1 643 ? 12.900 -11.671 -3.554 1.00 93.81 643 ARG A C 1
ATOM 4917 O O . ARG A 1 643 ? 13.393 -10.704 -4.131 1.00 93.81 643 ARG A O 1
ATOM 4924 N N . GLY A 1 644 ? 12.674 -11.695 -2.239 1.00 89.75 644 GLY A N 1
ATOM 4925 C CA . GLY A 1 644 ? 13.065 -10.611 -1.328 1.00 89.75 644 GLY A CA 1
ATOM 4926 C C . GLY A 1 644 ? 14.580 -10.476 -1.125 1.00 89.75 644 GLY A C 1
ATOM 4927 O O . GLY A 1 644 ? 15.020 -9.535 -0.482 1.00 89.75 644 GLY A O 1
ATOM 4928 N N . GLN A 1 645 ? 15.381 -11.402 -1.661 1.00 91.00 645 GLN A N 1
ATOM 4929 C CA . GLN A 1 645 ? 16.839 -11.453 -1.489 1.00 91.00 645 GLN A CA 1
ATOM 4930 C C . GLN A 1 645 ? 17.596 -11.132 -2.782 1.00 91.00 645 GLN A C 1
ATOM 4932 O O . GLN A 1 645 ? 18.822 -11.113 -2.791 1.00 91.00 645 GLN A O 1
ATOM 4937 N N . THR A 1 646 ? 16.871 -10.938 -3.884 1.00 95.06 646 THR A N 1
ATOM 4938 C CA . THR A 1 646 ? 17.454 -10.843 -5.220 1.00 95.06 646 THR A CA 1
ATOM 4939 C C . THR A 1 646 ? 16.854 -9.693 -6.002 1.00 95.06 646 THR A C 1
ATOM 4941 O O . THR A 1 646 ? 15.626 -9.579 -6.096 1.00 95.06 646 THR A O 1
ATOM 4944 N N . SER A 1 647 ? 17.709 -8.939 -6.675 1.00 97.06 647 SER A N 1
ATOM 4945 C CA . SER A 1 647 ? 17.326 -7.989 -7.705 1.00 97.06 647 SER A CA 1
ATOM 4946 C C . SER A 1 647 ? 17.324 -8.612 -9.086 1.00 97.06 647 SER A C 1
ATOM 4948 O O . SER A 1 647 ? 18.178 -9.437 -9.392 1.00 97.06 647 SER A O 1
ATOM 4950 N N . LEU A 1 648 ? 16.365 -8.221 -9.929 1.00 98.12 648 LEU A N 1
ATOM 4951 C CA . LEU A 1 648 ? 16.256 -8.722 -11.301 1.00 98.12 648 LEU A CA 1
ATOM 4952 C C . LEU A 1 648 ? 16.573 -7.607 -12.291 1.00 98.12 648 LEU A C 1
ATOM 4954 O O . LEU A 1 648 ? 15.845 -6.615 -12.365 1.00 98.12 648 LEU A O 1
ATOM 4958 N N . LEU A 1 649 ? 17.634 -7.792 -13.066 1.00 98.50 649 LEU A N 1
ATOM 4959 C CA . LEU A 1 649 ? 18.000 -6.928 -14.180 1.00 98.50 649 LEU A CA 1
ATOM 4960 C C . LEU A 1 649 ? 17.711 -7.653 -15.488 1.00 98.50 649 LEU A C 1
ATOM 4962 O O . LEU A 1 649 ? 17.872 -8.870 -15.578 1.00 98.50 649 LEU A O 1
ATOM 4966 N N . VAL A 1 650 ? 17.285 -6.908 -16.503 1.00 98.56 650 VAL A N 1
ATOM 4967 C CA . VAL A 1 650 ? 16.994 -7.466 -17.826 1.00 98.56 650 VAL A CA 1
ATOM 4968 C C . VAL A 1 650 ? 17.904 -6.818 -18.857 1.00 98.56 650 VAL A C 1
ATOM 4970 O O . VAL A 1 650 ? 17.748 -5.646 -19.188 1.00 98.56 650 VAL A O 1
ATOM 4973 N N . GLU A 1 651 ? 18.837 -7.596 -19.390 1.00 98.25 651 GLU A N 1
ATOM 4974 C CA . GLU A 1 651 ? 19.565 -7.247 -20.602 1.00 98.25 651 GLU A CA 1
ATOM 4975 C C . GLU A 1 651 ? 18.822 -7.844 -21.790 1.00 98.25 651 GLU A C 1
ATOM 4977 O O . GLU A 1 651 ? 18.778 -9.067 -21.953 1.00 98.25 651 GLU A O 1
ATOM 4982 N N . THR A 1 652 ? 18.213 -6.984 -22.603 1.00 97.50 652 THR A N 1
ATOM 4983 C CA . THR A 1 652 ? 17.388 -7.458 -23.706 1.00 97.50 652 THR A CA 1
ATOM 4984 C C . THR A 1 652 ? 17.576 -6.670 -24.979 1.00 97.50 652 THR A C 1
ATOM 4986 O O . THR A 1 652 ? 17.745 -5.451 -25.003 1.00 97.50 652 THR A O 1
ATOM 4989 N N . ASP A 1 653 ? 17.474 -7.410 -26.065 1.00 96.62 653 ASP A N 1
ATOM 4990 C CA . ASP A 1 653 ? 17.480 -6.898 -27.415 1.00 96.62 653 ASP A CA 1
ATOM 4991 C C . ASP A 1 653 ? 16.075 -6.903 -28.039 1.00 96.62 653 ASP A C 1
ATOM 4993 O O . ASP A 1 653 ? 15.908 -6.559 -29.202 1.00 96.62 653 ASP A O 1
ATOM 4997 N N . GLU A 1 654 ? 15.045 -7.230 -27.249 1.00 95.75 654 GLU A N 1
ATOM 4998 C CA . GLU A 1 654 ? 13.631 -7.168 -27.627 1.00 95.75 654 GLU A CA 1
ATOM 4999 C C . GLU A 1 654 ? 12.983 -5.814 -27.273 1.00 95.75 654 GLU A C 1
ATOM 5001 O O . GLU A 1 654 ? 12.216 -5.257 -28.069 1.00 95.75 654 GLU A O 1
ATOM 5006 N N . ALA A 1 655 ? 13.265 -5.281 -26.077 1.00 96.62 655 ALA A N 1
ATOM 5007 C CA . ALA A 1 655 ? 12.616 -4.078 -25.553 1.00 96.62 655 ALA A CA 1
ATOM 5008 C C . ALA A 1 655 ? 13.138 -2.797 -26.220 1.00 96.62 655 ALA A C 1
ATOM 5010 O O . ALA A 1 655 ? 14.343 -2.570 -26.320 1.00 96.62 655 ALA A O 1
ATOM 5011 N N . ARG A 1 656 ? 12.209 -1.946 -26.670 1.00 95.38 656 ARG A N 1
ATOM 5012 C CA . ARG A 1 656 ? 12.529 -0.759 -27.482 1.00 95.38 656 ARG A CA 1
ATOM 5013 C C . ARG A 1 656 ? 11.522 0.390 -27.415 1.00 95.38 656 ARG A C 1
ATOM 5015 O O . ARG A 1 656 ? 11.726 1.429 -28.026 1.00 95.38 656 ARG A O 1
ATOM 5022 N N . GLU A 1 657 ? 10.418 0.192 -26.703 1.00 94.94 657 GLU A N 1
ATOM 5023 C CA . GLU A 1 657 ? 9.342 1.170 -26.571 1.00 94.94 657 GLU A CA 1
ATOM 5024 C C . GLU A 1 657 ? 8.913 1.264 -25.113 1.00 94.94 657 GLU A C 1
ATOM 5026 O O . GLU A 1 657 ? 9.077 0.308 -24.347 1.00 94.94 657 GLU A O 1
ATOM 5031 N N . VAL A 1 658 ? 8.275 2.379 -24.758 1.00 97.00 658 VAL A N 1
ATOM 5032 C CA . VAL A 1 658 ? 7.759 2.652 -23.410 1.00 97.00 658 VAL A CA 1
ATOM 5033 C C . VAL A 1 658 ? 6.922 1.485 -22.892 1.00 97.00 658 VAL A C 1
ATOM 5035 O O . VAL A 1 658 ? 7.110 1.031 -21.766 1.00 97.00 658 VAL A O 1
ATOM 5038 N N . HIS A 1 659 ? 6.033 0.933 -23.725 1.00 97.44 659 HIS A N 1
ATOM 5039 C CA . HIS A 1 659 ? 5.172 -0.163 -23.299 1.00 97.44 659 HIS A CA 1
ATOM 5040 C C . HIS A 1 659 ? 5.945 -1.454 -22.966 1.00 97.44 659 HIS A C 1
ATOM 5042 O O . HIS A 1 659 ? 5.549 -2.177 -22.050 1.00 97.44 659 HIS A O 1
ATOM 5048 N N . HIS A 1 660 ? 7.047 -1.736 -23.668 1.00 97.62 660 HIS A N 1
ATOM 5049 C CA . HIS A 1 660 ? 7.876 -2.914 -23.397 1.00 97.62 660 HIS A CA 1
ATOM 5050 C C . HIS A 1 660 ? 8.556 -2.780 -22.034 1.00 97.62 660 HIS A C 1
ATOM 5052 O O . HIS A 1 660 ? 8.491 -3.691 -21.211 1.00 97.62 660 HIS A O 1
ATOM 5058 N N . ILE A 1 661 ? 9.122 -1.601 -21.777 1.00 98.00 661 ILE A N 1
ATOM 5059 C CA . ILE A 1 661 ? 9.786 -1.252 -20.521 1.00 98.00 661 ILE A CA 1
ATOM 5060 C C . ILE A 1 661 ? 8.839 -1.399 -19.326 1.00 98.00 661 ILE A C 1
ATOM 5062 O O . ILE A 1 661 ? 9.134 -2.146 -18.395 1.00 98.00 661 ILE A O 1
ATOM 5066 N N . VAL A 1 662 ? 7.663 -0.767 -19.368 1.00 97.56 662 VAL A N 1
ATOM 5067 C CA . VAL A 1 662 ? 6.706 -0.834 -18.248 1.00 97.56 662 VAL A CA 1
ATOM 5068 C C . VAL A 1 662 ? 6.172 -2.249 -18.018 1.00 97.56 662 VAL A C 1
ATOM 5070 O O . VAL A 1 662 ? 5.906 -2.621 -16.879 1.00 97.56 662 VAL A O 1
ATOM 5073 N N . CYS A 1 663 ? 6.058 -3.081 -19.061 1.00 97.75 663 CYS A N 1
ATOM 5074 C CA . CYS A 1 663 ? 5.724 -4.493 -18.868 1.00 97.75 663 CYS A CA 1
ATOM 5075 C C . CYS A 1 663 ? 6.832 -5.228 -18.104 1.00 97.75 663 CYS A C 1
ATOM 5077 O O . CYS A 1 663 ? 6.535 -5.945 -17.155 1.00 97.75 663 CYS A O 1
ATOM 5079 N N . LEU A 1 664 ? 8.101 -5.046 -18.476 1.00 98.25 664 LEU A N 1
ATOM 5080 C CA . LEU A 1 664 ? 9.219 -5.689 -17.776 1.00 98.25 664 LEU A CA 1
ATOM 5081 C C . LEU A 1 664 ? 9.278 -5.265 -16.298 1.00 98.25 664 LEU A C 1
ATOM 5083 O O . LEU A 1 664 ? 9.384 -6.125 -15.421 1.00 98.25 664 LEU A O 1
ATOM 5087 N N . LEU A 1 665 ? 9.122 -3.967 -16.017 1.00 97.81 665 LEU A N 1
ATOM 5088 C CA . LEU A 1 665 ? 9.067 -3.425 -14.652 1.00 97.81 665 LEU A CA 1
ATOM 5089 C C . LEU A 1 665 ? 7.885 -4.008 -13.860 1.00 97.81 665 LEU A C 1
ATOM 5091 O O . LEU A 1 665 ? 8.048 -4.528 -12.754 1.00 97.81 665 LEU A O 1
ATOM 5095 N N . GLY A 1 666 ? 6.687 -4.006 -14.450 1.00 96.06 666 GLY A N 1
ATOM 5096 C CA . GLY A 1 666 ? 5.476 -4.507 -13.798 1.00 96.06 666 GLY A CA 1
ATOM 5097 C C . GLY A 1 666 ? 5.481 -6.013 -13.515 1.00 96.06 666 GLY A C 1
ATOM 5098 O O . GLY A 1 666 ? 4.712 -6.456 -12.664 1.00 96.06 666 GLY A O 1
ATOM 5099 N N . TYR A 1 667 ? 6.350 -6.787 -14.177 1.00 95.31 667 TYR A N 1
ATOM 5100 C CA . TYR A 1 667 ? 6.557 -8.225 -13.944 1.00 95.31 667 TYR A CA 1
ATOM 5101 C C . TYR A 1 667 ? 7.846 -8.547 -13.167 1.00 95.31 667 TYR A C 1
ATOM 5103 O O . TYR A 1 667 ? 8.208 -9.717 -13.041 1.00 95.31 667 TYR A O 1
ATOM 5111 N N . GLY A 1 668 ? 8.500 -7.534 -12.588 1.00 94.00 668 GLY A N 1
ATOM 5112 C CA . GLY A 1 668 ? 9.487 -7.715 -11.522 1.00 94.00 668 GLY A CA 1
ATOM 5113 C C . GLY A 1 668 ? 10.923 -7.312 -11.851 1.00 94.00 668 GLY A C 1
ATOM 5114 O O . GLY A 1 668 ? 11.775 -7.498 -10.975 1.00 94.00 668 GLY A O 1
ATOM 5115 N N . ALA A 1 669 ? 11.195 -6.774 -13.048 1.00 97.50 669 ALA A N 1
ATOM 5116 C CA . ALA A 1 669 ? 12.479 -6.140 -13.352 1.00 97.50 669 ALA A CA 1
ATOM 5117 C C . ALA A 1 669 ? 12.667 -4.866 -12.514 1.00 97.50 669 ALA A C 1
ATOM 5119 O O . ALA A 1 669 ? 11.711 -4.124 -12.286 1.00 97.50 669 ALA A O 1
ATOM 5120 N N . GLN A 1 670 ? 13.901 -4.612 -12.085 1.00 97.00 670 GLN A N 1
ATOM 5121 C CA . GLN A 1 670 ? 14.284 -3.406 -11.347 1.00 97.00 670 GLN A CA 1
ATOM 5122 C C . GLN A 1 670 ? 15.129 -2.450 -12.185 1.00 97.00 670 GLN A C 1
ATOM 5124 O O . GLN A 1 670 ? 14.977 -1.241 -12.060 1.00 97.00 670 GLN A O 1
ATOM 5129 N N . ALA A 1 671 ? 15.957 -2.982 -13.086 1.00 97.81 671 ALA A N 1
ATOM 5130 C CA . ALA A 1 671 ? 16.599 -2.190 -14.127 1.00 97.81 671 ALA A CA 1
ATOM 5131 C C . ALA A 1 671 ? 16.666 -2.959 -15.454 1.00 97.81 671 ALA A C 1
ATOM 5133 O O . ALA A 1 671 ? 16.600 -4.193 -15.486 1.00 97.81 671 ALA A O 1
ATOM 5134 N N . ILE A 1 672 ? 16.737 -2.225 -16.563 1.00 98.50 672 ILE A N 1
ATOM 5135 C CA . ILE A 1 672 ? 16.639 -2.749 -17.925 1.00 98.50 672 ILE A CA 1
ATOM 5136 C C . ILE A 1 672 ? 17.727 -2.108 -18.789 1.00 98.50 672 ILE A C 1
ATOM 5138 O O . ILE A 1 672 ? 17.863 -0.888 -18.827 1.00 98.50 672 ILE A O 1
ATOM 5142 N N . CYS A 1 673 ? 18.462 -2.933 -19.530 1.00 98.06 673 CYS A N 1
ATOM 5143 C CA . CYS A 1 673 ? 19.415 -2.507 -20.551 1.00 98.06 673 CYS A CA 1
ATOM 5144 C C . CYS A 1 673 ? 18.863 -2.874 -21.944 1.00 98.06 673 CYS A C 1
ATOM 5146 O O . CYS A 1 673 ? 18.984 -4.034 -22.360 1.00 98.06 673 CYS A O 1
ATOM 5148 N N . PRO A 1 674 ? 18.216 -1.931 -22.667 1.00 96.88 674 PRO A N 1
ATOM 5149 C CA . PRO A 1 674 ? 17.669 -2.153 -24.008 1.00 96.88 674 PRO A CA 1
ATOM 5150 C C . PRO A 1 674 ? 18.767 -2.046 -25.083 1.00 96.88 674 PRO A C 1
ATOM 5152 O O . PRO A 1 674 ? 18.780 -1.128 -25.912 1.00 96.88 674 PRO A O 1
ATOM 5155 N N . ARG A 1 675 ? 19.714 -2.990 -25.059 1.00 94.88 675 ARG A N 1
ATOM 5156 C CA . ARG A 1 675 ? 20.986 -2.923 -25.795 1.00 94.88 675 ARG A CA 1
ATOM 5157 C C . ARG A 1 675 ? 20.814 -2.753 -27.308 1.00 94.88 675 ARG A C 1
ATOM 5159 O O . ARG A 1 675 ? 21.410 -1.845 -27.888 1.00 94.88 675 ARG A O 1
ATOM 5166 N N . LEU A 1 676 ? 19.976 -3.567 -27.960 1.00 95.62 676 LEU A N 1
ATOM 5167 C CA . LEU A 1 676 ? 19.718 -3.433 -29.403 1.00 95.62 676 LEU A CA 1
ATOM 5168 C C . LEU A 1 676 ? 18.988 -2.138 -29.738 1.00 95.62 676 LEU A C 1
ATOM 5170 O O . LEU A 1 676 ? 19.243 -1.565 -30.795 1.00 95.62 676 LEU A O 1
ATOM 5174 N N . GLY A 1 677 ? 18.099 -1.667 -28.858 1.00 94.88 677 GLY A N 1
ATOM 5175 C CA . GLY A 1 677 ? 17.433 -0.374 -29.004 1.00 94.88 677 GLY A CA 1
ATOM 5176 C C . GLY A 1 677 ? 18.455 0.757 -29.100 1.00 94.88 677 GLY A C 1
ATOM 5177 O O . GLY A 1 677 ? 18.493 1.458 -30.108 1.00 94.88 677 GLY A O 1
ATOM 5178 N N . MET A 1 678 ? 19.354 0.854 -28.118 1.00 94.50 678 MET A N 1
ATOM 5179 C CA . MET A 1 678 ? 20.427 1.860 -28.081 1.00 94.50 678 MET A CA 1
ATOM 5180 C C . MET A 1 678 ? 21.370 1.756 -29.291 1.00 94.50 678 MET A C 1
ATOM 5182 O O . MET A 1 678 ? 21.598 2.748 -29.989 1.00 94.50 678 MET A O 1
ATOM 5186 N N . ALA A 1 679 ? 21.832 0.545 -29.626 1.00 94.00 679 ALA A N 1
ATOM 5187 C CA . ALA A 1 679 ? 22.683 0.317 -30.797 1.00 94.00 679 ALA A CA 1
ATOM 5188 C C . ALA A 1 679 ? 21.993 0.722 -32.116 1.00 94.00 679 ALA A C 1
ATOM 5190 O O . ALA A 1 679 ? 22.624 1.260 -33.027 1.00 94.00 679 ALA A O 1
ATOM 5191 N N . SER A 1 680 ? 20.680 0.501 -32.211 1.00 94.06 680 SER A N 1
ATOM 5192 C CA . SER A 1 680 ? 19.876 0.869 -33.378 1.00 94.06 680 SER A CA 1
ATOM 5193 C C . SER A 1 680 ? 19.690 2.384 -33.507 1.00 94.06 680 SER A C 1
ATOM 5195 O O . SER A 1 680 ? 19.775 2.916 -34.614 1.00 94.06 680 SER A O 1
ATOM 5197 N N . ILE A 1 681 ? 19.475 3.087 -32.392 1.00 92.69 681 ILE A N 1
ATOM 5198 C CA . ILE A 1 681 ? 19.374 4.555 -32.347 1.00 92.69 681 ILE A CA 1
ATOM 5199 C C . ILE A 1 681 ? 20.680 5.189 -32.809 1.00 92.69 681 ILE A C 1
ATOM 5201 O O . ILE A 1 681 ? 20.680 6.103 -33.635 1.00 92.69 681 ILE A O 1
ATOM 5205 N N . ARG A 1 682 ? 21.809 4.644 -32.363 1.00 89.38 682 ARG A N 1
ATOM 5206 C CA . ARG A 1 682 ? 23.098 5.117 -32.839 1.00 89.38 682 ARG A CA 1
ATOM 5207 C C . ARG A 1 682 ? 23.311 4.862 -34.327 1.00 89.38 682 ARG A C 1
ATOM 5209 O O . ARG A 1 682 ? 23.783 5.754 -35.025 1.00 89.38 682 ARG A O 1
ATOM 5216 N N . ALA A 1 683 ? 22.949 3.685 -34.832 1.00 88.94 683 ALA A N 1
ATOM 5217 C CA . ALA A 1 683 ? 23.058 3.409 -36.263 1.00 88.94 683 ALA A CA 1
ATOM 5218 C C . ALA A 1 683 ? 22.236 4.406 -37.106 1.00 88.94 683 ALA A C 1
ATOM 5220 O O . ALA A 1 683 ? 22.690 4.823 -38.171 1.00 88.94 683 ALA A O 1
ATOM 5221 N N . LEU A 1 684 ? 21.070 4.849 -36.612 1.00 86.81 684 LEU A N 1
ATOM 5222 C CA . LEU A 1 684 ? 20.293 5.923 -37.242 1.00 86.81 684 LEU A CA 1
ATOM 5223 C C . LEU A 1 684 ? 21.036 7.268 -37.246 1.00 86.81 684 LEU A C 1
ATOM 5225 O O . LEU A 1 684 ? 20.997 7.971 -38.259 1.00 86.81 684 LEU A O 1
ATOM 5229 N N . ALA A 1 685 ? 21.701 7.619 -36.141 1.00 85.94 685 ALA A N 1
ATOM 5230 C CA . ALA A 1 685 ? 22.505 8.837 -36.036 1.00 85.94 685 ALA A CA 1
ATOM 5231 C C . ALA A 1 685 ? 23.680 8.810 -37.028 1.00 85.94 685 ALA A C 1
ATOM 5233 O O . ALA A 1 685 ? 23.821 9.714 -37.851 1.00 85.94 685 ALA A O 1
ATOM 5234 N N . SER A 1 686 ? 24.457 7.720 -37.035 1.00 81.94 686 SER A N 1
ATOM 5235 C CA . SER A 1 686 ? 25.613 7.544 -37.925 1.00 81.94 686 SER A CA 1
ATOM 5236 C C . SER A 1 686 ? 25.241 7.528 -39.412 1.00 81.94 686 SER A C 1
ATOM 5238 O O . SER A 1 686 ? 26.041 7.940 -40.246 1.00 81.94 686 SER A O 1
ATOM 5240 N N . ALA A 1 687 ? 24.027 7.093 -39.758 1.00 80.06 687 ALA A N 1
ATOM 5241 C CA . ALA A 1 687 ? 23.514 7.126 -41.128 1.00 80.06 687 ALA A CA 1
ATOM 5242 C C . ALA A 1 687 ? 23.020 8.521 -41.579 1.00 80.06 687 ALA A C 1
ATOM 5244 O O . ALA A 1 687 ? 22.524 8.663 -42.698 1.00 80.06 687 ALA A O 1
ATOM 5245 N N . GLY A 1 688 ? 23.112 9.550 -40.726 1.00 76.44 688 GLY A N 1
ATOM 5246 C CA . GLY A 1 688 ? 22.663 10.912 -41.039 1.00 76.44 688 GLY A CA 1
ATOM 5247 C C . GLY A 1 688 ? 21.140 11.049 -41.139 1.00 76.44 688 GLY A C 1
ATOM 5248 O O . GLY A 1 688 ? 20.632 11.968 -41.781 1.00 76.44 688 GLY A O 1
ATOM 5249 N N . HIS A 1 689 ? 20.385 10.123 -40.540 1.00 75.00 689 HIS A N 1
ATOM 5250 C CA . HIS A 1 689 ? 18.920 10.148 -40.561 1.00 75.00 689 HIS A CA 1
ATOM 5251 C C . HIS A 1 689 ? 18.304 11.028 -39.461 1.00 75.00 689 HIS A C 1
ATOM 5253 O O . HIS A 1 689 ? 17.085 11.221 -39.454 1.00 75.00 689 HIS A O 1
ATOM 5259 N N . LEU A 1 690 ? 19.129 11.560 -38.556 1.00 76.06 690 LEU A N 1
ATOM 5260 C CA . LEU A 1 690 ? 18.745 12.464 -37.472 1.00 76.06 690 LEU A CA 1
ATOM 5261 C C . LEU A 1 690 ? 19.234 13.895 -37.769 1.00 76.06 690 LEU A C 1
ATOM 5263 O O . LEU A 1 690 ? 20.191 14.086 -38.515 1.00 76.06 690 LEU A O 1
ATOM 5267 N N . LYS A 1 691 ? 18.546 14.908 -37.229 1.00 67.00 691 LYS A N 1
ATOM 5268 C CA . LYS A 1 691 ? 18.852 16.342 -37.420 1.00 67.00 691 LYS A CA 1
ATOM 5269 C C . LYS A 1 691 ? 19.005 17.035 -36.058 1.00 67.00 691 LYS A C 1
ATOM 5271 O O . LYS A 1 691 ? 18.371 16.606 -35.100 1.00 67.00 691 LYS A O 1
ATOM 5276 N N . GLY A 1 692 ? 19.754 18.139 -35.995 1.00 65.69 692 GLY A N 1
ATOM 5277 C CA . GLY A 1 692 ? 19.952 18.924 -34.762 1.00 65.69 692 GLY A CA 1
ATOM 5278 C C . GLY A 1 692 ? 20.941 18.269 -33.793 1.00 65.69 692 GLY A C 1
ATOM 5279 O O . GLY A 1 692 ? 21.801 17.524 -34.237 1.00 65.69 692 GLY A O 1
ATOM 5280 N N . GLU A 1 693 ? 20.805 18.497 -32.483 1.00 56.09 693 GLU A N 1
ATOM 5281 C CA . GLU A 1 693 ? 21.661 17.882 -31.441 1.00 56.09 693 GLU A CA 1
ATOM 5282 C C . GLU A 1 693 ? 21.638 16.338 -31.471 1.00 56.09 693 GLU A C 1
ATOM 5284 O O . GLU A 1 693 ? 22.582 15.685 -31.044 1.00 56.09 693 GLU A O 1
ATOM 5289 N N . ALA A 1 694 ? 20.612 15.742 -32.088 1.00 61.09 694 ALA A N 1
ATOM 5290 C CA . ALA A 1 694 ? 20.510 14.304 -32.332 1.00 61.09 694 ALA A CA 1
ATOM 5291 C C . ALA A 1 694 ? 21.395 13.781 -33.487 1.00 61.09 694 ALA A C 1
ATOM 5293 O O . ALA A 1 694 ? 21.334 12.594 -33.804 1.00 61.09 694 ALA A O 1
ATOM 5294 N N . THR A 1 695 ? 22.190 14.624 -34.163 1.00 64.75 695 THR A N 1
ATOM 5295 C CA . THR A 1 695 ? 23.215 14.141 -35.113 1.00 64.75 695 THR A CA 1
ATOM 5296 C C . THR A 1 695 ? 24.376 13.452 -34.404 1.00 64.75 695 THR A C 1
ATOM 5298 O O . THR A 1 695 ? 25.051 12.627 -35.016 1.00 64.75 695 THR A O 1
ATOM 5301 N N . ASP A 1 696 ? 24.602 13.782 -33.130 1.00 78.56 696 ASP A N 1
ATOM 5302 C CA . ASP A 1 696 ? 25.547 13.074 -32.277 1.00 78.56 696 ASP A CA 1
ATOM 5303 C C . ASP A 1 696 ? 24.921 11.761 -31.774 1.00 78.56 696 ASP A C 1
ATOM 5305 O O . ASP A 1 696 ? 23.809 11.732 -31.239 1.00 78.56 696 ASP A O 1
ATOM 5309 N N . GLY A 1 697 ? 25.639 10.650 -31.958 1.00 81.38 697 GLY A N 1
ATOM 5310 C CA . GLY A 1 697 ? 25.202 9.324 -31.533 1.00 81.38 697 GLY A CA 1
ATOM 5311 C C . GLY A 1 697 ? 25.055 9.189 -30.016 1.00 81.38 697 GLY A C 1
ATOM 5312 O O . GLY A 1 697 ? 24.275 8.339 -29.578 1.00 81.38 697 GLY A O 1
ATOM 5313 N N . ARG A 1 698 ? 25.759 10.012 -29.222 1.00 89.00 698 ARG A N 1
ATOM 5314 C CA . ARG A 1 698 ? 25.573 10.074 -27.762 1.00 89.00 698 ARG A CA 1
ATOM 5315 C C . ARG A 1 698 ? 24.262 10.775 -27.412 1.00 89.00 698 ARG A C 1
ATOM 5317 O O . ARG A 1 698 ? 23.381 10.139 -26.836 1.00 89.00 698 ARG A O 1
ATOM 5324 N N . GLY A 1 699 ? 24.077 12.010 -27.885 1.00 89.50 699 GLY A N 1
ATOM 5325 C CA . GLY A 1 699 ? 22.853 12.787 -27.648 1.00 89.50 699 GLY A CA 1
ATOM 5326 C C . GLY A 1 699 ? 21.576 12.080 -28.125 1.00 89.50 699 GLY A C 1
ATOM 5327 O O . GLY A 1 699 ? 20.550 12.107 -27.449 1.00 89.50 699 GLY A O 1
ATOM 5328 N N . ALA A 1 700 ? 21.633 11.353 -29.247 1.00 91.44 700 ALA A N 1
ATOM 5329 C CA . ALA A 1 700 ? 20.501 10.554 -29.724 1.00 91.44 700 ALA A CA 1
ATOM 5330 C C . ALA A 1 700 ? 20.108 9.415 -28.759 1.00 91.44 700 ALA A C 1
ATOM 5332 O O . ALA A 1 700 ? 18.919 9.133 -28.585 1.00 91.44 700 ALA A O 1
ATOM 5333 N N . GLN A 1 701 ? 21.088 8.751 -28.138 1.00 94.06 701 GLN A N 1
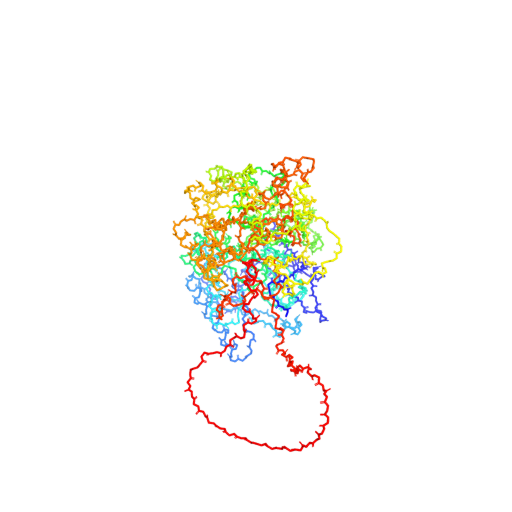ATOM 5334 C CA . GLN A 1 701 ? 20.837 7.706 -27.140 1.00 94.06 701 GLN A CA 1
ATOM 5335 C C . GLN A 1 701 ? 20.292 8.301 -25.836 1.00 94.06 701 GLN A C 1
ATOM 5337 O O . GLN A 1 701 ? 19.334 7.757 -25.290 1.00 94.06 701 GLN A O 1
ATOM 5342 N N . GLU A 1 702 ? 20.825 9.439 -25.391 1.00 94.06 702 GLU A N 1
ATOM 5343 C CA . GLU A 1 702 ? 20.334 10.166 -24.211 1.00 94.06 702 GLU A CA 1
ATOM 5344 C C . GLU A 1 702 ? 18.880 10.619 -24.388 1.00 94.06 702 GLU A C 1
ATOM 5346 O O . GLU A 1 702 ? 18.040 10.393 -23.517 1.00 94.06 702 GLU A O 1
ATOM 5351 N N . HIS A 1 703 ? 18.535 11.172 -25.555 1.00 94.44 703 HIS A N 1
ATOM 5352 C CA . HIS A 1 703 ? 17.149 11.481 -25.904 1.00 94.44 703 HIS A CA 1
ATOM 5353 C C . HIS A 1 703 ? 16.258 10.240 -25.884 1.00 94.44 703 HIS A C 1
ATOM 5355 O O . HIS A 1 703 ? 15.153 10.279 -25.344 1.00 94.44 703 HIS A O 1
ATOM 5361 N N . TYR A 1 704 ? 16.723 9.125 -26.444 1.00 95.62 704 TYR A N 1
ATOM 5362 C CA . TYR A 1 704 ? 15.960 7.883 -26.429 1.00 95.62 704 TYR A CA 1
ATOM 5363 C C . TYR A 1 704 ? 15.692 7.378 -24.999 1.00 95.62 704 TYR A C 1
ATOM 5365 O O . TYR A 1 704 ? 14.558 6.999 -24.700 1.00 95.62 704 TYR A O 1
ATOM 5373 N N . VAL A 1 705 ? 16.687 7.432 -24.107 1.00 96.19 705 VAL A N 1
ATOM 5374 C CA . VAL A 1 705 ? 16.526 7.097 -22.680 1.00 96.19 705 VAL A CA 1
ATOM 5375 C C . VAL A 1 705 ? 15.528 8.041 -22.012 1.00 96.19 705 VAL A C 1
ATOM 5377 O O . VAL A 1 705 ? 14.549 7.573 -21.433 1.00 96.19 705 VAL A O 1
ATOM 5380 N N . LYS A 1 706 ? 15.681 9.355 -22.199 1.00 95.94 706 LYS A N 1
ATOM 5381 C CA . LYS A 1 706 ? 14.749 10.363 -21.673 1.00 95.94 706 LYS A CA 1
ATOM 5382 C C . LYS A 1 706 ? 13.308 10.134 -22.140 1.00 95.94 706 LYS A C 1
ATOM 5384 O O . LYS A 1 706 ? 12.372 10.221 -21.349 1.00 95.94 706 LYS A O 1
ATOM 5389 N N . ALA A 1 707 ? 13.114 9.774 -23.409 1.00 96.94 707 ALA A N 1
ATOM 5390 C CA . ALA A 1 707 ? 11.794 9.465 -23.955 1.00 96.94 707 ALA A CA 1
ATOM 5391 C C . ALA A 1 707 ? 11.146 8.252 -23.264 1.00 96.94 707 ALA A C 1
ATOM 5393 O O . ALA A 1 707 ? 9.929 8.228 -23.062 1.00 96.94 707 ALA A O 1
ATOM 5394 N N . LEU A 1 708 ? 11.946 7.240 -22.912 1.00 97.50 708 LEU A N 1
ATOM 5395 C CA . LEU A 1 708 ? 11.483 6.066 -22.173 1.00 97.50 708 LEU A CA 1
ATOM 5396 C C . LEU A 1 708 ? 11.152 6.394 -20.711 1.00 97.50 708 LEU A C 1
ATOM 5398 O O . LEU A 1 708 ? 10.159 5.878 -20.193 1.00 97.50 708 LEU A O 1
ATOM 5402 N N . GLU A 1 709 ? 11.937 7.250 -20.061 1.00 96.94 709 GLU A N 1
ATOM 5403 C CA . GLU A 1 709 ? 11.696 7.729 -18.693 1.00 96.94 709 GLU A CA 1
ATOM 5404 C C . GLU A 1 709 ? 10.404 8.546 -18.601 1.00 96.94 709 GLU A C 1
ATOM 5406 O O . GLU A 1 709 ? 9.497 8.188 -17.844 1.00 96.94 709 GLU A O 1
ATOM 5411 N N . ASP A 1 710 ? 10.266 9.579 -19.437 1.0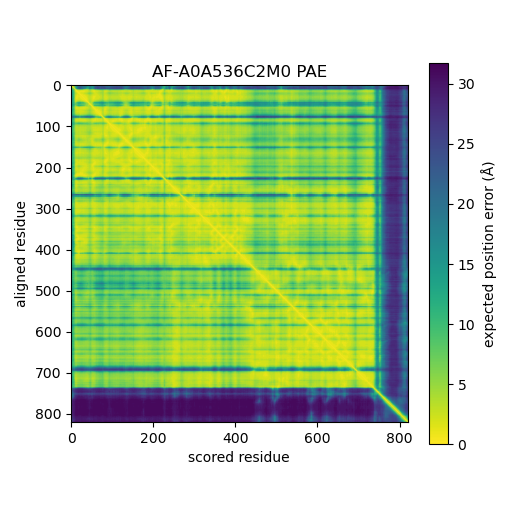0 96.38 710 ASP A N 1
ATOM 5412 C CA . ASP A 1 710 ? 9.070 10.427 -19.498 1.00 96.38 710 ASP A CA 1
ATOM 5413 C C . ASP A 1 710 ? 7.827 9.609 -19.883 1.00 96.38 710 ASP A C 1
ATOM 5415 O O . ASP A 1 710 ? 6.747 9.757 -19.299 1.00 96.38 710 ASP A O 1
ATOM 5419 N N . GLY A 1 711 ? 7.974 8.678 -20.829 1.00 96.69 711 GLY A N 1
ATOM 5420 C CA . GLY A 1 711 ? 6.910 7.750 -21.201 1.00 96.69 711 GLY A CA 1
ATOM 5421 C C . GLY A 1 711 ? 6.509 6.811 -20.060 1.00 96.69 711 GLY A C 1
ATOM 5422 O O . GLY A 1 711 ? 5.323 6.519 -19.891 1.00 96.69 711 GLY A O 1
ATOM 5423 N N . THR A 1 712 ? 7.467 6.359 -19.250 1.00 97.12 712 THR A N 1
ATOM 5424 C CA . THR A 1 712 ? 7.202 5.517 -18.075 1.00 97.12 712 THR A CA 1
ATOM 5425 C C . THR A 1 712 ? 6.420 6.298 -17.026 1.00 97.12 712 THR A C 1
ATOM 5427 O O . THR A 1 712 ? 5.371 5.826 -16.585 1.00 97.12 712 THR A O 1
ATOM 5430 N N . LEU A 1 713 ? 6.835 7.530 -16.715 1.00 96.75 713 LEU A N 1
ATOM 5431 C CA . LEU A 1 713 ? 6.096 8.429 -15.821 1.00 96.75 713 LEU A CA 1
ATOM 5432 C C . LEU A 1 713 ? 4.653 8.629 -16.289 1.00 96.75 713 LEU A C 1
ATOM 5434 O O . LEU A 1 713 ? 3.720 8.490 -15.500 1.00 96.75 713 LEU A O 1
ATOM 5438 N N . LYS A 1 714 ? 4.444 8.852 -17.590 1.00 96.62 714 LYS A N 1
ATOM 5439 C CA . LYS A 1 714 ? 3.099 8.937 -18.171 1.00 96.62 714 LYS A CA 1
ATOM 5440 C C . LYS A 1 714 ? 2.266 7.683 -17.894 1.00 96.62 714 LYS A C 1
ATOM 5442 O O . LYS A 1 714 ? 1.080 7.800 -17.599 1.00 96.62 714 LYS A O 1
ATOM 5447 N N . VAL A 1 715 ? 2.838 6.482 -18.023 1.00 96.56 715 VAL A N 1
ATOM 5448 C CA . VAL A 1 715 ? 2.107 5.224 -17.777 1.00 96.56 715 VAL A CA 1
ATOM 5449 C C . VAL A 1 715 ? 1.762 5.054 -16.298 1.00 96.56 715 VAL A C 1
ATOM 5451 O O . VAL A 1 715 ? 0.623 4.703 -15.999 1.00 96.56 715 VAL A O 1
ATOM 5454 N N . LEU A 1 716 ? 2.700 5.329 -15.390 1.00 95.62 716 LEU A N 1
ATOM 5455 C CA . LEU A 1 716 ? 2.468 5.299 -13.939 1.00 95.62 716 LEU A CA 1
ATOM 5456 C C . LEU A 1 716 ? 1.327 6.255 -13.552 1.00 95.62 716 LEU A C 1
ATOM 5458 O O . LEU A 1 716 ? 0.357 5.866 -12.893 1.00 95.62 716 LEU A O 1
ATOM 5462 N N . ALA A 1 717 ? 1.383 7.474 -14.084 1.00 94.88 717 ALA A N 1
ATOM 5463 C CA . ALA A 1 717 ? 0.410 8.523 -13.838 1.00 94.88 717 ALA A CA 1
ATOM 5464 C C . ALA A 1 717 ? -1.018 8.173 -14.295 1.00 94.88 717 ALA A C 1
ATOM 5466 O O . ALA A 1 717 ? -1.973 8.632 -13.671 1.00 94.88 717 ALA A O 1
ATOM 5467 N N . LYS A 1 718 ? -1.203 7.305 -15.307 1.00 94.75 718 LYS A N 1
ATOM 5468 C CA . LYS A 1 718 ? -2.543 6.827 -15.723 1.00 94.75 718 LYS A CA 1
ATOM 5469 C C . LYS A 1 718 ? -3.294 6.098 -14.613 1.00 94.75 718 LYS A C 1
ATOM 5471 O O . LYS A 1 718 ? -4.520 6.082 -14.635 1.00 94.75 718 LYS A O 1
ATOM 5476 N N . MET A 1 719 ? -2.576 5.454 -13.696 1.00 92.00 719 MET A N 1
ATOM 5477 C CA . MET A 1 719 ? -3.155 4.795 -12.525 1.00 92.00 719 MET A CA 1
ATOM 5478 C C . MET A 1 719 ? -3.047 5.669 -11.267 1.00 92.00 719 MET A C 1
ATOM 5480 O O . MET A 1 719 ? -3.483 5.253 -10.203 1.00 92.00 719 MET A O 1
ATOM 5484 N N . GLY A 1 720 ? -2.481 6.874 -11.373 1.00 92.56 720 GLY A N 1
ATOM 5485 C CA . GLY A 1 720 ? -2.197 7.749 -10.237 1.00 92.56 720 GLY A CA 1
ATOM 5486 C C . GLY A 1 720 ? -1.037 7.267 -9.360 1.00 92.56 720 GLY A C 1
ATOM 5487 O O . GLY A 1 720 ? -1.022 7.564 -8.173 1.00 92.56 720 GLY A O 1
ATOM 5488 N N . ILE A 1 721 ? -0.112 6.478 -9.911 1.00 94.94 721 ILE A N 1
ATOM 5489 C CA . ILE A 1 721 ? 1.074 5.990 -9.196 1.00 94.94 721 ILE A CA 1
ATOM 5490 C C . ILE A 1 721 ? 2.196 7.012 -9.379 1.00 94.94 721 ILE A C 1
ATOM 5492 O O . ILE A 1 721 ? 2.483 7.405 -10.511 1.00 94.94 721 ILE A O 1
ATOM 5496 N N . SER A 1 722 ? 2.850 7.418 -8.295 1.00 94.31 722 SER A N 1
ATOM 5497 C CA . SER A 1 722 ? 3.910 8.427 -8.336 1.00 94.31 722 SER A CA 1
ATOM 5498 C C . SER A 1 722 ? 5.324 7.834 -8.353 1.00 94.31 722 SER A C 1
ATOM 5500 O O . SER A 1 722 ? 6.231 8.442 -8.921 1.00 94.31 722 SER A O 1
ATOM 5502 N N . THR A 1 723 ? 5.556 6.670 -7.738 1.00 94.50 723 THR A N 1
ATOM 5503 C CA . THR A 1 723 ? 6.902 6.072 -7.639 1.00 94.50 723 THR A CA 1
ATOM 5504 C C . THR A 1 723 ? 7.044 4.792 -8.449 1.00 94.50 723 THR A C 1
ATOM 5506 O O . THR A 1 723 ? 6.131 3.966 -8.525 1.00 94.50 723 THR A O 1
ATOM 5509 N N . LEU A 1 724 ? 8.232 4.594 -9.024 1.00 95.19 724 LEU A N 1
ATOM 5510 C CA . LEU A 1 724 ? 8.589 3.330 -9.660 1.00 95.19 724 LEU A CA 1
ATOM 5511 C C . LEU A 1 724 ? 8.574 2.160 -8.665 1.00 95.19 724 LEU A C 1
ATOM 5513 O O . LEU A 1 724 ? 8.120 1.073 -9.021 1.00 95.19 724 LEU A O 1
ATOM 5517 N N . ASP A 1 725 ? 9.004 2.394 -7.424 1.00 92.25 725 ASP A N 1
ATOM 5518 C CA . ASP A 1 725 ? 9.040 1.385 -6.359 1.00 92.25 725 ASP A CA 1
ATOM 5519 C C . ASP A 1 725 ? 7.669 0.719 -6.140 1.00 92.25 725 ASP A C 1
ATOM 5521 O O . ASP A 1 725 ? 7.593 -0.505 -6.026 1.00 92.25 725 ASP A O 1
ATOM 5525 N N . GLY A 1 726 ? 6.581 1.503 -6.159 1.00 90.75 726 GLY A N 1
ATOM 5526 C CA . GLY A 1 726 ? 5.208 0.995 -6.038 1.00 90.75 726 GLY A CA 1
ATOM 5527 C C . GLY A 1 726 ? 4.660 0.334 -7.314 1.00 90.75 726 GLY A C 1
ATOM 5528 O O . GLY A 1 726 ? 3.672 -0.399 -7.263 1.00 90.75 726 GLY A O 1
ATOM 5529 N N . TYR A 1 727 ? 5.292 0.562 -8.471 1.00 94.81 727 TYR A N 1
ATOM 5530 C CA . TYR A 1 727 ? 4.893 -0.019 -9.758 1.00 94.81 727 TYR A CA 1
ATOM 5531 C C . TYR A 1 727 ? 5.575 -1.368 -10.047 1.00 94.81 727 TYR A C 1
ATOM 5533 O O . TYR A 1 727 ? 4.985 -2.253 -10.680 1.00 94.81 727 TYR A O 1
ATOM 5541 N N . GLN A 1 728 ? 6.822 -1.540 -9.601 1.00 94.81 728 GLN A N 1
ATOM 5542 C CA . GLN A 1 728 ? 7.608 -2.752 -9.836 1.00 94.81 728 GLN A CA 1
ATOM 5543 C C . GLN A 1 728 ? 6.905 -3.995 -9.265 1.00 94.81 728 GLN A C 1
ATOM 5545 O O . GLN A 1 728 ? 6.633 -4.095 -8.071 1.00 94.81 728 GLN A O 1
ATOM 5550 N N . GLY A 1 729 ? 6.622 -4.981 -10.121 1.00 91.81 729 GLY A N 1
ATOM 5551 C CA . GLY A 1 729 ? 5.931 -6.215 -9.714 1.00 91.81 729 GLY A CA 1
ATOM 5552 C C . GLY A 1 729 ? 4.434 -6.059 -9.387 1.00 91.81 729 GLY A C 1
ATOM 5553 O O . GLY A 1 729 ? 3.815 -7.017 -8.915 1.00 91.81 729 GLY A O 1
ATOM 5554 N N . ALA A 1 730 ? 3.833 -4.888 -9.637 1.00 91.00 730 ALA A N 1
ATOM 5555 C CA . ALA A 1 730 ? 2.419 -4.625 -9.351 1.00 91.00 730 ALA A CA 1
ATOM 5556 C C . ALA A 1 730 ? 1.449 -5.191 -10.402 1.00 91.00 730 ALA A C 1
ATOM 5558 O O . ALA A 1 730 ? 0.253 -5.305 -10.138 1.00 91.00 730 ALA A O 1
ATOM 5559 N N . GLN A 1 731 ? 1.945 -5.569 -11.587 1.00 92.50 731 GLN A N 1
ATOM 5560 C CA . GLN A 1 731 ? 1.155 -6.196 -12.656 1.00 92.50 731 GLN A CA 1
ATOM 5561 C C . GLN A 1 731 ? -0.092 -5.388 -13.066 1.00 92.50 731 GLN A C 1
ATOM 5563 O O . GLN A 1 731 ? -1.192 -5.926 -13.209 1.00 92.50 731 GLN A O 1
ATOM 5568 N N . ILE A 1 732 ? 0.080 -4.083 -13.309 1.00 92.00 732 ILE A N 1
ATOM 5569 C CA . ILE A 1 732 ? -0.988 -3.138 -13.695 1.00 92.00 732 ILE A CA 1
ATOM 5570 C C . ILE A 1 732 ? -1.379 -3.298 -15.182 1.00 92.00 732 ILE A C 1
ATOM 5572 O O . ILE A 1 732 ? -1.402 -2.358 -15.978 1.00 92.00 732 ILE A O 1
ATOM 5576 N N . PHE A 1 733 ? -1.693 -4.534 -15.572 1.00 92.81 733 PHE A N 1
ATOM 5577 C CA . PHE A 1 733 ? -2.021 -4.923 -16.938 1.00 92.81 733 PHE A CA 1
ATOM 5578 C C . PHE A 1 733 ? -3.206 -5.882 -16.979 1.00 92.81 733 PHE A C 1
ATOM 5580 O O . PHE A 1 733 ? -3.403 -6.712 -16.094 1.00 92.81 733 PHE A O 1
ATOM 5587 N N . GLU A 1 734 ? -3.965 -5.809 -18.064 1.00 90.44 734 GLU A N 1
ATOM 5588 C CA . GLU A 1 734 ? -4.954 -6.807 -18.436 1.00 90.44 734 GLU A CA 1
ATOM 5589 C C . GLU A 1 734 ? -4.465 -7.584 -19.660 1.00 90.44 734 GLU A C 1
ATOM 5591 O O . GLU A 1 734 ? -4.101 -6.999 -20.679 1.00 90.44 734 GLU A O 1
ATOM 5596 N N . ILE A 1 735 ? -4.483 -8.914 -19.588 1.00 88.94 735 ILE A N 1
ATOM 5597 C CA . ILE A 1 735 ? -4.091 -9.758 -20.719 1.00 88.94 735 ILE A CA 1
ATOM 5598 C C . ILE A 1 735 ? -5.312 -10.033 -21.598 1.00 88.94 735 ILE A C 1
ATOM 5600 O O . ILE A 1 735 ? -6.284 -10.657 -21.166 1.00 88.94 735 ILE A O 1
ATOM 5604 N N . ARG A 1 736 ? -5.248 -9.617 -22.865 1.00 83.75 736 ARG A N 1
ATOM 5605 C CA . ARG A 1 736 ? -6.283 -9.870 -23.876 1.00 83.75 736 ARG A CA 1
ATOM 5606 C C . ARG A 1 736 ? -5.798 -10.920 -24.878 1.00 83.75 736 ARG A C 1
ATOM 5608 O O . ARG A 1 736 ? -4.984 -10.644 -25.752 1.00 83.75 736 ARG A O 1
ATOM 5615 N N . GLY A 1 737 ? -6.335 -12.135 -24.762 1.00 75.12 737 GLY A N 1
ATOM 5616 C CA . GLY A 1 737 ? -6.002 -13.283 -25.614 1.00 75.12 737 GLY A CA 1
ATOM 5617 C C . GLY A 1 737 ? -5.550 -14.501 -24.806 1.00 75.12 737 GLY A C 1
ATOM 5618 O O . GLY A 1 737 ? -5.435 -14.451 -23.584 1.00 75.12 737 GLY A O 1
ATOM 5619 N N . ARG A 1 738 ? -5.302 -15.630 -25.481 1.00 51.75 738 ARG A N 1
ATOM 5620 C CA . ARG A 1 738 ? -4.705 -16.810 -24.840 1.00 51.75 738 ARG A CA 1
ATOM 5621 C C . ARG A 1 738 ? -3.184 -16.685 -24.864 1.00 51.75 738 ARG A C 1
ATOM 5623 O O . ARG A 1 738 ? -2.549 -17.164 -25.797 1.00 51.75 738 ARG A O 1
ATOM 5630 N N . VAL A 1 739 ? -2.606 -16.102 -23.820 1.00 52.03 739 VAL A N 1
ATOM 5631 C CA . VAL A 1 739 ? -1.201 -16.363 -23.482 1.00 52.03 739 VAL A CA 1
ATOM 5632 C C . VAL A 1 739 ? -1.184 -17.734 -22.799 1.00 52.03 739 VAL A C 1
ATOM 5634 O O . VAL A 1 739 ? -1.958 -17.978 -21.878 1.00 52.03 739 VAL A O 1
ATOM 5637 N N . CYS A 1 740 ? -0.437 -18.685 -23.358 1.00 39.75 740 CYS A N 1
ATOM 5638 C CA . CYS A 1 740 ? -0.472 -20.123 -23.077 1.00 39.75 740 CYS A CA 1
ATOM 5639 C C . CYS A 1 740 ? -0.863 -20.533 -21.635 1.00 39.75 740 CYS A C 1
ATOM 5641 O O . CYS A 1 740 ? -0.007 -20.680 -20.770 1.00 39.75 740 CYS A O 1
ATOM 5643 N N . ARG A 1 741 ? -2.136 -20.905 -21.414 1.00 33.41 741 ARG A N 1
ATOM 5644 C CA . ARG A 1 741 ? -2.550 -21.715 -20.243 1.00 33.41 741 ARG A CA 1
ATOM 5645 C C . ARG A 1 741 ? -1.905 -23.102 -20.216 1.00 33.41 741 ARG A C 1
ATOM 5647 O O . ARG A 1 741 ? -1.976 -23.779 -19.205 1.00 33.41 741 ARG A O 1
ATOM 5654 N N . GLY A 1 742 ? -1.292 -23.524 -21.322 1.00 33.03 742 GLY A N 1
ATOM 5655 C CA . GLY A 1 742 ? -0.634 -24.817 -21.412 1.00 33.03 742 GLY A CA 1
ATOM 5656 C C . GLY A 1 742 ? 0.563 -24.955 -20.478 1.00 33.03 742 GLY A C 1
ATOM 5657 O O . GLY A 1 742 ? 0.893 -26.091 -20.180 1.00 33.03 742 GLY A O 1
ATOM 5658 N N . VAL A 1 743 ? 1.195 -23.859 -20.020 1.00 36.41 743 VAL A N 1
ATOM 5659 C CA . VAL A 1 743 ? 2.483 -23.907 -19.296 1.00 36.41 743 VAL A CA 1
ATOM 5660 C C . VAL A 1 743 ? 2.388 -24.178 -17.791 1.00 36.41 743 VAL A C 1
ATOM 5662 O O . VAL A 1 743 ? 3.380 -24.566 -17.196 1.00 36.41 743 VAL A O 1
ATOM 5665 N N . ALA A 1 744 ? 1.193 -24.131 -17.209 1.00 30.22 744 ALA A N 1
ATOM 5666 C CA . ALA A 1 744 ? 0.959 -24.470 -15.806 1.00 30.22 744 ALA A CA 1
ATOM 5667 C C . ALA A 1 744 ? 0.121 -25.751 -15.693 1.00 30.22 744 ALA A C 1
ATOM 5669 O O . ALA A 1 744 ? -0.827 -25.942 -16.465 1.00 30.22 744 ALA A O 1
ATOM 5670 N N . GLY A 1 745 ? 0.481 -26.631 -14.757 1.00 26.83 745 GLY A N 1
ATOM 5671 C CA . GLY A 1 745 ? -0.297 -27.824 -14.436 1.00 26.83 745 GLY A CA 1
ATOM 5672 C C . GLY A 1 745 ? -1.713 -27.476 -13.946 1.00 26.83 745 GLY A C 1
ATOM 5673 O O . GLY A 1 745 ? -1.990 -26.336 -13.559 1.00 26.83 745 GLY A O 1
ATOM 5674 N N . PRO A 1 746 ? -2.660 -28.432 -13.963 1.00 23.69 746 PRO A N 1
ATOM 5675 C CA . PRO A 1 746 ? -3.981 -28.217 -13.380 1.00 23.69 746 PRO A CA 1
ATOM 5676 C C . PRO A 1 746 ? -3.844 -27.903 -11.880 1.00 23.69 746 PRO A C 1
ATOM 5678 O O . PRO A 1 746 ? -3.482 -28.771 -11.096 1.00 23.69 746 PRO A O 1
ATOM 5681 N N . GLY A 1 747 ? -4.131 -26.654 -11.497 1.00 31.06 747 GLY A N 1
ATOM 5682 C CA . GLY A 1 747 ? -4.015 -26.158 -10.118 1.00 31.06 747 GLY A CA 1
ATOM 5683 C C . GLY A 1 747 ? -2.896 -25.135 -9.892 1.00 31.06 747 GLY A C 1
ATOM 5684 O O . GLY A 1 747 ? -2.863 -24.513 -8.835 1.00 31.06 747 GLY A O 1
ATOM 5685 N N . GLU A 1 748 ? -2.029 -24.898 -10.880 1.00 31.61 748 GLU A N 1
ATOM 5686 C CA . GLU A 1 748 ? -0.932 -23.933 -10.772 1.00 31.61 748 GLU A CA 1
ATOM 5687 C C . GLU A 1 748 ? -1.315 -22.537 -11.315 1.00 31.61 748 GLU A C 1
ATOM 5689 O O . GLU A 1 748 ? -1.956 -22.420 -12.369 1.00 31.61 748 GLU A O 1
ATOM 5694 N N . PRO A 1 749 ? -0.909 -21.443 -10.643 1.00 34.47 749 PRO A N 1
ATOM 5695 C CA . PRO A 1 749 ? -0.936 -20.101 -11.218 1.00 34.47 749 PRO A CA 1
ATOM 5696 C C . PRO A 1 749 ? -0.108 -20.066 -12.519 1.00 34.47 749 PRO A C 1
ATOM 5698 O O . PRO A 1 749 ? 1.068 -20.415 -12.504 1.00 34.47 749 PRO A O 1
ATOM 5701 N N . GLY A 1 750 ? -0.691 -19.658 -13.655 1.00 36.84 750 GLY A N 1
ATOM 5702 C CA . GLY A 1 750 ? 0.039 -19.533 -14.930 1.00 36.84 750 GLY A CA 1
ATOM 5703 C C . GLY A 1 750 ? 1.301 -18.658 -14.836 1.00 36.84 750 GLY A C 1
ATOM 5704 O O . GLY A 1 750 ? 1.296 -17.670 -14.112 1.00 36.84 750 GLY A O 1
ATOM 5705 N N . LEU A 1 751 ? 2.356 -18.972 -15.608 1.00 41.75 751 LEU A N 1
ATOM 5706 C CA . LEU A 1 751 ? 3.641 -18.233 -15.625 1.00 41.75 751 LEU A CA 1
ATOM 5707 C C . LEU A 1 751 ? 3.523 -16.720 -15.887 1.00 41.75 751 LEU A C 1
ATOM 5709 O O . LEU A 1 751 ? 4.404 -15.959 -15.503 1.00 41.75 751 LEU A O 1
ATOM 5713 N N . LEU A 1 752 ? 2.442 -16.293 -16.539 1.00 43.66 752 LEU A N 1
ATOM 5714 C CA . LEU A 1 752 ? 2.053 -14.897 -16.710 1.00 43.66 752 LEU A CA 1
ATOM 5715 C C . LEU A 1 752 ? 0.585 -14.800 -16.292 1.00 43.66 752 LEU A C 1
ATOM 5717 O O . LEU A 1 752 ? -0.319 -15.089 -17.082 1.00 43.66 752 LEU A O 1
ATOM 5721 N N . GLN A 1 753 ? 0.331 -14.486 -15.024 1.00 40.38 753 GLN A N 1
ATOM 5722 C CA . GLN A 1 753 ? -1.021 -14.180 -14.573 1.00 40.38 753 GLN A CA 1
ATOM 5723 C C . GLN A 1 753 ? -1.328 -12.709 -14.847 1.00 40.38 753 GLN A C 1
ATOM 5725 O O . GLN A 1 753 ? -0.647 -11.826 -14.345 1.00 40.38 753 GLN A O 1
ATOM 5730 N N . ALA A 1 754 ? -2.413 -12.447 -15.575 1.00 34.28 754 ALA A N 1
ATOM 5731 C CA . ALA A 1 754 ? -3.229 -11.288 -15.241 1.00 34.28 754 ALA A CA 1
ATOM 5732 C C . ALA A 1 754 ? -4.008 -11.623 -13.960 1.00 34.28 754 ALA A C 1
ATOM 5734 O O . ALA A 1 754 ? -4.356 -12.800 -13.764 1.00 34.28 754 ALA A O 1
ATOM 5735 N N . PRO A 1 755 ? -4.370 -10.635 -13.126 1.00 31.61 755 PRO A N 1
ATOM 5736 C CA . PRO A 1 755 ? -5.452 -10.836 -12.175 1.00 31.61 755 PRO A CA 1
ATOM 5737 C C . PRO A 1 755 ? -6.662 -11.388 -12.951 1.00 31.61 755 PRO A C 1
ATOM 5739 O O . PRO A 1 755 ? -7.092 -10.806 -13.942 1.00 31.61 755 PRO A O 1
ATOM 5742 N N . GLN A 1 756 ? -7.105 -12.596 -12.588 1.00 30.53 756 GLN A N 1
ATOM 5743 C CA . GLN A 1 756 ? -8.030 -13.421 -13.366 1.00 30.53 756 GLN A CA 1
ATOM 5744 C C . GLN A 1 756 ? -9.295 -12.680 -13.852 1.00 30.53 756 GLN A C 1
ATOM 5746 O O . GLN A 1 756 ? -10.320 -12.662 -13.181 1.00 30.53 756 GLN A O 1
ATOM 5751 N N . ALA A 1 757 ? -9.294 -12.200 -15.097 1.00 26.84 757 ALA A N 1
ATOM 5752 C CA . ALA A 1 757 ? -10.526 -11.893 -15.816 1.00 26.84 757 ALA A CA 1
ATOM 5753 C C . ALA A 1 757 ? -11.137 -13.210 -16.325 1.00 26.84 757 ALA A C 1
ATOM 5755 O O . ALA A 1 757 ? -10.777 -13.750 -17.376 1.00 26.84 757 ALA A O 1
ATOM 5756 N N . GLY A 1 758 ? -12.042 -13.780 -15.531 1.00 29.23 758 GLY A N 1
ATOM 5757 C CA . GLY A 1 758 ? -12.836 -14.940 -15.912 1.00 29.23 758 GLY A CA 1
ATOM 5758 C C . GLY A 1 758 ? -13.756 -14.629 -17.094 1.00 29.23 758 GLY A C 1
ATOM 5759 O O . GLY A 1 758 ? -14.864 -14.133 -16.908 1.00 29.23 758 GLY A O 1
ATOM 5760 N N . HIS A 1 759 ? -13.338 -15.007 -18.301 1.00 28.34 759 HIS A N 1
ATOM 5761 C CA . HIS A 1 759 ? -14.234 -15.176 -19.440 1.00 28.34 759 HIS A CA 1
ATOM 5762 C C . HIS A 1 759 ? -14.226 -16.636 -19.895 1.00 28.34 759 HIS A C 1
ATOM 5764 O O . HIS A 1 759 ? -13.347 -17.089 -20.628 1.00 28.34 759 HIS A O 1
ATOM 5770 N N . ARG A 1 760 ? -15.247 -17.383 -19.457 1.00 24.97 760 ARG A N 1
ATOM 5771 C CA . ARG A 1 760 ? -15.732 -18.550 -20.196 1.00 24.97 760 ARG A CA 1
ATOM 5772 C C . ARG A 1 760 ? -16.549 -18.010 -21.367 1.00 24.97 760 ARG A C 1
ATOM 5774 O O . ARG A 1 760 ? -17.692 -17.616 -21.180 1.00 24.97 760 ARG A O 1
ATOM 5781 N N . ILE A 1 761 ? -15.953 -17.962 -22.552 1.00 23.38 761 ILE A N 1
ATOM 5782 C CA . ILE A 1 761 ? -16.747 -17.948 -23.783 1.00 23.38 761 ILE A CA 1
ATOM 5783 C C . ILE A 1 761 ? -17.203 -19.402 -23.979 1.00 23.38 761 ILE A C 1
ATOM 5785 O O . ILE A 1 761 ? -16.338 -20.285 -23.951 1.00 23.38 761 ILE A O 1
ATOM 5789 N N . PRO A 1 762 ? -18.515 -19.683 -24.076 1.00 21.69 762 PRO A N 1
ATOM 5790 C CA . PRO A 1 762 ? -19.007 -21.041 -24.263 1.00 21.69 762 PRO A CA 1
ATOM 5791 C C . PRO A 1 762 ? -18.420 -21.646 -25.543 1.00 21.69 762 PRO A C 1
ATOM 5793 O O . PRO A 1 762 ? -18.361 -21.001 -26.590 1.00 21.69 762 PRO A O 1
ATOM 5796 N N . CYS A 1 763 ? -17.941 -22.884 -25.428 1.00 22.12 763 CYS A N 1
ATOM 5797 C CA . CYS A 1 763 ? -17.533 -23.700 -26.562 1.00 22.12 763 CYS A CA 1
ATOM 5798 C C . CYS A 1 763 ? -18.783 -24.167 -27.313 1.00 22.12 763 CYS A C 1
ATOM 5800 O O . CYS A 1 763 ? -19.236 -25.282 -27.081 1.00 22.12 763 CYS A O 1
ATOM 5802 N N . ASP A 1 764 ? -19.308 -23.344 -28.214 1.00 21.59 764 ASP A N 1
ATOM 5803 C CA . ASP A 1 764 ? -20.169 -23.837 -29.287 1.00 21.59 764 ASP A CA 1
ATOM 5804 C C . ASP A 1 764 ? -19.334 -23.943 -30.564 1.00 21.59 764 ASP A C 1
ATOM 5806 O O . ASP A 1 764 ? -18.974 -22.952 -31.200 1.00 21.59 764 ASP A O 1
ATOM 5810 N N . GLU A 1 765 ? -18.979 -25.180 -30.916 1.00 23.42 765 GLU A N 1
ATOM 5811 C CA . GLU A 1 765 ? -18.456 -25.530 -32.232 1.00 23.42 765 GLU A CA 1
ATOM 5812 C C . GLU A 1 765 ? -19.522 -25.244 -33.303 1.00 23.42 765 GLU A C 1
ATOM 5814 O O . GLU A 1 765 ? -20.574 -25.892 -33.307 1.00 23.42 765 GLU A O 1
ATOM 5819 N N . PRO A 1 766 ? -19.267 -24.394 -34.312 1.00 24.25 766 PRO A N 1
ATOM 5820 C CA . PRO A 1 766 ? -20.046 -24.458 -35.529 1.00 24.25 766 PRO A CA 1
ATOM 5821 C C . PRO A 1 766 ? -19.521 -25.645 -36.338 1.00 24.25 766 PRO A C 1
ATOM 5823 O O . PRO A 1 766 ? -18.434 -25.595 -36.921 1.00 24.25 766 PRO A O 1
ATOM 5826 N N . ARG A 1 767 ? -20.318 -26.718 -36.403 1.00 23.50 767 ARG A N 1
ATOM 5827 C CA . ARG A 1 767 ? -20.176 -27.794 -37.394 1.00 23.50 767 ARG A CA 1
ATOM 5828 C C . ARG A 1 767 ? -20.127 -27.187 -38.801 1.00 23.50 767 ARG A C 1
ATOM 5830 O O . ARG A 1 767 ? -21.159 -26.967 -39.435 1.00 23.50 767 ARG A O 1
ATOM 5837 N N . CYS A 1 768 ? -18.926 -26.949 -39.322 1.00 22.80 768 CYS A N 1
ATOM 5838 C CA . CYS A 1 768 ? -18.735 -26.612 -40.725 1.00 22.80 768 CYS A CA 1
ATOM 5839 C C . CYS A 1 768 ? -18.995 -27.856 -41.581 1.00 22.80 768 CYS A C 1
ATOM 5841 O O . CYS A 1 768 ? -18.172 -28.766 -41.689 1.00 22.80 768 CYS A O 1
ATOM 5843 N N . ARG A 1 769 ? -20.181 -27.875 -42.197 1.00 23.30 769 ARG A N 1
ATOM 5844 C CA . ARG A 1 769 ? -20.551 -28.768 -43.297 1.00 23.30 769 ARG A CA 1
ATOM 5845 C C . ARG A 1 769 ? -19.487 -28.685 -44.396 1.00 23.30 769 ARG A C 1
ATOM 5847 O O . ARG A 1 769 ? -19.306 -27.642 -45.021 1.00 23.30 769 ARG A O 1
ATOM 5854 N N . ARG A 1 770 ? -18.812 -29.806 -44.656 1.00 24.16 770 ARG A N 1
ATOM 5855 C CA . ARG A 1 770 ? -17.974 -30.015 -45.843 1.00 24.16 770 ARG A CA 1
ATOM 5856 C C . ARG A 1 770 ? -18.825 -29.808 -47.106 1.00 24.16 770 ARG A C 1
ATOM 5858 O O . ARG A 1 770 ? -19.785 -30.543 -47.318 1.00 24.16 770 ARG A O 1
ATOM 5865 N N . ARG A 1 771 ? -18.463 -28.847 -47.961 1.00 23.06 771 ARG A N 1
ATOM 5866 C CA . ARG A 1 771 ? -18.831 -28.848 -49.390 1.00 23.06 771 ARG A CA 1
ATOM 5867 C C . ARG A 1 771 ? -17.697 -29.534 -50.170 1.00 23.06 771 ARG A C 1
ATOM 5869 O O . ARG A 1 771 ? -16.550 -29.134 -49.977 1.00 23.06 771 ARG A O 1
ATOM 5876 N N . PRO A 1 772 ? -17.969 -30.545 -51.014 1.00 26.52 772 PRO A N 1
ATOM 5877 C CA . PRO A 1 772 ? -16.951 -31.174 -51.853 1.00 26.52 772 PRO A CA 1
ATOM 5878 C C . PRO A 1 772 ? -16.652 -30.321 -53.105 1.00 26.52 772 PRO A C 1
ATOM 5880 O O . PRO A 1 772 ? -17.433 -29.423 -53.441 1.00 26.52 772 PRO A O 1
ATOM 5883 N N . PRO A 1 773 ? -15.519 -30.563 -53.792 1.00 27.12 773 PRO A N 1
ATOM 5884 C CA . PRO A 1 773 ? -15.053 -29.723 -54.888 1.00 27.12 773 PRO A CA 1
ATOM 5885 C C . PRO A 1 773 ? -15.888 -29.927 -56.159 1.00 27.12 773 PRO A C 1
ATOM 5887 O O . PRO A 1 773 ? -16.215 -31.049 -56.540 1.00 27.12 773 PRO A O 1
ATOM 5890 N N . ARG A 1 774 ? -16.190 -28.821 -56.848 1.00 24.75 774 ARG A N 1
ATOM 5891 C CA . ARG A 1 774 ? -16.750 -28.820 -58.206 1.00 24.75 774 ARG A CA 1
ATOM 5892 C C . ARG A 1 774 ? -15.728 -29.430 -59.177 1.00 24.75 774 ARG A C 1
ATOM 5894 O O . ARG A 1 774 ? -14.682 -28.832 -59.413 1.00 24.75 774 ARG A O 1
ATOM 5901 N N . ARG A 1 775 ? -16.057 -30.571 -59.785 1.00 27.81 775 ARG A N 1
ATOM 5902 C CA . ARG A 1 775 ? -15.582 -30.956 -61.125 1.00 27.81 775 ARG A CA 1
ATOM 5903 C C . ARG A 1 775 ? -16.783 -30.996 -62.067 1.00 27.81 775 ARG A C 1
ATOM 5905 O O . ARG A 1 775 ? -17.891 -31.300 -61.635 1.00 27.81 775 ARG A O 1
ATOM 5912 N N . GLY A 1 776 ? -16.542 -30.563 -63.302 1.00 27.39 776 GLY A N 1
ATOM 5913 C CA . GLY A 1 776 ? -17.546 -30.235 -64.309 1.00 27.39 776 GLY A CA 1
ATOM 5914 C C . GLY A 1 776 ? -18.516 -31.369 -64.630 1.00 27.39 776 GLY A C 1
ATOM 5915 O O . GLY A 1 776 ? -18.153 -32.541 -64.618 1.00 27.39 776 GLY A O 1
ATOM 5916 N N . ALA A 1 777 ? -19.751 -30.977 -64.929 1.00 27.45 777 ALA A N 1
ATOM 5917 C CA . ALA A 1 777 ? -20.765 -31.845 -65.493 1.00 27.45 777 ALA A CA 1
ATOM 5918 C C . ALA A 1 777 ? -20.707 -31.779 -67.026 1.00 27.45 777 ALA A C 1
ATOM 5920 O O . ALA A 1 777 ? -20.829 -30.704 -67.611 1.00 27.45 777 ALA A O 1
ATOM 5921 N N . SER A 1 778 ? -20.603 -32.949 -67.647 1.00 27.25 778 SER A N 1
ATOM 5922 C CA . SER A 1 778 ? -21.174 -33.256 -68.956 1.00 27.25 778 SER A CA 1
ATOM 5923 C C . SER A 1 778 ? -21.890 -34.604 -68.828 1.00 27.25 778 SER A C 1
ATOM 5925 O O . SER A 1 778 ? -21.252 -35.577 -68.438 1.00 27.25 778 SER A O 1
ATOM 5927 N N . GLY A 1 779 ? -23.182 -34.652 -69.169 1.00 26.34 779 GLY A N 1
ATOM 5928 C CA . GLY A 1 779 ? -23.864 -35.876 -69.619 1.00 26.34 779 GLY A CA 1
ATOM 5929 C C . GLY A 1 779 ? -24.625 -36.735 -68.592 1.00 26.34 779 GLY A C 1
ATOM 5930 O O . GLY A 1 779 ? -24.036 -37.575 -67.931 1.00 26.34 779 GLY A O 1
ATOM 5931 N N . THR A 1 780 ? -25.955 -36.560 -68.572 1.00 27.77 780 THR A N 1
ATOM 5932 C CA . THR A 1 780 ? -27.028 -37.592 -68.670 1.00 27.77 780 THR A CA 1
ATOM 5933 C C . THR A 1 780 ? -27.077 -38.849 -67.767 1.00 27.77 780 THR A C 1
ATOM 5935 O O . THR A 1 780 ? -26.214 -39.713 -67.862 1.00 27.77 780 THR A O 1
ATOM 5938 N N . GLY A 1 781 ? -28.236 -39.059 -67.108 1.00 26.47 781 GLY A N 1
ATOM 5939 C CA . GLY A 1 781 ? -28.867 -40.391 -66.922 1.00 26.47 781 GLY A CA 1
ATOM 5940 C C . GLY A 1 781 ? -29.098 -40.880 -65.468 1.00 26.47 781 GLY A C 1
ATOM 5941 O O . GLY A 1 781 ? -28.146 -40.845 -64.697 1.00 26.47 781 GLY A O 1
ATOM 5942 N N . PRO A 1 782 ? -30.309 -41.350 -65.065 1.00 38.16 782 PRO A N 1
ATOM 5943 C CA . PRO A 1 782 ? -30.659 -41.658 -63.664 1.00 38.16 782 PRO A CA 1
ATOM 5944 C C . PRO A 1 782 ? -30.731 -43.168 -63.313 1.00 38.16 782 PRO A C 1
ATOM 5946 O O . PRO A 1 782 ? -31.031 -43.991 -64.173 1.00 38.16 782 PRO A O 1
ATOM 5949 N N . GLY A 1 783 ? -30.568 -43.520 -62.026 1.00 26.92 783 GLY A N 1
ATOM 5950 C CA . GLY A 1 783 ? -30.944 -44.833 -61.449 1.00 26.92 783 GLY A CA 1
ATOM 5951 C C . GLY A 1 783 ? -30.465 -45.018 -59.990 1.00 26.92 783 GLY A C 1
ATOM 5952 O O . GLY A 1 783 ? -29.266 -44.983 -59.759 1.00 26.92 783 GLY A O 1
ATOM 5953 N N . VAL A 1 784 ? -31.325 -44.893 -58.964 1.00 26.52 784 VAL A N 1
ATOM 5954 C CA . VAL A 1 784 ? -32.061 -45.935 -58.184 1.00 26.52 784 VAL A CA 1
ATOM 5955 C C . VAL A 1 784 ? -31.247 -46.694 -57.100 1.00 26.52 784 VAL A C 1
ATOM 5957 O O . VAL A 1 784 ? -30.349 -47.454 -57.427 1.00 26.52 784 VAL A O 1
ATOM 5960 N N . SER A 1 785 ? -31.718 -46.567 -55.836 1.00 25.52 785 SER A N 1
ATOM 5961 C CA . SER A 1 785 ? -31.619 -47.472 -54.645 1.00 25.52 785 SER A CA 1
ATOM 5962 C C . SER A 1 785 ? -30.228 -47.830 -54.076 1.00 25.52 785 SER A C 1
ATOM 5964 O O . SER A 1 785 ? -29.273 -47.930 -54.822 1.00 25.52 785 SER A O 1
ATOM 5966 N N . GLY A 1 786 ? -29.991 -48.084 -52.784 1.00 25.28 786 GLY A N 1
ATOM 5967 C CA . GLY A 1 786 ? -30.821 -48.245 -51.587 1.00 25.28 786 GLY A CA 1
ATOM 5968 C C . GLY A 1 786 ? -30.016 -49.004 -50.502 1.00 25.28 786 GLY A C 1
ATOM 5969 O O . GLY A 1 786 ? -29.108 -49.743 -50.857 1.00 25.28 786 GLY A O 1
ATOM 5970 N N . ALA A 1 787 ? -30.395 -48.806 -49.228 1.00 26.75 787 ALA A N 1
ATOM 5971 C CA . ALA A 1 787 ? -30.262 -49.705 -48.056 1.00 26.75 787 ALA A CA 1
ATOM 5972 C C . ALA A 1 787 ? -28.850 -50.115 -47.538 1.00 26.75 787 ALA A C 1
ATOM 5974 O O . ALA A 1 787 ? -28.022 -50.610 -48.285 1.00 26.75 787 ALA A O 1
ATOM 5975 N N . GLU A 1 788 ? -28.528 -49.813 -46.263 1.00 26.08 788 GLU A N 1
ATOM 5976 C CA . GLU A 1 788 ? -28.490 -50.761 -45.106 1.00 26.08 788 GLU A CA 1
ATOM 5977 C C . GLU A 1 788 ? -27.137 -51.517 -45.015 1.00 26.08 788 GLU A C 1
ATOM 5979 O O . GLU A 1 788 ? -26.508 -51.757 -46.029 1.00 26.08 788 GLU A O 1
ATOM 5984 N N . ARG A 1 789 ? -26.545 -51.928 -43.888 1.00 26.42 789 ARG A N 1
ATOM 5985 C CA . ARG A 1 789 ? -26.853 -51.972 -42.451 1.00 26.42 789 ARG A CA 1
ATOM 5986 C C . ARG A 1 789 ? -25.546 -52.325 -41.707 1.00 26.42 789 ARG A C 1
ATOM 5988 O O . ARG A 1 789 ? -24.653 -52.918 -42.299 1.00 26.42 789 ARG A O 1
ATOM 5995 N N . ASP A 1 790 ? -25.515 -51.988 -40.419 1.00 26.11 790 ASP A N 1
ATOM 5996 C CA . ASP A 1 790 ? -25.009 -52.762 -39.273 1.00 26.11 790 ASP A CA 1
ATOM 5997 C C . ASP A 1 790 ? -23.628 -53.445 -39.245 1.00 26.11 790 ASP A C 1
ATOM 5999 O O . ASP A 1 790 ? -23.264 -54.265 -40.080 1.00 26.11 790 ASP A O 1
ATOM 6003 N N . GLY A 1 791 ? -22.985 -53.285 -38.078 1.00 23.69 791 GLY A N 1
ATOM 6004 C CA . GLY A 1 791 ? -22.590 -54.471 -37.313 1.00 23.69 791 GLY A CA 1
ATOM 6005 C C . GLY A 1 791 ? -21.142 -54.555 -36.838 1.00 23.69 791 GLY A C 1
ATOM 6006 O O . GLY A 1 791 ? -20.345 -55.245 -37.450 1.00 23.69 791 GLY A O 1
ATOM 6007 N N . GLY A 1 792 ? -20.870 -53.958 -35.670 1.00 22.89 792 GLY A N 1
ATOM 6008 C CA . GLY A 1 792 ? -20.232 -54.634 -34.529 1.00 22.89 792 GLY A CA 1
ATOM 6009 C C . GLY A 1 792 ? -18.750 -55.047 -34.579 1.00 22.89 792 GLY A C 1
ATOM 6010 O O . GLY A 1 792 ? -18.241 -55.591 -35.547 1.00 22.89 792 GLY A O 1
ATOM 6011 N N . GLY A 1 793 ? -18.095 -54.924 -33.418 1.00 23.53 793 GLY A N 1
ATOM 6012 C CA . GLY A 1 793 ? -17.009 -55.834 -33.041 1.00 23.53 793 GLY A CA 1
ATOM 6013 C C . GLY A 1 793 ? -15.702 -55.164 -32.637 1.00 23.53 793 GLY A C 1
ATOM 6014 O O . GLY A 1 793 ? -14.869 -54.828 -33.467 1.00 23.53 793 GLY A O 1
ATOM 6015 N N . ALA A 1 794 ? -15.518 -55.028 -31.328 1.00 26.61 794 ALA A N 1
ATOM 6016 C CA . ALA A 1 794 ? -14.319 -54.539 -30.666 1.00 26.61 794 ALA A CA 1
ATOM 6017 C C . ALA A 1 794 ? -13.055 -55.371 -30.958 1.00 26.61 794 ALA A C 1
ATOM 6019 O O . ALA A 1 794 ? -13.116 -56.598 -31.011 1.00 26.61 794 ALA A O 1
ATOM 6020 N N . ARG A 1 795 ? -11.892 -54.701 -30.976 1.00 24.98 795 ARG A N 1
ATOM 6021 C CA . ARG A 1 795 ? -10.644 -55.170 -30.341 1.00 24.98 795 ARG A CA 1
ATOM 6022 C C . ARG A 1 795 ? -9.627 -54.031 -30.241 1.00 24.98 795 ARG A C 1
ATOM 6024 O O . ARG A 1 795 ? -9.367 -53.318 -31.203 1.00 24.98 795 ARG A O 1
ATOM 6031 N N . ALA A 1 796 ? -9.087 -53.874 -29.039 1.00 28.25 796 ALA A N 1
ATOM 6032 C CA . ALA A 1 796 ? -8.057 -52.916 -28.696 1.00 28.25 796 ALA A CA 1
ATOM 6033 C C . ALA A 1 796 ? -6.696 -53.345 -29.257 1.00 28.25 796 ALA A C 1
ATOM 6035 O O . ALA A 1 796 ? -6.278 -54.481 -29.053 1.00 28.25 796 ALA A O 1
ATOM 6036 N N . ALA A 1 797 ? -6.009 -52.413 -29.914 1.00 21.88 797 ALA A N 1
ATOM 6037 C CA . ALA A 1 797 ? -4.554 -52.353 -30.016 1.00 21.88 797 ALA A CA 1
ATOM 6038 C C . ALA A 1 797 ? -4.161 -50.945 -30.496 1.00 21.88 797 ALA A C 1
ATOM 6040 O O . ALA A 1 797 ? -4.477 -50.543 -31.615 1.00 21.88 797 ALA A O 1
ATOM 6041 N N . THR A 1 798 ? -3.539 -50.196 -29.585 1.00 31.34 798 THR A N 1
ATOM 6042 C CA . THR A 1 798 ? -2.485 -49.198 -29.825 1.00 31.34 798 THR A CA 1
ATOM 6043 C C . THR A 1 798 ? -2.255 -48.780 -31.282 1.00 31.34 798 THR A C 1
ATOM 6045 O O . THR A 1 798 ? -1.537 -49.441 -32.030 1.00 31.34 798 THR A O 1
ATOM 6048 N N . ARG A 1 799 ? -2.768 -47.599 -31.648 1.00 22.44 799 ARG A N 1
ATOM 6049 C CA . ARG A 1 799 ? -2.217 -46.787 -32.739 1.00 22.44 799 ARG A CA 1
ATOM 6050 C C . ARG A 1 799 ? -2.197 -45.317 -32.346 1.00 22.44 799 ARG A C 1
ATOM 6052 O O . ARG A 1 799 ? -3.235 -44.696 -32.144 1.00 22.44 799 ARG A O 1
ATOM 6059 N N . CYS A 1 800 ? -0.977 -44.798 -32.244 1.00 29.70 800 CYS A N 1
ATOM 6060 C CA . CYS A 1 800 ? -0.664 -43.410 -32.534 1.00 29.70 800 CYS A CA 1
ATOM 6061 C C . CYS A 1 800 ? -1.232 -43.052 -33.912 1.00 29.70 800 CYS A C 1
ATOM 6063 O O . CYS A 1 800 ? -0.969 -43.781 -34.860 1.00 29.70 800 CYS A O 1
ATOM 6065 N N . ASP A 1 801 ? -2.024 -41.984 -33.972 1.00 25.17 801 ASP A N 1
ATOM 6066 C CA . ASP A 1 801 ? -2.263 -41.068 -35.100 1.00 25.17 801 ASP A CA 1
ATOM 6067 C C . ASP A 1 801 ? -3.537 -40.272 -34.759 1.00 25.17 801 ASP A C 1
ATOM 6069 O O . ASP A 1 801 ? -4.479 -40.800 -34.185 1.00 25.17 801 ASP A O 1
ATOM 6073 N N . GLY A 1 802 ? -3.689 -38.985 -35.033 1.00 26.70 802 GLY A N 1
ATOM 6074 C CA . GLY A 1 802 ? -2.839 -38.049 -35.730 1.00 26.70 802 GLY A CA 1
ATOM 6075 C C . GLY A 1 802 ? -3.391 -36.654 -35.448 1.00 26.70 802 GLY A C 1
ATOM 6076 O O . GLY A 1 802 ? -4.582 -36.389 -35.605 1.00 26.70 802 GLY A O 1
ATOM 6077 N N . ALA A 1 803 ? -2.522 -35.749 -35.009 1.00 25.11 803 ALA A N 1
ATOM 6078 C CA . ALA A 1 803 ? -2.841 -34.333 -34.997 1.00 25.11 803 ALA A CA 1
ATOM 6079 C C . ALA A 1 803 ? -2.531 -33.792 -36.395 1.00 25.11 803 ALA A C 1
ATOM 6081 O O . ALA A 1 803 ? -1.371 -33.698 -36.797 1.00 25.11 803 ALA A O 1
ATOM 6082 N N . THR A 1 804 ? -3.586 -33.476 -37.142 1.00 27.05 804 THR A N 1
ATOM 6083 C CA . THR A 1 804 ? -3.545 -32.843 -38.464 1.00 27.05 804 THR A CA 1
ATOM 6084 C C . THR A 1 804 ? -2.530 -31.698 -38.508 1.00 27.05 804 THR A C 1
ATOM 6086 O O . THR A 1 804 ? -2.627 -30.731 -37.749 1.00 27.05 804 THR A O 1
ATOM 6089 N N . GLY A 1 805 ? -1.566 -31.813 -39.426 1.00 26.56 805 GLY A N 1
ATOM 6090 C CA . GLY A 1 805 ? -0.360 -30.987 -39.575 1.00 26.56 805 GLY A CA 1
ATOM 6091 C C . GLY A 1 805 ? -0.544 -29.505 -39.927 1.00 26.56 805 GLY A C 1
ATOM 6092 O O . GLY A 1 805 ? 0.380 -28.897 -40.449 1.00 26.56 805 GLY A O 1
ATOM 6093 N N . TRP A 1 806 ? -1.690 -28.891 -39.625 1.00 25.75 806 TRP A N 1
ATOM 6094 C CA . TRP A 1 806 ? -1.979 -27.485 -39.945 1.00 25.75 806 TRP A CA 1
ATOM 6095 C C . TRP A 1 806 ? -1.877 -26.513 -38.757 1.00 25.75 806 TRP A C 1
ATOM 6097 O O . TRP A 1 806 ? -1.840 -25.303 -38.962 1.00 25.75 806 TRP A O 1
ATOM 6107 N N . GLN A 1 807 ? -1.751 -27.008 -37.520 1.00 28.27 807 GLN A N 1
ATOM 6108 C CA . GLN A 1 807 ? -1.556 -26.164 -36.325 1.00 28.27 807 GLN A CA 1
ATOM 6109 C C . GLN A 1 807 ? -0.097 -26.086 -35.839 1.00 28.27 807 GLN A C 1
ATOM 6111 O O . GLN A 1 807 ? 0.245 -25.178 -35.087 1.00 28.27 807 GLN A O 1
ATOM 6116 N N . ARG A 1 808 ? 0.796 -26.969 -36.313 1.00 29.97 808 ARG A N 1
ATOM 6117 C CA . ARG A 1 808 ? 2.229 -26.966 -35.943 1.00 29.97 808 ARG A CA 1
ATOM 6118 C C . ARG A 1 808 ? 3.079 -25.948 -36.719 1.00 29.97 808 ARG A C 1
ATOM 6120 O O . ARG A 1 808 ? 4.161 -25.598 -36.265 1.00 29.97 808 ARG A O 1
ATOM 6127 N N . LEU A 1 809 ? 2.588 -25.424 -37.846 1.00 27.44 809 LEU A N 1
ATOM 6128 C CA . LEU A 1 809 ? 3.365 -24.534 -38.723 1.00 27.44 809 LEU A CA 1
ATOM 6129 C C . LEU A 1 809 ? 3.383 -23.049 -38.312 1.00 27.44 809 LEU A C 1
ATOM 6131 O O . LEU A 1 809 ? 4.176 -22.285 -38.859 1.00 27.44 809 LEU A O 1
ATOM 6135 N N . ARG A 1 810 ? 2.540 -22.609 -37.368 1.00 34.66 810 ARG A N 1
ATOM 6136 C CA . ARG A 1 810 ? 2.424 -21.173 -37.038 1.00 34.66 810 ARG A CA 1
ATOM 6137 C C . ARG A 1 810 ? 3.467 -20.650 -36.049 1.00 34.66 810 ARG A C 1
ATOM 6139 O O . ARG A 1 810 ? 3.740 -19.459 -36.080 1.00 34.66 810 ARG A O 1
ATOM 6146 N N . LEU A 1 811 ? 4.094 -21.511 -35.246 1.00 31.17 811 LEU A N 1
ATOM 6147 C CA . LEU A 1 811 ? 5.193 -21.100 -34.357 1.00 31.17 811 LEU A CA 1
ATOM 6148 C C . LEU A 1 811 ? 6.566 -21.098 -35.050 1.00 31.17 811 LEU A C 1
ATOM 6150 O O . LEU A 1 811 ? 7.439 -20.332 -34.666 1.00 31.17 811 LEU A O 1
ATOM 6154 N N . LEU A 1 812 ? 6.754 -21.902 -36.101 1.00 31.30 812 LEU A N 1
ATOM 6155 C CA . LEU A 1 812 ? 8.042 -22.020 -36.799 1.00 31.30 812 LEU A CA 1
ATOM 6156 C C . LEU A 1 812 ? 8.322 -20.874 -37.783 1.00 31.30 812 LEU A C 1
ATOM 6158 O O . LEU A 1 812 ? 9.480 -20.524 -37.992 1.00 31.30 812 LEU A O 1
ATOM 6162 N N . ARG A 1 813 ? 7.291 -20.227 -38.345 1.00 33.97 813 ARG A N 1
ATOM 6163 C CA . ARG A 1 813 ? 7.489 -19.098 -39.278 1.00 33.97 813 ARG A CA 1
ATOM 6164 C C . ARG A 1 813 ? 8.007 -17.814 -38.624 1.00 33.97 813 ARG A C 1
ATOM 6166 O O . ARG A 1 813 ? 8.480 -16.945 -39.344 1.00 33.97 813 ARG A O 1
ATOM 6173 N N . ALA A 1 814 ? 7.953 -17.702 -37.297 1.00 35.50 814 ALA A N 1
ATOM 6174 C CA . ALA A 1 814 ? 8.529 -16.570 -36.571 1.00 35.50 814 ALA A CA 1
ATOM 6175 C C . ALA A 1 814 ? 10.041 -16.727 -36.299 1.00 35.50 814 ALA A C 1
ATOM 6177 O O . ALA A 1 814 ? 10.686 -15.747 -35.955 1.00 35.50 814 ALA A O 1
ATOM 6178 N N . LEU A 1 815 ? 10.610 -17.932 -36.462 1.00 32.03 815 LEU A N 1
ATOM 6179 C CA . LEU A 1 815 ? 11.993 -18.243 -36.061 1.00 32.03 815 LEU A CA 1
ATOM 6180 C C . LEU A 1 815 ? 12.919 -18.656 -37.226 1.00 32.03 815 LEU A C 1
ATOM 6182 O O . LEU A 1 815 ? 14.109 -18.857 -37.010 1.00 32.03 815 LEU A O 1
ATOM 6186 N N . CYS A 1 816 ? 12.416 -18.771 -38.462 1.00 27.16 816 CYS A N 1
ATOM 6187 C CA . CYS A 1 816 ? 13.241 -19.015 -39.657 1.00 27.16 816 CYS A CA 1
ATOM 6188 C C . CYS A 1 816 ? 12.552 -18.490 -40.935 1.00 27.16 816 CYS A C 1
ATOM 6190 O O . CYS A 1 816 ? 11.649 -19.156 -41.448 1.00 27.16 816 CYS A O 1
ATOM 6192 N N . PRO A 1 817 ? 12.960 -17.332 -41.493 1.00 27.69 817 PRO A N 1
ATOM 6193 C CA . PRO A 1 817 ? 12.351 -16.783 -42.708 1.00 27.69 817 PRO A CA 1
ATOM 6194 C C . PRO A 1 817 ? 12.870 -17.412 -44.016 1.00 27.69 817 PRO A C 1
ATOM 6196 O O . PRO A 1 817 ? 12.343 -17.110 -45.084 1.00 27.69 817 PRO A O 1
ATOM 6199 N N . HIS A 1 818 ? 13.856 -18.315 -43.967 1.00 31.55 818 HIS A N 1
ATOM 6200 C CA . HIS A 1 818 ? 14.434 -18.934 -45.162 1.00 31.55 818 HIS A CA 1
ATOM 6201 C C . HIS A 1 818 ? 14.413 -20.463 -45.113 1.00 31.55 818 HIS A C 1
ATOM 6203 O O . HIS A 1 818 ? 15.358 -21.092 -44.648 1.00 31.55 818 HIS A O 1
ATOM 6209 N N . ARG A 1 819 ? 13.347 -21.050 -45.663 1.00 26.67 819 ARG A N 1
ATOM 6210 C CA . ARG A 1 819 ? 13.378 -22.243 -46.531 1.00 26.67 819 ARG A CA 1
ATOM 6211 C C . ARG A 1 819 ? 11.995 -22.403 -47.175 1.00 26.67 819 ARG A C 1
ATOM 6213 O O . ARG A 1 819 ? 10.989 -22.319 -46.473 1.00 26.67 819 ARG A O 1
ATOM 6220 N N . GLN A 1 820 ? 11.992 -22.509 -48.507 1.00 30.67 820 GLN A N 1
ATOM 6221 C CA . GLN A 1 820 ? 10.808 -22.721 -49.349 1.00 30.67 820 GLN A CA 1
ATOM 6222 C C . GLN A 1 820 ? 10.090 -24.023 -49.006 1.00 30.67 820 GLN A C 1
ATOM 6224 O O . GLN A 1 820 ? 10.798 -25.001 -48.669 1.00 30.67 820 GLN A O 1
#